Protein AF-A4I1A2-F1 (afdb_monomer)

Foldseek 3Di:
DPDPDPDDDDDDDDDDDDDDDDDDDDDDDDDDDYDDDDDDDDDDDDDDDDDDDDDDDPVVVVVVLLVVLCLVLLLQFFDPFVLLLDDPPPFVVVVVDDCPPPPPPPPDPDLCLFAAAEEEEAFAAQPPAAAPPDDADPPWAAQQLNHRLVCLVVVQVVVDPDDDDDPCRSRVVSQVSLVVLLCVLGPPNYHYHYDHLAAPVVSLVVLLVRCVVQPQHEYEYEHAHRRYYAADLQAWDWGAHHVRPDTDTDHPVSSCVRNDPPYEYEYRFAQQQSNVVNCVVVCVCVVHVNYKYKYLFHHRGGFFTHHLAHSRLLSCLLRPVLVSVLSCCQPPNPVVVVQVLFDSVLSVCQDDDCCDCQGLNVVLNLLLLLLLLLLLLQFDDLSVSLVQCPSYSSSVSRVSSVLSSCQVQVVSVGHMAMVVGTGNCSNVDCSVVVSVVSCSLSRSCSSVCVPDDPVRHDRDDHDCVLVVLLVQLVVVLVVLPLVDQNSSLLSLLSLCVDPQCNVQSLLSLQSQLLSFLVSLSSNVSSPNLVSLLVCLQPPQQAVLSSLLNLLSNCVSPLVVSLVSCVVSVSLLSLLLLLVDDPVQAAEDADEHNDGDDCPVQPDPDPDDDDDDDDDDDDDDDDDDDDDDDDDDDDDDDDDDDDDDDDDDDDDDDDDDDDYDDDDDDDDDDDPDPPVVVSSVVSSVVSVNRNRHYHYDYPLADSLLSSLSSLLSLLSNLVVALVSLLSCLQSVSVLSLQLQCPDPDQSSVLSSLSSLLSSLLRFVQSLVVCLVPVLLVVVSLVVQCVDLAVSSNLSSLSSLLSNPQDQLLPPDQVVLLVSLLSNVVVLVSLLVCLQFLDPSNLLSLLLSLLSLCLRAVLLPDPVCLLQVVVVLVVLVVVDLDQPDPPPVPPVPPCSCVPDPPDDPPPDSNDRDDGDNDPGGDDDDPDRYHHLVSHDPSSSVSSVSSNSSSSSSLSQSCQWPCVVSSVVQSVCVSVSDRGDRCSSVSSCSQASSRSRHPPDPPDDDPVLVVLSVVSSVLSSVQVVLVVVDDLDDDDPDPDDDDDDDDDDDDDDDDDDDDDDDDDDPDDDPDDDDPPAAQEQEEEDPDDQLFFFAKDAFPPFQWIWTAGQQQKIWIWHCVVSHYIDTPAIDHDDDPAGWHDKDWASRSGPSIWIWTAHFQQKTWIWTPRHDNVDDIDTSGMGGLARGDDPVDTWDKEWEAQSSQQKIKIWFLHDPVSATKIFIARSSSSGGPDIGHDPPRFGWQYWEADSSAQWIWTWTQQQKIFIWGCPPPPRDIDGPDIARRDDPPDDPPDDRFGWQYKYWAQDPVGIWIWTDTQFWTFIGDPVGRHDTPDIATLVCLAVNDDDDDDDDDDDDDDDDDDDDDDDDDDDDDDDDDDDDDPDRFTFNHWEAARHQQKIWTAGLQQWIWIAHVVSHTLRPHTHHLDDDDDDDDDDDDDDDDDDPPPDDDSRHDHPPHQPPHDDPCSPSHGYHYND

Secondary structure (DSSP, 8-state):
--SS----------------------------------------------------SSTHHHHHHHHHHHHHHHTT-----HHHH--THHHHHTTSS---------TTS----PPEEEEEEEE---TTSPPTT-PPPSS----BTTB-HHHHHHHHHTT-SSS---S-HHHHHHHHHHHHHHHHHS-TTSEEEEEES-BHHHHHHHHHHHHHHHTTSEEEEEEE-TTSPPP-TTSEEEEE-SSS-SEEEEEHHHHHHHH-SSEEEEEESTTTHHHHHHHHHTTHHHH-TT-EEEESS-TT------TTS-S-HHHHHHH-HHHHHHHHHHHH-TTGGG-TT--HHHHHT-SS-TT-TTSHHHHHHHHHHHHHHHHHHHHS-HHHHHIIIII-HHHHHHHHHHHHHHHHHHHTT---EEESPPPGGGGG-THHHHHHHHHHHHHTTHHHHHT-BTTB-------THHHHHHHHHHHHHHH---SS--TTHHHHHHHTTSTTTHHHHHHHHHHHHHT-HHHHHHHHHTT-HHHHHHHHHH-GGGHHHHHHHHHHHHHH-HHHHHHHHHHTTTHHHHHHHTT--TTT-EEEEE-TT----GGGTS--------------------------------------------------------------PPPPP----HHHHHHHHTTTGGG-GGG-EEEEETT--HHHHHHHHHHHHHHHHTT-HHHHHHHHHTTHHHHHGGGGG-S-HHHHHHHHHHHHHHHHH-HHHHHHHHHHGGG-HHHHHHHHT-S-HHHHHHHHHHHHHH----GGGS-HHHHHHHHHHHHHHHHHHGGGTT-S-HHHHHHHHHHHHHHHHHHGGGS-HHHHH-HHHHHHHHHHT-S--S---TT--S--THHHHS----TT--TT--------SSPSPPPSSSS--GGGS-HHHHHHHHHHHHHHHHHHHHHIIIIIHHHHHHHHHHHHTTPPP--SHHHHHHHHHHSSSS-TTSTT---HHHHHHHHHHHHHHHHHHHHHHH--S------------------------------------------TT---EEEEEPSS-GGGEEEEEE-SSSSEEEEEETTSEEEEEE-TTSS--EEEEEEE---SS-EEEEEEESTTSTT-EEEEEETTSEEEEEE--S-TTSPPEEEEEEESSSPPPTT-----EEEEEGGGTEEEEEEE-STTS-EEEEEEETTTTEEEEEEEPTT-PPEEEEEE-SSSSEEEEEETTSEEEEEEEEEETTEEEEEEEEE-PPTT--TTSPPPPP-EEEEEEETTEEEEEEE-SSEEEEEBTTBTTS-SEEEEHHHHHH-S-S------------------------------PPPPPPPPPEEEEEEETTTTEEEEEETTSEEEEEETTS-BSSSSPEE----------------------PPPSS-TTTTS-S-SSSTTTTS-EEEEE-

pLDDT: mean 72.7, std 24.38, range [23.52, 98.06]

Radius of gyration: 46.14 Å; Cα contacts (8 Å, |Δi|>4): 2242; chains: 1; bounding box: 154×97×129 Å

Organism: Leishmania infantum (NCBI:txid5671)

InterPro domains:
  IPR004083 Regulatory associated protein of TOR [PTHR12848] (37-1465)
  IPR011989 Armadillo-like helical [G3DSA:1.25.10.10] (693-886)
  IPR016024 Armadillo-type fold [SSF48371] (696-991)
  IPR029347 Raptor, N-terminal CASPase-like domain [PF14538] (115-278)
  IPR029347 Raptor, N-terminal CASPase-like domain [SM01302] (113-280)

Structure (mmCIF, N/CA/C/O backbone):
data_AF-A4I1A2-F1
#
_entry.id   AF-A4I1A2-F1
#
loop_
_atom_site.group_PDB
_atom_site.id
_atom_site.type_symbol
_atom_site.label_atom_id
_atom_site.label_alt_id
_atom_site.label_comp_id
_atom_site.label_asym_id
_atom_site.label_entity_id
_atom_site.label_seq_id
_atom_site.pdbx_PDB_ins_code
_atom_site.Cartn_x
_atom_site.Cartn_y
_atom_site.Cartn_z
_atom_site.occupancy
_atom_site.B_iso_or_equiv
_atom_site.auth_seq_id
_atom_site.auth_comp_id
_atom_site.auth_asym_id
_atom_site.auth_atom_id
_atom_site.pdbx_PDB_model_num
ATOM 1 N N . MET A 1 1 ? -3.179 24.131 -29.734 1.00 27.72 1 MET A N 1
ATOM 2 C CA . MET A 1 1 ? -4.357 24.109 -30.636 1.00 27.72 1 MET A CA 1
ATOM 3 C C . MET A 1 1 ? -5.376 23.101 -30.094 1.00 27.72 1 MET A C 1
ATOM 5 O O . MET A 1 1 ? -5.187 21.921 -30.334 1.00 27.72 1 MET A O 1
ATOM 9 N N . LEU A 1 2 ? -6.397 23.504 -29.320 1.00 26.27 2 LEU A N 1
ATOM 10 C CA . LEU A 1 2 ? -7.153 22.549 -28.469 1.00 26.27 2 LEU A CA 1
ATOM 11 C C . LEU A 1 2 ? -8.675 22.413 -28.719 1.00 26.27 2 LEU A C 1
ATOM 13 O O . LEU A 1 2 ? -9.305 21.545 -28.129 1.00 26.27 2 LEU A O 1
ATOM 17 N N . ASN A 1 3 ? -9.276 23.169 -29.648 1.00 26.80 3 ASN A N 1
ATOM 18 C CA . ASN A 1 3 ? -10.741 23.184 -29.855 1.00 26.80 3 ASN A CA 1
ATOM 19 C C . ASN A 1 3 ? -11.268 22.295 -31.012 1.00 26.80 3 ASN A C 1
ATOM 21 O O . ASN A 1 3 ? -12.287 22.621 -31.619 1.00 26.80 3 ASN A O 1
ATOM 25 N N . ARG A 1 4 ? -10.599 21.181 -31.359 1.00 27.73 4 ARG A N 1
ATOM 26 C CA . ARG A 1 4 ? -11.067 20.242 -32.414 1.00 27.73 4 ARG A CA 1
ATOM 27 C C . ARG A 1 4 ? -10.708 18.761 -32.167 1.00 27.73 4 ARG A C 1
ATOM 29 O O . ARG A 1 4 ? -10.050 18.158 -33.008 1.00 27.73 4 ARG A O 1
ATOM 36 N N . ARG A 1 5 ? -11.157 18.149 -31.057 1.00 28.64 5 ARG A N 1
ATOM 37 C CA . ARG A 1 5 ? -11.160 16.666 -30.908 1.00 28.64 5 ARG A CA 1
ATOM 38 C C . ARG A 1 5 ? -12.146 16.075 -29.872 1.00 28.64 5 ARG A C 1
ATOM 40 O O . ARG A 1 5 ? -11.863 15.061 -29.254 1.00 28.64 5 ARG A O 1
ATOM 47 N N . ARG A 1 6 ? -13.343 16.658 -29.723 1.00 28.56 6 ARG A N 1
ATOM 48 C CA . ARG A 1 6 ? -14.499 16.014 -29.054 1.00 28.56 6 ARG A CA 1
ATOM 49 C C . ARG A 1 6 ? -15.727 16.064 -29.970 1.00 28.56 6 ARG A C 1
ATOM 51 O O . ARG A 1 6 ? -16.417 17.075 -29.973 1.00 28.56 6 ARG A O 1
ATOM 58 N N . ASN A 1 7 ? -15.918 15.026 -30.797 1.00 25.75 7 ASN A N 1
ATOM 59 C CA . ASN A 1 7 ? -17.179 14.664 -31.485 1.00 25.75 7 ASN A CA 1
ATOM 60 C C . ASN A 1 7 ? -17.002 13.420 -32.392 1.00 25.75 7 ASN A C 1
ATOM 62 O O . ASN A 1 7 ? -17.185 13.488 -33.606 1.00 25.75 7 ASN A O 1
ATOM 66 N N . ALA A 1 8 ? -16.628 12.282 -31.802 1.00 26.52 8 ALA A N 1
ATOM 67 C CA . ALA A 1 8 ? -16.712 10.960 -32.429 1.00 26.52 8 ALA A CA 1
ATOM 68 C C . ALA A 1 8 ? -16.615 9.878 -31.339 1.00 26.52 8 ALA A C 1
ATOM 70 O O . ALA A 1 8 ? -15.507 9.561 -30.938 1.00 26.52 8 ALA A O 1
ATOM 71 N N . ASP A 1 9 ? -17.764 9.427 -30.809 1.00 29.61 9 ASP A N 1
ATOM 72 C CA . ASP A 1 9 ? -18.025 8.044 -30.337 1.00 29.61 9 ASP A CA 1
ATOM 73 C C . ASP A 1 9 ? -19.358 7.932 -29.570 1.00 29.61 9 ASP A C 1
ATOM 75 O O . ASP A 1 9 ? -19.416 7.738 -28.360 1.00 29.61 9 ASP A O 1
ATOM 79 N N . GLN A 1 10 ? -20.473 8.027 -30.305 1.00 29.56 10 GLN A N 1
ATOM 80 C CA . GLN A 1 10 ? -21.772 7.481 -29.885 1.00 29.56 10 GLN A CA 1
ATOM 81 C C . GLN A 1 10 ? -22.542 6.971 -31.113 1.00 29.56 10 GLN A C 1
ATOM 83 O O . GLN A 1 10 ? -23.187 7.744 -31.823 1.00 29.56 10 GLN A O 1
ATOM 88 N N . ARG A 1 11 ? -22.476 5.657 -31.378 1.00 28.38 11 ARG A N 1
ATOM 89 C CA . ARG A 1 11 ? -23.307 4.968 -32.387 1.00 28.38 11 ARG A CA 1
ATOM 90 C C . ARG A 1 11 ? -23.660 3.526 -31.996 1.00 28.38 11 ARG A C 1
ATOM 92 O O . ARG A 1 11 ? -23.272 2.580 -32.670 1.00 28.38 11 ARG A O 1
ATOM 99 N N . HIS A 1 12 ? -24.507 3.373 -30.982 1.00 35.44 12 HIS A N 1
ATOM 100 C CA . HIS A 1 12 ? -25.394 2.210 -30.875 1.00 35.44 12 HIS A CA 1
ATOM 101 C C . HIS A 1 12 ? -26.810 2.679 -30.503 1.00 35.44 12 HIS A C 1
ATOM 103 O O . HIS A 1 12 ? -26.987 3.395 -29.523 1.00 35.44 12 HIS A O 1
ATOM 109 N N . GLY A 1 13 ? -27.806 2.315 -31.324 1.00 26.75 13 GLY A N 1
ATOM 110 C CA . GLY A 1 13 ? -29.235 2.407 -30.971 1.00 26.75 13 GLY A CA 1
ATOM 111 C C . GLY A 1 13 ? -29.646 1.245 -30.054 1.00 26.75 13 GLY A C 1
ATOM 112 O O . GLY A 1 13 ? -28.836 0.333 -29.872 1.00 26.75 13 GLY A O 1
ATOM 113 N N . PRO A 1 14 ? -30.870 1.233 -29.484 1.00 34.50 14 PRO A N 1
ATOM 114 C CA . PRO A 1 14 ? -32.159 1.517 -30.152 1.00 34.50 14 PRO A CA 1
ATOM 115 C C . PRO A 1 14 ? -32.927 2.691 -29.478 1.00 34.50 14 PRO A C 1
ATOM 117 O O . PRO A 1 14 ? -32.356 3.376 -28.643 1.00 34.50 14 PRO A O 1
ATOM 120 N N . GLY A 1 15 ? -34.194 3.044 -29.752 1.00 30.75 15 GLY A N 1
ATOM 121 C CA . GLY A 1 15 ? -35.168 2.627 -30.772 1.00 30.75 15 GLY A CA 1
ATOM 122 C C . GLY A 1 15 ? -36.609 3.062 -30.420 1.00 30.75 15 GLY A C 1
ATOM 123 O O . GLY A 1 15 ? -37.237 2.456 -29.566 1.00 30.75 15 GLY A O 1
ATOM 124 N N . ALA A 1 16 ? -37.114 4.090 -31.114 1.00 30.75 16 ALA A N 1
ATOM 125 C CA . ALA A 1 16 ? -38.527 4.476 -31.327 1.00 30.75 16 ALA A CA 1
ATOM 126 C C . ALA A 1 16 ? -39.567 4.476 -30.163 1.00 30.75 16 ALA A C 1
ATOM 128 O O . ALA A 1 16 ? -40.274 3.493 -29.968 1.00 30.75 16 ALA A O 1
ATOM 129 N N . ALA A 1 17 ? -39.804 5.657 -29.560 1.00 32.66 17 ALA A N 1
ATOM 130 C CA . ALA A 1 17 ? -41.119 6.207 -29.131 1.00 32.66 17 ALA A CA 1
ATOM 131 C C . ALA A 1 17 ? -40.909 7.666 -28.633 1.00 32.66 17 ALA A C 1
ATOM 133 O O . ALA A 1 17 ? -40.294 7.862 -27.595 1.00 32.66 17 ALA A O 1
ATOM 134 N N . VAL A 1 18 ? -41.141 8.751 -29.389 1.00 32.34 18 VAL A N 1
ATOM 135 C CA . VAL A 1 18 ? -42.407 9.336 -29.904 1.00 32.34 18 VAL A CA 1
ATOM 136 C C . VAL A 1 18 ? -43.310 9.965 -28.820 1.00 32.34 18 VAL A C 1
ATOM 138 O O . VAL A 1 18 ? -44.302 9.364 -28.426 1.00 32.34 18 VAL A O 1
ATOM 141 N N . ALA A 1 19 ? -42.996 11.209 -28.411 1.00 33.12 19 ALA A N 1
ATOM 142 C CA . ALA A 1 19 ? -43.944 12.284 -28.034 1.00 33.12 19 ALA A CA 1
ATOM 143 C C . ALA A 1 19 ? -43.198 13.633 -27.791 1.00 33.12 19 ALA A C 1
ATOM 145 O O . ALA A 1 19 ? -42.210 13.621 -27.057 1.00 33.12 19 ALA A O 1
ATOM 146 N N . PRO A 1 20 ? -43.619 14.785 -28.367 1.00 35.41 20 PRO A N 1
ATOM 147 C CA . PRO A 1 20 ? -42.984 16.096 -28.136 1.00 35.41 20 PRO A CA 1
ATOM 148 C C . PRO A 1 20 ? -43.821 17.092 -27.280 1.00 35.41 20 PRO A C 1
ATOM 150 O O . PRO A 1 20 ? -45.049 17.003 -27.272 1.00 35.41 20 PRO A O 1
ATOM 153 N N . PRO A 1 21 ? -43.187 18.090 -26.621 1.00 45.53 21 PRO A N 1
ATOM 154 C CA . PRO A 1 21 ? -43.831 19.273 -26.008 1.00 45.53 21 PRO A CA 1
ATOM 155 C C . PRO A 1 21 ? -43.982 20.424 -27.048 1.00 45.53 21 PRO A C 1
ATOM 157 O O . PRO A 1 21 ? -43.419 20.278 -28.140 1.00 45.53 21 PRO A O 1
ATOM 160 N N . PRO A 1 22 ? -44.697 21.562 -26.797 1.00 41.12 22 PRO A N 1
ATOM 161 C CA . PRO A 1 22 ? -44.104 22.697 -26.040 1.00 41.12 22 PRO A CA 1
ATOM 162 C C . PRO A 1 22 ? -45.071 23.734 -25.377 1.00 41.12 22 PRO A C 1
ATOM 164 O O . PRO A 1 22 ? -46.267 23.772 -25.649 1.00 41.12 22 PRO A O 1
ATOM 167 N N . GLY A 1 23 ? -44.493 24.694 -24.629 1.00 29.94 23 GLY A N 1
ATOM 168 C CA . GLY A 1 23 ? -45.032 26.061 -24.433 1.00 29.94 23 GLY A CA 1
ATOM 169 C C . GLY A 1 23 ? -45.457 26.449 -22.999 1.00 29.94 23 GLY A C 1
ATOM 170 O O . GLY A 1 23 ? -45.921 25.597 -22.255 1.00 29.94 23 GLY A O 1
ATOM 171 N N . ALA A 1 24 ? -45.353 27.714 -22.556 1.00 30.80 24 ALA A N 1
ATOM 172 C CA . ALA A 1 24 ? -44.695 28.895 -23.148 1.00 30.80 24 ALA A CA 1
ATOM 173 C C . ALA A 1 24 ? -44.528 30.049 -22.114 1.00 30.80 24 ALA A C 1
ATOM 175 O O . ALA A 1 24 ? -45.256 30.080 -21.130 1.00 30.80 24 ALA A O 1
ATOM 176 N N . ALA A 1 25 ? -43.675 31.040 -22.445 1.00 30.75 25 ALA A N 1
ATOM 177 C CA . ALA A 1 25 ? -43.615 32.417 -21.895 1.00 30.75 25 ALA A CA 1
ATOM 178 C C . ALA A 1 25 ? -43.149 32.637 -20.423 1.00 30.75 25 ALA A C 1
ATOM 180 O O . ALA A 1 25 ? -43.379 31.801 -19.563 1.00 30.75 25 ALA A O 1
ATOM 181 N N . ALA A 1 26 ? -42.526 33.774 -20.049 1.00 31.50 26 ALA A N 1
ATOM 182 C CA . ALA A 1 26 ? -41.780 34.786 -20.830 1.00 31.50 26 ALA A CA 1
ATOM 183 C C . ALA A 1 26 ? -40.991 35.776 -19.928 1.00 31.50 26 ALA A C 1
ATOM 185 O O . ALA A 1 26 ? -41.459 36.113 -18.849 1.00 31.50 26 ALA A O 1
ATOM 186 N N . ALA A 1 27 ? -39.912 36.350 -20.494 1.00 29.80 27 ALA A N 1
ATOM 187 C CA . ALA A 1 27 ? -39.273 37.640 -20.147 1.00 29.80 27 ALA A CA 1
ATOM 188 C C . ALA A 1 27 ? -38.618 37.796 -18.742 1.00 29.80 27 ALA A C 1
ATOM 190 O O . ALA A 1 27 ? -38.939 37.080 -17.807 1.00 29.80 27 ALA A O 1
ATOM 191 N N . ALA A 1 28 ? -37.652 38.702 -18.530 1.00 31.62 28 ALA A N 1
ATOM 192 C CA . ALA A 1 28 ? -37.106 39.756 -19.404 1.00 31.62 28 ALA A CA 1
ATOM 193 C C . ALA A 1 28 ? -35.557 39.775 -19.427 1.00 31.62 28 ALA A C 1
ATOM 195 O O . ALA A 1 28 ? -34.911 39.092 -18.637 1.00 31.62 28 ALA A O 1
ATOM 196 N N . ALA A 1 29 ? -34.960 40.559 -20.335 1.00 27.58 29 ALA A N 1
ATOM 197 C CA . ALA A 1 29 ? -33.509 40.647 -20.542 1.00 27.58 29 ALA A CA 1
ATOM 198 C C . ALA A 1 29 ? -33.021 42.095 -20.780 1.00 27.58 29 ALA A C 1
ATOM 200 O O . ALA A 1 29 ? -33.795 42.953 -21.202 1.00 27.58 29 ALA A O 1
ATOM 201 N N . GLY A 1 30 ? -31.722 42.330 -20.560 1.00 29.36 30 GLY A N 1
ATOM 202 C CA . GLY A 1 30 ? -30.981 43.567 -20.860 1.00 29.36 30 GLY A CA 1
ATOM 203 C C . GLY A 1 30 ? -29.615 43.535 -20.153 1.00 29.36 30 GLY A C 1
ATOM 204 O O . GLY A 1 30 ? -29.577 43.485 -18.933 1.00 29.36 30 GLY A O 1
ATOM 205 N N . ASN A 1 31 ? -28.501 43.290 -20.852 1.00 29.70 31 ASN A N 1
ATOM 206 C CA . ASN A 1 31 ? -27.681 44.239 -21.637 1.00 29.70 31 ASN A CA 1
ATOM 207 C C . ASN A 1 31 ? -26.788 45.164 -20.769 1.00 29.70 31 ASN A C 1
ATOM 209 O O . ASN A 1 31 ? -27.293 45.746 -19.822 1.00 29.70 31 ASN A O 1
ATOM 213 N N . ALA A 1 32 ? -25.512 45.455 -21.084 1.00 27.33 32 ALA A N 1
ATOM 214 C CA . ALA A 1 32 ? -24.511 44.818 -21.966 1.00 27.33 32 ALA A CA 1
ATOM 215 C C . ALA A 1 32 ? -23.111 45.499 -21.782 1.00 27.33 32 ALA A C 1
ATOM 217 O O . ALA A 1 32 ? -23.032 46.558 -21.174 1.00 27.33 32 ALA A O 1
ATOM 218 N N . VAL A 1 33 ? -22.065 44.970 -22.450 1.00 28.00 33 VAL A N 1
ATOM 219 C CA . VAL A 1 33 ? -20.928 45.729 -23.065 1.00 28.00 33 VAL A CA 1
ATOM 220 C C . VAL A 1 33 ? -19.719 46.230 -22.201 1.00 28.00 33 VAL A C 1
ATOM 222 O O . VAL A 1 33 ? -19.752 47.262 -21.547 1.00 28.00 33 VAL A O 1
ATOM 225 N N . THR A 1 34 ? -18.594 45.499 -22.371 1.00 28.77 34 THR A N 1
ATOM 226 C CA . THR A 1 34 ? -17.159 45.902 -22.556 1.00 28.77 34 THR A CA 1
ATOM 227 C C . THR A 1 34 ? -16.251 46.545 -21.474 1.00 28.77 34 THR A C 1
ATOM 229 O O . THR A 1 34 ? -16.432 47.703 -21.125 1.00 28.77 34 THR A O 1
ATOM 232 N N . SER A 1 35 ? -15.101 45.865 -21.239 1.00 26.77 35 SER A N 1
ATOM 233 C CA . SER A 1 35 ? -13.696 46.366 -21.063 1.00 26.77 35 SER A CA 1
ATOM 234 C C . SER A 1 35 ? -13.342 47.312 -19.882 1.00 26.77 35 SER A C 1
ATOM 236 O O . SER A 1 35 ? -14.132 48.172 -19.540 1.00 26.77 35 SER A O 1
ATOM 238 N N . SER A 1 36 ? -12.158 47.270 -19.237 1.00 29.52 36 SER A N 1
ATOM 239 C CA . SER A 1 36 ? -10.815 46.826 -19.686 1.00 29.52 36 SER A CA 1
ATOM 240 C C . SER A 1 36 ? -9.814 46.478 -18.548 1.00 29.52 36 SER A C 1
ATOM 242 O O . SER A 1 36 ? -9.778 47.169 -17.539 1.00 29.52 36 SER A O 1
ATOM 244 N N . SER A 1 37 ? -8.936 45.491 -18.790 1.00 26.30 37 SER A N 1
ATOM 245 C CA . SER A 1 37 ? -7.530 45.315 -18.317 1.00 26.30 37 SER A CA 1
ATOM 246 C C . SER A 1 37 ? -6.999 45.879 -16.968 1.00 26.30 37 SER A C 1
ATOM 248 O O . SER A 1 37 ? -6.846 47.089 -16.820 1.00 26.30 37 SER A O 1
ATOM 250 N N . GLY A 1 38 ? -6.422 44.981 -16.146 1.00 26.33 38 GLY A N 1
ATOM 251 C CA . GLY A 1 38 ? -5.331 45.257 -15.179 1.00 26.33 38 GLY A CA 1
ATOM 252 C C . GLY A 1 38 ? -5.734 45.323 -13.688 1.00 26.33 38 GLY A C 1
ATOM 253 O O . GLY A 1 38 ? -6.822 45.784 -13.381 1.00 26.33 38 GLY A O 1
ATOM 254 N N . ALA A 1 39 ? -4.911 44.900 -12.712 1.00 27.42 39 ALA A N 1
ATOM 255 C CA . ALA A 1 39 ? -3.644 44.154 -12.788 1.00 27.42 39 ALA A CA 1
ATOM 256 C C . ALA A 1 39 ? -3.269 43.458 -11.446 1.00 27.42 39 ALA A C 1
ATOM 258 O O . ALA A 1 39 ? -3.484 44.019 -10.382 1.00 27.42 39 ALA A O 1
ATOM 259 N N . ILE A 1 40 ? -2.649 42.273 -11.549 1.00 26.14 40 ILE A N 1
ATOM 260 C CA . ILE A 1 40 ? -1.503 41.737 -10.768 1.00 26.14 40 ILE A CA 1
ATOM 261 C C . ILE A 1 40 ? -1.492 41.798 -9.206 1.00 26.14 40 ILE A C 1
ATOM 263 O O . ILE A 1 40 ? -1.368 42.850 -8.593 1.00 26.14 40 ILE A O 1
ATOM 267 N N . SER A 1 41 ? -1.324 40.598 -8.619 1.00 25.20 41 SER A N 1
ATOM 268 C CA . SER A 1 41 ? -0.600 40.227 -7.370 1.00 25.20 41 SER A CA 1
ATOM 269 C C . SER A 1 41 ? -1.255 40.234 -5.968 1.00 25.20 41 SER A C 1
ATOM 271 O O . SER A 1 41 ? -1.685 41.248 -5.437 1.00 25.20 41 SER A O 1
ATOM 273 N N . SER A 1 42 ? -1.134 39.048 -5.345 1.00 24.38 42 SER A N 1
ATOM 274 C CA . SER A 1 42 ? -0.770 38.741 -3.943 1.00 24.38 42 SER A CA 1
ATOM 275 C C . SER A 1 42 ? -1.563 39.304 -2.755 1.00 24.38 42 SER A C 1
ATOM 277 O O . SER A 1 42 ? -1.521 40.494 -2.460 1.00 24.38 42 SER A O 1
ATOM 279 N N . ALA A 1 43 ? -2.063 38.379 -1.926 1.00 29.28 43 ALA A N 1
ATOM 280 C CA . ALA A 1 43 ? -2.262 38.584 -0.492 1.00 29.28 43 ALA A CA 1
ATOM 281 C C . ALA A 1 43 ? -1.189 37.799 0.290 1.00 29.28 43 ALA A C 1
ATOM 283 O O . ALA A 1 43 ? -1.180 36.569 0.272 1.00 29.28 43 ALA A O 1
ATOM 284 N N . SER A 1 44 ? -0.273 38.502 0.959 1.00 26.78 44 SER A N 1
ATOM 285 C CA . SER A 1 44 ? 0.769 37.918 1.818 1.00 26.78 44 SER A CA 1
ATOM 286 C C . SER A 1 44 ? 0.489 38.188 3.297 1.00 26.78 44 SER A C 1
ATOM 288 O O . SER A 1 44 ? 0.017 39.266 3.654 1.00 26.78 44 SER A O 1
ATOM 290 N N . VAL A 1 45 ? 0.839 37.240 4.168 1.00 24.58 45 VAL A N 1
ATOM 291 C CA . VAL A 1 45 ? 0.713 37.378 5.629 1.00 24.58 45 VAL A CA 1
ATOM 292 C C . VAL A 1 45 ? 1.629 38.485 6.166 1.00 24.58 45 VAL A C 1
ATOM 294 O O . VAL A 1 45 ? 2.835 38.450 5.931 1.00 24.58 45 VAL A O 1
ATOM 297 N N . SER A 1 46 ? 1.095 39.395 6.988 1.00 26.55 46 SER A N 1
ATOM 298 C CA . SER A 1 46 ? 1.907 40.195 7.917 1.00 26.55 46 SER A CA 1
ATOM 299 C C . SER A 1 46 ? 1.113 40.663 9.140 1.00 26.55 46 SER A C 1
ATOM 301 O O . SER A 1 46 ? 0.056 41.276 9.005 1.00 26.55 46 SER A O 1
ATOM 303 N N . VAL A 1 47 ? 1.667 40.420 10.328 1.00 25.55 47 VAL A N 1
ATOM 304 C CA . VAL A 1 47 ? 1.208 40.968 11.616 1.00 25.55 47 VAL A CA 1
ATOM 305 C C . VAL A 1 47 ? 1.427 42.486 11.660 1.00 25.55 47 VAL A C 1
ATOM 307 O O . VAL A 1 47 ? 2.448 42.973 11.179 1.00 25.55 47 VAL A O 1
ATOM 310 N N . SER A 1 48 ? 0.537 43.229 12.320 1.00 29.58 48 SER A N 1
ATOM 311 C CA . SER A 1 48 ? 0.806 44.603 12.765 1.00 29.58 48 SER A CA 1
ATOM 312 C C . SER A 1 48 ? 0.097 44.905 14.092 1.00 29.58 48 SER A C 1
ATOM 314 O O . SER A 1 48 ? -0.863 44.231 14.466 1.00 29.58 48 SER A O 1
ATOM 316 N N . ALA A 1 49 ? 0.616 45.876 14.850 1.00 27.75 49 ALA A N 1
ATOM 317 C CA . ALA A 1 49 ? 0.182 46.174 16.214 1.00 27.75 49 ALA A CA 1
ATOM 318 C C . ALA A 1 49 ? -0.191 47.655 16.403 1.00 27.75 49 ALA A C 1
ATOM 320 O O . ALA A 1 49 ? 0.416 48.530 15.797 1.00 27.75 49 ALA A O 1
ATOM 321 N N . ALA A 1 50 ? -1.163 47.887 17.292 1.00 27.83 50 ALA A N 1
ATOM 322 C CA . ALA A 1 50 ? -1.470 49.117 18.036 1.00 27.83 50 ALA A CA 1
ATOM 323 C C . ALA A 1 50 ? -1.233 50.496 17.363 1.00 27.83 50 ALA A C 1
ATOM 325 O O . ALA A 1 50 ? -0.127 51.030 17.361 1.00 27.83 50 ALA A O 1
ATOM 326 N N . GLY A 1 51 ? -2.328 51.166 16.983 1.00 29.50 51 GLY A N 1
ATOM 327 C CA . GLY A 1 51 ? -2.351 52.606 16.687 1.00 29.50 51 GLY A CA 1
ATOM 328 C C . GLY A 1 51 ? -3.783 53.125 16.476 1.00 29.50 51 GLY A C 1
ATOM 329 O O . GLY A 1 51 ? -4.375 52.806 15.449 1.00 29.50 51 GLY A O 1
ATOM 330 N N . PRO A 1 52 ? -4.386 53.875 17.422 1.00 35.00 52 PRO A N 1
ATOM 331 C CA . PRO A 1 52 ? -5.799 54.246 17.340 1.00 35.00 52 PRO A CA 1
ATOM 332 C C . PRO A 1 52 ? -6.043 55.547 16.558 1.00 35.00 52 PRO A C 1
ATOM 334 O O . PRO A 1 52 ? -5.383 56.560 16.785 1.00 35.00 52 PRO A O 1
ATOM 337 N N . SER A 1 53 ? -7.069 55.550 15.705 1.00 33.56 53 SER A N 1
ATOM 338 C CA . SER A 1 53 ? -7.700 56.766 15.169 1.00 33.56 53 SER A CA 1
ATOM 339 C C . SER A 1 53 ? -9.208 56.546 14.979 1.00 33.56 53 SER A C 1
ATOM 341 O O . SER A 1 53 ? -9.691 55.413 15.002 1.00 33.56 53 SER A O 1
ATOM 343 N N . SER A 1 54 ? -9.981 57.631 14.927 1.00 29.28 54 SER A N 1
ATOM 344 C CA . SER A 1 54 ? -11.393 57.627 15.327 1.00 29.28 54 SER A CA 1
ATOM 345 C C . SER A 1 54 ? -12.396 57.571 14.168 1.00 29.28 54 SER A C 1
ATOM 347 O O . SER A 1 54 ? -12.710 58.608 13.591 1.00 29.28 54 SER A O 1
ATOM 349 N N . HIS A 1 55 ? -12.994 56.401 13.924 1.00 32.75 55 HIS A N 1
ATOM 350 C CA . HIS A 1 55 ? -14.289 56.259 13.231 1.00 32.75 55 HIS A CA 1
ATOM 351 C C . HIS A 1 55 ? -15.079 55.053 13.778 1.00 32.75 55 HIS A C 1
ATOM 353 O O . HIS A 1 55 ? -15.320 54.063 13.092 1.00 32.75 55 HIS A O 1
ATOM 359 N N . ALA A 1 56 ? -15.479 55.126 15.050 1.00 27.55 56 ALA A N 1
ATOM 360 C CA . ALA A 1 56 ? -16.300 54.104 15.697 1.00 27.55 56 ALA A CA 1
ATOM 361 C C . ALA A 1 56 ? -17.729 54.620 15.918 1.00 27.55 56 ALA A C 1
ATOM 363 O O . ALA A 1 56 ? -17.917 55.529 16.722 1.00 27.55 56 ALA A O 1
ATOM 364 N N . HIS A 1 57 ? -18.718 54.023 15.238 1.00 33.75 57 HIS A N 1
ATOM 365 C CA . HIS A 1 57 ? -20.085 53.940 15.779 1.00 33.75 57 HIS A CA 1
ATOM 366 C C . HIS A 1 57 ? -20.998 52.849 15.178 1.00 33.75 57 HIS A C 1
ATOM 368 O O . HIS A 1 57 ? -21.937 52.454 15.862 1.00 33.75 57 HIS A O 1
ATOM 374 N N . GLU A 1 58 ? -20.720 52.305 13.982 1.00 36.69 58 GLU A N 1
ATOM 375 C CA . GLU A 1 58 ? -21.567 51.248 13.369 1.00 36.69 58 GLU A CA 1
ATOM 376 C C . GLU A 1 58 ? -20.947 49.831 13.388 1.00 36.69 58 GLU A C 1
ATOM 378 O O . GLU A 1 58 ? -21.666 48.837 13.526 1.00 36.69 58 GLU A O 1
ATOM 383 N N . ILE A 1 59 ? -19.611 49.720 13.331 1.00 40.41 59 ILE A N 1
ATOM 384 C CA . ILE A 1 59 ? -18.882 48.444 13.140 1.00 40.41 59 ILE A CA 1
ATOM 385 C C . ILE A 1 59 ? -19.098 47.432 14.286 1.00 40.41 59 ILE A C 1
ATOM 387 O O . ILE A 1 59 ? -19.124 46.228 14.052 1.00 40.41 59 ILE A O 1
ATOM 391 N N . HIS A 1 60 ? -19.326 47.880 15.525 1.00 42.88 60 HIS A N 1
ATOM 392 C CA . HIS A 1 60 ? -19.512 46.972 16.673 1.00 42.88 60 HIS A CA 1
ATOM 393 C C . HIS A 1 60 ? -20.775 46.086 16.594 1.00 42.88 60 HIS A C 1
ATOM 395 O O . HIS A 1 60 ? -20.919 45.152 17.381 1.00 42.88 60 HIS A O 1
ATOM 401 N N . SER A 1 61 ? -21.696 46.357 15.663 1.00 47.81 61 SER A N 1
ATOM 402 C CA . SER A 1 61 ? -22.925 45.570 15.483 1.00 47.81 61 SER A CA 1
ATOM 403 C C . SER A 1 61 ? -22.739 44.283 14.659 1.00 47.81 61 SER A C 1
ATOM 405 O O . SER A 1 61 ? -23.556 43.359 14.801 1.00 47.81 61 SER A O 1
ATOM 407 N N . SER A 1 62 ? -21.682 44.216 13.833 1.00 52.31 62 SER A N 1
ATOM 408 C CA . SER A 1 62 ? -21.344 43.065 12.985 1.00 52.31 62 SER A CA 1
ATOM 409 C C . SER A 1 62 ? -20.380 42.096 13.666 1.00 52.31 62 SER A C 1
ATOM 411 O O . SER A 1 62 ? -20.625 40.897 13.626 1.00 52.31 62 SER A O 1
ATOM 413 N N . THR A 1 63 ? -19.363 42.571 14.394 1.00 56.72 63 THR A N 1
ATOM 414 C CA . THR A 1 63 ? -18.451 41.670 15.129 1.00 56.72 63 THR A CA 1
ATOM 415 C C . THR A 1 63 ? -19.217 40.819 16.147 1.00 56.72 63 THR A C 1
ATOM 417 O O . THR A 1 63 ? -19.085 39.602 16.160 1.00 56.72 63 THR A O 1
ATOM 420 N N . ALA A 1 64 ? -20.137 41.434 16.898 1.00 66.38 64 ALA A N 1
ATOM 421 C CA . ALA A 1 64 ? -21.042 40.738 17.818 1.00 66.38 64 ALA A CA 1
ATOM 422 C C . ALA A 1 64 ? -22.168 39.935 17.120 1.00 66.38 64 ALA A C 1
ATOM 424 O O . ALA A 1 64 ? -22.944 39.251 17.788 1.00 66.38 64 ALA A O 1
ATOM 425 N N . LEU A 1 65 ? -22.319 40.039 15.792 1.00 65.38 65 LEU A N 1
ATOM 426 C CA . LEU A 1 65 ? -23.177 39.155 14.995 1.00 65.38 65 LEU A CA 1
ATOM 427 C C . LEU A 1 65 ? -22.396 37.901 14.592 1.00 65.38 65 LEU A C 1
ATOM 429 O O . LEU A 1 65 ? -22.839 36.793 14.886 1.00 65.38 65 LEU A O 1
ATOM 433 N N . ASP A 1 66 ? -21.224 38.081 13.983 1.00 68.06 66 ASP A N 1
ATOM 434 C CA . ASP A 1 66 ? -20.376 36.982 13.521 1.00 68.06 66 ASP A CA 1
ATOM 435 C C . ASP A 1 66 ? -19.825 36.148 14.691 1.00 68.06 66 ASP A C 1
ATOM 437 O O . ASP A 1 66 ? -19.775 34.929 14.581 1.00 68.06 66 ASP A O 1
ATOM 441 N N . GLU A 1 67 ? -19.519 36.741 15.852 1.00 68.62 67 GLU A N 1
ATOM 442 C CA . GLU A 1 67 ? -19.194 35.991 17.082 1.00 68.62 67 GLU A CA 1
ATOM 443 C C . GLU A 1 67 ? -20.340 35.058 17.516 1.00 68.62 67 GLU A C 1
ATOM 445 O O . GLU A 1 67 ? -20.104 33.889 17.821 1.00 68.62 67 GLU A O 1
ATOM 450 N N . VAL A 1 68 ? -21.591 35.536 17.491 1.00 67.19 68 VAL A N 1
ATOM 451 C CA . VAL A 1 68 ? -22.775 34.745 17.880 1.00 67.19 68 VAL A CA 1
ATOM 452 C C . VAL A 1 68 ? -23.122 33.680 16.835 1.00 67.19 68 VAL A C 1
ATOM 454 O O . VAL A 1 68 ? -23.583 32.598 17.200 1.00 67.19 68 VAL A O 1
ATOM 457 N N . ILE A 1 69 ? -22.894 33.953 15.547 1.00 66.88 69 ILE A N 1
ATOM 458 C CA . ILE A 1 69 ? -23.016 32.955 14.475 1.00 66.88 69 ILE A CA 1
ATOM 459 C C . ILE A 1 69 ? -21.944 31.878 14.657 1.00 66.88 69 ILE A C 1
ATOM 461 O O . ILE A 1 69 ? -22.277 30.697 14.692 1.00 66.88 69 ILE A O 1
ATOM 465 N N . ASN A 1 70 ? -20.685 32.270 14.860 1.00 68.00 70 ASN A N 1
ATOM 466 C CA . ASN A 1 70 ? -19.568 31.346 15.032 1.00 68.00 70 ASN A CA 1
ATOM 467 C C . ASN A 1 70 ? -19.723 30.482 16.295 1.00 68.00 70 ASN A C 1
ATOM 469 O O . ASN A 1 70 ? -19.504 29.278 16.208 1.00 68.00 70 ASN A O 1
ATOM 473 N N . GLU A 1 71 ? -20.176 31.025 17.436 1.00 67.31 71 GLU A N 1
ATOM 474 C CA . GLU A 1 71 ? -20.487 30.211 18.630 1.00 67.31 71 GLU A CA 1
ATOM 475 C C . GLU A 1 71 ? -21.593 29.179 18.331 1.00 67.31 71 GLU A C 1
ATOM 477 O O . GLU A 1 71 ? -21.506 28.024 18.753 1.00 67.31 71 GLU A O 1
ATOM 482 N N . ARG A 1 72 ? -22.625 29.569 17.569 1.00 67.38 72 ARG A N 1
ATOM 483 C CA . ARG A 1 72 ? -23.762 28.698 17.223 1.00 67.38 72 ARG A CA 1
ATOM 484 C C . ARG A 1 72 ? -23.432 27.648 16.164 1.00 67.38 72 ARG A C 1
ATOM 486 O O . ARG A 1 72 ? -23.954 26.545 16.272 1.00 67.38 72 ARG A O 1
ATOM 493 N N . VAL A 1 73 ? -22.582 27.944 15.182 1.00 68.75 73 VAL A N 1
ATOM 494 C CA . VAL A 1 73 ? -22.088 26.954 14.207 1.00 68.75 73 VAL A CA 1
ATOM 495 C C . VAL A 1 73 ? -21.096 26.008 14.888 1.00 68.75 73 VAL A C 1
ATOM 497 O O . VAL A 1 73 ? -21.237 24.793 14.772 1.00 68.75 73 VAL A O 1
ATOM 500 N N . ALA A 1 74 ? -20.167 26.530 15.700 1.00 67.25 74 ALA A N 1
ATOM 501 C CA . ALA A 1 74 ? -19.243 25.720 16.501 1.00 67.25 74 ALA A CA 1
ATOM 502 C C . ALA A 1 74 ? -19.969 24.774 17.476 1.00 67.25 74 ALA A C 1
ATOM 504 O O . ALA A 1 74 ? -19.470 23.688 17.767 1.00 67.25 74 ALA A O 1
ATOM 505 N N . ALA A 1 75 ? -21.177 25.131 17.931 1.00 64.50 75 ALA A N 1
ATOM 506 C CA . ALA A 1 75 ? -22.014 24.260 18.755 1.00 64.50 75 ALA A CA 1
ATOM 507 C C . ALA A 1 75 ? -22.380 22.921 18.081 1.00 64.50 75 ALA A C 1
ATOM 509 O O . ALA A 1 75 ? -22.704 21.964 18.787 1.00 64.50 75 ALA A O 1
ATOM 510 N N . PHE A 1 76 ? -22.329 22.847 16.747 1.00 67.25 76 PHE A N 1
ATOM 511 C CA . PHE A 1 76 ? -22.683 21.678 15.933 1.00 67.25 76 PHE A CA 1
ATOM 512 C C . PHE A 1 76 ? -21.593 21.311 14.905 1.00 67.25 76 PHE A C 1
ATOM 514 O O . PHE A 1 76 ? -21.867 20.571 13.960 1.00 67.25 76 PHE A O 1
ATOM 521 N N . ALA A 1 77 ? -20.370 21.830 15.064 1.00 62.34 77 ALA A N 1
ATOM 522 C CA . ALA A 1 77 ? -19.282 21.604 14.117 1.00 62.34 77 ALA A CA 1
ATOM 523 C C . ALA A 1 77 ? -18.868 20.115 14.031 1.00 62.34 77 ALA A C 1
ATOM 525 O O . ALA A 1 77 ? -18.972 19.394 15.031 1.00 62.34 77 ALA A O 1
ATOM 526 N N . PRO A 1 78 ? -18.366 19.651 12.867 1.00 64.75 78 PRO A N 1
ATOM 527 C CA . PRO A 1 78 ? -17.857 18.292 12.710 1.00 64.75 78 PRO A CA 1
ATOM 528 C C . PRO A 1 78 ? -16.755 17.971 13.726 1.00 64.75 78 PRO A C 1
ATOM 530 O O . PRO A 1 78 ? -15.814 18.744 13.904 1.00 64.75 78 PRO A O 1
ATOM 533 N N . CYS A 1 79 ? -16.844 16.804 14.363 1.00 66.19 79 CYS A N 1
ATOM 534 C CA . CYS A 1 79 ? -15.756 16.232 15.150 1.00 66.19 79 CYS A CA 1
ATOM 535 C C . CYS A 1 79 ? -15.229 14.982 14.437 1.00 66.19 79 CYS A C 1
ATOM 537 O O . CYS A 1 79 ? -16.012 14.082 14.136 1.00 66.19 79 CYS A O 1
ATOM 539 N N . ASN A 1 80 ? -13.918 14.875 14.204 1.00 65.25 80 ASN A N 1
ATOM 540 C CA . ASN A 1 80 ? -13.331 13.682 13.579 1.00 65.25 80 ASN A CA 1
ATOM 541 C C . ASN A 1 80 ? -13.431 12.489 14.549 1.00 65.25 80 ASN A C 1
ATOM 543 O O . ASN A 1 80 ? -12.601 12.331 15.444 1.00 65.25 80 ASN A O 1
ATOM 547 N N . LEU A 1 81 ? -14.473 11.666 14.393 1.00 70.44 81 LEU A N 1
ATOM 548 C CA . LEU A 1 81 ? -14.712 10.474 15.210 1.00 70.44 81 LEU A CA 1
ATOM 549 C C . LEU A 1 81 ? -14.016 9.265 14.564 1.00 70.44 81 LEU A C 1
ATOM 551 O O . LEU A 1 81 ? -14.364 8.933 13.428 1.00 70.44 81 LEU A O 1
ATOM 555 N N . PRO A 1 82 ? -13.076 8.573 15.243 1.00 68.00 82 PRO A N 1
ATOM 556 C CA . PRO A 1 82 ? -12.283 7.508 14.620 1.00 68.00 82 PRO A CA 1
ATOM 557 C C . PRO A 1 82 ? -13.134 6.394 13.995 1.00 68.00 82 PRO A C 1
ATOM 559 O O . PRO A 1 82 ? -12.817 5.918 12.908 1.00 68.00 82 PRO A O 1
ATOM 562 N N . SER A 1 83 ? -14.249 6.034 14.636 1.00 68.62 83 SER A N 1
ATOM 563 C CA . SER A 1 83 ? -15.219 5.061 14.117 1.00 68.62 83 SER A CA 1
ATOM 564 C C . SER A 1 83 ? -15.939 5.479 12.819 1.00 68.62 83 SER A C 1
ATOM 566 O O . SER A 1 83 ? -16.371 4.603 12.077 1.00 68.62 83 SER A O 1
ATOM 568 N N . LEU A 1 84 ? -16.077 6.777 12.512 1.00 67.31 84 LEU A N 1
ATOM 569 C CA . LEU A 1 84 ? -16.769 7.257 11.298 1.00 67.31 84 LEU A CA 1
ATOM 570 C C . LEU A 1 84 ? -15.823 7.501 10.111 1.00 67.31 84 LEU A C 1
ATOM 572 O O . LEU A 1 84 ? -16.247 7.375 8.966 1.00 67.31 84 LEU A O 1
ATOM 576 N N . VAL A 1 85 ? -14.545 7.792 10.377 1.00 61.38 85 VAL A N 1
ATOM 577 C CA . VAL A 1 85 ? -13.527 8.117 9.354 1.00 61.38 85 VAL A CA 1
ATOM 578 C C . VAL A 1 85 ? -13.012 6.872 8.601 1.00 61.38 85 VAL A C 1
ATOM 580 O O . VAL A 1 85 ? -12.352 6.997 7.570 1.00 61.38 85 VAL A O 1
ATOM 583 N N . ASN A 1 86 ? -13.321 5.660 9.075 1.00 52.22 86 ASN A N 1
ATOM 584 C CA . ASN A 1 86 ? -12.936 4.410 8.413 1.00 52.22 86 ASN A CA 1
ATOM 585 C C . ASN A 1 86 ? -13.798 4.150 7.162 1.00 52.22 86 ASN A C 1
ATOM 587 O O . ASN A 1 86 ? -14.847 3.509 7.243 1.00 52.22 86 ASN A O 1
ATOM 591 N N . ASP A 1 87 ? -13.348 4.630 6.002 1.00 47.03 87 ASP A N 1
ATOM 592 C CA . ASP A 1 87 ? -13.888 4.258 4.689 1.00 47.03 87 ASP A CA 1
ATOM 593 C C . ASP A 1 87 ? -12.996 3.226 3.984 1.00 47.03 87 ASP A C 1
ATOM 595 O O . ASP A 1 87 ? -12.091 3.558 3.217 1.00 47.03 87 ASP A O 1
ATOM 599 N N . ASP A 1 88 ? -13.319 1.947 4.194 1.00 41.44 88 ASP A N 1
ATOM 600 C CA . ASP A 1 88 ? -12.795 0.817 3.408 1.00 41.44 88 ASP A CA 1
ATOM 601 C C . ASP A 1 88 ? -13.178 0.901 1.910 1.00 41.44 88 ASP A C 1
ATOM 603 O O . ASP A 1 88 ? -12.566 0.263 1.056 1.00 41.44 88 ASP A O 1
ATOM 607 N N . THR A 1 89 ? -14.182 1.716 1.576 1.00 41.22 89 THR A N 1
ATOM 608 C CA . THR A 1 89 ? -14.834 1.808 0.260 1.00 41.22 89 THR A CA 1
ATOM 609 C C . THR A 1 89 ? -13.961 2.408 -0.848 1.00 41.22 89 THR A C 1
ATOM 611 O O . THR A 1 89 ? -14.141 2.065 -2.016 1.00 41.22 89 THR A O 1
ATOM 614 N N . MET A 1 90 ? -13.009 3.287 -0.520 1.00 37.62 90 MET A N 1
ATOM 615 C CA . MET A 1 90 ? -12.265 4.076 -1.520 1.00 37.62 90 MET A CA 1
ATOM 616 C C . MET A 1 90 ? -11.254 3.253 -2.342 1.00 37.62 90 MET A C 1
ATOM 618 O O . MET A 1 90 ? -11.042 3.534 -3.524 1.00 37.62 90 MET A O 1
ATOM 622 N N . ASP A 1 91 ? -10.653 2.213 -1.752 1.00 38.75 91 ASP A N 1
ATOM 623 C CA . ASP A 1 91 ? -9.740 1.303 -2.466 1.00 38.75 91 ASP A CA 1
ATOM 624 C C . ASP A 1 91 ? -10.489 0.192 -3.246 1.00 38.75 91 ASP A C 1
ATOM 626 O O . ASP A 1 91 ? -9.897 -0.390 -4.152 1.00 38.75 91 ASP A O 1
ATOM 630 N N . GLU A 1 92 ? -11.773 -0.091 -2.963 1.00 33.16 92 GLU A N 1
ATOM 631 C CA . GLU A 1 92 ? -12.581 -1.036 -3.767 1.00 33.16 92 GLU A CA 1
ATOM 632 C C . GLU A 1 92 ? -13.356 -0.355 -4.906 1.00 33.16 92 GLU A C 1
ATOM 634 O O . GLU A 1 92 ? -13.407 -0.887 -6.016 1.00 33.16 92 GLU A O 1
ATOM 639 N N . ALA A 1 93 ? -13.913 0.844 -4.691 1.00 33.47 93 ALA A N 1
ATOM 640 C CA . ALA A 1 93 ? -14.682 1.561 -5.718 1.00 33.47 93 ALA A CA 1
ATOM 641 C C . ALA A 1 93 ? -13.854 1.869 -6.985 1.00 33.47 93 ALA A C 1
ATOM 643 O O . ALA A 1 93 ? -14.378 1.872 -8.101 1.00 33.47 93 ALA A O 1
ATOM 644 N N . SER A 1 94 ? -12.540 2.054 -6.829 1.00 36.03 94 SER A N 1
ATOM 645 C CA . SER A 1 94 ? -11.595 2.256 -7.935 1.00 36.03 94 SER A CA 1
ATOM 646 C C . SER A 1 94 ? -11.296 0.985 -8.755 1.00 36.03 94 SER A C 1
ATOM 648 O O . SER A 1 94 ? -10.635 1.073 -9.789 1.00 36.03 94 SER A O 1
ATOM 650 N N . GLY A 1 95 ? -11.838 -0.179 -8.372 1.00 27.08 95 GLY A N 1
ATOM 651 C CA . GLY A 1 95 ? -11.876 -1.394 -9.197 1.00 27.08 95 GLY A CA 1
ATOM 652 C C . GLY A 1 95 ? -13.065 -1.478 -10.170 1.00 27.08 95 GLY A C 1
ATOM 653 O O . GLY A 1 95 ? -13.141 -2.422 -10.953 1.00 27.08 95 GLY A O 1
ATOM 654 N N . GLY A 1 96 ? -14.006 -0.524 -10.130 1.00 25.55 96 GLY A N 1
ATOM 655 C CA . GLY A 1 96 ? -15.286 -0.615 -10.847 1.00 25.55 96 GLY A CA 1
ATOM 656 C C . GLY A 1 96 ? -15.289 -0.210 -12.329 1.00 25.55 96 GLY A C 1
ATOM 657 O O . GLY A 1 96 ? -16.265 -0.497 -13.022 1.00 25.55 96 GLY A O 1
ATOM 658 N N . VAL A 1 97 ? -14.243 0.454 -12.839 1.00 27.62 97 VAL A N 1
ATOM 659 C CA . VAL A 1 97 ? -14.238 1.036 -14.198 1.00 27.62 97 VAL A CA 1
ATOM 660 C C . VAL A 1 97 ? -13.134 0.438 -15.069 1.00 27.62 97 VAL A C 1
ATOM 662 O O . VAL A 1 97 ? -11.985 0.864 -15.037 1.00 27.62 97 VAL A O 1
ATOM 665 N N . GLY A 1 98 ? -13.535 -0.510 -15.920 1.00 29.92 98 GLY A N 1
ATOM 666 C CA . GLY A 1 98 ? -12.713 -1.049 -17.001 1.00 29.92 98 GLY A CA 1
ATOM 667 C C . GLY A 1 98 ? -11.773 -2.179 -16.578 1.00 29.92 98 GLY A C 1
ATOM 668 O O . GLY A 1 98 ? -10.893 -2.020 -15.739 1.00 29.92 98 GLY A O 1
ATOM 669 N N . THR A 1 99 ? -11.890 -3.324 -17.251 1.00 30.78 99 THR A N 1
ATOM 670 C CA . THR A 1 99 ? -10.941 -4.439 -17.141 1.00 30.78 99 THR A CA 1
ATOM 671 C C . THR A 1 99 ? -9.636 -4.138 -17.891 1.00 30.78 99 THR A C 1
ATOM 673 O O . THR A 1 99 ? -9.272 -4.854 -18.827 1.00 30.78 99 THR A O 1
ATOM 676 N N . LEU A 1 100 ? -8.910 -3.085 -17.490 1.00 33.41 100 LEU A N 1
ATOM 677 C CA . LEU A 1 100 ? -7.481 -2.986 -17.796 1.00 33.41 100 LEU A CA 1
ATOM 678 C C . LEU A 1 100 ? -6.803 -4.162 -17.086 1.00 33.41 100 LEU A C 1
ATOM 680 O O . LEU A 1 100 ? -6.718 -4.175 -15.860 1.00 33.41 100 LEU A O 1
ATOM 684 N N . GLY A 1 101 ? -6.408 -5.167 -17.876 1.00 32.44 101 GLY A N 1
ATOM 685 C CA . GLY A 1 101 ? -6.052 -6.507 -17.405 1.00 32.44 101 GLY A CA 1
ATOM 686 C C . GLY A 1 101 ? -5.168 -6.488 -16.162 1.00 32.44 101 GLY A C 1
ATOM 687 O O . GLY A 1 101 ? -4.097 -5.883 -16.187 1.00 32.44 101 GLY A O 1
ATOM 688 N N . ASP A 1 102 ? -5.660 -7.136 -15.101 1.00 35.59 102 ASP A N 1
ATOM 689 C CA . ASP A 1 102 ? -5.177 -7.032 -13.722 1.00 35.59 102 ASP A CA 1
ATOM 690 C C . ASP A 1 102 ? -3.648 -6.952 -13.630 1.00 35.59 102 ASP A C 1
ATOM 692 O O . ASP A 1 102 ? -2.937 -7.955 -13.765 1.00 35.59 102 ASP A O 1
ATOM 696 N N . VAL A 1 103 ? -3.147 -5.738 -13.354 1.00 43.12 103 VAL A N 1
ATOM 697 C CA . VAL A 1 103 ? -1.719 -5.438 -13.166 1.00 43.12 103 VAL A CA 1
ATOM 698 C C . VAL A 1 103 ? -1.262 -5.906 -11.777 1.00 43.12 103 VAL A C 1
ATOM 700 O O . VAL A 1 103 ? -0.685 -5.177 -10.958 1.00 43.12 103 VAL A O 1
ATOM 703 N N . THR A 1 104 ? -1.527 -7.180 -11.514 1.00 37.44 104 THR A N 1
ATOM 704 C CA . THR A 1 104 ? -0.526 -8.101 -10.999 1.00 37.44 104 THR A CA 1
ATOM 705 C C . THR A 1 104 ? 0.782 -7.927 -11.775 1.00 37.44 104 THR A C 1
ATOM 707 O O . THR A 1 104 ? 0.842 -7.980 -13.004 1.00 37.44 104 THR A O 1
ATOM 710 N N . LEU A 1 105 ? 1.876 -7.732 -11.042 1.00 43.44 105 LEU A N 1
ATOM 711 C CA . LEU A 1 105 ? 3.204 -8.022 -11.568 1.00 43.44 105 LEU A CA 1
ATOM 712 C C . LEU A 1 105 ? 3.260 -9.541 -11.755 1.00 43.44 105 LEU A C 1
ATOM 714 O O . LEU A 1 105 ? 3.380 -10.261 -10.765 1.00 43.44 105 LEU A O 1
ATOM 718 N N . VAL A 1 106 ? 3.070 -10.001 -13.001 1.00 35.16 106 VAL A N 1
ATOM 719 C CA . VAL A 1 106 ? 2.773 -11.403 -13.351 1.00 35.16 106 VAL A CA 1
ATOM 720 C C . VAL A 1 106 ? 3.629 -12.376 -12.543 1.00 35.16 106 VAL A C 1
ATOM 722 O O . VAL A 1 106 ? 4.856 -12.436 -12.675 1.00 35.16 106 VAL A O 1
ATOM 725 N N . GLY A 1 107 ? 2.959 -13.130 -11.671 1.00 28.48 107 GLY A N 1
ATOM 726 C CA . GLY A 1 107 ? 3.617 -13.996 -10.708 1.00 28.48 107 GLY A CA 1
ATOM 727 C C . GLY A 1 107 ? 4.446 -15.079 -11.395 1.00 28.48 107 GLY A C 1
ATOM 728 O O . GLY A 1 107 ? 3.943 -15.839 -12.215 1.00 28.48 107 GLY A O 1
ATOM 729 N N . GLY A 1 108 ? 5.718 -15.190 -11.013 1.00 32.16 108 GLY A N 1
ATOM 730 C CA . GLY A 1 108 ? 6.534 -16.370 -11.306 1.00 32.16 108 GLY A CA 1
ATOM 731 C C . GLY A 1 108 ? 7.444 -16.311 -12.535 1.00 32.16 108 GLY A C 1
ATOM 732 O O . GLY A 1 108 ? 8.299 -17.189 -12.647 1.00 32.16 108 GLY A O 1
ATOM 733 N N . THR A 1 109 ? 7.387 -15.289 -13.402 1.00 32.59 109 THR A N 1
ATOM 734 C CA . THR A 1 109 ? 8.412 -15.118 -14.457 1.00 32.59 109 THR A CA 1
ATOM 735 C C . THR A 1 109 ? 9.722 -14.599 -13.852 1.00 32.59 109 THR A C 1
ATOM 737 O O . THR A 1 109 ? 10.017 -13.405 -13.877 1.00 32.59 109 THR A O 1
ATOM 740 N N . THR A 1 110 ? 10.464 -15.529 -13.244 1.00 37.88 110 THR A N 1
ATOM 741 C CA . THR A 1 110 ? 11.839 -15.466 -12.717 1.00 37.88 110 THR A CA 1
ATOM 742 C C . THR A 1 110 ? 12.595 -14.154 -12.961 1.00 37.88 110 THR A C 1
ATOM 744 O O . THR A 1 110 ? 12.884 -13.808 -14.106 1.00 37.88 110 THR A O 1
ATOM 747 N N . ARG A 1 111 ? 13.020 -13.480 -11.876 1.00 47.22 111 ARG A N 1
ATOM 748 C CA . ARG A 1 111 ? 13.808 -12.224 -11.874 1.00 47.22 111 ARG A CA 1
ATOM 749 C C . ARG A 1 111 ? 15.250 -12.396 -12.405 1.00 47.22 111 ARG A C 1
ATOM 751 O O . ARG A 1 111 ? 16.226 -12.075 -11.724 1.00 47.22 111 ARG A O 1
ATOM 758 N N . TYR A 1 112 ? 15.404 -12.892 -13.629 1.00 50.19 112 TYR A N 1
ATOM 759 C CA . TYR A 1 112 ? 16.682 -13.081 -14.308 1.00 50.19 112 TYR A CA 1
ATOM 760 C C . TYR A 1 112 ? 17.246 -11.741 -14.795 1.00 50.19 112 TYR A C 1
ATOM 762 O O . TYR A 1 112 ? 17.141 -11.372 -15.964 1.00 50.19 112 TYR A O 1
ATOM 770 N N . ARG A 1 113 ? 17.902 -11.009 -13.882 1.00 58.72 113 ARG A N 1
ATOM 771 C CA . ARG A 1 113 ? 18.615 -9.752 -14.172 1.00 58.72 113 ARG A CA 1
ATOM 772 C C . ARG A 1 113 ? 19.929 -9.996 -14.934 1.00 58.72 113 ARG A C 1
ATOM 774 O O . ARG A 1 113 ? 21.015 -9.623 -14.484 1.00 58.72 113 ARG A O 1
ATOM 781 N N . VAL A 1 114 ? 19.831 -10.661 -16.080 1.00 73.00 114 VAL A N 1
ATOM 782 C CA . VAL A 1 114 ? 20.974 -11.089 -16.885 1.00 73.00 114 VAL A CA 1
ATOM 783 C C . VAL A 1 114 ? 21.586 -9.889 -17.605 1.00 73.00 114 VAL A C 1
ATOM 785 O O . VAL A 1 114 ? 20.920 -9.166 -18.346 1.00 73.00 114 VAL A O 1
ATOM 788 N N . ARG A 1 115 ? 22.884 -9.681 -17.381 1.00 84.69 115 ARG A N 1
ATOM 789 C CA . ARG A 1 115 ? 23.695 -8.687 -18.093 1.00 84.69 115 ARG A CA 1
ATOM 790 C C . ARG A 1 115 ? 24.212 -9.273 -19.404 1.00 84.69 115 ARG A C 1
ATOM 792 O O . ARG A 1 115 ? 24.434 -10.479 -19.484 1.00 84.69 115 ARG A O 1
ATOM 799 N N . ILE A 1 116 ? 24.458 -8.416 -20.394 1.00 91.06 116 ILE A N 1
ATOM 800 C CA . ILE A 1 116 ? 25.326 -8.792 -21.515 1.00 91.06 116 ILE A CA 1
ATOM 801 C C . ILE A 1 116 ? 26.743 -8.967 -20.953 1.00 91.06 116 ILE A C 1
ATOM 803 O O . ILE A 1 116 ? 27.210 -8.112 -20.203 1.00 91.06 116 ILE A O 1
ATOM 807 N N . THR A 1 117 ? 27.383 -10.089 -21.267 1.00 91.06 117 THR A N 1
ATOM 808 C CA . THR A 1 117 ? 28.722 -10.474 -20.774 1.00 91.06 117 THR A CA 1
ATOM 809 C C . THR A 1 117 ? 29.712 -10.697 -21.911 1.00 91.06 117 THR A C 1
ATOM 811 O O . THR A 1 117 ? 30.910 -10.486 -21.727 1.00 91.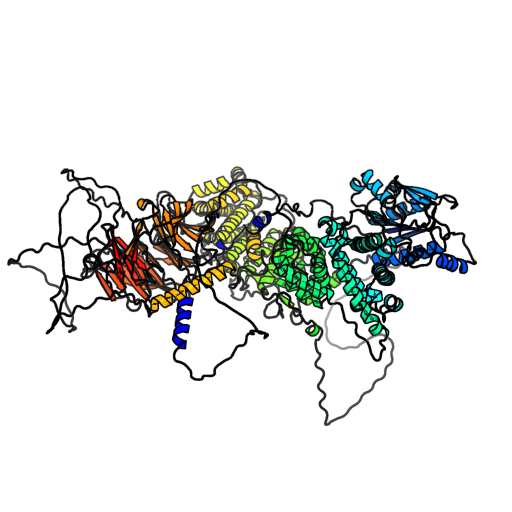06 117 THR A O 1
ATOM 814 N N . GLN A 1 118 ? 29.227 -11.111 -23.084 1.00 94.88 118 GLN A N 1
ATOM 815 C CA . GLN A 1 118 ? 30.008 -11.303 -24.303 1.00 94.88 118 GLN A CA 1
ATOM 816 C C . GLN A 1 118 ? 29.285 -10.679 -25.505 1.00 94.88 118 GLN A C 1
ATOM 818 O O . GLN A 1 118 ? 28.054 -10.665 -25.556 1.00 94.88 118 GLN A O 1
ATOM 823 N N . ALA A 1 119 ? 30.051 -10.218 -26.490 1.00 95.88 119 ALA A N 1
ATOM 824 C CA . ALA A 1 119 ? 29.561 -9.788 -27.793 1.00 95.88 119 ALA A CA 1
ATOM 825 C C . ALA A 1 119 ? 30.353 -10.475 -28.918 1.00 95.88 119 ALA A C 1
ATOM 827 O O . ALA A 1 119 ? 31.576 -10.583 -28.842 1.00 95.88 119 ALA A O 1
ATOM 828 N N . VAL A 1 120 ? 29.669 -10.918 -29.971 1.00 97.50 120 VAL A N 1
ATOM 829 C CA . VAL A 1 120 ? 30.265 -11.480 -31.188 1.00 97.50 120 VAL A CA 1
ATOM 830 C C . VAL A 1 120 ? 29.906 -10.576 -32.359 1.00 97.50 120 VAL A C 1
ATOM 832 O O . VAL A 1 120 ? 28.726 -10.334 -32.602 1.00 97.50 120 VAL A O 1
ATOM 835 N N . LEU A 1 121 ? 30.921 -10.073 -33.063 1.00 97.44 121 LEU A N 1
ATOM 836 C CA . LEU A 1 121 ? 30.767 -9.200 -34.228 1.00 97.44 121 LEU A CA 1
ATOM 837 C C . LEU A 1 121 ? 31.128 -9.997 -35.488 1.00 97.44 121 LEU A C 1
ATOM 839 O O . LEU A 1 121 ? 32.308 -10.245 -35.741 1.00 97.44 121 LEU A O 1
ATOM 843 N N . LEU A 1 122 ? 30.111 -10.425 -36.236 1.00 97.00 122 LEU A N 1
ATOM 844 C CA . LEU A 1 122 ? 30.207 -11.140 -37.508 1.00 97.00 122 LEU A CA 1
ATOM 845 C C . LEU A 1 122 ? 30.166 -10.109 -38.653 1.00 97.00 122 LEU A C 1
ATOM 847 O O . LEU A 1 122 ? 29.099 -9.600 -38.986 1.00 97.00 122 LEU A O 1
ATOM 851 N N . MET A 1 123 ? 31.322 -9.777 -39.233 1.00 95.19 123 MET A N 1
ATOM 852 C CA . MET A 1 123 ? 31.457 -8.697 -40.224 1.00 95.19 123 MET A CA 1
ATOM 853 C C . MET A 1 123 ? 31.749 -9.249 -41.622 1.00 95.19 123 MET A C 1
ATOM 855 O O . MET A 1 123 ? 32.819 -9.819 -41.856 1.00 95.19 123 MET A O 1
ATOM 859 N N . TYR A 1 124 ? 30.820 -9.044 -42.556 1.00 93.88 124 TYR A N 1
ATOM 860 C CA . TYR A 1 124 ? 30.841 -9.613 -43.906 1.00 93.88 124 TYR A CA 1
ATOM 861 C C . TYR A 1 124 ? 30.603 -8.530 -44.977 1.00 93.88 124 TYR A C 1
ATOM 863 O O . TYR A 1 124 ? 29.580 -8.489 -45.660 1.00 93.88 124 TYR A O 1
ATOM 871 N N . LEU A 1 125 ? 31.590 -7.636 -45.111 1.00 90.62 125 LEU A N 1
ATOM 872 C CA . LEU A 1 125 ? 31.508 -6.416 -45.929 1.00 90.62 125 LEU A CA 1
ATOM 873 C C . LEU A 1 125 ? 31.968 -6.571 -47.387 1.00 90.62 125 LEU A C 1
ATOM 875 O O . LEU A 1 125 ? 31.537 -5.790 -48.225 1.00 90.62 125 LEU A O 1
ATOM 879 N N . HIS A 1 126 ? 32.843 -7.540 -47.689 1.00 88.19 126 HIS A N 1
ATOM 880 C CA . HIS A 1 126 ? 33.379 -7.816 -49.036 1.00 88.19 126 HIS A CA 1
ATOM 881 C C . HIS A 1 126 ? 33.816 -6.550 -49.812 1.00 88.19 126 HIS A C 1
ATOM 883 O O . HIS A 1 126 ? 33.461 -6.352 -50.972 1.00 88.19 126 HIS A O 1
ATOM 889 N N . ILE A 1 127 ? 34.586 -5.678 -49.149 1.00 86.25 127 ILE A N 1
ATOM 890 C CA . ILE A 1 127 ? 34.913 -4.324 -49.629 1.00 86.25 127 ILE A CA 1
ATOM 891 C C . ILE A 1 127 ? 35.424 -4.337 -51.078 1.00 86.25 127 ILE A C 1
ATOM 893 O O . ILE A 1 127 ? 36.449 -4.953 -51.375 1.00 86.25 127 ILE A O 1
ATOM 897 N N . GLY A 1 128 ? 34.733 -3.598 -51.950 1.00 80.06 128 GLY A N 1
ATOM 898 C CA . GLY A 1 128 ? 35.050 -3.470 -53.375 1.00 80.06 128 GLY A CA 1
ATOM 899 C C . GLY A 1 128 ? 34.270 -4.410 -54.303 1.00 80.06 128 GLY A C 1
ATOM 900 O O . GLY A 1 128 ? 34.483 -4.346 -55.509 1.00 80.06 128 GLY A O 1
ATOM 901 N N . SER A 1 129 ? 33.375 -5.256 -53.777 1.00 82.56 129 SER A N 1
ATOM 902 C CA . SER A 1 129 ? 32.445 -6.081 -54.564 1.00 82.56 129 SER A CA 1
ATOM 903 C C . SER A 1 129 ? 30.995 -5.853 -54.133 1.00 82.56 129 SER A C 1
ATOM 905 O O . SER A 1 129 ? 30.688 -5.871 -52.942 1.00 82.56 129 SER A O 1
ATOM 907 N N . ASP A 1 130 ? 30.098 -5.669 -55.102 1.00 79.00 130 ASP A N 1
ATOM 908 C CA . ASP A 1 130 ? 28.663 -5.530 -54.840 1.00 79.00 130 ASP A CA 1
ATOM 909 C C . ASP A 1 130 ? 28.003 -6.877 -54.488 1.00 79.00 130 ASP A C 1
ATOM 911 O O . ASP A 1 130 ? 28.388 -7.921 -55.028 1.00 79.00 130 ASP A O 1
ATOM 915 N N . PRO A 1 131 ? 26.977 -6.880 -53.614 1.00 80.31 131 PRO A N 1
ATOM 916 C CA . PRO A 1 131 ? 26.273 -8.098 -53.235 1.00 80.31 131 PRO A CA 1
ATOM 917 C C . PRO A 1 131 ? 25.462 -8.683 -54.414 1.00 80.31 131 PRO A C 1
ATOM 919 O O . PRO A 1 131 ? 24.751 -7.946 -55.110 1.00 80.31 131 PRO A O 1
ATOM 922 N N . PRO A 1 132 ? 25.495 -10.014 -54.641 1.00 77.44 132 PRO A N 1
ATOM 923 C CA . PRO A 1 132 ? 24.775 -10.646 -55.744 1.00 77.44 132 PRO A CA 1
ATOM 924 C C . PRO A 1 132 ? 23.274 -10.332 -55.746 1.00 77.44 132 PRO A C 1
ATOM 926 O O . PRO A 1 132 ? 22.562 -10.607 -54.781 1.00 77.44 132 PRO A O 1
ATOM 929 N N . GLY A 1 133 ? 22.791 -9.788 -56.865 1.00 72.19 133 GLY A N 1
ATOM 930 C CA . GLY A 1 133 ? 21.383 -9.434 -57.066 1.00 72.19 133 GLY A CA 1
ATOM 931 C C . GLY A 1 133 ? 20.971 -8.044 -56.565 1.00 72.19 133 GLY A C 1
ATOM 932 O O . GLY A 1 133 ? 19.812 -7.685 -56.752 1.00 72.19 133 GLY A O 1
ATOM 933 N N . PHE A 1 134 ? 21.879 -7.251 -55.980 1.00 76.06 134 PHE A N 1
ATOM 934 C CA . PHE A 1 134 ? 21.587 -5.880 -55.543 1.00 76.06 134 PHE A CA 1
ATOM 935 C C . PHE A 1 134 ? 22.761 -4.920 -55.843 1.00 76.06 134 PHE A C 1
ATOM 937 O O . PHE A 1 134 ? 23.520 -4.568 -54.938 1.00 76.06 134 PHE A O 1
ATOM 944 N N . PRO A 1 135 ? 22.951 -4.520 -57.119 1.00 74.88 135 PRO A N 1
ATOM 945 C CA . PRO A 1 135 ? 24.024 -3.609 -57.515 1.00 74.88 135 PRO A CA 1
ATOM 946 C C . PRO A 1 135 ? 23.800 -2.200 -56.949 1.00 74.88 135 PRO A C 1
ATOM 948 O O . PRO A 1 135 ? 22.677 -1.687 -56.955 1.00 74.88 135 PRO A O 1
ATOM 951 N N . ARG A 1 136 ? 24.871 -1.552 -56.490 1.00 81.25 136 ARG A N 1
ATOM 952 C CA . ARG A 1 136 ? 24.834 -0.210 -55.903 1.00 81.25 136 ARG A CA 1
ATOM 953 C C . ARG A 1 136 ? 24.978 0.844 -57.005 1.00 81.25 136 ARG A C 1
ATOM 955 O O . ARG A 1 136 ? 25.924 0.821 -57.788 1.00 81.25 136 ARG A O 1
ATOM 962 N N . VAL A 1 137 ? 24.049 1.797 -57.062 1.00 81.06 137 VAL A N 1
ATOM 963 C CA . VAL A 1 137 ? 24.088 2.899 -58.041 1.00 81.06 137 VAL A CA 1
ATOM 964 C C . VAL A 1 137 ? 24.807 4.101 -57.435 1.00 81.06 137 VAL A C 1
ATOM 966 O O . VAL A 1 137 ? 24.376 4.636 -56.420 1.00 81.06 137 VAL A O 1
ATOM 969 N N . GLU A 1 138 ? 25.903 4.527 -58.056 1.00 83.31 138 GLU A N 1
ATOM 970 C CA . GLU A 1 138 ? 26.698 5.671 -57.600 1.00 83.31 138 GLU A CA 1
ATOM 971 C C . GLU A 1 138 ? 26.016 7.020 -57.916 1.00 83.31 138 GLU A C 1
ATOM 973 O O . GLU A 1 138 ? 25.556 7.202 -59.048 1.00 83.31 138 GLU A O 1
ATOM 978 N N . PRO A 1 139 ? 26.004 8.003 -56.990 1.00 86.62 139 PRO A N 1
ATOM 979 C CA . PRO A 1 139 ? 26.530 7.954 -55.623 1.00 86.62 139 PRO A CA 1
ATOM 980 C C . PRO A 1 139 ? 25.566 7.275 -54.631 1.00 86.62 139 PRO A C 1
ATOM 982 O O . PRO A 1 139 ? 24.405 7.666 -54.523 1.00 86.62 139 PRO A O 1
ATOM 985 N N . CYS A 1 140 ? 26.076 6.321 -53.848 1.00 87.25 140 CYS A N 1
ATOM 986 C CA . CYS A 1 140 ? 25.317 5.592 -52.822 1.00 87.25 140 CYS A CA 1
ATOM 987 C C . CYS A 1 140 ? 25.858 5.788 -51.394 1.00 87.25 140 CYS A C 1
ATOM 989 O O . CYS A 1 140 ? 26.957 6.308 -51.187 1.00 87.25 140 CYS A O 1
ATOM 991 N N . ALA A 1 141 ? 25.094 5.316 -50.404 1.00 88.12 141 ALA A N 1
ATOM 992 C CA . ALA A 1 141 ? 25.547 5.117 -49.029 1.00 88.12 141 ALA A CA 1
ATOM 993 C C . ALA A 1 141 ? 26.756 4.157 -48.976 1.00 88.12 141 ALA A C 1
ATOM 995 O O . ALA A 1 141 ? 26.714 3.041 -49.507 1.00 88.12 141 ALA A O 1
ATOM 996 N N . LYS A 1 142 ? 27.844 4.595 -48.326 1.00 88.88 142 LYS A N 1
ATOM 997 C CA . LYS A 1 142 ? 29.130 3.863 -48.275 1.00 88.88 142 LYS A CA 1
ATOM 998 C C . LYS A 1 142 ? 29.778 3.764 -46.905 1.00 88.88 142 LYS A C 1
ATOM 1000 O O . LYS A 1 142 ? 30.542 2.833 -46.685 1.00 88.88 142 LYS A O 1
ATOM 1005 N N . MET A 1 143 ? 29.549 4.737 -46.025 1.00 92.00 143 MET A N 1
ATOM 1006 C CA . MET A 1 143 ? 30.237 4.788 -44.734 1.00 92.00 143 MET A CA 1
ATOM 1007 C C . MET A 1 143 ? 29.766 3.622 -43.862 1.00 92.00 143 MET A C 1
ATOM 1009 O O . MET A 1 143 ? 28.566 3.460 -43.675 1.00 92.00 143 MET A O 1
ATOM 1013 N N . GLU A 1 144 ? 30.703 2.850 -43.321 1.00 92.81 144 GLU A N 1
ATOM 1014 C CA . GLU A 1 144 ? 30.445 1.759 -42.375 1.00 92.81 144 GLU A CA 1
ATOM 1015 C C . GLU A 1 144 ? 31.089 2.145 -41.039 1.00 92.81 144 GLU A C 1
ATOM 1017 O O . GLU A 1 144 ? 32.289 2.435 -40.980 1.00 92.81 144 GLU A O 1
ATOM 1022 N N . CYS A 1 145 ? 30.312 2.202 -39.960 1.00 94.62 145 CYS A N 1
ATOM 1023 C CA . CYS A 1 145 ? 30.756 2.624 -38.630 1.00 94.62 145 CYS A CA 1
ATOM 1024 C C . CYS A 1 145 ? 31.465 3.999 -38.636 1.00 94.62 145 CYS A C 1
ATOM 1026 O O . CYS A 1 145 ? 32.390 4.239 -37.854 1.00 94.62 145 CYS A O 1
ATOM 1028 N N . TRP A 1 146 ? 31.020 4.904 -39.517 1.00 93.50 146 TRP A N 1
ATOM 1029 C CA . TRP A 1 146 ? 31.618 6.218 -39.814 1.00 93.50 146 TRP A CA 1
ATOM 1030 C C . TRP A 1 146 ? 33.019 6.204 -40.448 1.00 93.50 146 TRP A C 1
ATOM 1032 O O . TRP A 1 146 ? 33.738 7.203 -40.363 1.00 93.50 146 TRP A O 1
ATOM 1042 N N . VAL A 1 147 ? 33.400 5.116 -41.118 1.00 92.56 147 VAL A N 1
ATOM 1043 C CA . VAL A 1 147 ? 34.648 5.001 -41.887 1.00 92.56 147 VAL A CA 1
ATOM 1044 C C . VAL A 1 147 ? 34.320 4.679 -43.347 1.00 92.56 147 VAL A C 1
ATOM 1046 O O . VAL A 1 147 ? 33.456 3.850 -43.619 1.00 92.56 147 VAL A O 1
ATOM 1049 N N . ASP A 1 148 ? 35.014 5.312 -44.297 1.00 90.31 148 ASP A N 1
ATOM 1050 C CA . ASP A 1 148 ? 34.948 4.918 -45.710 1.00 90.31 148 ASP A CA 1
ATOM 1051 C C . ASP A 1 148 ? 35.672 3.560 -45.888 1.00 90.31 148 ASP A C 1
ATOM 1053 O O . ASP A 1 148 ? 36.866 3.461 -45.564 1.00 90.31 148 ASP A O 1
ATOM 1057 N N . PRO A 1 149 ? 35.001 2.504 -46.391 1.00 87.56 149 PRO A N 1
ATOM 1058 C CA . PRO A 1 149 ? 35.604 1.178 -46.504 1.00 87.56 149 PRO A CA 1
ATOM 1059 C C . PRO A 1 149 ? 36.792 1.106 -47.470 1.00 87.56 149 PRO A C 1
ATOM 1061 O O . PRO A 1 149 ? 37.738 0.355 -47.221 1.00 87.56 149 PRO A O 1
ATOM 1064 N N . MET A 1 150 ? 36.791 1.905 -48.539 1.00 84.88 150 MET A N 1
ATOM 1065 C CA . MET A 1 150 ? 37.889 1.967 -49.506 1.00 84.88 150 MET A CA 1
ATOM 1066 C C . MET A 1 150 ? 39.105 2.664 -48.888 1.00 84.88 150 MET A C 1
ATOM 1068 O O . MET A 1 150 ? 40.227 2.168 -49.010 1.00 84.88 150 MET A O 1
ATOM 1072 N N . VAL A 1 151 ? 38.893 3.751 -48.138 1.00 85.31 151 VAL A N 1
ATOM 1073 C CA . VAL A 1 151 ? 39.961 4.419 -47.373 1.00 85.31 151 VAL A CA 1
ATOM 1074 C C . VAL A 1 151 ? 40.540 3.478 -46.312 1.00 85.31 151 VAL A C 1
ATOM 1076 O O . VAL A 1 151 ? 41.762 3.360 -46.207 1.00 85.31 151 VAL A O 1
ATOM 1079 N N . ALA A 1 152 ? 39.697 2.744 -45.575 1.00 82.06 152 ALA A N 1
ATOM 1080 C CA . ALA A 1 152 ? 40.144 1.749 -44.596 1.00 82.06 152 ALA A CA 1
ATOM 1081 C C . ALA A 1 152 ? 40.987 0.629 -45.236 1.00 82.06 152 ALA A C 1
ATOM 1083 O O . ALA A 1 152 ? 42.005 0.210 -44.674 1.00 82.06 152 ALA A O 1
ATOM 1084 N N . HIS A 1 153 ? 40.587 0.161 -46.423 1.00 78.81 153 HIS A N 1
ATOM 1085 C CA . HIS A 1 153 ? 41.306 -0.859 -47.184 1.00 78.81 153 HIS A CA 1
ATOM 1086 C C . HIS A 1 153 ? 42.688 -0.360 -47.637 1.00 78.81 153 HIS A C 1
ATOM 1088 O O . HIS A 1 153 ? 43.691 -1.044 -47.426 1.00 78.81 153 HIS A O 1
ATOM 1094 N N . VAL A 1 154 ? 42.770 0.847 -48.207 1.00 77.62 154 VAL A N 1
ATOM 1095 C CA . VAL A 1 154 ? 44.039 1.444 -48.661 1.00 77.62 154 VAL A CA 1
ATOM 1096 C C . VAL A 1 154 ? 44.975 1.739 -47.481 1.00 77.62 154 VAL A C 1
ATOM 1098 O O . VAL A 1 154 ? 46.160 1.400 -47.537 1.00 77.62 154 VAL A O 1
ATOM 1101 N N . ALA A 1 155 ? 44.456 2.304 -46.386 1.00 70.19 155 ALA A N 1
ATOM 1102 C CA . ALA A 1 155 ? 45.257 2.724 -45.234 1.00 70.19 155 ALA A CA 1
ATOM 1103 C C . ALA A 1 155 ? 46.017 1.563 -44.563 1.00 70.19 155 ALA A C 1
ATOM 1105 O O . ALA A 1 155 ? 47.207 1.700 -44.262 1.00 70.19 155 ALA A O 1
ATOM 1106 N N . LYS A 1 156 ? 45.371 0.401 -44.366 1.00 64.31 156 LYS A N 1
ATOM 1107 C CA . LYS A 1 156 ? 46.042 -0.792 -43.809 1.00 64.31 156 LYS A CA 1
ATOM 1108 C C . LYS A 1 156 ? 46.951 -1.500 -44.825 1.00 64.31 156 LYS A C 1
ATOM 1110 O O . LYS A 1 156 ? 47.970 -2.052 -44.406 1.00 64.31 156 LYS A O 1
ATOM 1115 N N . SER A 1 157 ? 46.670 -1.429 -46.129 1.00 57.25 157 SER A N 1
ATOM 1116 C CA . SER A 1 157 ? 47.577 -1.943 -47.172 1.00 57.25 157 SER A CA 1
ATOM 1117 C C . SER A 1 157 ? 48.912 -1.195 -47.215 1.00 57.25 157 SER A C 1
ATOM 1119 O O . SER A 1 157 ? 49.961 -1.824 -47.333 1.00 57.25 157 SER A O 1
ATOM 1121 N N . ALA A 1 158 ? 48.903 0.126 -47.015 1.00 53.22 158 ALA A N 1
ATOM 1122 C CA . ALA A 1 158 ? 50.123 0.940 -46.982 1.00 53.22 158 ALA A CA 1
ATOM 1123 C C . ALA A 1 158 ? 51.064 0.636 -45.791 1.00 53.22 158 ALA A C 1
ATOM 1125 O O . ALA A 1 158 ? 52.239 0.992 -45.835 1.00 53.22 158 ALA A O 1
ATOM 1126 N N . HIS A 1 159 ? 50.572 -0.022 -44.733 1.00 50.88 159 HIS A N 1
ATOM 1127 C CA . HIS A 1 159 ? 51.327 -0.287 -43.498 1.00 50.88 159 HIS A CA 1
ATOM 1128 C C . HIS A 1 159 ? 51.882 -1.722 -43.367 1.00 50.88 159 HIS A C 1
ATOM 1130 O O . HIS A 1 159 ? 52.541 -2.024 -42.371 1.00 50.88 159 HIS A O 1
ATOM 1136 N N . ARG A 1 160 ? 51.645 -2.627 -44.332 1.00 46.34 160 ARG A N 1
ATOM 1137 C CA . ARG A 1 160 ? 52.046 -4.050 -44.238 1.00 46.34 160 ARG A CA 1
ATOM 1138 C C . ARG A 1 160 ? 53.054 -4.502 -45.302 1.00 46.34 160 ARG A C 1
ATOM 1140 O O . ARG A 1 160 ? 52.796 -5.420 -46.074 1.00 46.34 160 ARG A O 1
ATOM 1147 N N . SER A 1 161 ? 54.274 -3.974 -45.227 1.00 40.44 161 SER A N 1
ATOM 1148 C CA . SER A 1 161 ? 55.438 -4.512 -45.962 1.00 40.44 161 SER A CA 1
ATOM 1149 C C . SER A 1 161 ? 56.166 -5.655 -45.225 1.00 40.44 161 SER A C 1
ATOM 1151 O O . SER A 1 161 ? 57.318 -5.956 -45.531 1.00 40.44 161 SER A O 1
ATOM 1153 N N . GLY A 1 162 ? 55.535 -6.298 -44.232 1.00 37.38 162 GLY A N 1
ATOM 1154 C CA . GLY A 1 162 ? 56.165 -7.367 -43.452 1.00 37.38 162 GLY A CA 1
ATOM 1155 C C . GLY A 1 162 ? 55.194 -8.235 -42.644 1.00 37.38 162 GLY A C 1
ATOM 1156 O O . GLY A 1 162 ? 54.489 -7.733 -41.777 1.00 37.38 162 GLY A O 1
ATOM 1157 N N . ARG A 1 163 ? 55.270 -9.555 -42.883 1.00 32.78 163 ARG A N 1
ATOM 1158 C CA . ARG A 1 163 ? 54.576 -10.676 -42.204 1.00 32.78 163 ARG A CA 1
ATOM 1159 C C . ARG A 1 163 ? 53.040 -10.742 -42.313 1.00 32.78 163 ARG A C 1
ATOM 1161 O O . ARG A 1 163 ? 52.319 -9.913 -41.773 1.00 32.78 163 ARG A O 1
ATOM 1168 N N . GLY A 1 164 ? 52.571 -11.891 -42.811 1.00 36.56 164 GLY A N 1
ATOM 1169 C CA . GLY A 1 164 ? 51.281 -12.485 -42.435 1.00 36.56 164 GLY A CA 1
ATOM 1170 C C . GLY A 1 164 ? 50.171 -12.371 -43.480 1.00 36.56 164 GLY A C 1
ATOM 1171 O O . GLY A 1 164 ? 49.612 -11.298 -43.683 1.00 36.56 164 GLY A O 1
ATOM 1172 N N . SER A 1 165 ? 49.807 -13.512 -44.077 1.00 35.62 165 SER A N 1
ATOM 1173 C CA . SER A 1 165 ? 48.563 -13.656 -44.845 1.00 35.62 165 SER A CA 1
ATOM 1174 C C . SER A 1 165 ? 47.350 -13.327 -43.967 1.00 35.62 165 SER A C 1
ATOM 1176 O O . SER A 1 165 ? 47.284 -13.754 -42.813 1.00 35.62 165 SER A O 1
ATOM 1178 N N . GLY A 1 166 ? 46.402 -12.566 -44.512 1.00 44.94 166 GLY A N 1
ATOM 1179 C CA . GLY A 1 166 ? 45.190 -12.145 -43.814 1.00 44.94 166 GLY A CA 1
ATOM 1180 C C . GLY A 1 166 ? 44.403 -11.134 -44.639 1.00 44.94 166 GLY A C 1
ATOM 1181 O O . GLY A 1 166 ? 44.552 -9.928 -44.444 1.00 44.94 166 GLY A O 1
ATOM 1182 N N . ALA A 1 167 ? 43.595 -11.630 -45.579 1.00 47.62 167 ALA A N 1
ATOM 1183 C CA . ALA A 1 167 ? 42.664 -10.809 -46.350 1.00 47.62 167 ALA A CA 1
ATOM 1184 C C . ALA A 1 167 ? 41.561 -10.216 -45.445 1.00 47.62 167 ALA A C 1
ATOM 1186 O O . ALA A 1 167 ? 41.194 -10.811 -44.430 1.00 47.62 167 ALA A O 1
ATOM 1187 N N . GLY A 1 168 ? 41.030 -9.045 -45.816 1.00 55.06 168 GLY A N 1
ATOM 1188 C CA . GLY A 1 168 ? 40.023 -8.312 -45.028 1.00 55.06 168 GLY A CA 1
ATOM 1189 C C . GLY A 1 168 ? 40.562 -7.160 -44.169 1.00 55.06 168 GLY A C 1
ATOM 1190 O O . GLY A 1 168 ? 39.941 -6.793 -43.175 1.00 55.06 168 GLY A O 1
ATOM 1191 N N . GLY A 1 169 ? 41.712 -6.573 -44.529 1.00 66.38 169 GLY A N 1
ATOM 1192 C CA . GLY A 1 169 ? 42.361 -5.508 -43.749 1.00 66.38 169 GLY A CA 1
ATOM 1193 C C . GLY A 1 169 ? 41.471 -4.288 -43.462 1.00 66.38 169 GLY A C 1
ATOM 1194 O O . GLY A 1 169 ? 41.399 -3.851 -42.315 1.00 66.38 169 GLY A O 1
ATOM 1195 N N . GLY A 1 170 ? 40.755 -3.767 -44.467 1.00 79.88 170 GLY A N 1
ATOM 1196 C CA . GLY A 1 170 ? 39.803 -2.662 -44.270 1.00 79.88 170 GLY A CA 1
ATOM 1197 C C . GLY A 1 170 ? 38.653 -3.047 -43.332 1.00 79.88 170 GLY A C 1
ATOM 1198 O O . GLY A 1 170 ? 38.391 -2.352 -42.350 1.00 79.88 170 GLY A O 1
ATOM 1199 N N . SER A 1 171 ? 38.051 -4.213 -43.572 1.00 88.00 171 SER A N 1
ATOM 1200 C CA . SER A 1 171 ? 36.940 -4.782 -42.799 1.00 88.00 171 SER A CA 1
ATOM 1201 C C . SER A 1 171 ? 37.304 -5.000 -41.322 1.00 88.00 171 SER A C 1
ATOM 1203 O O . SER A 1 171 ? 36.493 -4.739 -40.436 1.00 88.00 171 SER A O 1
ATOM 1205 N N . ASP A 1 172 ? 38.550 -5.387 -41.028 1.00 88.62 172 ASP A N 1
ATOM 1206 C CA . ASP A 1 172 ? 39.089 -5.484 -39.663 1.00 88.62 172 ASP A CA 1
ATOM 1207 C C . ASP A 1 172 ? 39.192 -4.111 -38.971 1.00 88.62 172 ASP A C 1
ATOM 1209 O O . ASP A 1 172 ? 38.936 -4.004 -37.774 1.00 88.62 172 ASP A O 1
ATOM 1213 N N . SER A 1 173 ? 39.499 -3.041 -39.716 1.00 89.44 173 SER A N 1
ATOM 1214 C CA . SER A 1 173 ? 39.511 -1.662 -39.194 1.00 89.44 173 SER A CA 1
ATOM 1215 C C . SER A 1 173 ? 38.117 -1.128 -38.855 1.00 89.44 173 SER A C 1
ATOM 1217 O O . SER A 1 173 ? 37.949 -0.411 -37.865 1.00 89.44 173 SER A O 1
ATOM 1219 N N . ILE A 1 174 ? 37.116 -1.498 -39.655 1.00 93.44 174 ILE A N 1
ATOM 1220 C CA . ILE A 1 174 ? 35.707 -1.175 -39.396 1.00 93.44 174 ILE A CA 1
ATOM 1221 C C . ILE A 1 174 ? 35.227 -1.966 -38.174 1.00 93.44 174 ILE A C 1
ATOM 1223 O O . ILE A 1 174 ? 34.704 -1.379 -37.231 1.00 93.44 174 ILE A O 1
ATOM 1227 N N . ALA A 1 175 ? 35.520 -3.270 -38.110 1.00 93.19 175 ALA A N 1
ATOM 1228 C CA . ALA A 1 175 ? 35.170 -4.123 -36.975 1.00 93.19 175 ALA A CA 1
ATOM 1229 C C . ALA A 1 175 ? 35.783 -3.643 -35.642 1.00 93.19 175 ALA A C 1
ATOM 1231 O O . ALA A 1 175 ? 35.123 -3.679 -34.607 1.00 93.19 175 ALA A O 1
ATOM 1232 N N . GLU A 1 176 ? 37.036 -3.176 -35.649 1.00 93.62 176 GLU A N 1
ATOM 1233 C CA . GLU A 1 176 ? 37.690 -2.564 -34.479 1.00 93.62 176 GLU A CA 1
ATOM 1234 C C . GLU A 1 176 ? 37.017 -1.242 -34.058 1.00 93.62 176 GLU A C 1
ATOM 1236 O O . GLU A 1 176 ? 36.923 -0.921 -32.871 1.00 93.62 176 GLU A O 1
ATOM 1241 N N . THR A 1 177 ? 36.501 -0.482 -35.026 1.00 94.44 177 THR A N 1
ATOM 1242 C CA . THR A 1 177 ? 35.734 0.742 -34.765 1.00 94.44 177 THR A CA 1
ATOM 1243 C C . THR A 1 177 ? 34.364 0.414 -34.174 1.00 94.44 177 THR A C 1
ATOM 1245 O O . THR A 1 177 ? 33.991 1.018 -33.169 1.00 94.44 177 THR A O 1
ATOM 1248 N N . LEU A 1 178 ? 33.675 -0.607 -34.689 1.00 95.56 178 LEU A N 1
ATOM 1249 C CA . LEU A 1 178 ? 32.424 -1.122 -34.129 1.00 95.56 178 LEU A CA 1
ATOM 1250 C C . LEU A 1 178 ? 32.598 -1.657 -32.696 1.00 95.56 178 LEU A C 1
ATOM 1252 O O . LEU A 1 178 ? 31.784 -1.356 -31.827 1.00 95.56 178 LEU A O 1
ATOM 1256 N N . GLU A 1 179 ? 33.687 -2.382 -32.409 1.00 94.88 179 GLU A N 1
ATOM 1257 C CA . GLU A 1 179 ? 34.050 -2.808 -31.045 1.00 94.88 179 GLU A CA 1
ATOM 1258 C C . GLU A 1 179 ? 34.160 -1.603 -30.092 1.00 94.88 179 GLU A C 1
ATOM 1260 O O . GLU A 1 179 ? 33.632 -1.633 -28.977 1.00 94.88 179 GLU A O 1
ATOM 1265 N N . ARG A 1 180 ? 34.811 -0.521 -30.538 1.00 93.12 180 ARG A N 1
ATOM 1266 C CA . ARG A 1 180 ? 34.990 0.714 -29.760 1.00 93.12 180 ARG A CA 1
ATOM 1267 C C . ARG A 1 180 ? 33.670 1.452 -29.521 1.00 93.12 180 ARG A C 1
ATOM 1269 O O . ARG A 1 180 ? 33.448 1.926 -28.410 1.00 93.12 180 ARG A O 1
ATOM 1276 N N . GLN A 1 181 ? 32.792 1.524 -30.522 1.00 93.94 181 GLN A N 1
ATOM 1277 C CA . GLN A 1 181 ? 31.462 2.123 -30.366 1.00 93.94 181 GLN A CA 1
ATOM 1278 C C . GLN A 1 181 ? 30.567 1.277 -29.444 1.00 93.94 181 GLN A C 1
ATOM 1280 O O . GLN A 1 181 ? 29.921 1.811 -28.550 1.00 93.94 181 GLN A O 1
ATOM 1285 N N . TYR A 1 182 ? 30.560 -0.054 -29.586 1.00 93.50 182 TYR A N 1
ATOM 1286 C CA . TYR A 1 182 ? 29.763 -0.906 -28.702 1.00 93.50 182 TYR A CA 1
ATOM 1287 C C . TYR A 1 182 ? 30.208 -0.815 -27.238 1.00 93.50 182 TYR A C 1
ATOM 1289 O O . TYR A 1 182 ? 29.344 -0.851 -26.364 1.00 93.50 182 TYR A O 1
ATOM 1297 N N . ARG A 1 183 ? 31.504 -0.630 -26.937 1.00 90.69 183 ARG A N 1
ATOM 1298 C CA . ARG A 1 183 ? 31.952 -0.387 -25.550 1.00 90.69 183 ARG A CA 1
ATOM 1299 C C . ARG A 1 183 ? 31.306 0.850 -24.914 1.00 90.69 183 ARG A C 1
ATOM 1301 O O . ARG A 1 183 ? 30.964 0.779 -23.738 1.00 90.69 183 ARG A O 1
ATOM 1308 N N . SER A 1 184 ? 31.067 1.929 -25.669 1.00 85.81 184 SER A N 1
ATOM 1309 C CA . SER A 1 184 ? 30.474 3.162 -25.119 1.00 85.81 184 SER A CA 1
ATOM 1310 C C . SER A 1 184 ? 28.969 3.057 -24.825 1.00 85.81 184 SER A C 1
ATOM 1312 O O . SER A 1 184 ? 28.472 3.762 -23.947 1.00 85.81 184 SER A O 1
ATOM 1314 N N . VAL A 1 185 ? 28.242 2.164 -25.511 1.00 87.25 185 VAL A N 1
ATOM 1315 C CA . VAL A 1 185 ? 26.807 1.888 -25.261 1.00 87.25 185 VAL A CA 1
ATOM 1316 C C . VAL A 1 185 ? 26.595 0.723 -24.284 1.00 87.25 185 VAL A C 1
ATOM 1318 O O . VAL A 1 185 ? 25.587 0.669 -23.574 1.00 87.25 185 VAL A O 1
ATOM 1321 N N . LEU A 1 186 ? 27.539 -0.219 -24.237 1.00 85.50 186 LEU A N 1
ATOM 1322 C CA . LEU A 1 186 ? 27.555 -1.338 -23.301 1.00 85.50 186 LEU A CA 1
ATOM 1323 C C . LEU A 1 186 ? 28.319 -0.943 -22.023 1.00 85.50 186 LEU A C 1
ATOM 1325 O O . LEU A 1 186 ? 27.932 -0.014 -21.317 1.00 85.50 186 LEU A O 1
ATOM 1329 N N . ARG A 1 187 ? 29.340 -1.719 -21.667 1.00 76.81 187 ARG A N 1
ATOM 1330 C CA . ARG A 1 187 ? 30.292 -1.465 -20.587 1.00 76.81 187 ARG A CA 1
ATOM 1331 C C . ARG A 1 187 ? 31.626 -2.080 -20.986 1.00 76.81 187 ARG A C 1
ATOM 1333 O O . ARG A 1 187 ? 31.641 -3.090 -21.693 1.00 76.81 187 ARG A O 1
ATOM 1340 N N . ASP A 1 188 ? 32.720 -1.551 -20.456 1.00 76.75 188 ASP A N 1
ATOM 1341 C CA . ASP A 1 188 ? 34.063 -2.069 -20.735 1.00 76.75 188 ASP A CA 1
ATOM 1342 C C . ASP A 1 188 ? 34.314 -3.492 -20.191 1.00 76.75 188 ASP A C 1
ATOM 1344 O O . ASP A 1 188 ? 35.248 -4.150 -20.646 1.00 76.75 188 ASP A O 1
ATOM 1348 N N . ASP A 1 189 ? 33.475 -4.008 -19.274 1.00 84.88 189 ASP A N 1
ATOM 1349 C CA . ASP A 1 189 ? 33.544 -5.397 -18.783 1.00 84.88 189 ASP A CA 1
ATOM 1350 C C . ASP A 1 189 ? 32.959 -6.446 -19.754 1.00 84.88 189 ASP A C 1
ATOM 1352 O O . ASP A 1 189 ? 33.057 -7.647 -19.493 1.00 84.88 189 ASP A O 1
ATOM 1356 N N . VAL A 1 190 ? 32.394 -6.032 -20.897 1.00 89.56 190 VAL A N 1
ATOM 1357 C CA . VAL A 1 190 ? 31.901 -6.949 -21.941 1.00 89.56 190 VAL A CA 1
ATOM 1358 C C . VAL A 1 190 ? 33.048 -7.412 -22.844 1.00 89.56 190 VAL A C 1
ATOM 1360 O O . VAL A 1 190 ? 33.673 -6.620 -23.552 1.00 89.56 190 VAL A O 1
ATOM 1363 N N . GLY A 1 191 ? 33.298 -8.725 -22.879 1.00 91.94 191 GLY A N 1
ATOM 1364 C CA . GLY A 1 191 ? 34.273 -9.313 -23.801 1.00 91.94 191 GLY A CA 1
ATOM 1365 C C . GLY A 1 191 ? 33.749 -9.329 -25.237 1.00 91.94 191 GLY A C 1
ATOM 1366 O O . GLY A 1 191 ? 32.670 -9.859 -25.489 1.00 91.94 191 GLY A O 1
ATOM 1367 N N . VAL A 1 192 ? 34.507 -8.773 -26.183 1.00 94.12 192 VAL A N 1
ATOM 1368 C CA . VAL A 1 192 ? 34.120 -8.694 -27.602 1.00 94.12 192 VAL A CA 1
ATOM 1369 C C . VAL A 1 192 ? 34.979 -9.643 -28.438 1.00 94.12 192 VAL A C 1
ATOM 1371 O O . VAL A 1 192 ? 36.199 -9.679 -28.287 1.00 94.12 192 VAL A O 1
ATOM 1374 N N . MET A 1 193 ? 34.349 -10.406 -29.332 1.00 95.12 193 MET A N 1
ATOM 1375 C CA . MET A 1 193 ? 35.011 -11.312 -30.270 1.00 95.12 193 MET A CA 1
ATOM 1376 C C . MET A 1 193 ? 34.675 -10.910 -31.708 1.00 95.12 193 MET A C 1
ATOM 1378 O O . MET A 1 193 ? 33.536 -11.047 -32.152 1.00 95.12 193 MET A O 1
ATOM 1382 N N . ARG A 1 194 ? 35.676 -10.405 -32.434 1.00 94.50 194 ARG A N 1
ATOM 1383 C CA . ARG A 1 194 ? 35.553 -10.022 -33.846 1.00 94.50 194 ARG A CA 1
ATOM 1384 C C . ARG A 1 194 ? 35.784 -11.228 -34.755 1.00 94.50 194 ARG A C 1
ATOM 1386 O O . ARG A 1 194 ? 36.774 -11.940 -34.601 1.00 94.50 194 ARG A O 1
ATOM 1393 N N . VAL A 1 195 ? 34.881 -11.430 -35.709 1.00 94.88 195 VAL A N 1
ATOM 1394 C CA . VAL A 1 195 ? 34.941 -12.461 -36.749 1.00 94.88 195 VAL A CA 1
ATOM 1395 C C . VAL A 1 195 ? 34.708 -11.760 -38.082 1.00 94.88 195 VAL A C 1
ATOM 1397 O O . VAL A 1 195 ? 33.591 -11.364 -38.402 1.00 94.88 195 VAL A O 1
ATOM 1400 N N . VAL A 1 196 ? 35.784 -11.544 -38.833 1.00 92.88 196 VAL A N 1
ATOM 1401 C CA . VAL A 1 196 ? 35.778 -10.684 -40.022 1.00 92.88 196 VAL A CA 1
ATOM 1402 C C . VAL A 1 196 ? 36.042 -11.534 -41.254 1.00 92.88 196 VAL A C 1
ATOM 1404 O O . VAL A 1 196 ? 37.109 -12.139 -41.361 1.00 92.88 196 VAL A O 1
ATOM 1407 N N . GLU A 1 197 ? 35.069 -11.586 -42.167 1.00 90.25 197 GLU A N 1
ATOM 1408 C CA . GLU A 1 197 ? 35.162 -12.291 -43.454 1.00 90.25 197 GLU A CA 1
ATOM 1409 C C . GLU A 1 197 ? 35.698 -13.733 -43.306 1.00 90.25 197 GLU A C 1
ATOM 1411 O O . GLU A 1 197 ? 36.558 -14.196 -44.060 1.00 90.25 197 GLU A O 1
ATOM 1416 N N . ALA A 1 198 ? 35.245 -14.435 -42.266 1.00 90.12 198 ALA A N 1
ATOM 1417 C CA . ALA A 1 198 ? 35.755 -15.751 -41.902 1.00 90.12 198 ALA A CA 1
ATOM 1418 C C . ALA A 1 198 ? 34.894 -16.881 -42.481 1.00 90.12 198 ALA A C 1
ATOM 1420 O O . ALA A 1 198 ? 33.694 -16.714 -42.711 1.00 90.12 198 ALA A O 1
ATOM 1421 N N . SER A 1 199 ? 35.504 -18.053 -42.654 1.00 93.31 199 SER A N 1
ATOM 1422 C CA . SER A 1 199 ? 34.798 -19.271 -43.056 1.00 93.31 199 SER A CA 1
ATOM 1423 C C . SER A 1 199 ? 33.766 -19.708 -42.011 1.00 93.31 199 SER A C 1
ATOM 1425 O O . SER A 1 199 ? 34.037 -19.570 -40.814 1.00 93.31 199 SER A O 1
ATOM 1427 N N . LEU A 1 200 ? 32.666 -20.327 -42.450 1.00 94.06 200 LEU A N 1
ATOM 1428 C CA . LEU A 1 200 ? 31.577 -20.870 -41.617 1.00 94.06 200 LEU A CA 1
ATOM 1429 C C . LEU A 1 200 ? 32.029 -21.489 -40.274 1.00 94.06 200 LEU A C 1
ATOM 1431 O O . LEU A 1 200 ? 31.526 -21.113 -39.214 1.00 94.06 200 LEU A O 1
ATOM 1435 N N . GLU A 1 201 ? 33.018 -22.385 -40.301 1.00 94.12 201 GLU A N 1
ATOM 1436 C CA . GLU A 1 201 ? 33.522 -23.105 -39.119 1.00 94.12 201 GLU A CA 1
ATOM 1437 C C . GLU A 1 201 ? 34.109 -22.186 -38.034 1.00 94.12 201 GLU A C 1
ATOM 1439 O O . GLU A 1 201 ? 33.961 -22.441 -36.836 1.00 94.12 201 GLU A O 1
ATOM 1444 N N . VAL A 1 202 ? 34.746 -21.082 -38.434 1.00 95.12 202 VAL A N 1
ATOM 1445 C CA . VAL A 1 202 ? 35.305 -20.090 -37.502 1.00 95.12 202 VAL A CA 1
ATOM 1446 C C . VAL A 1 202 ? 34.175 -19.344 -36.795 1.00 95.12 202 VAL A C 1
ATOM 1448 O O . VAL A 1 202 ? 34.234 -19.159 -35.579 1.00 95.12 202 VAL A O 1
ATOM 1451 N N . SER A 1 203 ? 33.121 -18.982 -37.527 1.00 94.88 203 SER A N 1
ATOM 1452 C CA . SER A 1 203 ? 31.940 -18.300 -36.988 1.00 94.88 203 SER A CA 1
ATOM 1453 C C . SER A 1 203 ? 31.165 -19.197 -36.020 1.00 94.88 203 SER A C 1
ATOM 1455 O O . SER A 1 203 ? 30.846 -18.767 -34.910 1.00 94.88 203 SER A O 1
ATOM 1457 N N . LYS A 1 204 ? 30.973 -20.480 -36.363 1.00 96.38 204 LYS A N 1
ATOM 1458 C CA . LYS A 1 204 ? 30.389 -21.484 -35.455 1.00 96.38 204 LYS A CA 1
ATOM 1459 C C . LYS A 1 204 ? 31.219 -21.659 -34.180 1.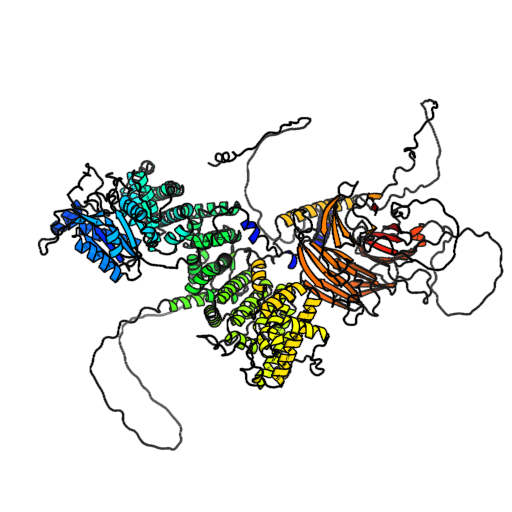00 96.38 204 LYS A C 1
ATOM 1461 O O . LYS A 1 204 ? 30.689 -21.601 -33.067 1.00 96.38 204 LYS A O 1
ATOM 1466 N N . SER A 1 205 ? 32.539 -21.800 -34.326 1.00 96.25 205 SER A N 1
ATOM 1467 C CA . SER A 1 205 ? 33.467 -21.909 -33.195 1.00 96.25 205 SER A CA 1
ATOM 1468 C C . SER A 1 205 ? 33.471 -20.653 -32.311 1.00 96.25 205 SER A C 1
ATOM 1470 O O . SER A 1 205 ? 33.612 -20.772 -31.091 1.00 96.25 205 SER A O 1
ATOM 1472 N N . ALA A 1 206 ? 33.301 -19.458 -32.885 1.00 95.75 206 ALA A N 1
ATOM 1473 C CA . ALA A 1 206 ? 33.217 -18.205 -32.138 1.00 95.75 206 ALA A CA 1
ATOM 1474 C C . ALA A 1 206 ? 31.951 -18.138 -31.268 1.00 95.75 206 ALA A C 1
ATOM 1476 O O . ALA A 1 206 ? 32.064 -17.876 -30.070 1.00 95.75 206 ALA A O 1
ATOM 1477 N N . LEU A 1 207 ? 30.774 -18.462 -31.821 1.00 96.44 207 LEU A N 1
ATOM 1478 C CA . LEU A 1 207 ? 29.510 -18.520 -31.068 1.00 96.44 207 LEU A CA 1
ATOM 1479 C C . LEU A 1 207 ? 29.611 -19.489 -29.876 1.00 96.44 207 LEU A C 1
ATOM 1481 O O . LEU A 1 207 ? 29.445 -19.084 -28.721 1.00 96.44 207 LEU A O 1
ATOM 1485 N N . ALA A 1 208 ? 30.019 -20.736 -30.134 1.00 95.75 208 ALA A N 1
ATOM 1486 C CA . ALA A 1 208 ? 30.162 -21.756 -29.096 1.00 95.75 208 ALA A CA 1
ATOM 1487 C C . ALA A 1 208 ? 31.261 -21.425 -28.064 1.00 95.75 208 ALA A C 1
ATOM 1489 O O . ALA A 1 208 ? 31.193 -21.840 -26.904 1.00 95.75 208 ALA A O 1
ATOM 1490 N N . LYS A 1 209 ? 32.322 -20.700 -28.447 1.00 95.81 209 LYS A N 1
ATOM 1491 C CA . LYS A 1 209 ? 33.333 -20.194 -27.499 1.00 95.81 209 LYS A CA 1
ATOM 1492 C C . LYS A 1 209 ? 32.744 -19.097 -26.606 1.00 95.81 209 LYS A C 1
ATOM 1494 O O . LYS A 1 209 ? 32.923 -19.163 -25.391 1.00 95.81 209 LYS A O 1
ATOM 1499 N N . SER A 1 210 ? 31.998 -18.153 -27.176 1.00 94.88 210 SER A N 1
ATOM 1500 C CA . SER A 1 210 ? 31.357 -17.067 -26.429 1.00 94.88 210 SER A CA 1
ATOM 1501 C C . SER A 1 210 ? 30.322 -17.569 -25.422 1.00 94.88 210 SER A C 1
ATOM 1503 O O . SER A 1 210 ? 30.309 -17.062 -24.304 1.00 94.88 210 SER A O 1
ATOM 1505 N N . ARG A 1 211 ? 29.531 -18.616 -25.714 1.00 94.50 211 ARG A N 1
ATOM 1506 C CA . ARG A 1 211 ? 28.640 -19.229 -24.701 1.00 94.50 211 ARG A CA 1
ATOM 1507 C C . ARG A 1 211 ? 29.408 -19.848 -23.537 1.00 94.50 211 ARG A C 1
ATOM 1509 O O . ARG A 1 211 ? 29.099 -19.554 -22.382 1.00 94.50 211 ARG A O 1
ATOM 1516 N N . ARG A 1 212 ? 30.479 -20.599 -23.812 1.00 93.81 212 ARG A N 1
ATOM 1517 C CA . ARG A 1 212 ? 31.361 -21.154 -22.763 1.00 93.81 212 ARG A CA 1
ATOM 1518 C C . ARG A 1 212 ? 32.025 -20.071 -21.899 1.00 93.81 212 ARG A C 1
ATOM 1520 O O . ARG A 1 212 ? 32.244 -20.302 -20.714 1.00 93.81 212 ARG A O 1
ATOM 1527 N N . MET A 1 213 ? 32.309 -18.892 -22.459 1.00 93.25 213 MET A N 1
ATOM 1528 C CA . MET A 1 213 ? 32.821 -17.733 -21.709 1.00 93.25 213 MET A CA 1
ATOM 1529 C C . MET A 1 213 ? 31.718 -16.970 -20.953 1.00 93.25 213 MET A C 1
ATOM 1531 O O . MET A 1 213 ? 31.953 -16.502 -19.843 1.00 93.25 213 MET A O 1
ATOM 1535 N N . SER A 1 214 ? 30.515 -16.875 -21.526 1.00 88.50 214 SER A N 1
ATOM 1536 C CA . SER A 1 214 ? 29.360 -16.164 -20.962 1.00 88.50 214 SER A CA 1
ATOM 1537 C C . SER A 1 214 ? 28.776 -16.831 -19.713 1.00 88.50 214 SER A C 1
ATOM 1539 O O . SER A 1 214 ? 28.293 -16.132 -18.817 1.00 88.50 214 SER A O 1
ATOM 1541 N N . ARG A 1 215 ? 28.798 -18.173 -19.661 1.00 86.31 215 ARG A N 1
ATOM 1542 C CA . ARG A 1 215 ? 27.968 -18.975 -18.742 1.00 86.31 215 ARG A CA 1
ATOM 1543 C C . ARG A 1 215 ? 26.495 -18.561 -18.890 1.00 86.31 215 ARG A C 1
ATOM 1545 O O . ARG A 1 215 ? 25.995 -18.513 -20.013 1.00 86.31 215 ARG A O 1
ATOM 1552 N N . ASP A 1 216 ? 25.844 -18.192 -17.791 1.00 85.31 216 ASP A N 1
ATOM 1553 C CA . ASP A 1 216 ? 24.438 -17.768 -17.701 1.00 85.31 216 ASP A CA 1
ATOM 1554 C C . ASP A 1 216 ? 24.208 -16.306 -18.152 1.00 85.31 216 ASP A C 1
ATOM 1556 O O . ASP A 1 216 ? 23.094 -15.784 -18.084 1.00 85.31 216 ASP A O 1
ATOM 1560 N N . GLY A 1 217 ? 25.267 -15.607 -18.582 1.00 88.75 217 GLY A N 1
ATOM 1561 C CA . GLY A 1 217 ? 25.191 -14.251 -19.125 1.00 88.75 217 GLY A CA 1
ATOM 1562 C C . GLY A 1 217 ? 24.487 -14.177 -20.484 1.00 88.75 217 GLY A C 1
ATOM 1563 O O . GLY A 1 217 ? 24.339 -15.177 -21.191 1.00 88.75 217 GLY A O 1
ATOM 1564 N N . ARG A 1 218 ? 24.075 -12.973 -20.892 1.00 92.06 218 ARG A N 1
ATOM 1565 C CA . ARG A 1 218 ? 23.499 -12.738 -22.221 1.00 92.06 218 ARG A CA 1
ATOM 1566 C C . ARG A 1 218 ? 24.610 -12.473 -23.233 1.00 92.06 218 ARG A C 1
ATOM 1568 O O . ARG A 1 218 ? 25.545 -11.725 -22.946 1.00 92.06 218 ARG A O 1
ATOM 1575 N N . ILE A 1 219 ? 24.480 -13.041 -24.427 1.00 95.31 219 ILE A N 1
ATOM 1576 C CA . ILE A 1 219 ? 25.400 -12.781 -25.541 1.00 95.31 219 ILE A CA 1
ATOM 1577 C C . ILE A 1 219 ? 24.739 -11.827 -26.530 1.00 95.31 219 ILE A C 1
ATOM 1579 O O . ILE A 1 219 ? 23.594 -12.047 -26.917 1.00 95.31 219 ILE A O 1
ATOM 1583 N N . LEU A 1 220 ? 25.459 -10.788 -26.946 1.00 96.25 220 LEU A N 1
ATOM 1584 C CA . LEU A 1 220 ? 25.121 -9.992 -28.125 1.00 96.25 220 LEU A CA 1
ATOM 1585 C C . LEU A 1 220 ? 25.742 -10.641 -29.366 1.00 96.25 220 LEU A C 1
ATOM 1587 O O . LEU A 1 220 ? 26.941 -10.904 -29.384 1.00 96.25 220 LEU A O 1
ATOM 1591 N N . ILE A 1 221 ? 24.951 -10.882 -30.403 1.00 97.81 221 ILE A N 1
ATOM 1592 C CA . ILE A 1 221 ? 25.418 -11.369 -31.702 1.00 97.81 221 ILE A CA 1
ATOM 1593 C C . ILE A 1 221 ? 25.019 -10.327 -32.731 1.00 97.81 221 ILE A C 1
ATOM 1595 O O . ILE A 1 221 ? 23.839 -10.151 -33.013 1.00 97.81 221 ILE A O 1
ATOM 1599 N N . HIS A 1 222 ? 26.009 -9.623 -33.260 1.00 97.94 222 HIS A N 1
ATOM 1600 C CA . HIS A 1 222 ? 25.831 -8.645 -34.318 1.00 97.94 222 HIS A CA 1
ATOM 1601 C C . HIS A 1 222 ? 26.316 -9.256 -35.632 1.00 97.94 222 HIS A C 1
ATOM 1603 O O . HIS A 1 222 ? 27.450 -9.730 -35.701 1.00 97.94 222 HIS A O 1
ATOM 1609 N N . TYR A 1 223 ? 25.478 -9.230 -36.661 1.00 97.94 223 TYR A N 1
ATOM 1610 C CA . TYR A 1 223 ? 25.817 -9.605 -38.028 1.00 97.94 223 TYR A CA 1
ATOM 1611 C C . TYR A 1 223 ? 25.573 -8.408 -38.946 1.00 97.94 223 TYR A C 1
ATOM 1613 O O . TYR A 1 223 ? 24.431 -7.972 -39.092 1.00 97.94 223 TYR A O 1
ATOM 1621 N N . ASN A 1 224 ? 26.645 -7.915 -39.568 1.00 95.88 224 ASN A N 1
ATOM 1622 C CA . ASN A 1 224 ? 26.585 -6.964 -40.676 1.00 95.88 224 ASN A CA 1
ATOM 1623 C C . ASN A 1 224 ? 26.975 -7.717 -41.958 1.00 95.88 224 ASN A C 1
ATOM 1625 O O . ASN A 1 224 ? 28.061 -8.304 -42.041 1.00 95.88 224 ASN A O 1
ATOM 1629 N N . GLY A 1 225 ? 26.063 -7.717 -42.931 1.00 94.19 225 GLY A N 1
ATOM 1630 C CA . GLY A 1 225 ? 26.153 -8.483 -44.175 1.00 94.19 225 GLY A CA 1
ATOM 1631 C C . GLY A 1 225 ? 26.077 -7.636 -45.444 1.00 94.19 225 GLY A C 1
ATOM 1632 O O . GLY A 1 225 ? 25.569 -8.120 -46.452 1.00 94.19 225 GLY A O 1
ATOM 1633 N N . HIS A 1 226 ? 26.525 -6.378 -45.439 1.00 91.75 226 HIS A N 1
ATOM 1634 C CA . HIS A 1 226 ? 26.322 -5.473 -46.586 1.00 91.75 226 HIS A CA 1
ATOM 1635 C C . HIS A 1 226 ? 27.082 -5.860 -47.876 1.00 91.75 226 HIS A C 1
ATOM 1637 O O . HIS A 1 226 ? 26.759 -5.345 -48.950 1.00 91.75 226 HIS A O 1
ATOM 1643 N N . GLY A 1 227 ? 28.061 -6.773 -47.803 1.00 90.19 227 GLY A N 1
ATOM 1644 C CA . GLY A 1 227 ? 28.736 -7.380 -48.966 1.00 90.19 227 GLY A CA 1
ATOM 1645 C C . GLY A 1 227 ? 28.196 -8.760 -49.371 1.00 90.19 227 GLY A C 1
ATOM 1646 O O . GLY A 1 227 ? 28.809 -9.457 -50.186 1.00 90.19 227 GLY A O 1
ATOM 1647 N N . MET A 1 228 ? 27.095 -9.198 -48.755 1.00 92.31 228 MET A N 1
ATOM 1648 C CA . MET A 1 228 ? 26.518 -10.537 -48.894 1.00 92.31 228 MET A CA 1
ATOM 1649 C C . MET A 1 228 ? 25.159 -10.500 -49.615 1.00 92.31 228 MET A C 1
ATOM 1651 O O . MET A 1 228 ? 24.494 -9.461 -49.623 1.00 92.31 228 MET A O 1
ATOM 1655 N N . PRO A 1 229 ? 24.692 -11.625 -50.193 1.00 92.25 229 PRO A N 1
ATOM 1656 C CA . PRO A 1 229 ? 23.307 -11.744 -50.643 1.00 92.25 229 PRO A CA 1
ATOM 1657 C C . PRO A 1 229 ? 22.312 -11.509 -49.490 1.00 92.25 229 PRO A C 1
ATOM 1659 O O . PRO A 1 229 ? 22.648 -11.664 -48.314 1.00 92.25 229 PRO A O 1
ATOM 1662 N N . ARG A 1 230 ? 21.062 -11.163 -49.822 1.00 93.81 230 ARG A N 1
ATOM 1663 C CA . ARG A 1 230 ? 19.991 -10.966 -48.826 1.00 93.81 230 ARG A CA 1
ATOM 1664 C C . ARG A 1 230 ? 19.695 -12.237 -48.013 1.00 93.81 230 ARG A C 1
ATOM 1666 O O . ARG A 1 230 ? 19.908 -13.354 -48.497 1.00 93.81 230 ARG A O 1
ATOM 1673 N N . ALA A 1 231 ? 19.160 -12.060 -46.806 1.00 95.31 231 ALA A N 1
ATOM 1674 C CA . ALA A 1 231 ? 18.698 -13.165 -45.967 1.00 95.31 231 ALA A CA 1
ATOM 1675 C C . ALA A 1 231 ? 17.528 -13.936 -46.617 1.00 95.31 231 ALA A C 1
ATOM 1677 O O . ALA A 1 231 ? 16.781 -13.375 -47.423 1.00 95.31 231 ALA A O 1
ATOM 1678 N N . THR A 1 232 ? 17.371 -15.222 -46.280 1.00 94.81 232 THR A N 1
ATOM 1679 C CA . THR A 1 232 ? 16.370 -16.117 -46.903 1.00 94.81 232 THR A CA 1
ATOM 1680 C C . THR A 1 232 ? 15.164 -16.404 -45.999 1.00 94.81 232 THR A C 1
ATOM 1682 O O . THR A 1 232 ? 15.275 -16.454 -44.772 1.00 94.81 232 THR A O 1
ATOM 1685 N N . ASP A 1 233 ? 14.017 -16.725 -46.608 1.00 93.62 233 ASP A N 1
ATOM 1686 C CA . ASP A 1 233 ? 12.780 -17.144 -45.915 1.00 93.62 233 ASP A CA 1
ATOM 1687 C C . ASP A 1 233 ? 12.884 -18.532 -45.236 1.00 93.62 233 ASP A C 1
ATOM 1689 O O . ASP A 1 233 ? 11.945 -19.002 -44.575 1.00 93.62 233 ASP A O 1
ATOM 1693 N N . LEU A 1 234 ? 14.027 -19.208 -45.402 1.00 93.69 234 LEU A N 1
ATOM 1694 C CA . LEU A 1 234 ? 14.413 -20.429 -44.689 1.00 93.69 234 LEU A CA 1
ATOM 1695 C C . LEU A 1 234 ? 15.137 -20.123 -43.364 1.00 93.69 234 LEU A C 1
ATOM 1697 O O . LEU A 1 234 ? 15.303 -21.030 -42.540 1.00 93.69 234 LEU A O 1
ATOM 1701 N N . GLY A 1 235 ? 15.503 -18.857 -43.129 1.00 94.25 235 GLY A N 1
ATOM 1702 C CA . GLY A 1 235 ? 16.204 -18.381 -41.937 1.00 94.25 235 GLY A CA 1
ATOM 1703 C C . GLY A 1 235 ? 17.722 -18.318 -42.082 1.00 94.25 235 GLY A C 1
ATOM 1704 O O . GLY A 1 235 ? 18.415 -18.555 -41.097 1.00 94.25 235 GLY A O 1
ATOM 1705 N N . GLU A 1 236 ? 18.252 -18.067 -43.279 1.00 95.94 236 GLU A N 1
ATOM 1706 C CA . GLU A 1 236 ? 19.694 -18.143 -43.546 1.00 95.94 236 GLU A CA 1
ATOM 1707 C C . GLU A 1 236 ? 20.312 -16.760 -43.768 1.00 95.94 236 GLU A C 1
ATOM 1709 O O . GLU A 1 236 ? 19.763 -15.927 -44.493 1.00 95.94 236 GLU A O 1
ATOM 1714 N N . VAL A 1 237 ? 21.488 -16.553 -43.171 1.00 96.00 237 VAL A N 1
ATOM 1715 C CA . VAL A 1 237 ? 22.440 -15.484 -43.510 1.00 96.00 237 VAL A CA 1
ATOM 1716 C C . VAL A 1 237 ? 23.667 -16.088 -44.193 1.00 96.00 237 VAL A C 1
ATOM 1718 O O . VAL A 1 237 ? 23.881 -17.297 -44.127 1.00 96.00 237 VAL A O 1
ATOM 1721 N N . TRP A 1 238 ? 24.496 -15.266 -44.834 1.00 95.50 238 TRP A N 1
ATOM 1722 C CA . TRP A 1 238 ? 25.625 -15.753 -45.631 1.00 95.50 238 TRP A CA 1
ATOM 1723 C C . TRP A 1 238 ? 26.974 -15.452 -44.982 1.00 95.50 238 TRP A C 1
ATOM 1725 O O . TRP A 1 238 ? 27.191 -14.389 -44.398 1.00 95.50 238 TRP A O 1
ATOM 1735 N N . VAL A 1 239 ? 27.893 -16.400 -45.116 1.00 94.69 239 VAL A N 1
ATOM 1736 C CA . VAL A 1 239 ? 29.304 -16.303 -44.726 1.00 94.69 239 VAL A CA 1
ATOM 1737 C C . VAL A 1 239 ? 30.179 -16.827 -45.870 1.00 94.69 239 VAL A C 1
ATOM 1739 O O . VAL A 1 239 ? 29.658 -17.251 -46.900 1.00 94.69 239 VAL A O 1
ATOM 1742 N N . PHE A 1 240 ? 31.504 -16.819 -45.723 1.00 92.12 240 PHE A N 1
ATOM 1743 C CA . PHE A 1 240 ? 32.400 -17.404 -46.727 1.00 92.12 240 PHE A CA 1
ATOM 1744 C C . PHE A 1 240 ? 32.627 -18.913 -46.512 1.00 92.12 240 PHE A C 1
ATOM 1746 O O . PHE A 1 240 ? 32.464 -19.446 -45.406 1.00 92.12 240 PHE A O 1
ATOM 1753 N N . ASP A 1 241 ? 33.072 -19.587 -47.573 1.00 92.12 241 ASP A N 1
ATOM 1754 C CA . ASP A 1 241 ? 33.830 -20.843 -47.507 1.00 92.12 241 ASP A CA 1
ATOM 1755 C C . ASP A 1 241 ? 35.255 -20.608 -46.931 1.00 92.12 241 ASP A C 1
ATOM 1757 O O . ASP A 1 241 ? 35.516 -19.597 -46.269 1.00 92.12 241 ASP A O 1
ATOM 1761 N N . LYS A 1 242 ? 36.183 -21.564 -47.085 1.00 88.19 242 LYS A N 1
ATOM 1762 C CA . LYS A 1 242 ? 37.554 -21.441 -46.543 1.00 88.19 242 LYS A CA 1
ATOM 1763 C C . LYS A 1 242 ? 38.469 -20.627 -47.457 1.00 88.19 242 LYS A C 1
ATOM 1765 O O . LYS A 1 242 ? 39.350 -19.921 -46.972 1.00 88.19 242 LYS A O 1
ATOM 1770 N N . GLU A 1 243 ? 38.232 -20.712 -48.757 1.00 86.31 243 GLU A N 1
ATOM 1771 C CA . GLU A 1 243 ? 39.001 -20.089 -49.830 1.00 86.31 243 GLU A CA 1
ATOM 1772 C C . GLU A 1 243 ? 38.540 -18.648 -50.140 1.00 86.31 243 GLU A C 1
ATOM 1774 O O . GLU A 1 243 ? 39.251 -17.914 -50.824 1.00 86.31 243 GLU A O 1
ATOM 1779 N N . ARG A 1 244 ? 37.379 -18.235 -49.607 1.00 84.81 244 ARG A N 1
ATOM 1780 C CA . ARG A 1 244 ? 36.601 -17.029 -49.957 1.00 84.81 244 ARG A CA 1
ATOM 1781 C C . ARG A 1 244 ? 36.145 -16.990 -51.421 1.00 84.81 244 ARG A C 1
ATOM 1783 O O . ARG A 1 244 ? 36.126 -15.931 -52.042 1.00 84.81 244 ARG A O 1
ATOM 1790 N N . THR A 1 245 ? 35.763 -18.143 -51.964 1.00 85.62 245 THR A N 1
ATOM 1791 C CA . THR A 1 245 ? 35.281 -18.288 -53.348 1.00 85.62 245 THR A CA 1
ATOM 1792 C C . THR A 1 245 ? 33.759 -18.350 -53.474 1.00 85.62 245 THR A C 1
ATOM 1794 O O . THR A 1 245 ? 33.219 -17.894 -54.479 1.00 85.62 245 THR A O 1
ATOM 1797 N N . HIS A 1 246 ? 33.059 -18.853 -52.455 1.00 89.12 246 HIS A N 1
ATOM 1798 C CA . HIS A 1 246 ? 31.605 -19.011 -52.449 1.00 89.12 246 HIS A CA 1
ATOM 1799 C C . HIS A 1 246 ? 30.974 -18.440 -51.178 1.00 89.12 246 HIS A C 1
ATOM 1801 O O . HIS A 1 246 ? 31.559 -18.466 -50.090 1.00 89.12 246 HIS A O 1
ATOM 1807 N N . TYR A 1 247 ? 29.731 -17.985 -51.325 1.00 92.00 247 TYR A N 1
ATOM 1808 C CA . TYR A 1 247 ? 28.842 -17.675 -50.213 1.00 92.00 247 TYR A CA 1
ATOM 1809 C C . TYR A 1 247 ? 28.211 -18.972 -49.690 1.00 92.00 247 TYR A C 1
ATOM 1811 O O . TYR A 1 247 ? 27.633 -19.743 -50.456 1.00 92.00 247 TYR A O 1
ATOM 1819 N N . VAL A 1 248 ? 28.311 -19.206 -48.385 1.00 94.62 248 VAL A N 1
ATOM 1820 C CA . VAL A 1 248 ? 27.818 -20.402 -47.692 1.00 94.62 248 VAL A CA 1
ATOM 1821 C C . VAL A 1 248 ? 26.723 -19.983 -46.704 1.00 94.62 248 VAL A C 1
ATOM 1823 O O . VAL A 1 248 ? 26.937 -19.018 -45.963 1.00 94.62 248 VAL A O 1
ATOM 1826 N N . PRO A 1 249 ? 25.560 -20.659 -46.664 1.00 95.31 249 PRO A N 1
ATOM 1827 C CA . PRO A 1 249 ? 24.493 -20.315 -45.733 1.00 95.31 249 PRO A CA 1
ATOM 1828 C C . PRO A 1 249 ? 24.821 -20.748 -44.295 1.00 95.31 249 PRO A C 1
ATOM 1830 O O . PRO A 1 249 ? 25.410 -21.802 -44.049 1.00 95.31 249 PRO A O 1
ATOM 1833 N N . LEU A 1 250 ? 24.382 -19.934 -43.339 1.00 96.38 250 LEU A N 1
ATOM 1834 C CA . LEU A 1 250 ? 24.372 -20.180 -41.901 1.00 96.38 250 LEU A CA 1
ATOM 1835 C C . LEU A 1 250 ? 22.939 -19.941 -41.407 1.00 96.38 250 LEU A C 1
ATOM 1837 O O . LEU A 1 250 ? 22.417 -18.834 -41.538 1.00 96.38 250 LEU A O 1
ATOM 1841 N N . ASN A 1 251 ? 22.285 -20.973 -40.868 1.00 95.69 251 ASN A N 1
ATOM 1842 C CA . ASN A 1 251 ? 20.882 -20.875 -40.458 1.00 95.69 251 ASN A CA 1
ATOM 1843 C C . ASN A 1 251 ? 20.732 -20.339 -39.022 1.00 95.69 251 ASN A C 1
ATOM 1845 O O . ASN A 1 251 ? 21.507 -20.688 -38.128 1.00 95.69 251 ASN A O 1
ATOM 1849 N N . ILE A 1 252 ? 19.691 -19.540 -38.784 1.00 95.81 252 ILE A N 1
ATOM 1850 C CA . ILE A 1 252 ? 19.336 -18.979 -37.477 1.00 95.81 252 ILE A CA 1
ATOM 1851 C C . ILE A 1 252 ? 19.105 -20.052 -36.400 1.00 95.81 252 ILE A C 1
ATOM 1853 O O . ILE A 1 252 ? 19.401 -19.806 -35.230 1.00 95.81 252 ILE A O 1
ATOM 1857 N N . THR A 1 253 ? 18.638 -21.254 -36.764 1.00 94.56 253 THR A N 1
ATOM 1858 C CA . THR A 1 253 ? 18.482 -22.363 -35.804 1.00 94.56 253 THR A CA 1
ATOM 1859 C C . THR A 1 253 ? 19.834 -22.839 -35.281 1.00 94.56 253 THR A C 1
ATOM 1861 O O . THR A 1 253 ? 20.031 -22.920 -34.073 1.00 94.56 253 THR A O 1
ATOM 1864 N N . GLU A 1 254 ? 20.799 -23.056 -36.178 1.00 95.38 254 GLU A N 1
ATOM 1865 C CA . GLU A 1 254 ? 22.160 -23.470 -35.829 1.00 95.38 254 GLU A CA 1
ATOM 1866 C C . GLU A 1 254 ? 22.899 -22.363 -35.059 1.00 95.38 254 GLU A C 1
ATOM 1868 O O . GLU A 1 254 ? 23.594 -22.638 -34.080 1.00 95.38 254 GLU A O 1
ATOM 1873 N N . MET A 1 255 ? 22.691 -21.090 -35.426 1.00 96.38 255 MET A N 1
ATOM 1874 C CA . MET A 1 255 ? 23.187 -19.963 -34.629 1.00 96.38 255 MET A CA 1
ATOM 1875 C C . MET A 1 255 ? 22.651 -20.004 -33.194 1.00 96.38 255 MET A C 1
ATOM 1877 O O . MET A 1 255 ? 23.427 -19.790 -32.266 1.00 96.38 255 MET A O 1
ATOM 1881 N N . ALA A 1 256 ? 21.365 -20.305 -32.993 1.00 95.19 256 ALA A N 1
ATOM 1882 C CA . ALA A 1 256 ? 20.749 -20.360 -31.668 1.00 95.19 256 ALA A CA 1
ATOM 1883 C C . ALA A 1 256 ? 21.127 -21.605 -30.850 1.00 95.19 256 ALA A C 1
ATOM 1885 O O . ALA A 1 256 ? 21.217 -21.518 -29.627 1.00 95.19 256 ALA A O 1
ATOM 1886 N N . GLU A 1 257 ? 21.395 -22.738 -31.497 1.00 95.12 257 GLU A N 1
ATOM 1887 C CA . GLU A 1 257 ? 21.938 -23.941 -30.850 1.00 95.12 257 GLU A CA 1
ATOM 1888 C C . GLU A 1 257 ? 23.381 -23.722 -30.361 1.00 95.12 257 GLU A C 1
ATOM 1890 O O . GLU A 1 257 ? 23.734 -24.145 -29.262 1.00 95.12 257 GLU A O 1
ATOM 1895 N N . LEU A 1 258 ? 24.206 -23.003 -31.132 1.00 95.31 258 LEU A N 1
ATOM 1896 C CA . LEU A 1 258 ? 25.596 -22.687 -30.771 1.00 95.31 258 LEU A CA 1
ATOM 1897 C C . LEU A 1 258 ? 25.725 -21.516 -29.783 1.00 95.31 258 LEU A C 1
ATOM 1899 O O . LEU A 1 258 ? 26.644 -21.495 -28.960 1.00 95.31 258 LEU A O 1
ATOM 1903 N N . ALA A 1 259 ? 24.847 -20.517 -29.892 1.00 93.25 259 ALA A N 1
ATOM 1904 C CA . ALA A 1 259 ? 24.840 -19.329 -29.041 1.00 93.25 259 ALA A CA 1
ATOM 1905 C C . ALA A 1 259 ? 24.169 -19.560 -27.687 1.00 93.25 259 ALA A C 1
ATOM 1907 O O . ALA A 1 259 ? 24.578 -18.954 -26.701 1.00 93.25 259 ALA A O 1
ATOM 1908 N N . ASP A 1 260 ? 23.144 -20.407 -27.661 1.00 92.69 260 ASP A N 1
ATOM 1909 C CA . ASP A 1 260 ? 22.206 -20.683 -26.574 1.00 92.69 260 ASP A CA 1
ATOM 1910 C C . ASP A 1 260 ? 21.551 -19.459 -25.878 1.00 92.69 260 ASP A C 1
ATOM 1912 O O . ASP A 1 260 ? 21.891 -18.301 -26.122 1.00 92.69 260 ASP A O 1
ATOM 1916 N N . THR A 1 261 ? 20.559 -19.705 -25.019 1.00 91.31 261 THR A N 1
ATOM 1917 C CA . THR A 1 261 ? 19.763 -18.693 -24.315 1.00 91.31 261 THR A CA 1
ATOM 1918 C C . THR A 1 261 ? 20.465 -18.257 -23.020 1.00 91.31 261 THR A C 1
ATOM 1920 O O . THR A 1 261 ? 21.098 -19.078 -22.357 1.00 91.31 261 THR A O 1
ATOM 1923 N N . PRO A 1 262 ? 20.378 -16.977 -22.615 1.00 92.44 262 PRO A N 1
ATOM 1924 C CA . PRO A 1 262 ? 19.767 -15.870 -23.345 1.00 92.44 262 PRO A CA 1
ATOM 1925 C C . PRO A 1 262 ? 20.740 -15.222 -24.346 1.00 92.44 262 PRO A C 1
ATOM 1927 O O . PRO A 1 262 ? 21.922 -15.017 -24.047 1.00 92.44 262 PRO A O 1
ATOM 1930 N N . ALA A 1 263 ? 20.228 -14.816 -25.505 1.00 94.94 263 ALA A N 1
ATOM 1931 C CA . ALA A 1 263 ? 20.947 -14.109 -26.566 1.00 94.94 263 ALA A CA 1
ATOM 1932 C C . ALA A 1 263 ? 20.206 -12.834 -27.017 1.00 94.94 263 ALA A C 1
ATOM 1934 O O . ALA A 1 263 ? 19.025 -12.638 -26.730 1.00 94.94 263 ALA A O 1
ATOM 1935 N N . ILE A 1 264 ? 20.896 -11.923 -27.696 1.00 95.69 264 ILE A N 1
ATOM 1936 C CA . ILE A 1 264 ? 20.285 -10.837 -28.470 1.00 95.69 264 ILE A CA 1
ATOM 1937 C C . ILE A 1 264 ? 20.962 -10.768 -29.837 1.00 95.69 264 ILE A C 1
ATOM 1939 O O . ILE A 1 264 ? 22.180 -10.614 -29.913 1.00 95.69 264 ILE A O 1
ATOM 1943 N N . TYR A 1 265 ? 20.167 -10.895 -30.894 1.00 97.88 265 TYR A N 1
ATOM 1944 C CA . TYR A 1 265 ? 20.615 -10.898 -32.280 1.00 97.88 265 TYR A CA 1
ATOM 1945 C C . TYR A 1 265 ? 20.347 -9.535 -32.925 1.00 97.88 265 TYR A C 1
ATOM 1947 O O . TYR A 1 265 ? 19.242 -9.003 -32.816 1.00 97.88 265 TYR A O 1
ATOM 1955 N N . VAL A 1 266 ? 21.350 -8.982 -33.601 1.00 98.06 266 VAL A N 1
ATOM 1956 C CA . VAL A 1 266 ? 21.270 -7.749 -34.392 1.00 98.06 266 VAL A CA 1
ATOM 1957 C C . VAL A 1 266 ? 21.681 -8.090 -35.821 1.00 98.06 266 VAL A C 1
ATOM 1959 O O . VAL A 1 266 ? 22.799 -8.558 -36.032 1.00 98.06 266 VAL A O 1
ATOM 1962 N N . PHE A 1 267 ? 20.784 -7.875 -36.782 1.00 98.00 267 PHE A N 1
ATOM 1963 C CA . PHE A 1 267 ? 20.989 -8.184 -38.198 1.00 98.00 267 PHE A CA 1
ATOM 1964 C C . PHE A 1 267 ? 20.889 -6.913 -39.049 1.00 98.00 267 PHE A C 1
ATOM 1966 O O . PHE A 1 267 ? 19.785 -6.440 -39.337 1.00 98.00 267 PHE A O 1
ATOM 1973 N N . ASP A 1 268 ? 22.046 -6.394 -39.465 1.00 96.88 268 ASP A N 1
ATOM 1974 C CA . ASP A 1 268 ? 22.184 -5.296 -40.428 1.00 96.88 268 ASP A CA 1
ATOM 1975 C C . ASP A 1 268 ? 22.502 -5.903 -41.809 1.00 96.88 268 ASP A C 1
ATOM 1977 O O . ASP A 1 268 ? 23.632 -6.285 -42.127 1.00 96.88 268 ASP A O 1
ATOM 1981 N N . CYS A 1 269 ? 21.445 -6.188 -42.574 1.00 94.38 269 CYS A N 1
ATOM 1982 C CA . CYS A 1 269 ? 21.516 -6.784 -43.910 1.00 94.38 269 CYS A CA 1
ATOM 1983 C C . CYS A 1 269 ? 20.175 -6.644 -44.650 1.00 94.38 269 CYS A C 1
ATOM 1985 O O . CYS A 1 269 ? 19.136 -6.375 -44.044 1.00 94.38 269 CYS A O 1
ATOM 1987 N N . ASN A 1 270 ? 20.192 -6.866 -45.967 1.00 94.00 270 ASN A N 1
ATOM 1988 C CA . ASN A 1 270 ? 18.985 -6.867 -46.794 1.00 94.00 270 ASN A CA 1
ATOM 1989 C C . ASN A 1 270 ? 18.048 -8.036 -46.436 1.00 94.00 270 ASN A C 1
ATOM 1991 O O . ASN A 1 270 ? 18.486 -9.177 -46.265 1.00 94.00 270 ASN A O 1
ATOM 1995 N N . SER A 1 271 ? 16.747 -7.744 -46.380 1.00 95.00 271 SER A N 1
ATOM 1996 C CA . SER A 1 271 ? 15.654 -8.649 -46.002 1.00 95.00 271 SER A CA 1
ATOM 1997 C C . SER A 1 271 ? 15.812 -9.331 -44.627 1.00 95.00 271 SER A C 1
ATOM 1999 O O . SER A 1 271 ? 15.315 -10.442 -44.426 1.00 95.00 271 SER A O 1
ATOM 2001 N N . ALA A 1 272 ? 16.481 -8.678 -43.667 1.00 96.69 272 ALA A N 1
ATOM 2002 C CA . ALA A 1 272 ? 16.789 -9.211 -42.332 1.00 96.69 272 ALA A CA 1
ATOM 2003 C C . ALA A 1 272 ? 15.564 -9.764 -41.571 1.00 96.69 272 ALA A C 1
ATOM 2005 O O . ALA A 1 272 ? 15.661 -10.790 -40.895 1.00 96.69 272 ALA A O 1
ATOM 2006 N N . GLY A 1 273 ? 14.394 -9.134 -41.717 1.00 96.25 273 GLY A N 1
ATOM 2007 C CA . GLY A 1 273 ? 13.144 -9.539 -41.070 1.00 96.25 273 GLY A CA 1
ATOM 2008 C C . GLY A 1 273 ? 12.689 -10.963 -41.404 1.00 96.25 273 GLY A C 1
ATOM 2009 O O . GLY A 1 273 ? 11.991 -11.580 -40.600 1.00 96.25 273 GLY A O 1
ATOM 2010 N N . SER A 1 274 ? 13.142 -11.539 -42.524 1.00 96.75 274 SER A N 1
ATOM 2011 C CA . SER A 1 274 ? 12.862 -12.935 -42.914 1.00 96.75 274 SER A CA 1
ATOM 2012 C C . SER A 1 274 ? 13.370 -13.937 -41.862 1.00 96.75 274 SER A C 1
ATOM 2014 O O . SER A 1 274 ? 12.741 -14.968 -41.615 1.00 96.75 274 SER A O 1
ATOM 2016 N N . LEU A 1 275 ? 14.463 -13.597 -41.164 1.00 97.56 275 LEU A N 1
ATOM 2017 C CA . LEU A 1 275 ? 15.037 -14.385 -40.067 1.00 97.56 275 LEU A CA 1
ATOM 2018 C C . LEU A 1 275 ? 14.107 -14.414 -38.844 1.00 97.56 275 LEU A C 1
ATOM 2020 O O . LEU A 1 275 ? 13.878 -15.472 -38.254 1.00 97.56 275 LEU A O 1
ATOM 2024 N N . LEU A 1 276 ? 13.530 -13.264 -38.483 1.00 96.44 276 LEU A N 1
ATOM 2025 C CA . LEU A 1 276 ? 12.566 -13.160 -37.386 1.00 96.44 276 LEU A CA 1
ATOM 2026 C C . LEU A 1 276 ? 11.213 -13.779 -37.771 1.00 96.44 276 LEU A C 1
ATOM 2028 O O . LEU A 1 276 ? 10.607 -14.487 -36.969 1.00 96.44 276 LEU A O 1
ATOM 2032 N N . GLN A 1 277 ? 10.769 -13.613 -39.019 1.00 95.56 277 GLN A N 1
ATOM 2033 C CA . GLN A 1 277 ? 9.564 -14.271 -39.523 1.00 95.56 277 GLN A CA 1
ATOM 2034 C C . GLN A 1 277 ? 9.696 -15.803 -39.452 1.00 95.56 277 GLN A C 1
ATOM 2036 O O . GLN A 1 277 ? 8.767 -16.476 -38.999 1.00 95.56 277 GLN A O 1
ATOM 2041 N N . ARG A 1 278 ? 10.868 -16.358 -39.802 1.00 95.38 278 ARG A N 1
ATOM 2042 C CA . ARG A 1 278 ? 11.208 -17.777 -39.597 1.00 95.38 278 ARG A CA 1
ATOM 2043 C C . ARG A 1 278 ? 11.156 -18.175 -38.121 1.00 95.38 278 ARG A C 1
ATOM 2045 O O . ARG A 1 278 ? 10.519 -19.169 -37.781 1.00 95.38 278 ARG A O 1
ATOM 2052 N N . TRP A 1 279 ? 11.784 -17.393 -37.244 1.00 95.62 279 TRP A N 1
ATOM 2053 C CA . TRP A 1 279 ? 11.827 -17.635 -35.796 1.00 95.62 279 TRP A CA 1
ATOM 2054 C C . TRP A 1 279 ? 10.432 -17.691 -35.150 1.00 95.62 279 TRP A C 1
ATOM 2056 O O . TRP A 1 279 ? 10.149 -18.543 -34.297 1.00 95.62 279 TRP A O 1
ATOM 2066 N N . CYS A 1 280 ? 9.535 -16.807 -35.590 1.00 94.25 280 CYS A N 1
ATOM 2067 C CA . CYS A 1 280 ? 8.137 -16.800 -35.182 1.00 94.25 280 CYS A CA 1
ATOM 2068 C C . CYS A 1 280 ? 7.371 -18.004 -35.755 1.00 94.25 280 CYS A C 1
ATOM 2070 O O . CYS A 1 280 ? 6.752 -18.738 -34.983 1.00 94.25 280 CYS A O 1
ATOM 2072 N N . ARG A 1 281 ? 7.481 -18.261 -37.069 1.00 94.12 281 ARG A N 1
ATOM 2073 C CA . ARG A 1 281 ? 6.831 -19.384 -37.777 1.00 94.12 281 ARG A CA 1
ATOM 2074 C C . ARG A 1 281 ? 7.157 -20.748 -37.163 1.00 94.12 281 ARG A C 1
ATOM 2076 O O . ARG A 1 281 ? 6.270 -21.585 -37.017 1.00 94.12 281 ARG A O 1
ATOM 2083 N N . ASP A 1 282 ? 8.403 -20.943 -36.745 1.00 94.25 282 ASP A N 1
ATOM 2084 C CA . ASP A 1 282 ? 8.908 -22.211 -36.207 1.00 94.25 282 ASP A CA 1
ATOM 2085 C C . ASP A 1 282 ? 8.715 -22.342 -34.676 1.00 94.25 282 ASP A C 1
ATOM 2087 O O . ASP A 1 282 ? 9.209 -23.287 -34.048 1.00 94.25 282 ASP A O 1
ATOM 2091 N N . ARG A 1 283 ? 7.986 -21.393 -34.058 1.00 94.38 283 ARG A N 1
ATOM 2092 C CA . ARG A 1 283 ? 7.702 -21.314 -32.609 1.00 94.38 283 ARG A CA 1
ATOM 2093 C C . ARG A 1 283 ? 8.957 -21.321 -31.723 1.00 94.38 283 ARG A C 1
ATOM 2095 O O . ARG A 1 283 ? 8.924 -21.743 -30.568 1.00 94.38 283 ARG A O 1
ATOM 2102 N N . LEU A 1 284 ? 10.084 -20.829 -32.240 1.00 93.38 284 LEU A N 1
ATOM 2103 C CA . LEU A 1 284 ? 11.324 -20.721 -31.464 1.00 93.38 284 LEU A CA 1
ATOM 2104 C C . LEU A 1 284 ? 11.194 -19.661 -30.365 1.00 93.38 284 LEU A C 1
ATOM 2106 O O . LEU A 1 284 ? 11.716 -19.855 -29.274 1.00 93.38 284 LEU A O 1
ATOM 2110 N N . HIS A 1 285 ? 10.404 -18.615 -30.607 1.00 90.75 285 HIS A N 1
ATOM 2111 C CA . HIS A 1 285 ? 10.042 -17.604 -29.613 1.00 90.75 285 HIS A CA 1
ATOM 2112 C C . HIS A 1 285 ? 9.288 -18.165 -28.385 1.00 90.75 285 HIS A C 1
ATOM 2114 O O . HIS A 1 285 ? 9.545 -17.711 -27.273 1.00 90.75 285 HIS A O 1
ATOM 2120 N N . GLU A 1 286 ? 8.432 -19.185 -28.551 1.00 91.38 286 GLU A N 1
ATOM 2121 C CA . GLU A 1 286 ? 7.768 -19.887 -27.434 1.00 91.38 286 GLU A CA 1
ATOM 2122 C C . GLU A 1 286 ? 8.778 -20.697 -26.603 1.00 91.38 286 GLU A C 1
ATOM 2124 O O . GLU A 1 286 ? 8.737 -20.700 -25.375 1.00 91.38 286 GLU A O 1
ATOM 2129 N N . LYS A 1 287 ? 9.709 -21.379 -27.284 1.00 91.25 287 LYS A N 1
ATOM 2130 C CA . LYS A 1 287 ? 10.733 -22.246 -26.671 1.00 91.25 287 LYS A CA 1
ATOM 2131 C C . LYS A 1 287 ? 11.888 -21.463 -26.040 1.00 91.25 287 LYS A C 1
ATOM 2133 O O . LYS A 1 287 ? 12.574 -21.982 -25.164 1.00 91.25 287 LYS A O 1
ATOM 2138 N N . ARG A 1 288 ? 12.139 -20.243 -26.521 1.00 92.56 288 ARG A N 1
ATOM 2139 C CA . ARG A 1 288 ? 13.288 -19.394 -26.173 1.00 92.56 288 ARG A CA 1
ATOM 2140 C C . ARG A 1 288 ? 12.819 -17.969 -25.818 1.00 92.56 288 ARG A C 1
ATOM 2142 O O . ARG A 1 288 ? 13.295 -17.003 -26.414 1.00 92.56 288 ARG A O 1
ATOM 2149 N N . PRO A 1 289 ? 11.910 -17.796 -24.835 1.00 88.75 289 PRO A N 1
ATOM 2150 C CA . PRO A 1 289 ? 11.220 -16.525 -24.564 1.00 88.75 289 PRO A CA 1
ATOM 2151 C C . PRO A 1 289 ? 12.125 -15.417 -23.997 1.00 88.75 289 PRO A C 1
ATOM 2153 O O . PRO A 1 289 ? 11.662 -14.314 -23.716 1.00 88.75 289 PRO A O 1
ATOM 2156 N N . HIS A 1 290 ? 13.408 -15.703 -23.776 1.00 89.19 290 HIS A N 1
ATOM 2157 C CA . HIS A 1 290 ? 14.400 -14.735 -23.316 1.00 89.19 290 HIS A CA 1
ATOM 2158 C C . HIS A 1 290 ? 15.310 -14.223 -24.435 1.00 89.19 290 HIS A C 1
ATOM 2160 O O . HIS A 1 290 ? 16.055 -13.276 -24.179 1.00 89.19 290 HIS A O 1
ATOM 2166 N N . ASP A 1 291 ? 15.274 -14.812 -25.633 1.00 93.56 291 ASP A N 1
ATOM 2167 C CA . ASP A 1 291 ? 16.078 -14.384 -26.781 1.00 93.56 291 ASP A CA 1
ATOM 2168 C C . ASP A 1 291 ? 15.428 -13.174 -27.478 1.00 93.56 291 ASP A C 1
ATOM 2170 O O . ASP A 1 291 ? 14.205 -13.088 -27.580 1.00 93.56 291 ASP A O 1
ATOM 2174 N N . LEU A 1 292 ? 16.246 -12.213 -27.920 1.00 95.25 292 LEU A N 1
ATOM 2175 C CA . LEU A 1 292 ? 15.802 -10.907 -28.434 1.00 95.25 292 LEU A CA 1
ATOM 2176 C C . LEU A 1 292 ? 16.321 -10.670 -29.858 1.00 95.25 292 LEU A C 1
ATOM 2178 O O . LEU A 1 292 ? 17.422 -11.115 -30.179 1.00 95.25 292 LEU A O 1
ATOM 2182 N N . PHE A 1 293 ? 15.577 -9.939 -30.690 1.00 97.19 293 PHE A N 1
ATOM 2183 C CA . PHE A 1 293 ? 15.964 -9.634 -32.078 1.00 97.19 293 PHE A CA 1
ATOM 2184 C C . PHE A 1 293 ? 15.870 -8.139 -32.390 1.00 97.19 293 PHE A C 1
ATOM 2186 O O . PHE A 1 293 ? 14.963 -7.458 -31.910 1.00 97.19 293 PHE A O 1
ATOM 2193 N N . VAL A 1 294 ? 16.766 -7.670 -33.260 1.00 97.75 294 VAL A N 1
ATOM 2194 C CA . VAL A 1 294 ? 16.720 -6.380 -33.958 1.00 97.75 294 VAL A CA 1
ATOM 2195 C C . VAL A 1 294 ? 17.139 -6.624 -35.413 1.00 97.75 294 VAL A C 1
ATOM 2197 O O . VAL A 1 294 ? 18.237 -7.115 -35.664 1.00 97.75 294 VAL A O 1
ATOM 2200 N N . CYS A 1 295 ? 16.267 -6.321 -36.369 1.00 97.75 295 CYS A N 1
ATOM 2201 C CA . CYS A 1 295 ? 16.471 -6.515 -37.806 1.00 97.75 295 CYS A CA 1
ATOM 2202 C C . CYS A 1 295 ? 16.286 -5.172 -38.521 1.00 97.75 295 CYS A C 1
ATOM 2204 O O . CYS A 1 295 ? 15.287 -4.496 -38.282 1.00 97.75 295 CYS A O 1
ATOM 2206 N N . ALA A 1 296 ? 17.222 -4.792 -39.393 1.00 96.44 296 ALA A N 1
ATOM 2207 C CA . ALA A 1 296 ? 17.243 -3.463 -40.019 1.00 96.44 296 ALA A CA 1
ATOM 2208 C C . ALA A 1 296 ? 16.090 -3.188 -41.005 1.00 96.44 296 ALA A C 1
ATOM 2210 O O . ALA A 1 296 ? 15.711 -2.037 -41.201 1.00 96.44 296 ALA A O 1
ATOM 2211 N N . CYS A 1 297 ? 15.527 -4.232 -41.612 1.00 94.88 297 CYS A N 1
ATOM 2212 C CA . CYS A 1 297 ? 14.462 -4.143 -42.611 1.00 94.88 297 CYS A CA 1
ATOM 2213 C C . CYS A 1 297 ? 13.545 -5.377 -42.554 1.00 94.88 297 CYS A C 1
ATOM 2215 O O . CYS A 1 297 ? 13.925 -6.412 -41.996 1.00 94.88 297 CYS A O 1
ATOM 2217 N N . SER A 1 298 ? 12.353 -5.281 -43.138 1.00 95.62 298 SER A N 1
ATOM 2218 C CA . SER A 1 298 ? 11.330 -6.334 -43.166 1.00 95.62 298 SER A CA 1
ATOM 2219 C C . SER A 1 298 ? 11.588 -7.387 -44.265 1.00 95.62 298 SER A C 1
ATOM 2221 O O . SER A 1 298 ? 12.499 -7.223 -45.084 1.00 95.62 298 SER A O 1
ATOM 2223 N N . PRO A 1 299 ? 10.850 -8.519 -44.302 1.00 94.69 299 PRO A N 1
ATOM 2224 C CA . PRO A 1 299 ? 11.032 -9.538 -45.337 1.00 94.69 299 PRO A CA 1
ATOM 2225 C C . PRO A 1 299 ? 10.857 -8.953 -46.745 1.00 94.69 299 PRO A C 1
ATOM 2227 O O . PRO A 1 299 ? 9.861 -8.297 -47.035 1.00 94.69 299 PRO A O 1
ATOM 2230 N N . GLY A 1 300 ? 11.837 -9.182 -47.620 1.00 91.38 300 GLY A N 1
ATOM 2231 C CA . GLY A 1 300 ? 11.861 -8.650 -48.986 1.00 91.38 300 GLY A CA 1
ATOM 2232 C C . GLY A 1 300 ? 12.320 -7.192 -49.142 1.00 91.38 300 GLY A C 1
ATOM 2233 O O . GLY A 1 300 ? 12.653 -6.809 -50.263 1.00 91.38 300 GLY A O 1
ATOM 2234 N N . GLU A 1 301 ? 12.405 -6.400 -48.067 1.00 93.00 301 GLU A N 1
ATOM 2235 C CA . GLU A 1 301 ? 12.943 -5.032 -48.113 1.00 93.00 301 GLU A CA 1
ATOM 2236 C C . GLU A 1 301 ? 14.476 -5.004 -48.281 1.00 93.00 301 GLU A C 1
ATOM 2238 O O . GLU A 1 301 ? 15.179 -6.010 -48.101 1.00 93.00 301 GLU A O 1
ATOM 2243 N N . THR A 1 302 ? 14.994 -3.818 -48.614 1.00 91.00 302 THR A N 1
ATOM 2244 C CA . THR A 1 302 ? 16.417 -3.521 -48.831 1.00 91.00 302 THR A CA 1
ATOM 2245 C C . THR A 1 302 ? 16.814 -2.222 -48.136 1.00 91.00 302 THR A C 1
ATOM 2247 O O . THR A 1 302 ? 16.016 -1.291 -48.077 1.00 91.00 302 THR A O 1
ATOM 2250 N N . LEU A 1 303 ? 18.053 -2.150 -47.651 1.00 92.69 303 LEU A N 1
ATOM 2251 C CA . LEU A 1 303 ? 18.575 -1.019 -46.880 1.00 92.69 303 LEU A CA 1
ATOM 2252 C C . LEU A 1 303 ? 18.666 0.281 -47.710 1.00 92.69 303 LEU A C 1
ATOM 2254 O O . LEU A 1 303 ? 18.889 0.219 -48.925 1.00 92.69 303 LEU A O 1
ATOM 2258 N N . PRO A 1 304 ? 18.520 1.464 -47.079 1.00 90.19 304 PRO A N 1
ATOM 2259 C CA . PRO A 1 304 ? 18.523 2.743 -47.782 1.00 90.19 304 PRO A CA 1
ATOM 2260 C C . PRO A 1 304 ? 19.898 3.077 -48.380 1.00 90.19 304 PRO A C 1
ATOM 2262 O O . PRO A 1 304 ? 20.926 3.019 -47.713 1.00 90.19 304 PRO A O 1
ATOM 2265 N N . LEU A 1 305 ? 19.906 3.490 -49.651 1.00 88.12 305 LEU A N 1
ATOM 2266 C CA . LEU A 1 305 ? 21.124 3.774 -50.425 1.00 88.12 305 LEU A CA 1
ATOM 2267 C C . LEU A 1 305 ? 21.492 5.268 -50.516 1.00 88.12 305 LEU A C 1
ATOM 2269 O O . LEU A 1 305 ? 22.375 5.618 -51.297 1.00 88.12 305 LEU A O 1
ATOM 2273 N N . SER A 1 306 ? 20.841 6.160 -49.762 1.00 88.25 306 SER A N 1
ATOM 2274 C CA . SER A 1 306 ? 21.071 7.612 -49.881 1.00 88.25 306 SER A CA 1
ATOM 2275 C C . SER A 1 306 ? 22.515 8.002 -49.515 1.00 88.25 306 SER A C 1
ATOM 2277 O O . SER A 1 306 ? 22.942 7.716 -48.398 1.00 88.25 306 SER A O 1
ATOM 2279 N N . PRO A 1 307 ? 23.269 8.709 -50.381 1.00 89.12 307 PRO A N 1
ATOM 2280 C CA . PRO A 1 307 ? 24.667 9.072 -50.117 1.00 89.12 307 PRO A CA 1
ATOM 2281 C C . PRO A 1 307 ? 24.853 10.091 -48.978 1.00 89.12 307 PRO A C 1
ATOM 2283 O O . PRO A 1 307 ? 25.983 10.340 -48.565 1.00 89.12 307 PRO A O 1
ATOM 2286 N N . ALA A 1 308 ? 23.767 10.673 -48.456 1.00 86.19 308 ALA A N 1
ATOM 2287 C CA . ALA A 1 308 ? 23.781 11.496 -47.245 1.00 86.19 308 ALA A CA 1
ATOM 2288 C C . ALA A 1 308 ? 23.777 10.667 -45.939 1.00 86.19 308 ALA A C 1
ATOM 2290 O O . ALA A 1 308 ? 23.874 11.239 -44.855 1.00 86.19 308 ALA A O 1
ATOM 2291 N N . LEU A 1 309 ? 23.653 9.337 -46.025 1.00 88.44 309 LEU A N 1
ATOM 2292 C CA . LEU A 1 309 ? 23.569 8.416 -44.890 1.00 88.44 309 LEU A CA 1
ATOM 2293 C C . LEU A 1 309 ? 24.745 7.420 -44.877 1.00 88.44 309 LEU A C 1
ATOM 2295 O O . LEU A 1 309 ? 25.322 7.117 -45.928 1.00 88.44 309 LEU A O 1
ATOM 2299 N N . PRO A 1 310 ? 25.112 6.876 -43.700 1.00 93.31 310 PRO A N 1
ATOM 2300 C CA . PRO A 1 310 ? 25.940 5.679 -43.641 1.00 93.31 310 PRO A CA 1
ATOM 2301 C C . PRO A 1 310 ? 25.189 4.474 -44.221 1.00 93.31 310 PRO A C 1
ATOM 2303 O O . PRO A 1 310 ? 23.960 4.420 -44.191 1.00 93.31 310 PRO A O 1
ATOM 2306 N N . ALA A 1 311 ? 25.937 3.494 -44.730 1.00 91.56 311 ALA A N 1
ATOM 2307 C CA . ALA A 1 311 ? 25.376 2.222 -45.179 1.00 91.56 311 ALA A CA 1
ATOM 2308 C C . ALA A 1 311 ? 24.847 1.400 -43.991 1.00 91.56 311 ALA A C 1
ATOM 2310 O O . ALA A 1 311 ? 23.822 0.734 -44.105 1.00 91.56 311 ALA A O 1
ATOM 2311 N N . ASP A 1 312 ? 25.501 1.506 -42.830 1.00 93.88 312 ASP A N 1
ATOM 2312 C CA . ASP A 1 312 ? 25.117 0.842 -41.586 1.00 93.88 312 ASP A CA 1
ATOM 2313 C C . ASP A 1 312 ? 24.183 1.708 -40.726 1.00 93.88 312 ASP A C 1
ATOM 2315 O O . ASP A 1 312 ? 24.464 1.990 -39.562 1.00 93.88 312 ASP A O 1
ATOM 2319 N N . LEU A 1 313 ? 23.064 2.173 -41.299 1.00 95.12 313 LEU A N 1
ATOM 2320 C CA . LEU A 1 313 ? 22.137 3.089 -40.617 1.00 95.12 313 LEU A CA 1
ATOM 2321 C C . LEU A 1 313 ? 21.588 2.505 -39.301 1.00 95.12 313 LEU A C 1
ATOM 2323 O O . LEU A 1 313 ? 21.575 3.216 -38.293 1.00 95.12 313 LEU A O 1
ATOM 2327 N N . LEU A 1 314 ? 21.205 1.218 -39.261 1.00 96.62 314 LEU A N 1
ATOM 2328 C CA . LEU A 1 314 ? 20.796 0.577 -38.003 1.00 96.62 314 LEU A CA 1
ATOM 2329 C C . LEU A 1 314 ? 21.962 0.585 -37.008 1.00 96.62 314 LEU A C 1
ATOM 2331 O O . LEU A 1 314 ? 21.797 1.050 -35.880 1.00 96.62 314 LEU A O 1
ATOM 2335 N N . THR A 1 315 ? 23.135 0.090 -37.407 1.00 96.75 315 THR A N 1
ATOM 2336 C CA . THR A 1 315 ? 24.321 0.041 -36.539 1.00 96.75 315 THR A CA 1
ATOM 2337 C C . THR A 1 315 ? 24.683 1.421 -35.989 1.00 96.75 315 THR A C 1
ATOM 2339 O O . THR A 1 315 ? 24.802 1.581 -34.774 1.00 96.75 315 THR A O 1
ATOM 2342 N N . SER A 1 316 ? 24.751 2.439 -36.846 1.00 96.19 316 SER A N 1
ATOM 2343 C CA . SER A 1 316 ? 25.053 3.828 -36.492 1.00 96.19 316 SER A CA 1
ATOM 2344 C C . SER A 1 316 ? 24.023 4.435 -35.525 1.00 96.19 316 SER A C 1
ATOM 2346 O O . SER A 1 316 ? 24.419 5.141 -34.588 1.00 96.19 316 SER A O 1
ATOM 2348 N N . CYS A 1 317 ? 22.728 4.114 -35.656 1.00 96.88 317 CYS A N 1
ATOM 2349 C CA . CYS A 1 317 ? 21.712 4.433 -34.643 1.00 96.88 317 CYS A CA 1
ATOM 2350 C C . CYS A 1 317 ? 21.961 3.695 -33.316 1.00 96.88 317 CYS A C 1
ATOM 2352 O O . CYS A 1 317 ? 21.925 4.314 -32.251 1.00 96.88 317 CYS A O 1
ATOM 2354 N N . LEU A 1 318 ? 22.221 2.383 -33.358 1.00 96.25 318 LEU A N 1
ATOM 2355 C CA . LEU A 1 318 ? 22.384 1.544 -32.166 1.00 96.25 318 LEU A CA 1
ATOM 2356 C C . LEU A 1 318 ? 23.630 1.893 -31.346 1.00 96.25 318 LEU A C 1
ATOM 2358 O O . LEU A 1 318 ? 23.579 1.814 -30.116 1.00 96.25 318 LEU A O 1
ATOM 2362 N N . THR A 1 319 ? 24.733 2.265 -31.993 1.00 95.12 319 THR A N 1
ATOM 2363 C CA . THR A 1 319 ? 26.035 2.470 -31.340 1.00 95.12 319 THR A CA 1
ATOM 2364 C C . THR A 1 319 ? 26.409 3.945 -31.163 1.00 95.12 319 THR A C 1
ATOM 2366 O O . THR A 1 319 ? 27.182 4.276 -30.264 1.00 95.12 319 THR A O 1
ATOM 2369 N N . THR A 1 320 ? 25.853 4.854 -31.973 1.00 95.69 320 THR A N 1
ATOM 2370 C CA . THR A 1 320 ? 26.191 6.292 -31.967 1.00 95.69 320 THR A CA 1
ATOM 2371 C C . THR A 1 320 ? 24.961 7.208 -32.139 1.00 95.69 320 THR A C 1
ATOM 2373 O O . THR A 1 320 ? 24.976 8.107 -32.984 1.00 95.69 320 THR A O 1
ATOM 2376 N N . PRO A 1 321 ? 23.894 7.043 -31.328 1.00 96.06 321 PRO A N 1
ATOM 2377 C CA . PRO A 1 321 ? 22.571 7.625 -31.583 1.00 96.06 321 PRO A CA 1
ATOM 2378 C C . PRO A 1 321 ? 22.575 9.148 -31.773 1.00 96.06 321 PRO A C 1
ATOM 2380 O O . PRO A 1 321 ? 22.031 9.633 -32.761 1.00 96.06 321 PRO A O 1
ATOM 2383 N N . LEU A 1 322 ? 23.233 9.915 -30.891 1.00 95.69 322 LEU A N 1
ATOM 2384 C CA . LEU A 1 322 ? 23.283 11.379 -31.023 1.00 95.69 322 LEU A CA 1
ATOM 2385 C C . LEU A 1 322 ? 24.007 11.823 -32.304 1.00 95.69 322 LEU A C 1
ATOM 2387 O O . LEU A 1 322 ? 23.580 12.784 -32.936 1.00 95.69 322 LEU A O 1
ATOM 2391 N N . ARG A 1 323 ? 25.076 11.126 -32.718 1.00 94.94 323 ARG A N 1
ATOM 2392 C CA . ARG A 1 323 ? 25.774 11.461 -33.968 1.00 94.94 323 ARG A CA 1
ATOM 2393 C C . ARG A 1 323 ? 24.868 11.213 -35.169 1.00 94.94 323 ARG A C 1
ATOM 2395 O O . ARG A 1 323 ? 24.784 12.077 -36.032 1.00 94.94 323 ARG A O 1
ATOM 2402 N N . MET A 1 324 ? 24.172 10.076 -35.199 1.00 95.25 324 MET A N 1
ATOM 2403 C CA . MET A 1 324 ? 23.245 9.766 -36.285 1.00 95.25 324 MET A CA 1
ATOM 2404 C C . MET A 1 324 ? 22.078 10.763 -36.331 1.00 95.25 324 MET A C 1
ATOM 2406 O O . MET A 1 324 ? 21.752 11.257 -37.403 1.00 95.25 324 MET A O 1
ATOM 2410 N N . ALA A 1 325 ? 21.514 11.149 -35.183 1.00 95.38 325 ALA A N 1
ATOM 2411 C CA . ALA A 1 325 ? 20.464 12.168 -35.119 1.00 95.38 325 ALA A CA 1
ATOM 2412 C C . ALA A 1 325 ? 20.936 13.557 -35.607 1.00 95.38 325 ALA A C 1
ATOM 2414 O O . ALA A 1 325 ? 20.179 14.258 -36.273 1.00 95.38 325 ALA A O 1
ATOM 2415 N N . LEU A 1 326 ? 22.185 13.951 -35.320 1.00 94.19 326 LEU A N 1
ATOM 2416 C CA . LEU A 1 326 ? 22.747 15.224 -35.789 1.00 94.19 326 LEU A CA 1
ATOM 2417 C C . LEU A 1 326 ? 23.127 15.202 -37.280 1.00 94.19 326 LEU A C 1
ATOM 2419 O O . LEU A 1 326 ? 22.876 16.184 -37.970 1.00 94.19 326 LEU A O 1
ATOM 2423 N N . GLU A 1 327 ? 23.681 14.107 -37.807 1.00 93.31 327 GLU A N 1
ATOM 2424 C CA . GLU A 1 327 ? 23.946 13.979 -39.254 1.00 93.31 327 GLU A CA 1
ATOM 2425 C C . GLU A 1 327 ? 22.630 13.847 -40.053 1.00 93.31 327 GLU A C 1
ATOM 2427 O O . GLU A 1 327 ? 22.524 14.406 -41.143 1.00 93.31 327 GLU A O 1
ATOM 2432 N N . TRP A 1 328 ? 21.587 13.219 -39.488 1.00 93.19 328 TRP A N 1
ATOM 2433 C CA . TRP A 1 328 ? 20.226 13.245 -40.046 1.00 93.19 328 TRP A CA 1
ATOM 2434 C C . TRP A 1 328 ? 19.671 14.672 -40.101 1.00 93.19 328 TRP A C 1
ATOM 2436 O O . TRP A 1 328 ? 19.201 15.110 -41.148 1.00 93.19 328 TRP A O 1
ATOM 2446 N N . TYR A 1 329 ? 19.797 15.436 -39.010 1.00 92.00 329 TYR A N 1
ATOM 2447 C CA . TYR A 1 329 ? 19.404 16.846 -38.988 1.00 92.00 329 TYR A CA 1
ATOM 2448 C C . TYR A 1 329 ? 20.154 17.668 -40.053 1.00 92.00 329 TYR A C 1
ATOM 2450 O O . TYR A 1 329 ? 19.525 18.432 -40.779 1.00 92.00 329 TYR A O 1
ATOM 2458 N N . ILE A 1 330 ? 21.470 17.471 -40.209 1.00 90.56 330 ILE A N 1
ATOM 2459 C CA . ILE A 1 330 ? 22.274 18.131 -41.256 1.00 90.56 330 ILE A CA 1
ATOM 2460 C C . ILE A 1 330 ? 21.780 17.777 -42.670 1.00 90.56 330 ILE A C 1
ATOM 2462 O O . ILE A 1 330 ? 21.731 18.655 -43.529 1.00 90.56 330 ILE A O 1
ATOM 2466 N N . GLY A 1 331 ? 21.466 16.504 -42.933 1.00 87.00 331 GLY A N 1
ATOM 2467 C CA . GLY A 1 331 ? 21.138 16.019 -44.278 1.00 87.00 331 GLY A CA 1
ATOM 2468 C C . GLY A 1 331 ? 19.680 16.208 -44.709 1.00 87.00 331 GLY A C 1
ATOM 2469 O O . GLY A 1 331 ? 19.423 16.344 -45.904 1.00 87.00 331 GLY A O 1
ATOM 2470 N N . PHE A 1 332 ? 18.736 16.198 -43.761 1.00 88.50 332 PHE A N 1
ATOM 2471 C CA . PHE A 1 332 ? 17.303 16.033 -44.044 1.00 88.50 332 PHE A CA 1
ATOM 2472 C C . PHE A 1 332 ? 16.390 17.054 -43.345 1.00 88.50 332 PHE A C 1
ATOM 2474 O O . PHE A 1 332 ? 15.221 17.160 -43.712 1.00 88.50 332 PHE A O 1
ATOM 2481 N N . SER A 1 333 ? 16.877 17.834 -42.370 1.00 82.56 333 SER A N 1
ATOM 2482 C CA . SER A 1 333 ? 16.028 18.818 -41.686 1.00 82.56 333 SER A CA 1
ATOM 2483 C C . SER A 1 333 ? 15.769 20.055 -42.545 1.00 82.56 333 SER A C 1
ATOM 2485 O O . SER A 1 333 ? 16.688 20.798 -42.897 1.00 82.56 333 SER A O 1
ATOM 2487 N N . PHE A 1 334 ? 14.492 20.368 -42.777 1.00 82.12 334 PHE A N 1
ATOM 2488 C CA . PHE A 1 334 ? 14.091 21.656 -43.350 1.00 82.12 334 PHE A CA 1
ATOM 2489 C C . PHE A 1 334 ? 14.506 22.846 -42.465 1.00 82.12 334 PHE A C 1
ATOM 2491 O O . PHE A 1 334 ? 14.736 23.939 -42.979 1.00 82.12 334 PHE A O 1
ATOM 2498 N N . HIS A 1 335 ? 14.654 22.637 -41.153 1.00 76.31 335 HIS A N 1
ATOM 2499 C CA . HIS A 1 335 ? 15.006 23.687 -40.196 1.00 76.31 335 HIS A CA 1
ATOM 2500 C C . HIS A 1 335 ? 16.489 24.078 -40.280 1.00 76.31 335 HIS A C 1
ATOM 2502 O O . HIS A 1 335 ? 16.824 25.241 -40.057 1.00 76.31 335 HIS A O 1
ATOM 2508 N N . ALA A 1 336 ? 17.366 23.173 -40.732 1.00 76.06 336 ALA A N 1
ATOM 2509 C CA . ALA A 1 336 ? 18.765 23.503 -41.009 1.00 76.06 336 ALA A CA 1
ATOM 2510 C C . ALA A 1 336 ? 18.894 24.604 -42.086 1.00 76.06 336 ALA A C 1
ATOM 2512 O O . ALA A 1 336 ? 19.760 25.472 -41.986 1.00 76.06 336 ALA A O 1
ATOM 2513 N N . MET A 1 337 ? 17.983 24.643 -43.070 1.00 76.56 337 MET A N 1
ATOM 2514 C CA . MET A 1 337 ? 17.932 25.708 -44.085 1.00 76.56 337 MET A CA 1
ATOM 2515 C C . MET A 1 337 ? 17.432 27.060 -43.542 1.00 76.56 337 MET A C 1
ATOM 2517 O O . MET A 1 337 ? 17.638 28.086 -44.187 1.00 76.56 337 MET A O 1
ATOM 2521 N N . LEU A 1 338 ? 16.804 27.086 -42.360 1.00 79.06 338 LEU A N 1
ATOM 2522 C CA . LEU A 1 338 ? 16.334 28.310 -41.695 1.00 79.06 338 LEU A CA 1
ATOM 2523 C C . LEU A 1 338 ? 17.410 28.960 -40.805 1.00 79.06 338 LEU A C 1
ATOM 2525 O O . LEU A 1 338 ? 17.213 30.079 -40.330 1.00 79.06 338 LEU A O 1
ATOM 2529 N N . LEU A 1 339 ? 18.556 28.297 -40.602 1.00 84.06 339 LEU A N 1
ATOM 2530 C CA . LEU A 1 339 ? 19.674 28.763 -39.774 1.00 84.06 339 LEU A CA 1
ATOM 2531 C C . LEU A 1 339 ? 20.936 29.047 -40.624 1.00 84.06 339 LEU A C 1
ATOM 2533 O O . LEU A 1 339 ? 21.965 28.401 -40.430 1.00 84.06 339 LEU A O 1
ATOM 2537 N N . PRO A 1 340 ? 20.926 30.045 -41.536 1.00 79.56 340 PRO A N 1
ATOM 2538 C CA . PRO A 1 340 ? 21.988 30.264 -42.534 1.00 79.56 340 PRO A CA 1
ATOM 2539 C C . PRO A 1 340 ? 23.366 30.643 -41.959 1.00 79.56 340 PRO A C 1
ATOM 2541 O O . PRO A 1 340 ? 24.346 30.710 -42.697 1.00 79.56 340 PRO A O 1
ATOM 2544 N N . HIS A 1 341 ? 23.457 30.916 -40.655 1.00 84.31 341 HIS A N 1
ATOM 2545 C CA . HIS A 1 341 ? 24.712 31.186 -39.948 1.00 84.31 341 HIS A CA 1
ATOM 2546 C C . HIS A 1 341 ? 25.318 29.945 -39.274 1.00 84.31 341 HIS A C 1
ATOM 2548 O O . HIS A 1 341 ? 26.399 30.045 -38.698 1.00 84.31 341 HIS A O 1
ATOM 2554 N N . VAL A 1 342 ? 24.650 28.789 -39.342 1.00 88.75 342 VAL A N 1
ATOM 2555 C CA . VAL A 1 342 ? 25.141 27.521 -38.798 1.00 88.75 342 VAL A CA 1
ATOM 2556 C C . VAL A 1 342 ? 25.587 26.616 -39.941 1.00 88.75 342 VAL A C 1
ATOM 2558 O O . VAL A 1 342 ? 24.803 26.281 -40.823 1.00 88.75 342 VAL A O 1
ATOM 2561 N N . THR A 1 343 ? 26.849 26.188 -39.928 1.00 90.19 343 THR A N 1
ATOM 2562 C CA . THR A 1 343 ? 27.355 25.213 -40.907 1.00 90.19 343 THR A CA 1
ATOM 2563 C C . THR A 1 343 ? 27.258 23.784 -40.368 1.00 90.19 343 THR A C 1
ATOM 2565 O O . THR A 1 343 ? 27.276 23.555 -39.156 1.00 90.19 343 THR A O 1
ATOM 2568 N N . ALA A 1 344 ? 27.231 22.793 -41.265 1.00 89.88 344 ALA A N 1
ATOM 2569 C CA . ALA A 1 344 ? 27.305 21.377 -40.891 1.00 89.88 344 ALA A CA 1
ATOM 2570 C C . ALA A 1 344 ? 28.522 21.071 -39.993 1.00 89.88 344 ALA A C 1
ATOM 2572 O O . ALA A 1 344 ? 28.436 20.278 -39.055 1.00 89.88 344 ALA A O 1
ATOM 2573 N N . ASP A 1 345 ? 29.644 21.753 -40.230 1.00 90.75 345 ASP A N 1
ATOM 2574 C CA . ASP A 1 345 ? 30.871 21.554 -39.462 1.00 90.75 345 ASP A CA 1
ATOM 2575 C C . ASP A 1 345 ? 30.812 22.196 -38.068 1.00 90.75 345 ASP A C 1
ATOM 2577 O O . ASP A 1 345 ? 31.446 21.677 -37.151 1.00 90.75 345 ASP A O 1
ATOM 2581 N N . MET A 1 346 ? 30.004 23.243 -37.850 1.00 92.44 346 MET A N 1
ATOM 2582 C CA . MET A 1 346 ? 29.692 23.720 -36.493 1.00 92.44 346 MET A CA 1
ATOM 2583 C C . MET A 1 346 ? 28.915 22.665 -35.695 1.00 92.44 346 MET A C 1
ATOM 2585 O O . MET A 1 346 ? 29.217 22.436 -34.526 1.00 92.44 346 MET A O 1
ATOM 2589 N N . ILE A 1 347 ? 27.949 21.991 -36.328 1.00 92.50 347 ILE A N 1
ATOM 2590 C CA . ILE A 1 347 ? 27.130 20.948 -35.688 1.00 92.50 347 ILE A CA 1
ATOM 2591 C C . ILE A 1 347 ? 27.990 19.721 -35.348 1.00 92.50 347 ILE A C 1
ATOM 2593 O O . ILE A 1 347 ? 27.938 19.218 -34.225 1.00 92.50 347 ILE A O 1
ATOM 2597 N N . ARG A 1 348 ? 28.855 19.279 -36.270 1.00 91.31 348 ARG A N 1
ATOM 2598 C CA . ARG A 1 348 ? 29.815 18.185 -36.021 1.00 91.31 348 ARG A CA 1
ATOM 2599 C C . ARG A 1 348 ? 30.785 18.514 -34.883 1.00 91.31 348 ARG A C 1
ATOM 2601 O O . ARG A 1 348 ? 31.014 17.678 -34.007 1.00 91.31 348 ARG A O 1
ATOM 2608 N N . ASN A 1 349 ? 31.299 19.744 -34.853 1.00 90.69 349 ASN A N 1
ATOM 2609 C CA . ASN A 1 349 ? 32.240 20.226 -33.837 1.00 90.69 349 ASN A CA 1
ATOM 2610 C C . ASN A 1 349 ? 31.564 20.844 -32.594 1.00 90.69 349 ASN A C 1
ATOM 2612 O O . ASN A 1 349 ? 32.221 21.554 -31.836 1.00 90.69 349 ASN A O 1
ATOM 2616 N N . MET A 1 350 ? 30.280 20.547 -32.346 1.00 92.50 350 MET A N 1
ATOM 2617 C CA . MET A 1 350 ? 29.541 20.969 -31.147 1.00 92.50 350 MET A CA 1
ATOM 2618 C C . MET A 1 350 ? 30.353 20.726 -29.855 1.00 92.50 350 MET A C 1
ATOM 2620 O O . MET A 1 350 ? 30.857 19.617 -29.660 1.00 92.50 350 MET A O 1
ATOM 2624 N N . PRO A 1 351 ? 30.495 21.719 -28.958 1.00 91.00 351 PRO A N 1
ATOM 2625 C CA . PRO A 1 351 ? 31.399 21.602 -27.818 1.00 91.00 351 PRO A CA 1
ATOM 2626 C C . PRO A 1 351 ? 30.883 20.651 -26.724 1.00 91.00 351 PRO A C 1
ATOM 2628 O O . PRO A 1 351 ? 29.678 20.475 -26.527 1.00 91.00 351 PRO A O 1
ATOM 2631 N N . GLY A 1 352 ? 31.829 20.073 -25.977 1.00 88.44 352 GLY A N 1
ATOM 2632 C CA . GLY A 1 352 ? 31.571 19.216 -24.817 1.00 88.44 352 GLY A CA 1
ATOM 2633 C C . GLY A 1 352 ? 31.639 17.710 -25.069 1.00 88.44 352 GLY A C 1
ATOM 2634 O O . GLY A 1 352 ? 31.945 17.243 -26.170 1.00 88.44 352 GLY A O 1
ATOM 2635 N N . ASP A 1 353 ? 31.342 16.950 -24.015 1.00 87.00 353 ASP A N 1
ATOM 2636 C CA . ASP A 1 353 ? 31.284 15.486 -24.004 1.00 87.00 353 ASP A CA 1
ATOM 2637 C C . ASP A 1 353 ? 29.854 14.999 -23.727 1.00 87.00 353 ASP A C 1
ATOM 2639 O O . ASP A 1 353 ? 29.086 15.634 -23.007 1.00 87.00 353 ASP A O 1
ATOM 2643 N N . CYS A 1 354 ? 29.511 13.824 -24.253 1.00 85.94 354 CYS A N 1
ATOM 2644 C CA . CYS A 1 354 ? 28.209 13.184 -24.086 1.00 85.94 354 CYS A CA 1
ATOM 2645 C C . CYS A 1 354 ? 27.840 12.897 -22.616 1.00 85.94 354 CYS A C 1
ATOM 2647 O O . CYS A 1 354 ? 26.661 12.676 -22.331 1.00 85.94 354 CYS A O 1
ATOM 2649 N N . ASN A 1 355 ? 28.804 12.885 -21.685 1.00 85.50 355 ASN A N 1
ATOM 2650 C CA . ASN A 1 355 ? 28.547 12.709 -20.254 1.00 85.50 355 ASN A CA 1
ATOM 2651 C C . ASN A 1 355 ? 28.330 14.036 -19.500 1.00 85.50 355 ASN A C 1
ATOM 2653 O O . ASN A 1 355 ? 27.677 14.027 -18.452 1.00 85.50 355 ASN A O 1
ATOM 2657 N N . ASP A 1 356 ? 28.841 15.166 -20.005 1.00 87.62 356 ASP A N 1
ATOM 2658 C CA . ASP A 1 356 ? 28.701 16.466 -19.340 1.00 87.62 356 ASP A CA 1
ATOM 2659 C C . ASP A 1 356 ? 27.404 17.173 -19.740 1.00 87.62 356 ASP A C 1
ATOM 2661 O O . ASP A 1 356 ? 27.330 17.896 -20.736 1.00 87.62 356 ASP A O 1
ATOM 2665 N N . ARG A 1 357 ? 26.387 17.011 -18.893 1.00 87.06 357 ARG A N 1
ATOM 2666 C CA . ARG A 1 357 ? 25.061 17.626 -19.037 1.00 87.06 357 ARG A CA 1
ATOM 2667 C C . ARG A 1 357 ? 25.047 19.159 -18.972 1.00 87.06 357 ARG A C 1
ATOM 2669 O O . ARG A 1 357 ? 23.988 19.726 -19.198 1.00 87.06 357 ARG A O 1
ATOM 2676 N N . LYS A 1 358 ? 26.157 19.825 -18.624 1.00 85.81 358 LYS A N 1
ATOM 2677 C CA . LYS A 1 358 ? 26.278 21.293 -18.711 1.00 85.81 358 LYS A CA 1
ATOM 2678 C C . LYS A 1 358 ? 26.741 21.769 -20.091 1.00 85.81 358 LYS A C 1
ATOM 2680 O O . LYS A 1 358 ? 26.682 22.962 -20.369 1.00 85.81 358 LYS A O 1
ATOM 2685 N N . SER A 1 359 ? 27.205 20.854 -20.941 1.00 91.31 359 SER A N 1
ATOM 2686 C CA . SER A 1 359 ? 27.599 21.133 -22.320 1.00 91.31 359 SER A CA 1
ATOM 2687 C C . SER A 1 359 ? 26.452 20.845 -23.300 1.00 91.31 359 SER A C 1
ATOM 2689 O O . SER A 1 359 ? 25.665 19.932 -23.039 1.00 91.31 359 SER A O 1
ATOM 2691 N N . PRO A 1 360 ? 26.368 21.534 -24.455 1.00 93.25 360 PRO A N 1
ATOM 2692 C CA . PRO A 1 360 ? 25.302 21.299 -25.432 1.00 93.25 360 PRO A CA 1
ATOM 2693 C C . PRO A 1 360 ? 25.264 19.850 -25.936 1.00 93.25 360 PRO A C 1
ATOM 2695 O O . PRO A 1 360 ? 24.187 19.264 -26.052 1.00 93.25 360 PRO A O 1
ATOM 2698 N N . ARG A 1 361 ? 26.429 19.222 -26.167 1.00 94.31 361 ARG A N 1
ATOM 2699 C CA . ARG A 1 361 ? 26.498 17.816 -26.598 1.00 94.31 361 ARG A CA 1
ATOM 2700 C C . ARG A 1 361 ? 25.970 16.854 -25.527 1.00 94.31 361 ARG A C 1
ATOM 2702 O O . ARG A 1 361 ? 25.237 15.919 -25.853 1.00 94.31 361 ARG A O 1
ATOM 2709 N N . GLY A 1 362 ? 26.332 17.059 -24.261 1.00 93.06 362 GLY A N 1
ATOM 2710 C CA . GLY A 1 362 ? 25.884 16.200 -23.163 1.00 93.06 362 GLY A CA 1
ATOM 2711 C C . GLY A 1 362 ? 24.440 16.453 -22.728 1.00 93.06 362 GLY A C 1
ATOM 2712 O O . GLY A 1 362 ? 23.758 15.503 -22.340 1.00 93.06 362 GLY A O 1
ATOM 2713 N N . GLU A 1 363 ? 23.932 17.684 -22.854 1.00 93.44 363 GLU A N 1
ATOM 2714 C CA . GLU A 1 363 ? 22.510 17.976 -22.657 1.00 93.44 363 GLU A CA 1
ATOM 2715 C C . GLU A 1 363 ? 21.658 17.338 -23.763 1.00 93.44 363 GLU A C 1
ATOM 2717 O O . GLU A 1 363 ? 20.737 16.588 -23.441 1.00 93.44 363 GLU A O 1
ATOM 2722 N N . LEU A 1 364 ? 21.999 17.518 -25.048 1.00 95.94 364 LEU A N 1
ATOM 2723 C CA . LEU A 1 364 ? 21.272 16.861 -26.143 1.00 95.94 364 LEU A CA 1
ATOM 2724 C C . LEU A 1 364 ? 21.322 15.333 -26.041 1.00 95.94 364 LEU A C 1
ATOM 2726 O O . LEU A 1 364 ? 20.302 14.681 -26.254 1.00 95.94 364 LEU A O 1
ATOM 2730 N N . ASN A 1 365 ? 22.458 14.741 -25.649 1.00 94.62 365 ASN A N 1
ATOM 2731 C CA . ASN A 1 365 ? 22.511 13.308 -25.344 1.00 94.62 365 ASN A CA 1
ATOM 2732 C C . ASN A 1 365 ? 21.515 12.948 -24.226 1.00 94.62 365 ASN A C 1
ATOM 2734 O O . ASN A 1 365 ? 20.779 11.969 -24.327 1.00 94.62 365 ASN A O 1
ATOM 2738 N N . TRP A 1 366 ? 21.466 13.728 -23.146 1.00 92.62 366 TRP A N 1
ATOM 2739 C CA . TRP A 1 366 ? 20.574 13.461 -22.018 1.00 92.62 366 TRP A CA 1
ATOM 2740 C C . TRP A 1 366 ? 19.085 13.641 -22.369 1.00 92.62 366 TRP A C 1
ATOM 2742 O O . TRP A 1 366 ? 18.279 12.814 -21.938 1.00 92.62 366 TRP A O 1
ATOM 2752 N N . ILE A 1 367 ? 18.730 14.627 -23.201 1.00 95.44 367 ILE A N 1
ATOM 2753 C CA . ILE A 1 367 ? 17.357 14.859 -23.680 1.00 95.44 367 ILE A CA 1
ATOM 2754 C C . ILE A 1 367 ? 16.932 13.798 -24.702 1.00 95.44 367 ILE A C 1
ATOM 2756 O O . ILE A 1 367 ? 15.849 13.238 -24.550 1.00 95.44 367 ILE A O 1
ATOM 2760 N N . LEU A 1 368 ? 17.783 13.416 -25.664 1.00 95.88 368 LEU A N 1
ATOM 2761 C CA . LEU A 1 368 ? 17.505 12.300 -26.585 1.00 95.88 368 LEU A CA 1
ATOM 2762 C C . LEU A 1 368 ? 17.189 11.013 -25.809 1.00 95.88 368 LEU A C 1
ATOM 2764 O O . LEU A 1 368 ? 16.245 10.290 -26.129 1.00 95.88 368 LEU A O 1
ATOM 2768 N N . ASN A 1 369 ? 17.950 10.768 -24.738 1.00 93.88 369 ASN A N 1
ATOM 2769 C CA . ASN A 1 369 ? 17.754 9.644 -23.826 1.00 93.88 369 ASN A CA 1
ATOM 2770 C C . ASN A 1 369 ? 16.501 9.762 -22.936 1.00 93.88 369 ASN A C 1
ATOM 2772 O O . ASN A 1 369 ? 16.106 8.755 -22.355 1.00 93.88 369 ASN A O 1
ATOM 2776 N N . ALA A 1 370 ? 15.904 10.951 -22.799 1.00 94.38 370 ALA A N 1
ATOM 2777 C CA . ALA A 1 370 ? 14.629 11.174 -22.116 1.00 94.38 370 ALA A CA 1
ATOM 2778 C C . ALA A 1 370 ? 13.451 10.985 -23.081 1.00 94.38 370 ALA A C 1
ATOM 2780 O O . ALA A 1 370 ? 12.558 10.196 -22.797 1.00 94.38 370 ALA A O 1
ATOM 2781 N N . VAL A 1 371 ? 13.508 11.627 -24.254 1.00 96.50 371 VAL A N 1
ATOM 2782 C CA . VAL A 1 371 ? 12.539 11.506 -25.358 1.00 96.50 371 VAL A CA 1
ATOM 2783 C C . VAL A 1 371 ? 12.274 10.038 -25.695 1.00 96.50 371 VAL A C 1
ATOM 2785 O O . VAL A 1 371 ? 11.132 9.590 -25.665 1.00 96.50 371 VAL A O 1
ATOM 2788 N N . THR A 1 372 ? 13.329 9.259 -25.934 1.00 95.81 372 THR A N 1
ATOM 2789 C CA . THR A 1 372 ? 13.216 7.838 -26.307 1.00 95.81 372 THR A CA 1
ATOM 2790 C C . THR A 1 372 ? 12.757 6.925 -25.161 1.00 95.81 372 THR A C 1
ATOM 2792 O O . THR A 1 372 ? 12.050 5.952 -25.415 1.00 95.81 372 THR A O 1
ATOM 2795 N N . ASP A 1 373 ? 13.079 7.241 -23.899 1.00 93.88 373 ASP A N 1
ATOM 2796 C CA . ASP A 1 373 ? 12.497 6.563 -22.724 1.00 93.88 373 ASP A CA 1
ATOM 2797 C C . ASP A 1 373 ? 11.000 6.878 -22.560 1.00 93.88 373 ASP A C 1
ATOM 2799 O O . ASP A 1 373 ? 10.243 6.018 -22.114 1.00 93.88 373 ASP A O 1
ATOM 2803 N N . THR A 1 374 ? 10.575 8.093 -22.920 1.00 95.06 374 THR A N 1
ATOM 2804 C CA . THR A 1 374 ? 9.178 8.540 -22.851 1.00 95.06 374 THR A CA 1
ATOM 2805 C C . THR A 1 374 ? 8.332 7.931 -23.962 1.00 95.06 374 THR A C 1
ATOM 2807 O O . THR A 1 374 ? 7.280 7.371 -23.673 1.00 95.06 374 THR A O 1
ATOM 2810 N N . ILE A 1 375 ? 8.818 7.918 -25.206 1.00 96.31 375 ILE A N 1
ATOM 2811 C CA . ILE A 1 375 ? 8.152 7.221 -26.322 1.00 96.31 375 ILE A CA 1
ATOM 2812 C C . ILE A 1 375 ? 7.967 5.735 -25.981 1.00 96.31 375 ILE A C 1
ATOM 2814 O O . ILE A 1 375 ? 6.880 5.187 -26.155 1.00 96.31 375 ILE A O 1
ATOM 2818 N N . ALA A 1 376 ? 8.995 5.089 -25.418 1.00 95.12 376 ALA A N 1
ATOM 2819 C CA . ALA A 1 376 ? 8.906 3.706 -24.955 1.00 95.12 376 ALA A CA 1
ATOM 2820 C C . ALA A 1 376 ? 7.847 3.499 -23.856 1.00 95.12 376 ALA A C 1
ATOM 2822 O O . ALA A 1 376 ? 7.203 2.455 -23.825 1.00 95.12 376 ALA A O 1
ATOM 2823 N N . TRP A 1 377 ? 7.677 4.460 -22.946 1.00 94.19 377 TRP A N 1
ATOM 2824 C CA . TRP A 1 377 ? 6.702 4.384 -21.852 1.00 94.19 377 TRP A CA 1
ATOM 2825 C C . TRP A 1 377 ? 5.259 4.557 -22.334 1.00 94.19 377 TRP A C 1
ATOM 2827 O O . TRP A 1 377 ? 4.384 3.825 -21.884 1.00 94.19 377 TRP A O 1
ATOM 2837 N N . CYS A 1 378 ? 5.023 5.480 -23.270 1.00 93.06 378 CYS A N 1
ATOM 2838 C CA . CYS A 1 378 ? 3.686 5.753 -23.799 1.00 93.06 378 CYS A CA 1
ATOM 2839 C C . CYS A 1 378 ? 3.207 4.663 -24.774 1.00 93.06 378 CYS A C 1
ATOM 2841 O O . CYS A 1 378 ? 2.012 4.405 -24.860 1.00 93.06 378 CYS A O 1
ATOM 2843 N N . THR A 1 379 ? 4.128 4.012 -25.500 1.00 93.50 379 THR A N 1
ATOM 2844 C CA . THR A 1 379 ? 3.779 3.109 -26.617 1.00 93.50 379 THR A CA 1
ATOM 2845 C C . THR A 1 379 ? 3.983 1.611 -26.355 1.00 93.50 379 THR A C 1
ATOM 2847 O O . THR A 1 379 ? 3.501 0.800 -27.143 1.00 93.50 379 THR A O 1
ATOM 2850 N N . LEU A 1 380 ? 4.677 1.198 -25.283 1.00 92.19 380 LEU A N 1
ATOM 2851 C CA . LEU A 1 380 ? 4.901 -0.225 -24.974 1.00 92.19 380 LEU A CA 1
ATOM 2852 C C . LEU A 1 380 ? 4.044 -0.706 -23.789 1.00 92.19 380 LEU A C 1
ATOM 2854 O O . LEU A 1 380 ? 3.927 0.007 -22.791 1.00 92.19 380 LEU A O 1
ATOM 2858 N N . PRO A 1 381 ? 3.538 -1.958 -23.806 1.00 90.19 381 PRO A N 1
ATOM 2859 C CA . PRO A 1 381 ? 2.861 -2.546 -22.651 1.00 90.19 381 PRO A CA 1
ATOM 2860 C C . PRO A 1 381 ? 3.731 -2.471 -21.377 1.00 90.19 381 PRO A C 1
ATOM 2862 O O . PRO A 1 381 ? 4.917 -2.819 -21.443 1.00 90.19 381 PRO A O 1
ATOM 2865 N N . PRO A 1 382 ? 3.192 -2.102 -20.194 1.00 83.06 382 PRO A N 1
ATOM 2866 C CA . PRO A 1 382 ? 4.016 -1.785 -19.018 1.00 83.06 382 PRO A CA 1
ATOM 2867 C C . PRO A 1 382 ? 4.976 -2.899 -18.566 1.00 83.06 382 PRO A C 1
ATOM 2869 O O . PRO A 1 382 ? 6.087 -2.620 -18.112 1.00 83.06 382 PRO A O 1
ATOM 2872 N N . ALA A 1 383 ? 4.593 -4.170 -18.733 1.00 79.12 383 ALA A N 1
ATOM 2873 C CA . ALA A 1 383 ? 5.459 -5.315 -18.443 1.00 79.12 383 ALA A CA 1
ATOM 2874 C C . ALA A 1 383 ? 6.646 -5.428 -19.425 1.00 79.12 383 ALA A C 1
ATOM 2876 O O . ALA A 1 383 ? 7.775 -5.693 -19.004 1.00 79.12 383 ALA A O 1
ATOM 2877 N N . GLN A 1 384 ? 6.413 -5.173 -20.718 1.00 88.88 384 GLN A N 1
ATOM 2878 C CA . GLN A 1 384 ? 7.445 -5.154 -21.758 1.00 88.88 384 GLN A CA 1
ATOM 2879 C C . GLN A 1 384 ? 8.389 -3.960 -21.576 1.00 88.88 384 GLN A C 1
ATOM 2881 O O . GLN A 1 384 ? 9.609 -4.130 -21.646 1.00 88.88 384 GLN A O 1
ATOM 2886 N N . PHE A 1 385 ? 7.847 -2.778 -21.261 1.00 91.56 385 PHE A N 1
ATOM 2887 C CA . PHE A 1 385 ? 8.646 -1.612 -20.889 1.00 91.56 385 PHE A CA 1
ATOM 2888 C C . PHE A 1 385 ? 9.558 -1.922 -19.696 1.00 91.56 385 PHE A C 1
ATOM 2890 O O . PHE A 1 385 ? 10.771 -1.736 -19.775 1.00 91.56 385 PHE A O 1
ATOM 2897 N N . HIS A 1 386 ? 9.006 -2.457 -18.602 1.00 85.44 386 HIS A N 1
ATOM 2898 C CA . HIS A 1 386 ? 9.785 -2.786 -17.409 1.00 85.44 386 HIS A CA 1
ATOM 2899 C C . HIS A 1 386 ? 10.889 -3.826 -17.702 1.00 85.44 386 HIS A C 1
ATOM 2901 O O . HIS A 1 386 ? 12.034 -3.661 -17.266 1.00 85.44 386 HIS A O 1
ATOM 2907 N N . TYR A 1 387 ? 10.586 -4.858 -18.499 1.00 84.19 387 TYR A N 1
ATOM 2908 C CA . TYR A 1 387 ? 11.564 -5.860 -18.935 1.00 84.19 387 TYR A CA 1
ATOM 2909 C C . TYR A 1 387 ? 12.739 -5.239 -19.709 1.00 84.19 387 TYR A C 1
ATOM 2911 O O . TYR A 1 387 ? 13.894 -5.403 -19.309 1.00 84.19 387 TYR A O 1
ATOM 2919 N N . LEU A 1 388 ? 12.453 -4.483 -20.774 1.00 89.50 388 LEU A N 1
ATOM 2920 C CA . LEU A 1 388 ? 13.472 -3.941 -21.679 1.00 89.50 388 LEU A CA 1
ATOM 2921 C C . LEU A 1 388 ? 14.201 -2.720 -21.088 1.00 89.50 388 LEU A C 1
ATOM 2923 O O . LEU A 1 388 ? 15.431 -2.655 -21.114 1.00 89.50 388 LEU A O 1
ATOM 2927 N N . PHE A 1 389 ? 13.463 -1.766 -20.515 1.00 90.31 389 PHE A N 1
ATOM 2928 C CA . PHE A 1 389 ? 13.976 -0.448 -20.127 1.00 90.31 389 PHE A CA 1
ATOM 2929 C C . PHE A 1 389 ? 14.355 -0.314 -18.647 1.00 90.31 389 PHE A C 1
ATOM 2931 O O . PHE A 1 389 ? 14.918 0.724 -18.283 1.00 90.31 389 PHE A O 1
ATOM 2938 N N . ARG A 1 390 ? 14.071 -1.298 -17.773 1.00 85.06 390 ARG A N 1
ATOM 2939 C CA . ARG A 1 390 ? 14.362 -1.194 -16.322 1.00 85.06 390 ARG A CA 1
ATOM 2940 C C . ARG A 1 390 ? 15.179 -2.344 -15.729 1.00 85.06 390 ARG A C 1
ATOM 2942 O O . ARG A 1 390 ? 16.028 -2.080 -14.873 1.00 85.06 390 ARG A O 1
ATOM 2949 N N . GLN A 1 391 ? 15.032 -3.586 -16.199 1.00 76.19 391 GLN A N 1
ATOM 2950 C CA . GLN A 1 391 ? 15.818 -4.699 -15.642 1.00 76.19 391 GLN A CA 1
ATOM 2951 C C . GLN A 1 391 ? 17.329 -4.568 -15.925 1.00 76.19 391 GLN A C 1
ATOM 2953 O O . GLN A 1 391 ? 18.137 -4.627 -14.991 1.00 76.19 391 GLN A O 1
ATOM 2958 N N . GLY A 1 392 ? 17.736 -4.366 -17.184 1.00 74.81 392 GLY A N 1
ATOM 2959 C CA . GLY A 1 392 ? 19.147 -4.374 -17.602 1.00 74.81 392 GLY A CA 1
ATOM 2960 C C . GLY A 1 392 ? 19.615 -3.070 -18.254 1.00 74.81 392 GLY A C 1
ATOM 2961 O O . GLY A 1 392 ? 19.047 -2.641 -19.251 1.00 74.81 392 GLY A O 1
ATOM 2962 N N . THR A 1 393 ? 20.710 -2.474 -17.757 1.00 76.94 393 THR A N 1
ATOM 2963 C CA . THR A 1 393 ? 21.237 -1.192 -18.282 1.00 76.94 393 THR A CA 1
ATOM 2964 C C . THR A 1 393 ? 21.622 -1.255 -19.761 1.00 76.94 393 THR A C 1
ATOM 2966 O O . THR A 1 393 ? 21.391 -0.300 -20.491 1.00 76.94 393 THR A O 1
ATOM 2969 N N . SER A 1 394 ? 22.188 -2.379 -20.209 1.00 85.38 394 SER A N 1
ATOM 2970 C CA . SER A 1 394 ? 22.657 -2.549 -21.591 1.00 85.38 394 SER A CA 1
ATOM 2971 C C . SER A 1 394 ? 21.514 -2.831 -22.574 1.00 85.38 394 SER A C 1
ATOM 2973 O O . SER A 1 394 ? 21.542 -2.335 -23.692 1.00 85.38 394 SER A O 1
ATOM 2975 N N . ILE A 1 395 ? 20.483 -3.577 -22.150 1.00 90.81 395 ILE A N 1
ATOM 2976 C CA . ILE A 1 395 ? 19.279 -3.818 -22.966 1.00 90.81 395 ILE A CA 1
ATOM 2977 C C . ILE A 1 395 ? 18.460 -2.537 -23.104 1.00 90.81 395 ILE A C 1
ATOM 2979 O O . ILE A 1 395 ? 18.059 -2.216 -24.219 1.00 90.81 395 ILE A O 1
ATOM 2983 N N . LYS A 1 396 ? 18.338 -1.749 -22.023 1.00 90.69 396 LYS A N 1
ATOM 2984 C CA . LYS A 1 396 ? 17.807 -0.384 -22.088 1.00 90.69 396 LYS A CA 1
ATOM 2985 C C . LYS A 1 396 ? 18.537 0.434 -23.155 1.00 90.69 396 LYS A C 1
ATOM 2987 O O . LYS A 1 396 ? 17.884 1.023 -24.004 1.00 90.69 396 LYS A O 1
ATOM 2992 N N . GLY A 1 397 ? 19.874 0.456 -23.119 1.00 90.50 397 GLY A N 1
ATOM 2993 C CA . GLY A 1 397 ? 20.691 1.183 -24.095 1.00 90.50 397 GLY A CA 1
ATOM 2994 C C . GLY A 1 397 ? 20.378 0.790 -25.540 1.00 90.50 397 GLY A C 1
ATOM 2995 O O . GLY A 1 397 ? 20.101 1.664 -26.352 1.00 90.50 397 GLY A O 1
ATOM 2996 N N . ILE A 1 398 ? 20.340 -0.514 -25.836 1.00 94.06 398 ILE A N 1
ATOM 2997 C CA . ILE A 1 398 ? 20.036 -1.025 -27.181 1.00 94.06 398 ILE A CA 1
ATOM 2998 C C . ILE A 1 398 ? 18.606 -0.660 -27.608 1.00 94.06 398 ILE A C 1
ATOM 3000 O O . ILE A 1 398 ? 18.448 0.017 -28.616 1.00 94.06 398 ILE A O 1
ATOM 3004 N N . PHE A 1 399 ? 17.570 -1.039 -26.849 1.00 95.12 399 PHE A N 1
ATOM 3005 C CA . PHE A 1 399 ? 16.169 -0.851 -27.273 1.00 95.12 399 PHE A CA 1
ATOM 3006 C C . PHE A 1 399 ? 15.731 0.614 -27.336 1.00 95.12 399 PHE A C 1
ATOM 3008 O O . PHE A 1 399 ? 14.932 0.988 -28.189 1.00 95.12 399 PHE A O 1
ATOM 3015 N N . ARG A 1 400 ? 16.295 1.471 -26.486 1.00 94.50 400 ARG A N 1
ATOM 3016 C CA . ARG A 1 400 ? 16.109 2.919 -26.580 1.00 94.50 400 ARG A CA 1
ATOM 3017 C C . ARG A 1 400 ? 16.704 3.477 -27.879 1.00 94.50 400 ARG A C 1
ATOM 3019 O O . ARG A 1 400 ? 16.080 4.304 -28.536 1.00 94.50 400 ARG A O 1
ATOM 3026 N N . ASN A 1 401 ? 17.878 2.990 -28.279 1.00 95.75 401 ASN A N 1
ATOM 3027 C CA . ASN A 1 401 ? 18.500 3.368 -29.545 1.00 95.75 401 ASN A CA 1
ATOM 3028 C C . ASN A 1 401 ? 17.776 2.718 -30.754 1.00 95.75 401 ASN A C 1
ATOM 3030 O O . ASN A 1 401 ? 17.764 3.303 -31.835 1.00 95.75 401 ASN A O 1
ATOM 3034 N N . CYS A 1 402 ? 17.094 1.574 -30.575 1.00 96.50 402 CYS A N 1
ATOM 3035 C CA . CYS A 1 402 ? 16.184 1.000 -31.579 1.00 96.50 402 CYS A CA 1
ATOM 3036 C C . CYS A 1 402 ? 14.990 1.913 -31.891 1.00 96.50 402 CYS A C 1
ATOM 3038 O O . CYS A 1 402 ? 14.536 1.902 -33.024 1.00 96.50 402 CYS A O 1
ATOM 3040 N N . ILE A 1 403 ? 14.492 2.712 -30.939 1.00 97.31 403 ILE A N 1
ATOM 3041 C CA . ILE A 1 403 ? 13.379 3.652 -31.186 1.00 97.31 403 ILE A CA 1
ATOM 3042 C C . ILE A 1 403 ? 13.819 4.814 -32.092 1.00 97.31 403 ILE A C 1
ATOM 3044 O O . ILE A 1 403 ? 13.055 5.247 -32.949 1.00 97.31 403 ILE A O 1
ATOM 3048 N N . LEU A 1 404 ? 15.073 5.270 -31.975 1.00 97.06 404 LEU A N 1
ATOM 3049 C CA . LEU A 1 404 ? 15.656 6.189 -32.960 1.00 97.06 404 LEU A CA 1
ATOM 3050 C C . LEU A 1 404 ? 15.814 5.506 -34.329 1.00 97.06 404 LEU A C 1
ATOM 3052 O O . LEU A 1 404 ? 15.477 6.105 -35.344 1.00 97.06 404 LEU A O 1
ATOM 3056 N N . ALA A 1 405 ? 16.300 4.260 -34.361 1.00 96.88 405 ALA A N 1
ATOM 3057 C CA . ALA A 1 405 ? 16.448 3.510 -35.609 1.00 96.88 405 ALA A CA 1
ATOM 3058 C C . ALA A 1 405 ? 15.101 3.285 -36.320 1.00 96.88 405 ALA A C 1
ATOM 3060 O O . ALA A 1 405 ? 15.023 3.487 -37.526 1.00 96.88 405 ALA A O 1
ATOM 3061 N N . ASP A 1 406 ? 14.046 2.931 -35.579 1.00 96.06 406 ASP A N 1
ATOM 3062 C CA . ASP A 1 406 ? 12.683 2.754 -36.092 1.00 96.06 406 ASP A CA 1
ATOM 3063 C C . ASP A 1 406 ? 12.175 4.015 -36.797 1.00 96.06 406 ASP A C 1
ATOM 3065 O O . ASP A 1 406 ? 11.670 3.929 -37.914 1.00 96.06 406 ASP A O 1
ATOM 3069 N N . ARG A 1 407 ? 12.425 5.194 -36.214 1.00 95.94 407 ARG A N 1
ATOM 3070 C CA . ARG A 1 407 ? 12.121 6.469 -36.865 1.00 95.94 407 ARG A CA 1
ATOM 3071 C C . ARG A 1 407 ? 12.931 6.690 -38.149 1.00 95.94 407 ARG A C 1
ATOM 3073 O O . ARG A 1 407 ? 12.340 6.871 -39.211 1.00 95.94 407 ARG A O 1
ATOM 3080 N N . LEU A 1 408 ? 14.266 6.684 -38.072 1.00 95.25 408 LEU A N 1
ATOM 3081 C CA . LEU A 1 408 ? 15.110 7.099 -39.207 1.00 95.25 408 LEU A CA 1
ATOM 3082 C C . LEU A 1 408 ? 15.076 6.100 -40.379 1.00 95.25 408 LEU A C 1
ATOM 3084 O O . LEU A 1 408 ? 15.198 6.493 -41.541 1.00 95.25 408 LEU A O 1
ATOM 3088 N N . LEU A 1 409 ? 14.879 4.808 -40.101 1.00 95.06 409 LEU A N 1
ATOM 3089 C CA . LEU A 1 409 ? 14.686 3.802 -41.148 1.00 95.06 409 LEU A CA 1
ATOM 3090 C C . LEU A 1 409 ? 13.330 4.000 -41.842 1.00 95.06 409 LEU A C 1
ATOM 3092 O O . LEU A 1 409 ? 13.300 4.058 -43.071 1.00 95.06 409 LEU A O 1
ATOM 3096 N N . ARG A 1 410 ? 12.231 4.218 -41.101 1.00 94.38 410 ARG A N 1
ATOM 3097 C CA . ARG A 1 410 ? 10.907 4.453 -41.712 1.00 94.38 410 ARG A CA 1
ATOM 3098 C C . ARG A 1 410 ? 10.875 5.728 -42.552 1.00 94.38 410 ARG A C 1
ATOM 3100 O O . ARG A 1 410 ? 10.369 5.695 -43.671 1.00 94.38 410 ARG A O 1
ATOM 3107 N N . GLU A 1 411 ? 11.484 6.817 -42.080 1.00 91.69 411 GLU A N 1
ATOM 3108 C CA . GLU A 1 411 ? 11.616 8.060 -42.861 1.00 91.69 411 GLU A CA 1
ATOM 3109 C C . GLU A 1 411 ? 12.480 7.896 -44.126 1.00 91.69 411 GLU A C 1
ATOM 3111 O O . GLU A 1 411 ? 12.281 8.621 -45.099 1.00 91.69 411 GLU A O 1
ATOM 3116 N N . SER A 1 412 ? 13.395 6.918 -44.157 1.00 90.50 412 SER A N 1
ATOM 3117 C CA . SER A 1 412 ? 14.166 6.548 -45.357 1.00 90.50 412 SER A CA 1
ATOM 3118 C C . SER A 1 412 ? 13.544 5.407 -46.184 1.00 90.50 412 SER A C 1
ATOM 3120 O O . SER A 1 412 ? 14.159 4.952 -47.150 1.00 90.50 412 SER A O 1
ATOM 3122 N N . GLY A 1 413 ? 12.311 4.987 -45.869 1.00 91.00 413 GLY A N 1
ATOM 3123 C CA . GLY A 1 413 ? 11.546 3.995 -46.635 1.00 91.00 413 GLY A CA 1
ATOM 3124 C C . GLY A 1 413 ? 11.848 2.529 -46.296 1.00 91.00 413 GLY A C 1
ATOM 3125 O O . GLY A 1 413 ? 11.672 1.664 -47.150 1.00 91.00 413 GLY A O 1
ATOM 3126 N N . CYS A 1 414 ? 12.321 2.253 -45.079 1.00 92.50 414 CYS A N 1
ATOM 3127 C CA . CYS A 1 414 ? 12.761 0.940 -44.609 1.00 92.50 414 CYS A CA 1
ATOM 3128 C C . CYS A 1 414 ? 12.090 0.587 -43.266 1.00 92.50 414 CYS A C 1
ATOM 3130 O O . CYS A 1 414 ? 12.082 1.400 -42.346 1.00 92.50 414 CYS A O 1
ATOM 3132 N N . THR A 1 415 ? 11.542 -0.619 -43.111 1.00 95.44 415 THR A N 1
ATOM 3133 C CA . THR A 1 415 ? 10.727 -1.001 -41.946 1.00 95.44 415 THR A CA 1
ATOM 3134 C C . THR A 1 415 ? 11.483 -1.986 -41.044 1.00 95.44 415 THR A C 1
ATOM 3136 O O . THR A 1 415 ? 11.453 -3.195 -41.297 1.00 95.44 415 THR A O 1
ATOM 3139 N N . PRO A 1 416 ? 12.173 -1.536 -39.979 1.00 96.19 416 PRO A N 1
ATOM 3140 C CA . PRO A 1 416 ? 12.869 -2.447 -39.078 1.00 96.19 416 PRO A CA 1
ATOM 3141 C C . PRO A 1 416 ? 11.894 -3.290 -38.252 1.00 96.19 416 PRO A C 1
ATOM 3143 O O . PRO A 1 416 ? 10.739 -2.929 -38.031 1.00 96.19 416 PRO A O 1
ATOM 3146 N N . MET A 1 417 ? 12.386 -4.423 -37.751 1.00 96.31 417 MET A N 1
ATOM 3147 C CA . MET A 1 417 ? 11.617 -5.337 -36.904 1.00 96.31 417 MET A CA 1
ATOM 3148 C C . MET A 1 417 ? 12.386 -5.674 -35.627 1.00 96.31 417 MET A C 1
ATOM 3150 O O . MET A 1 417 ? 13.600 -5.884 -35.662 1.00 96.31 417 MET A O 1
ATOM 3154 N N . THR A 1 418 ? 11.688 -5.814 -34.501 1.00 96.12 418 THR A N 1
ATOM 3155 C CA . THR A 1 418 ? 12.287 -6.251 -33.231 1.00 96.12 418 THR A CA 1
ATOM 3156 C C . THR A 1 418 ? 11.512 -7.407 -32.606 1.00 96.12 418 THR A C 1
ATOM 3158 O O . THR A 1 418 ? 10.330 -7.608 -32.884 1.00 96.12 418 THR A O 1
ATOM 3161 N N . TYR A 1 419 ? 12.167 -8.154 -31.717 1.00 94.62 419 TYR A N 1
ATOM 3162 C CA . TYR A 1 419 ? 11.497 -9.078 -30.802 1.00 94.62 419 TYR A CA 1
ATOM 3163 C C . TYR A 1 419 ? 11.978 -8.861 -29.357 1.00 94.62 419 TYR A C 1
ATOM 3165 O O . TYR A 1 419 ? 13.178 -9.023 -29.105 1.00 94.62 419 TYR A O 1
ATOM 3173 N N . PRO A 1 420 ? 11.082 -8.538 -28.400 1.00 93.31 420 PRO A N 1
ATOM 3174 C CA . PRO A 1 420 ? 9.683 -8.131 -28.589 1.00 93.31 420 PRO A CA 1
ATOM 3175 C C . PRO A 1 420 ? 9.511 -6.945 -29.554 1.00 93.31 420 PRO A C 1
ATOM 3177 O O . PRO A 1 420 ? 10.428 -6.136 -29.714 1.00 93.31 420 PRO A O 1
ATOM 3180 N N . ALA A 1 421 ? 8.352 -6.858 -30.207 1.00 93.38 421 ALA A N 1
ATOM 3181 C CA . ALA A 1 421 ? 8.049 -5.802 -31.173 1.00 93.38 421 ALA A CA 1
ATOM 3182 C C . ALA A 1 421 ? 7.911 -4.432 -30.487 1.00 93.38 421 ALA A C 1
ATOM 3184 O O . ALA A 1 421 ? 7.304 -4.330 -29.418 1.00 93.38 421 ALA A O 1
ATOM 3185 N N . LEU A 1 422 ? 8.467 -3.384 -31.096 1.00 92.12 422 LEU A N 1
ATOM 3186 C CA . LEU A 1 422 ? 8.103 -1.999 -30.786 1.00 92.12 422 LEU A CA 1
ATOM 3187 C C . LEU A 1 422 ? 6.706 -1.689 -31.356 1.00 92.12 422 LEU A C 1
ATOM 3189 O O . LEU A 1 422 ? 6.246 -2.373 -32.269 1.00 92.12 422 LEU A O 1
ATOM 3193 N N . SER A 1 423 ? 6.032 -0.670 -30.818 1.00 90.31 423 SER A N 1
ATOM 3194 C CA . SER A 1 423 ? 4.774 -0.182 -31.399 1.00 90.31 423 SER A CA 1
ATOM 3195 C C . SER A 1 423 ? 5.034 0.522 -32.727 1.00 90.31 423 SER A C 1
ATOM 3197 O O . SER A 1 423 ? 5.972 1.313 -32.833 1.00 90.31 423 SER A O 1
ATOM 3199 N N . GLU A 1 424 ? 4.165 0.297 -33.713 1.00 87.69 424 GLU A N 1
ATOM 3200 C CA . GLU A 1 424 ? 4.218 0.992 -35.002 1.00 87.69 424 GLU A CA 1
ATOM 3201 C C . GLU A 1 424 ? 4.020 2.510 -34.853 1.00 87.69 424 GLU A C 1
ATOM 3203 O O . GLU A 1 424 ? 4.501 3.269 -35.686 1.00 87.69 424 GLU A O 1
ATOM 3208 N N . GLU A 1 425 ? 3.402 2.982 -33.768 1.00 90.12 425 GLU A N 1
ATOM 3209 C CA . GLU A 1 425 ? 3.189 4.413 -33.501 1.00 90.12 425 GLU A CA 1
ATOM 3210 C C . GLU A 1 425 ? 4.447 5.134 -32.973 1.00 90.12 425 GLU A C 1
ATOM 3212 O O . GLU A 1 425 ? 4.495 6.365 -32.957 1.00 90.12 425 GLU A O 1
ATOM 3217 N N . ALA A 1 426 ? 5.497 4.404 -32.568 1.00 93.75 426 ALA A N 1
ATOM 3218 C CA . ALA A 1 426 ? 6.676 4.979 -31.908 1.00 93.75 426 ALA A CA 1
ATOM 3219 C C . ALA A 1 426 ? 7.459 5.985 -32.780 1.00 93.75 426 ALA A C 1
ATOM 3221 O O . ALA A 1 426 ? 8.040 6.939 -32.252 1.00 93.75 426 ALA A O 1
ATOM 3222 N N . HIS A 1 427 ? 7.450 5.821 -34.107 1.00 94.00 427 HIS A N 1
ATOM 3223 C CA . HIS A 1 427 ? 8.068 6.775 -35.034 1.00 94.00 427 HIS A CA 1
ATOM 3224 C C . HIS A 1 427 ? 7.270 8.078 -35.223 1.00 94.00 427 HIS A C 1
ATOM 3226 O O . HIS A 1 427 ? 7.861 9.090 -35.585 1.00 94.00 427 HIS A O 1
ATOM 3232 N N . LEU A 1 428 ? 5.962 8.081 -34.935 1.00 94.50 428 LEU A N 1
ATOM 3233 C CA . LEU A 1 428 ? 5.057 9.230 -35.112 1.00 94.50 428 LEU A CA 1
ATOM 3234 C C . LEU A 1 428 ? 4.758 9.976 -33.799 1.00 94.50 428 LEU A C 1
ATOM 3236 O O . LEU A 1 428 ? 3.911 10.867 -33.759 1.00 94.50 428 LEU A O 1
ATOM 3240 N N . HIS A 1 429 ? 5.416 9.596 -32.703 1.00 95.25 429 HIS A N 1
ATOM 3241 C CA . HIS A 1 429 ? 5.104 10.098 -31.369 1.00 95.25 429 HIS A CA 1
ATOM 3242 C C . HIS A 1 429 ? 5.487 11.591 -31.194 1.00 95.25 429 HIS A C 1
ATOM 3244 O O . HIS A 1 429 ? 6.653 11.929 -31.421 1.00 95.25 429 HIS A O 1
ATOM 3250 N N . PRO A 1 430 ? 4.597 12.484 -30.699 1.00 94.38 430 PRO A N 1
ATOM 3251 C CA . PRO A 1 430 ? 4.827 13.943 -30.662 1.00 94.38 430 PRO A CA 1
ATOM 3252 C C . PRO A 1 430 ? 6.088 14.425 -29.925 1.00 94.38 430 PRO A C 1
ATOM 3254 O O . PRO A 1 430 ? 6.610 15.500 -30.205 1.00 94.38 430 PRO A O 1
ATOM 3257 N N . MET A 1 431 ? 6.642 13.617 -29.014 1.00 94.44 431 MET A N 1
ATOM 3258 C CA . MET A 1 431 ? 7.943 13.890 -28.376 1.00 94.44 431 MET A CA 1
ATOM 3259 C C . MET A 1 431 ? 9.109 14.041 -29.376 1.00 94.44 431 MET A C 1
ATOM 3261 O O . MET A 1 431 ? 10.144 14.601 -29.012 1.00 94.44 431 MET A O 1
ATOM 3265 N N . TRP A 1 432 ? 8.958 13.581 -30.622 1.00 95.31 432 TRP A N 1
ATOM 3266 C CA . TRP A 1 432 ? 9.915 13.835 -31.700 1.00 95.31 432 TRP A CA 1
ATOM 3267 C C . TRP A 1 432 ? 9.914 15.290 -32.197 1.00 95.31 432 TRP A C 1
ATOM 3269 O O . TRP A 1 432 ? 10.992 15.820 -32.462 1.00 95.31 432 TRP A O 1
ATOM 3279 N N . GLU A 1 433 ? 8.762 15.968 -32.227 1.00 93.31 433 GLU A N 1
ATOM 3280 C CA . GLU A 1 433 ? 8.676 17.406 -32.541 1.00 93.31 433 GLU A CA 1
ATOM 3281 C C . GLU A 1 433 ? 9.399 18.232 -31.456 1.00 93.31 433 GLU A C 1
ATOM 3283 O O . GLU A 1 433 ? 10.151 19.167 -31.738 1.00 93.31 433 GLU A O 1
ATOM 3288 N N . LEU A 1 434 ? 9.236 17.833 -30.187 1.00 92.69 434 LEU A N 1
ATOM 3289 C CA . LEU A 1 434 ? 9.914 18.452 -29.044 1.00 92.69 434 LEU A CA 1
ATOM 3290 C C . LEU A 1 434 ? 11.435 18.201 -29.051 1.00 92.69 434 LEU A C 1
ATOM 3292 O O . LEU A 1 434 ? 12.206 19.069 -28.632 1.00 92.69 434 LEU A O 1
ATOM 3296 N N . TRP A 1 435 ? 11.883 17.043 -29.546 1.00 95.25 435 TRP A N 1
ATOM 3297 C CA . TRP A 1 435 ? 13.301 16.779 -29.811 1.00 95.25 435 TRP A CA 1
ATOM 3298 C C . TRP A 1 435 ? 13.859 17.735 -30.871 1.00 95.25 435 TRP A C 1
ATOM 3300 O O . TRP A 1 435 ? 14.883 18.368 -30.627 1.00 95.25 435 TRP A O 1
ATOM 3310 N N . GLU A 1 436 ? 13.175 17.903 -32.003 1.00 93.31 436 GLU A N 1
ATOM 3311 C CA . GLU A 1 436 ? 13.615 18.787 -33.093 1.00 93.31 436 GLU A CA 1
ATOM 3312 C C . GLU A 1 436 ? 13.704 20.249 -32.656 1.00 93.31 436 GLU A C 1
ATOM 3314 O O . GLU A 1 436 ? 14.747 20.877 -32.824 1.00 93.31 436 GLU A O 1
ATOM 3319 N N . TYR A 1 437 ? 12.674 20.757 -31.977 1.00 92.44 437 TYR A N 1
ATOM 3320 C CA . TYR A 1 437 ? 12.684 22.091 -31.369 1.00 92.44 437 TYR A CA 1
ATOM 3321 C C . TYR A 1 437 ? 13.835 22.286 -30.363 1.00 92.44 437 TYR A C 1
ATOM 3323 O O . TYR A 1 437 ? 14.425 23.369 -30.276 1.00 92.44 437 TYR A O 1
ATOM 3331 N N . THR A 1 438 ? 14.192 21.237 -29.613 1.00 94.19 438 THR A N 1
ATOM 3332 C CA . THR A 1 438 ? 15.345 21.269 -28.700 1.00 94.19 438 THR A CA 1
ATOM 3333 C C . THR A 1 438 ? 16.666 21.316 -29.474 1.00 94.19 438 THR A C 1
ATOM 3335 O O . THR A 1 438 ? 17.566 22.076 -29.105 1.00 94.19 438 THR A O 1
ATOM 3338 N N . VAL A 1 439 ? 16.791 20.541 -30.558 1.00 94.19 439 VAL A N 1
ATOM 3339 C CA . VAL A 1 439 ? 17.970 20.565 -31.436 1.00 94.19 439 VAL A CA 1
ATOM 3340 C C . VAL A 1 439 ? 18.125 21.944 -32.071 1.00 94.19 439 VAL A C 1
ATOM 3342 O O . VAL A 1 439 ? 19.193 22.525 -31.915 1.00 94.19 439 VAL A O 1
ATOM 3345 N N . ASP A 1 440 ? 17.079 22.525 -32.665 1.00 91.94 440 ASP A N 1
ATOM 3346 C CA . ASP A 1 440 ? 17.085 23.886 -33.226 1.00 91.94 440 ASP A CA 1
ATOM 3347 C C . ASP A 1 440 ? 17.628 24.928 -32.232 1.00 91.94 440 ASP A C 1
ATOM 3349 O O . ASP A 1 440 ? 18.549 25.693 -32.542 1.00 91.94 440 ASP A O 1
ATOM 3353 N N . LYS A 1 441 ? 17.094 24.944 -31.002 1.00 92.19 441 LYS A N 1
ATOM 3354 C CA . LYS A 1 441 ? 17.512 25.877 -29.939 1.00 92.19 441 LYS A CA 1
ATOM 3355 C C . LYS A 1 441 ? 18.952 25.676 -29.467 1.00 92.19 441 LYS A C 1
ATOM 3357 O O . LYS A 1 441 ? 19.600 26.635 -29.053 1.00 92.19 441 LYS A O 1
ATOM 3362 N N . CYS A 1 442 ? 19.466 24.451 -29.512 1.00 93.56 442 CYS A N 1
ATOM 3363 C CA . CYS A 1 442 ? 20.862 24.173 -29.191 1.00 93.56 442 CYS A CA 1
ATOM 3364 C C . CYS A 1 442 ? 21.791 24.558 -30.361 1.00 93.56 442 CYS A C 1
ATOM 3366 O O . CYS A 1 442 ? 22.795 25.247 -30.180 1.00 93.56 442 CYS A O 1
ATOM 3368 N N . VAL A 1 443 ? 21.408 24.179 -31.581 1.00 92.81 443 VAL A N 1
ATOM 3369 C CA . VAL A 1 443 ? 22.147 24.387 -32.834 1.00 92.81 443 VAL A CA 1
ATOM 3370 C C . VAL A 1 443 ? 22.284 25.873 -33.182 1.00 92.81 443 VAL A C 1
ATOM 3372 O O . VAL A 1 443 ? 23.369 26.321 -33.548 1.00 92.81 443 VAL A O 1
ATOM 3375 N N . SER A 1 444 ? 21.231 26.666 -32.984 1.00 92.12 444 SER A N 1
ATOM 3376 C CA . SER A 1 444 ? 21.248 28.126 -33.179 1.00 92.12 444 SER A CA 1
ATOM 3377 C C . SER A 1 444 ? 22.197 28.888 -32.240 1.00 92.12 444 SER A C 1
ATOM 3379 O O . SER A 1 444 ? 22.605 30.000 -32.573 1.00 92.12 444 SER A O 1
ATOM 3381 N N . GLN A 1 445 ? 22.619 28.305 -31.110 1.00 93.25 445 GLN A N 1
ATOM 3382 C CA . GLN A 1 445 ? 23.650 28.904 -30.250 1.00 93.25 445 GLN A CA 1
ATOM 3383 C C . GLN A 1 445 ? 25.083 28.641 -30.740 1.00 93.25 445 GLN A C 1
ATOM 3385 O O . GLN A 1 445 ? 25.995 29.380 -30.363 1.00 93.25 445 GLN A O 1
ATOM 3390 N N . LEU A 1 446 ? 25.317 27.620 -31.573 1.00 92.81 446 LEU A N 1
ATOM 3391 C CA . LEU A 1 446 ? 26.669 27.173 -31.938 1.00 92.81 446 LEU A CA 1
ATOM 3392 C C . LEU A 1 446 ? 27.581 28.270 -32.522 1.00 92.81 446 LEU A C 1
ATOM 3394 O O . LEU A 1 446 ? 28.744 28.300 -32.117 1.00 92.81 446 LEU A O 1
ATOM 3398 N N . PRO A 1 447 ? 27.119 29.212 -33.375 1.00 91.12 447 PRO A N 1
ATOM 3399 C CA . PRO A 1 447 ? 27.976 30.287 -33.878 1.00 91.12 447 PRO A CA 1
ATOM 3400 C C . PRO A 1 447 ? 28.509 31.195 -32.761 1.00 91.12 447 PRO A C 1
ATOM 3402 O O . PRO A 1 447 ? 29.662 31.611 -32.808 1.00 91.12 447 PRO A O 1
ATOM 3405 N N . ARG A 1 448 ? 27.700 31.456 -31.722 1.00 90.62 448 ARG A N 1
ATOM 3406 C CA . ARG A 1 448 ? 28.086 32.243 -30.536 1.00 90.62 448 ARG A CA 1
ATOM 3407 C C . ARG A 1 448 ? 29.073 31.481 -29.648 1.00 90.62 448 ARG A C 1
ATOM 3409 O O . ARG A 1 448 ? 30.005 32.078 -29.122 1.00 90.62 448 ARG A O 1
ATOM 3416 N N . LEU A 1 449 ? 28.867 30.174 -29.487 1.00 90.62 449 LEU A N 1
ATOM 3417 C CA . LEU A 1 449 ? 29.683 29.317 -28.621 1.00 90.62 449 LEU A CA 1
ATOM 3418 C C . LEU A 1 449 ? 31.051 28.988 -29.234 1.00 90.62 449 LEU A C 1
ATOM 3420 O O . LEU A 1 449 ? 32.043 28.938 -28.517 1.00 90.62 449 LEU A O 1
ATOM 3424 N N . LEU A 1 450 ? 31.116 28.788 -30.553 1.00 88.75 450 LEU A N 1
ATOM 3425 C CA . LEU A 1 450 ? 32.354 28.468 -31.276 1.00 88.75 450 LEU A CA 1
ATOM 3426 C C . LEU A 1 450 ? 33.192 29.711 -31.628 1.00 88.75 450 LEU A C 1
ATOM 3428 O O . LEU A 1 450 ? 34.375 29.574 -31.922 1.00 88.75 450 LEU A O 1
ATOM 3432 N N . ALA A 1 451 ? 32.603 30.911 -31.578 1.00 86.38 451 ALA A N 1
ATOM 3433 C CA . ALA A 1 451 ? 33.320 32.184 -31.696 1.00 86.38 451 ALA A CA 1
ATOM 3434 C C . ALA A 1 451 ? 33.851 32.722 -30.350 1.00 86.38 451 ALA A C 1
ATOM 3436 O O . ALA A 1 451 ? 34.455 33.795 -30.319 1.00 86.38 451 ALA A O 1
ATOM 3437 N N . ALA A 1 452 ? 33.614 32.015 -29.240 1.00 81.19 452 ALA A N 1
ATOM 3438 C CA . ALA A 1 452 ? 34.084 32.416 -27.920 1.00 81.19 452 ALA A CA 1
ATOM 3439 C C . ALA A 1 452 ? 35.612 32.306 -27.795 1.00 81.19 452 ALA A C 1
ATOM 3441 O O . ALA A 1 452 ? 36.224 31.349 -28.269 1.00 81.19 452 ALA A O 1
ATOM 3442 N N . THR A 1 453 ? 36.215 33.265 -27.098 1.00 75.31 453 THR A N 1
ATOM 3443 C CA . THR A 1 453 ? 37.637 33.266 -26.725 1.00 75.31 453 THR A CA 1
ATOM 3444 C C . THR A 1 453 ? 37.778 33.222 -25.204 1.00 75.31 453 THR A C 1
ATOM 3446 O O . THR A 1 453 ? 36.819 33.504 -24.484 1.00 75.31 453 THR A O 1
ATOM 3449 N N . ASP A 1 454 ? 38.979 32.930 -24.696 1.00 70.19 454 ASP A N 1
ATOM 3450 C CA . ASP A 1 454 ? 39.258 32.944 -23.248 1.00 70.19 454 ASP A CA 1
ATOM 3451 C C . ASP A 1 454 ? 38.995 34.321 -22.596 1.00 70.19 454 ASP A C 1
ATOM 3453 O O . ASP A 1 454 ? 38.716 34.404 -21.401 1.00 70.19 454 ASP A O 1
ATOM 3457 N N . GLU A 1 455 ? 39.039 35.405 -23.381 1.00 63.34 455 GLU A N 1
ATOM 3458 C CA . GLU A 1 455 ? 38.722 36.775 -22.944 1.00 63.34 455 GLU A CA 1
ATOM 3459 C C . GLU A 1 455 ? 37.209 37.071 -22.914 1.00 63.34 455 GLU A C 1
ATOM 3461 O O . GLU A 1 455 ? 36.773 37.995 -22.227 1.00 63.34 455 GLU A O 1
ATOM 3466 N N . ALA A 1 456 ? 36.401 36.295 -23.645 1.00 64.00 456 ALA A N 1
ATOM 3467 C CA . ALA A 1 456 ? 34.955 36.474 -23.784 1.00 64.00 456 ALA A CA 1
ATOM 3468 C C . ALA A 1 456 ? 34.218 35.112 -23.810 1.00 64.00 456 ALA A C 1
ATOM 3470 O O . ALA A 1 456 ? 33.658 34.724 -24.842 1.00 64.00 456 ALA A O 1
ATOM 3471 N N . PRO A 1 457 ? 34.203 34.362 -22.688 1.00 72.69 457 PRO A N 1
ATOM 3472 C CA . PRO A 1 457 ? 33.602 33.032 -22.628 1.00 72.69 457 PRO A CA 1
ATOM 3473 C C . PRO A 1 457 ? 32.075 33.093 -22.785 1.00 72.69 457 PRO A C 1
ATOM 3475 O O . PRO A 1 457 ? 31.347 33.518 -21.886 1.00 72.69 457 PRO A O 1
ATOM 3478 N N . ALA A 1 458 ? 31.569 32.627 -23.928 1.00 78.38 458 ALA A N 1
ATOM 3479 C CA . ALA A 1 458 ? 30.138 32.532 -24.182 1.00 78.38 458 ALA A CA 1
ATOM 3480 C C . ALA A 1 458 ? 29.514 31.387 -23.366 1.00 78.38 458 ALA A C 1
ATOM 3482 O O . ALA A 1 458 ? 29.682 30.212 -23.690 1.00 78.38 458 ALA A O 1
ATOM 3483 N N . ALA A 1 459 ? 28.755 31.725 -22.323 1.00 85.75 459 ALA A N 1
ATOM 3484 C CA . ALA A 1 459 ? 27.993 30.741 -21.558 1.00 85.75 459 ALA A CA 1
ATOM 3485 C C . ALA A 1 459 ? 26.926 30.058 -22.434 1.00 85.75 459 ALA A C 1
ATOM 3487 O O . ALA A 1 459 ? 26.199 30.732 -23.171 1.00 85.75 459 ALA A O 1
ATOM 3488 N N . TYR A 1 460 ? 26.818 28.732 -22.336 1.00 90.81 460 TYR A N 1
ATOM 3489 C CA . TYR A 1 460 ? 25.714 27.970 -22.920 1.00 90.81 460 TYR A CA 1
ATOM 3490 C C . TYR A 1 460 ? 24.413 28.246 -22.158 1.00 90.81 460 TYR A C 1
ATOM 3492 O O . TYR A 1 460 ? 24.422 28.293 -20.929 1.00 90.81 460 TYR A O 1
ATOM 3500 N N . GLU A 1 461 ? 23.311 28.425 -22.886 1.00 91.69 461 GLU A N 1
ATOM 3501 C CA . GLU A 1 461 ? 21.967 28.560 -22.318 1.00 91.69 461 GLU A CA 1
ATOM 3502 C C . GLU A 1 461 ? 21.269 27.187 -22.388 1.00 91.69 461 GLU A C 1
ATOM 3504 O O . GLU A 1 461 ? 20.997 26.724 -23.503 1.00 91.69 461 GLU A O 1
ATOM 3509 N N . PRO A 1 462 ? 21.014 26.515 -21.243 1.00 89.62 462 PRO A N 1
ATOM 3510 C CA . PRO A 1 462 ? 20.390 25.189 -21.205 1.00 89.62 462 PRO A CA 1
ATOM 3511 C C . PRO A 1 462 ? 18.954 25.175 -21.739 1.00 89.62 462 PRO A C 1
ATOM 3513 O O . PRO A 1 462 ? 18.252 26.191 -21.726 1.00 89.62 462 PRO A O 1
ATOM 3516 N N . SER A 1 463 ? 18.488 24.004 -22.164 1.00 92.25 463 SER A N 1
ATOM 3517 C CA . SER A 1 463 ? 17.119 23.819 -22.644 1.00 92.25 463 SER A CA 1
ATOM 3518 C C . SER A 1 463 ? 16.072 23.893 -21.524 1.00 92.25 463 SER A C 1
ATOM 3520 O O . SER A 1 463 ? 16.223 23.299 -20.456 1.00 92.25 463 SER A O 1
ATOM 3522 N N . SER A 1 464 ? 14.931 24.530 -21.813 1.00 92.06 464 SER A N 1
ATOM 3523 C CA . SER A 1 464 ? 13.746 24.538 -20.941 1.00 92.06 464 SER A CA 1
ATOM 3524 C C . SER A 1 464 ? 13.061 23.170 -20.817 1.00 92.06 464 SER A C 1
ATOM 3526 O O . SER A 1 464 ? 12.222 23.001 -19.935 1.00 92.06 464 SER A O 1
ATOM 3528 N N . PHE A 1 465 ? 13.445 22.178 -21.638 1.00 93.62 465 PHE A N 1
ATOM 3529 C CA . PHE A 1 465 ? 12.800 20.864 -21.770 1.00 93.62 465 PHE A CA 1
ATOM 3530 C C . PHE A 1 465 ? 12.344 20.245 -20.439 1.00 93.62 465 PHE A C 1
ATOM 3532 O O . PHE A 1 465 ? 11.202 19.808 -20.334 1.00 93.62 465 PHE A O 1
ATOM 3539 N N . PHE A 1 466 ? 13.193 20.198 -19.407 1.00 91.88 466 PHE A N 1
ATOM 3540 C CA . PHE A 1 466 ? 12.810 19.557 -18.142 1.00 91.88 466 PHE A CA 1
ATOM 3541 C C . PHE A 1 466 ? 11.825 20.381 -17.305 1.00 91.88 466 PHE A C 1
ATOM 3543 O O . PHE A 1 466 ? 10.957 19.782 -16.672 1.00 91.88 466 PHE A O 1
ATOM 3550 N N . ASP A 1 467 ? 11.887 21.713 -17.341 1.00 91.31 467 ASP A N 1
ATOM 3551 C CA . ASP A 1 467 ? 10.867 22.558 -16.709 1.00 91.31 467 ASP A CA 1
ATOM 3552 C C . ASP A 1 467 ? 9.549 22.536 -17.491 1.00 91.31 467 ASP A C 1
ATOM 3554 O O . ASP A 1 467 ? 8.487 22.506 -16.869 1.00 91.31 467 ASP A O 1
ATOM 3558 N N . ASP A 1 468 ? 9.595 22.461 -18.823 1.00 93.19 468 ASP A N 1
ATOM 3559 C CA . ASP A 1 468 ? 8.409 22.298 -19.672 1.00 93.19 468 ASP A CA 1
ATOM 3560 C C . ASP A 1 468 ? 7.712 20.952 -19.383 1.00 93.19 468 ASP A C 1
ATOM 3562 O O . ASP A 1 468 ? 6.501 20.907 -19.164 1.00 93.19 468 ASP A O 1
ATOM 3566 N N . GLN A 1 469 ? 8.475 19.853 -19.288 1.00 94.00 469 GLN A N 1
ATOM 3567 C CA . GLN A 1 469 ? 7.955 18.523 -18.932 1.00 94.00 469 GLN A CA 1
ATOM 3568 C C . GLN A 1 469 ? 7.417 18.456 -17.492 1.00 94.00 469 GLN A C 1
ATOM 3570 O O . GLN A 1 469 ? 6.396 17.810 -17.256 1.00 94.00 469 GLN A O 1
ATOM 3575 N N . LEU A 1 470 ? 8.061 19.129 -16.528 1.00 93.44 470 LEU A N 1
ATOM 3576 C CA . LEU A 1 470 ? 7.552 19.229 -15.154 1.00 93.44 470 LEU A CA 1
ATOM 3577 C C . LEU A 1 470 ? 6.253 20.040 -15.093 1.00 93.44 470 LEU A C 1
ATOM 3579 O O . LEU A 1 470 ? 5.325 19.624 -14.410 1.00 93.44 470 LEU A O 1
ATOM 3583 N N . THR A 1 471 ? 6.154 21.135 -15.851 1.00 93.75 471 THR A N 1
ATOM 3584 C CA . THR A 1 471 ? 4.939 21.966 -15.925 1.00 93.75 471 THR A CA 1
ATOM 3585 C C . THR A 1 471 ? 3.784 21.220 -16.601 1.00 93.75 471 THR A C 1
ATOM 3587 O O . THR A 1 471 ? 2.646 21.305 -16.150 1.00 93.75 471 THR A O 1
ATOM 3590 N N . ALA A 1 472 ? 4.059 20.434 -17.646 1.00 92.56 472 ALA A N 1
ATOM 3591 C CA . ALA A 1 472 ? 3.053 19.576 -18.272 1.00 92.56 472 ALA A CA 1
ATOM 3592 C C . ALA A 1 472 ? 2.539 18.489 -17.308 1.00 92.56 472 ALA A C 1
ATOM 3594 O O . ALA A 1 472 ? 1.331 18.275 -17.213 1.00 92.56 472 ALA A O 1
ATOM 3595 N N . PHE A 1 473 ? 3.434 17.853 -16.541 1.00 93.06 473 PHE A N 1
ATOM 3596 C CA . PHE A 1 473 ? 3.048 16.886 -15.508 1.00 93.06 473 PHE A CA 1
ATOM 3597 C C . PHE A 1 473 ? 2.253 17.533 -14.364 1.00 93.06 473 PHE A C 1
ATOM 3599 O O . PHE A 1 473 ? 1.293 16.949 -13.878 1.00 93.06 473 PHE A O 1
ATOM 3606 N N . GLU A 1 474 ? 2.616 18.749 -13.960 1.00 91.06 474 GLU A N 1
ATOM 3607 C CA . GLU A 1 474 ? 1.919 19.548 -12.947 1.00 91.06 474 GLU A CA 1
ATOM 3608 C C . GLU A 1 474 ? 0.472 19.859 -13.354 1.00 91.06 474 GLU A C 1
ATOM 3610 O O . GLU A 1 474 ? -0.450 19.541 -12.605 1.00 91.06 474 GLU A O 1
ATOM 3615 N N . VAL A 1 475 ? 0.261 20.348 -14.582 1.00 90.25 475 VAL A N 1
ATOM 3616 C CA . VAL A 1 475 ? -1.079 20.584 -15.150 1.00 90.25 475 VAL A CA 1
ATOM 3617 C C . VAL A 1 475 ? -1.880 19.283 -15.295 1.00 90.25 475 VAL A C 1
ATOM 3619 O O . VAL A 1 475 ? -3.079 19.271 -15.021 1.00 90.25 475 VAL A O 1
ATOM 3622 N N . TRP A 1 476 ? -1.242 18.172 -15.685 1.00 88.25 476 TRP A N 1
ATOM 3623 C CA . TRP A 1 476 ? -1.913 16.867 -15.757 1.00 88.25 476 TRP A CA 1
ATOM 3624 C C . TRP A 1 476 ? -2.362 16.385 -14.368 1.00 88.25 476 TRP A C 1
ATOM 3626 O O . TRP A 1 476 ? -3.526 16.030 -14.190 1.00 88.25 476 TRP A O 1
ATOM 3636 N N . VAL A 1 477 ? -1.488 16.470 -13.358 1.00 86.31 477 VAL A N 1
ATOM 3637 C CA . VAL A 1 477 ? -1.805 16.124 -11.961 1.00 86.31 477 VAL A CA 1
ATOM 3638 C C . VAL A 1 477 ? -2.918 17.015 -11.384 1.00 86.31 477 VAL A C 1
ATOM 3640 O O . VAL A 1 477 ? -3.681 16.561 -10.534 1.00 86.31 477 VAL A O 1
ATOM 3643 N N . GLU A 1 478 ? -3.052 18.259 -11.848 1.00 83.94 478 GLU A N 1
ATOM 3644 C CA . GLU A 1 478 ? -4.137 19.172 -11.451 1.00 83.94 478 GLU A CA 1
ATOM 3645 C C . GLU A 1 478 ? -5.463 18.947 -12.181 1.00 83.94 478 GLU A C 1
ATOM 3647 O O . GLU A 1 478 ? -6.502 19.374 -11.683 1.00 83.94 478 GLU A O 1
ATOM 3652 N N . SER A 1 479 ? -5.465 18.229 -13.307 1.00 82.50 479 SER A N 1
ATOM 3653 C CA . SER A 1 479 ? -6.702 17.876 -14.017 1.00 82.50 479 SER A CA 1
ATOM 3654 C C . SER A 1 479 ? -7.557 16.827 -13.288 1.00 82.50 479 SER A C 1
ATOM 3656 O O . SER A 1 479 ? -8.748 16.703 -13.569 1.00 82.50 479 SER A O 1
ATOM 3658 N N . GLY A 1 480 ? -6.962 16.079 -12.351 1.00 68.81 480 GLY A N 1
ATOM 3659 C CA . GLY A 1 480 ? -7.634 15.085 -11.508 1.00 68.81 480 GLY A CA 1
ATOM 3660 C C . GLY A 1 480 ? -7.944 13.737 -12.173 1.00 68.81 480 GLY A C 1
ATOM 3661 O O . GLY A 1 480 ? -8.129 12.754 -11.454 1.00 68.81 480 GLY A O 1
ATOM 3662 N N . ASP A 1 481 ? -7.953 13.642 -13.508 1.00 68.56 481 ASP A N 1
ATOM 3663 C CA . ASP A 1 481 ? -8.204 12.378 -14.214 1.00 68.56 481 ASP A CA 1
ATOM 3664 C C . ASP A 1 481 ? -6.938 11.507 -14.285 1.00 68.56 481 ASP A C 1
ATOM 3666 O O . ASP A 1 481 ? -6.122 11.574 -15.204 1.00 68.56 481 ASP A O 1
ATOM 3670 N N . MET A 1 482 ? -6.777 10.673 -13.260 1.00 69.06 482 MET A N 1
ATOM 3671 C CA . MET A 1 482 ? -5.621 9.793 -13.073 1.00 69.06 482 MET A CA 1
ATOM 3672 C C . MET A 1 482 ? -5.787 8.428 -13.773 1.00 69.06 482 MET A C 1
ATOM 3674 O O . MET A 1 482 ? -4.961 7.527 -13.578 1.00 69.06 482 MET A O 1
ATOM 3678 N N . ALA A 1 483 ? -6.853 8.236 -14.565 1.00 65.81 483 ALA A N 1
ATOM 3679 C CA . ALA A 1 483 ? -7.113 6.973 -15.254 1.00 65.81 483 ALA A CA 1
ATOM 3680 C C . ALA A 1 483 ? -6.058 6.687 -16.334 1.00 65.81 483 ALA A C 1
ATOM 3682 O O . ALA A 1 483 ? -5.557 5.561 -16.428 1.00 65.81 483 ALA A O 1
ATOM 3683 N N . GLU A 1 484 ? -5.657 7.701 -17.100 1.00 70.81 484 GLU A N 1
ATOM 3684 C CA . GLU A 1 484 ? -4.662 7.587 -18.172 1.00 70.81 484 GLU A CA 1
ATOM 3685 C C . GLU A 1 484 ? -3.221 7.465 -17.643 1.00 70.81 484 GLU A C 1
ATOM 3687 O O . GLU A 1 484 ? -2.929 7.712 -16.470 1.00 70.81 484 GLU A O 1
ATOM 3692 N N . VAL A 1 485 ? -2.297 7.006 -18.492 1.00 79.75 485 VAL A N 1
ATOM 3693 C CA . VAL A 1 485 ? -0.879 6.865 -18.125 1.00 79.75 485 VAL A CA 1
ATOM 3694 C C . VAL A 1 485 ? -0.187 8.224 -18.286 1.00 79.75 485 VAL A C 1
ATOM 3696 O O . VAL A 1 485 ? -0.151 8.724 -19.406 1.00 79.75 485 VAL A O 1
ATOM 3699 N N . PRO A 1 486 ? 0.417 8.810 -17.233 1.00 86.75 486 PRO A N 1
ATOM 3700 C CA . PRO A 1 486 ? 1.135 10.073 -17.375 1.00 86.75 486 PRO A CA 1
ATOM 3701 C C . PRO A 1 486 ? 2.366 9.897 -18.267 1.00 86.75 486 PRO A C 1
ATOM 3703 O O . PRO A 1 486 ? 3.330 9.218 -17.888 1.00 86.75 486 PRO A O 1
ATOM 3706 N N . GLU A 1 487 ? 2.336 10.535 -19.436 1.00 90.81 487 GLU A N 1
ATOM 3707 C CA . GLU A 1 487 ? 3.395 10.475 -20.447 1.00 90.81 487 GLU A CA 1
ATOM 3708 C C . GLU A 1 487 ? 4.730 10.972 -19.880 1.00 90.81 487 GLU A C 1
ATOM 3710 O O . GLU A 1 487 ? 5.764 10.335 -20.051 1.00 90.81 487 GLU A O 1
ATOM 3715 N N . GLN A 1 488 ? 4.706 12.091 -19.148 1.00 93.06 488 GLN A N 1
ATOM 3716 C CA . GLN A 1 488 ? 5.892 12.808 -18.670 1.00 93.06 488 GLN A CA 1
ATOM 3717 C C . GLN A 1 488 ? 6.621 12.076 -17.528 1.00 93.06 488 GLN A C 1
ATOM 3719 O O . GLN A 1 488 ? 7.740 12.453 -17.173 1.00 93.06 488 GLN A O 1
ATOM 3724 N N . LEU A 1 489 ? 6.036 11.019 -16.948 1.00 93.56 489 LEU A N 1
ATOM 3725 C CA . LEU A 1 489 ? 6.580 10.321 -15.776 1.00 93.56 489 LEU A CA 1
ATOM 3726 C C . LEU A 1 489 ? 8.057 9.878 -15.931 1.00 93.56 489 LEU A C 1
ATOM 3728 O O . LEU A 1 489 ? 8.824 10.092 -14.987 1.00 93.56 489 LEU A O 1
ATOM 3732 N N . PRO A 1 490 ? 8.538 9.350 -17.079 1.00 93.56 490 PRO A N 1
ATOM 3733 C CA . PRO A 1 490 ? 9.953 9.032 -17.272 1.00 93.56 490 PRO A CA 1
ATOM 3734 C C . PRO A 1 490 ? 10.850 10.274 -17.249 1.00 93.56 490 PRO A C 1
ATOM 3736 O O . PRO A 1 490 ? 11.934 10.213 -16.667 1.00 93.56 490 PRO A O 1
ATOM 3739 N N . CYS A 1 491 ? 10.402 11.404 -17.812 1.00 93.94 491 CYS A N 1
ATOM 3740 C CA . CYS A 1 491 ? 11.109 12.687 -17.742 1.00 93.94 491 CYS A CA 1
ATOM 3741 C C . CYS A 1 491 ? 11.207 13.192 -16.296 1.00 93.94 491 CYS A C 1
ATOM 3743 O O . CYS A 1 491 ? 12.297 13.574 -15.869 1.00 93.94 491 CYS A O 1
ATOM 3745 N N . VAL A 1 492 ? 10.122 13.107 -15.517 1.00 93.69 492 VAL A N 1
ATOM 3746 C CA . VAL A 1 492 ? 10.101 13.476 -14.088 1.00 93.69 492 VAL A CA 1
ATOM 3747 C C . VAL A 1 492 ? 11.073 12.605 -13.281 1.00 93.69 492 VAL A C 1
ATOM 3749 O O . VAL A 1 492 ? 11.888 13.129 -12.520 1.00 93.69 492 VAL A O 1
ATOM 3752 N N . LEU A 1 493 ? 11.080 11.283 -13.498 1.00 93.06 493 LEU A N 1
ATOM 3753 C CA . LEU A 1 493 ? 12.050 10.379 -12.862 1.00 93.06 493 LEU A CA 1
ATOM 3754 C C . LEU A 1 493 ? 13.500 10.667 -13.281 1.00 93.06 493 LEU A C 1
ATOM 3756 O O . LEU A 1 493 ? 14.422 10.514 -12.476 1.00 93.06 493 LEU A O 1
ATOM 3760 N N . LEU A 1 494 ? 13.731 11.105 -14.522 1.00 90.50 494 LEU A N 1
ATOM 3761 C CA . LEU A 1 494 ? 15.059 11.505 -14.983 1.00 90.50 494 LEU A CA 1
ATOM 3762 C C . LEU A 1 494 ? 15.510 12.830 -14.347 1.00 90.50 494 LEU A C 1
ATOM 3764 O O . LEU A 1 494 ? 16.686 12.950 -13.981 1.00 90.50 494 LEU A O 1
ATOM 3768 N N . ALA A 1 495 ? 14.589 13.780 -14.158 1.00 90.00 495 ALA A N 1
ATOM 3769 C CA . ALA A 1 495 ? 14.836 15.080 -13.538 1.00 90.00 495 ALA A CA 1
ATOM 3770 C C . ALA A 1 495 ? 15.371 14.950 -12.100 1.00 90.00 495 ALA A C 1
ATOM 3772 O O . ALA A 1 495 ? 16.311 15.660 -11.748 1.00 90.00 495 ALA A O 1
ATOM 3773 N N . LEU A 1 496 ? 14.909 13.953 -11.324 1.00 90.00 496 LEU A N 1
ATOM 3774 C CA . LEU A 1 496 ? 15.429 13.621 -9.979 1.00 90.00 496 LEU A CA 1
ATOM 3775 C C . LEU A 1 496 ? 16.959 13.444 -9.915 1.00 90.00 496 LEU A C 1
ATOM 3777 O O . LEU A 1 496 ? 17.575 13.577 -8.853 1.00 90.00 496 LEU A O 1
ATOM 3781 N N . THR A 1 497 ? 17.598 13.109 -11.042 1.00 86.38 497 THR A N 1
ATOM 3782 C CA . THR A 1 497 ? 19.056 12.941 -11.095 1.00 86.38 497 THR A CA 1
ATOM 3783 C C . THR A 1 497 ? 19.827 14.263 -11.074 1.00 86.38 497 THR A C 1
ATOM 3785 O O . THR A 1 497 ? 20.998 14.248 -10.694 1.00 86.38 497 THR A O 1
ATOM 3788 N N . GLN A 1 498 ? 19.198 15.389 -11.427 1.00 85.62 498 GLN A N 1
ATOM 3789 C CA . GLN A 1 498 ? 19.771 16.732 -11.314 1.00 85.62 498 GLN A CA 1
ATOM 3790 C C . GLN A 1 498 ? 19.293 17.425 -10.038 1.00 85.62 498 GLN A C 1
ATOM 3792 O O . GLN A 1 498 ? 18.109 17.393 -9.727 1.00 85.62 498 GLN A O 1
ATOM 3797 N N . VAL A 1 499 ? 20.205 18.088 -9.319 1.00 84.62 499 VAL A N 1
ATOM 3798 C CA . VAL A 1 499 ? 19.894 18.780 -8.054 1.00 84.62 499 VAL A CA 1
ATOM 3799 C C . VAL A 1 499 ? 18.792 19.829 -8.252 1.00 84.62 499 VAL A C 1
ATOM 3801 O O . VAL A 1 499 ? 17.787 19.779 -7.550 1.00 84.62 499 VAL A O 1
ATOM 3804 N N . LEU A 1 500 ? 18.938 20.690 -9.269 1.00 83.69 500 LEU A N 1
ATOM 3805 C CA . LEU A 1 500 ? 18.043 21.814 -9.586 1.00 83.69 500 LEU A CA 1
ATOM 3806 C C . LEU A 1 500 ? 16.549 21.443 -9.572 1.00 83.69 500 LEU A C 1
ATOM 3808 O O . LEU A 1 500 ? 15.740 22.171 -9.004 1.00 83.69 500 LEU A O 1
ATOM 3812 N N . TYR A 1 501 ? 16.194 20.288 -10.139 1.00 87.00 501 TYR A N 1
ATOM 3813 C CA . TYR A 1 501 ? 14.803 19.869 -10.318 1.00 87.00 501 TYR A CA 1
ATOM 3814 C C . TYR A 1 501 ? 14.252 18.977 -9.195 1.00 87.00 501 TYR A C 1
ATOM 3816 O O . TYR A 1 501 ? 13.051 18.713 -9.185 1.00 87.00 501 TYR A O 1
ATOM 3824 N N . ARG A 1 502 ? 15.087 18.497 -8.253 1.00 88.25 502 ARG A N 1
ATOM 3825 C CA . ARG A 1 502 ? 14.698 17.462 -7.267 1.00 88.25 502 ARG A CA 1
ATOM 3826 C C . ARG A 1 502 ? 13.423 17.798 -6.502 1.00 88.25 502 ARG A C 1
ATOM 3828 O O . ARG A 1 502 ? 12.498 17.000 -6.541 1.00 88.25 502 ARG A O 1
ATOM 3835 N N . VAL A 1 503 ? 13.375 18.941 -5.812 1.00 88.06 503 VAL A N 1
ATOM 3836 C CA . VAL A 1 503 ? 12.232 19.302 -4.954 1.00 88.06 503 VAL A CA 1
ATOM 3837 C C . VAL A 1 503 ? 10.940 19.403 -5.767 1.00 88.06 503 VAL A C 1
ATOM 3839 O O . VAL A 1 503 ? 10.004 18.674 -5.455 1.00 88.06 503 VAL A O 1
ATOM 3842 N N . ARG A 1 504 ? 10.916 20.192 -6.851 1.00 89.75 504 ARG A N 1
ATOM 3843 C CA . ARG A 1 504 ? 9.748 20.319 -7.746 1.00 89.75 504 ARG A CA 1
ATOM 3844 C C . ARG A 1 504 ? 9.276 18.958 -8.268 1.00 89.75 504 ARG A C 1
ATOM 3846 O O . ARG A 1 504 ? 8.103 18.620 -8.151 1.00 89.75 504 ARG A O 1
ATOM 3853 N N . ALA A 1 505 ? 10.193 18.136 -8.778 1.00 92.75 505 ALA A N 1
ATOM 3854 C CA . ALA A 1 505 ? 9.868 16.795 -9.259 1.00 92.75 505 ALA A CA 1
ATOM 3855 C C . ALA A 1 505 ? 9.350 15.869 -8.139 1.00 92.75 505 ALA A C 1
ATOM 3857 O O . ALA A 1 505 ? 8.425 15.095 -8.368 1.00 92.75 505 ALA A O 1
ATOM 3858 N N . PHE A 1 506 ? 9.900 15.948 -6.924 1.00 90.50 506 PHE A N 1
ATOM 3859 C CA . PHE A 1 506 ? 9.440 15.144 -5.792 1.00 90.50 506 PHE A CA 1
ATOM 3860 C C . PHE A 1 506 ? 8.066 15.563 -5.261 1.00 90.50 506 PHE A C 1
ATOM 3862 O O . PHE A 1 506 ? 7.277 14.677 -4.939 1.00 90.50 506 PHE A O 1
ATOM 3869 N N . THR A 1 507 ? 7.758 16.861 -5.152 1.00 87.31 507 THR A N 1
ATOM 3870 C CA . THR A 1 507 ? 6.445 17.298 -4.645 1.00 87.31 507 THR A CA 1
ATOM 3871 C C . THR A 1 507 ? 5.340 16.969 -5.649 1.00 87.31 507 THR A C 1
ATOM 3873 O O . THR A 1 507 ? 4.299 16.441 -5.259 1.00 87.31 507 THR A O 1
ATOM 3876 N N . LEU A 1 508 ? 5.597 17.129 -6.952 1.00 90.62 508 LEU A N 1
ATOM 3877 C CA . LEU A 1 508 ? 4.688 16.664 -8.006 1.00 90.62 508 LEU A CA 1
ATOM 3878 C C . LEU A 1 508 ? 4.513 15.135 -8.004 1.00 90.62 508 LEU A C 1
ATOM 3880 O O . LEU A 1 508 ? 3.387 14.650 -8.108 1.00 90.62 508 LEU A O 1
ATOM 3884 N N . LEU A 1 509 ? 5.591 14.360 -7.815 1.00 92.38 509 LEU A N 1
ATOM 3885 C CA . LEU A 1 509 ? 5.488 12.905 -7.635 1.00 92.38 509 LEU A CA 1
ATOM 3886 C C . LEU A 1 509 ? 4.682 12.529 -6.388 1.00 92.38 509 LEU A C 1
ATOM 3888 O O . LEU A 1 509 ? 3.939 11.556 -6.441 1.00 92.38 509 LEU A O 1
ATOM 3892 N N . ALA A 1 510 ? 4.792 13.274 -5.286 1.00 90.00 510 ALA A N 1
ATOM 3893 C CA . ALA A 1 510 ? 3.998 13.015 -4.090 1.00 90.00 510 ALA A CA 1
ATOM 3894 C C . ALA A 1 510 ? 2.501 13.239 -4.351 1.00 90.00 510 ALA A C 1
ATOM 3896 O O . ALA A 1 510 ? 1.710 12.350 -4.054 1.00 90.00 510 ALA A O 1
ATOM 3897 N N . LYS A 1 511 ? 2.133 14.363 -4.986 1.00 86.94 511 LYS A N 1
ATOM 3898 C CA . LYS A 1 511 ? 0.751 14.691 -5.387 1.00 86.94 511 LYS A CA 1
ATOM 3899 C C . LYS A 1 511 ? 0.164 13.634 -6.337 1.00 86.94 511 LYS A C 1
ATOM 3901 O O . LYS A 1 511 ? -0.956 13.181 -6.132 1.00 86.94 511 LYS A O 1
ATOM 3906 N N . TYR A 1 512 ? 0.947 13.162 -7.314 1.00 89.94 512 TYR A N 1
ATOM 3907 C CA . TYR A 1 512 ? 0.562 12.047 -8.191 1.00 89.94 512 TYR A CA 1
ATOM 3908 C C . TYR A 1 512 ? 0.373 10.726 -7.430 1.00 89.94 512 TYR A C 1
ATOM 3910 O O . TYR A 1 512 ? -0.641 10.054 -7.606 1.00 89.94 512 TYR A O 1
ATOM 3918 N N . LEU A 1 513 ? 1.325 10.341 -6.575 1.00 89.50 513 LEU A N 1
ATOM 3919 C CA . LEU A 1 513 ? 1.250 9.094 -5.807 1.00 89.50 513 LEU A CA 1
ATOM 3920 C C . LEU A 1 513 ? 0.129 9.093 -4.755 1.00 89.50 513 LEU A C 1
ATOM 3922 O O . LEU A 1 513 ? -0.317 8.016 -4.358 1.00 89.50 513 LEU A O 1
ATOM 3926 N N . ASP A 1 514 ? -0.338 10.267 -4.326 1.00 85.50 514 ASP A N 1
ATOM 3927 C CA . ASP A 1 514 ? -1.463 10.391 -3.396 1.00 85.50 514 ASP A CA 1
ATOM 3928 C C . ASP A 1 514 ? -2.801 9.961 -4.011 1.00 85.50 514 ASP A C 1
ATOM 3930 O O . ASP A 1 514 ? -3.677 9.477 -3.297 1.00 85.50 514 ASP A O 1
ATOM 3934 N N . SER A 1 515 ? -2.932 10.055 -5.342 1.00 82.25 515 SER A N 1
ATOM 3935 C CA . SER A 1 515 ? -4.163 9.708 -6.069 1.00 82.25 515 SER A CA 1
ATOM 3936 C C . SER A 1 515 ? -4.606 8.248 -5.916 1.00 82.25 515 SER A C 1
ATOM 3938 O O . SER A 1 515 ? -5.790 7.954 -6.058 1.00 82.25 515 SER A O 1
ATOM 3940 N N . GLY A 1 516 ? -3.689 7.319 -5.616 1.00 78.50 516 GLY A N 1
ATOM 3941 C CA . GLY A 1 516 ? -4.041 5.927 -5.339 1.00 78.50 516 GLY A CA 1
ATOM 3942 C C . GLY A 1 516 ? -2.939 4.907 -5.619 1.00 78.50 516 GLY A C 1
ATOM 3943 O O . GLY A 1 516 ? -1.895 5.190 -6.212 1.00 78.50 516 GLY A O 1
ATOM 3944 N N . ARG A 1 517 ? -3.191 3.653 -5.224 1.00 84.44 517 ARG A N 1
ATOM 3945 C CA . ARG A 1 517 ? -2.216 2.549 -5.340 1.00 84.44 517 ARG A CA 1
ATOM 3946 C C . ARG A 1 517 ? -1.788 2.284 -6.792 1.00 84.44 517 ARG A C 1
ATOM 3948 O O . ARG A 1 517 ? -0.642 1.903 -7.035 1.00 84.44 517 ARG A O 1
ATOM 3955 N N . THR A 1 518 ? -2.669 2.529 -7.763 1.00 84.44 518 THR A N 1
ATOM 3956 C CA . THR A 1 518 ? -2.393 2.383 -9.204 1.00 84.44 518 THR A CA 1
ATOM 3957 C C . THR A 1 518 ? -1.301 3.340 -9.691 1.00 84.44 518 THR A C 1
ATOM 3959 O O . THR A 1 518 ? -0.429 2.919 -10.455 1.00 84.44 518 THR A O 1
ATOM 3962 N N . ALA A 1 519 ? -1.267 4.583 -9.193 1.00 88.31 519 ALA A N 1
ATOM 3963 C CA . ALA A 1 519 ? -0.202 5.541 -9.497 1.00 88.31 519 ALA A CA 1
ATOM 3964 C C . ALA A 1 519 ? 1.167 5.030 -9.011 1.00 88.31 519 ALA A C 1
ATOM 3966 O O . ALA A 1 519 ? 2.153 5.064 -9.753 1.00 88.31 519 ALA A O 1
ATOM 3967 N N . GLY A 1 520 ? 1.208 4.449 -7.805 1.00 89.69 520 GLY A N 1
ATOM 3968 C CA . GLY A 1 520 ? 2.396 3.791 -7.255 1.00 89.69 520 GLY A CA 1
ATOM 3969 C C . GLY A 1 520 ? 2.845 2.565 -8.051 1.00 89.69 520 GLY A C 1
ATOM 3970 O O . GLY A 1 520 ? 4.023 2.473 -8.397 1.00 89.69 520 GLY A O 1
ATOM 3971 N N . LYS A 1 521 ? 1.927 1.667 -8.441 1.00 87.38 521 LYS A N 1
ATOM 3972 C CA . LYS A 1 521 ? 2.249 0.527 -9.325 1.00 87.38 521 LYS A CA 1
ATOM 3973 C C . LYS A 1 521 ? 2.848 0.998 -10.659 1.00 87.38 521 LYS A C 1
ATOM 3975 O O . LYS A 1 521 ? 3.875 0.473 -11.094 1.00 87.38 521 LYS A O 1
ATOM 3980 N N . ARG A 1 522 ? 2.262 2.032 -11.280 1.00 88.12 522 ARG A N 1
ATOM 3981 C CA . ARG A 1 522 ? 2.793 2.668 -12.502 1.00 88.12 522 ARG A CA 1
ATOM 3982 C C . ARG A 1 522 ? 4.181 3.276 -12.271 1.00 88.12 522 ARG A C 1
ATOM 3984 O O . ARG A 1 522 ? 5.066 3.061 -13.091 1.00 88.12 522 ARG A O 1
ATOM 3991 N N . ALA A 1 523 ? 4.421 3.952 -11.147 1.00 91.75 523 ALA A N 1
ATOM 3992 C CA . ALA A 1 523 ? 5.737 4.502 -10.807 1.00 91.75 523 ALA A CA 1
ATOM 3993 C C . ALA A 1 523 ? 6.813 3.417 -10.589 1.00 91.75 523 ALA A C 1
ATOM 3995 O O . ALA A 1 523 ? 7.960 3.601 -11.002 1.00 91.75 523 ALA A O 1
ATOM 3996 N N . ILE A 1 524 ? 6.457 2.266 -10.004 1.00 90.94 524 ILE A N 1
ATOM 3997 C CA . ILE A 1 524 ? 7.350 1.100 -9.867 1.00 90.94 524 ILE A CA 1
ATOM 3998 C C . ILE A 1 524 ? 7.717 0.534 -11.243 1.00 90.94 524 ILE A C 1
ATOM 4000 O O . ILE A 1 524 ? 8.903 0.364 -11.524 1.00 90.94 524 ILE A O 1
ATOM 4004 N N . LEU A 1 525 ? 6.736 0.322 -12.128 1.00 88.12 525 LEU A N 1
ATOM 4005 C CA . LEU A 1 525 ? 6.959 -0.140 -13.508 1.00 88.12 525 LEU A CA 1
ATOM 4006 C C . LEU A 1 525 ? 7.782 0.865 -14.333 1.00 88.12 525 LEU A C 1
ATOM 4008 O O . LEU A 1 525 ? 8.702 0.475 -15.055 1.00 88.12 525 LEU A O 1
ATOM 4012 N N . CYS A 1 526 ? 7.528 2.165 -14.150 1.00 91.06 526 CYS A N 1
ATOM 4013 C CA . CYS A 1 526 ? 8.330 3.256 -14.702 1.00 91.06 526 CYS A CA 1
ATOM 4014 C C . CYS A 1 526 ? 9.721 3.380 -14.037 1.00 91.06 526 CYS A C 1
ATOM 4016 O O . CYS A 1 526 ? 10.586 4.111 -14.528 1.00 91.06 526 CYS A O 1
ATOM 4018 N N . GLY A 1 527 ? 9.992 2.617 -12.973 1.00 89.19 527 GLY A N 1
ATOM 4019 C CA . GLY A 1 527 ? 11.314 2.416 -12.388 1.00 89.19 527 GLY A CA 1
ATOM 4020 C C . GLY A 1 527 ? 11.738 3.430 -11.329 1.00 89.19 527 GLY A C 1
ATOM 4021 O O . GLY A 1 527 ? 12.925 3.730 -11.263 1.00 89.19 527 GLY A O 1
ATOM 4022 N N . ILE A 1 528 ? 10.823 3.953 -10.506 1.00 92.75 528 ILE A N 1
ATOM 4023 C CA . ILE A 1 528 ? 11.127 4.947 -9.455 1.00 92.75 528 ILE A CA 1
ATOM 4024 C C . ILE A 1 528 ? 12.101 4.433 -8.369 1.00 92.75 528 ILE A C 1
ATOM 4026 O O . ILE A 1 528 ? 12.967 5.175 -7.898 1.00 92.75 528 ILE A O 1
ATOM 4030 N N . LEU A 1 529 ? 12.008 3.147 -8.008 1.00 92.38 529 LEU A N 1
ATOM 4031 C CA . LEU A 1 529 ? 12.678 2.551 -6.841 1.00 92.38 529 LEU A CA 1
ATOM 4032 C C . LEU A 1 529 ? 14.214 2.763 -6.795 1.00 92.38 529 LEU A C 1
ATOM 4034 O O . LEU A 1 529 ? 14.703 3.258 -5.775 1.00 92.38 529 LEU A O 1
ATOM 4038 N N . PRO A 1 530 ? 14.999 2.510 -7.866 1.00 89.75 530 PRO A N 1
ATOM 4039 C CA . PRO A 1 530 ? 16.447 2.735 -7.837 1.00 89.75 530 PRO A CA 1
ATOM 4040 C C . PRO A 1 530 ? 16.854 4.207 -7.682 1.00 89.75 530 PRO A C 1
ATOM 4042 O O . PRO A 1 530 ? 17.938 4.480 -7.163 1.00 89.75 530 PRO A O 1
ATOM 4045 N N . TYR A 1 531 ? 16.014 5.160 -8.110 1.00 91.38 531 TYR A N 1
ATOM 4046 C CA . TYR A 1 531 ? 16.259 6.587 -7.880 1.00 91.38 531 TYR A CA 1
ATOM 4047 C C . TYR A 1 531 ? 16.080 6.907 -6.395 1.00 91.38 531 TYR A C 1
ATOM 4049 O O . TYR A 1 531 ? 16.985 7.475 -5.787 1.00 91.38 531 TYR A O 1
ATOM 4057 N N . MET A 1 532 ? 14.972 6.466 -5.791 1.00 93.19 532 MET A N 1
ATOM 4058 C CA . MET A 1 532 ? 14.679 6.669 -4.367 1.00 93.19 532 MET A CA 1
ATOM 4059 C C . MET A 1 532 ? 15.764 6.073 -3.464 1.00 93.19 532 MET A C 1
ATOM 4061 O O . MET A 1 532 ? 16.277 6.768 -2.589 1.00 93.19 532 MET A O 1
ATOM 4065 N N . SER A 1 533 ? 16.184 4.824 -3.701 1.00 91.88 533 SER A N 1
ATOM 4066 C CA . SER A 1 533 ? 17.280 4.201 -2.943 1.00 91.88 533 SER A CA 1
ATOM 4067 C C . SER A 1 533 ? 18.606 4.936 -3.117 1.00 91.88 533 SER A C 1
ATOM 4069 O O . SER A 1 533 ? 19.318 5.166 -2.139 1.00 91.88 533 SER A O 1
ATOM 4071 N N . LYS A 1 534 ? 18.942 5.355 -4.346 1.00 89.75 534 LYS A N 1
ATOM 4072 C CA . LYS A 1 534 ? 20.150 6.150 -4.588 1.00 89.75 534 LYS A CA 1
ATOM 4073 C C . LYS A 1 534 ? 20.098 7.468 -3.813 1.00 89.75 534 LYS A C 1
ATOM 4075 O O . LYS A 1 534 ? 21.085 7.810 -3.174 1.00 89.75 534 LYS A O 1
ATOM 4080 N N . LEU A 1 535 ? 18.958 8.159 -3.817 1.00 90.75 535 LEU A N 1
ATOM 4081 C CA . LEU A 1 535 ? 18.777 9.454 -3.158 1.00 90.75 535 LEU A CA 1
ATOM 4082 C C . LEU A 1 535 ? 18.869 9.323 -1.626 1.00 90.75 535 LEU A C 1
ATOM 4084 O O . LEU A 1 535 ? 19.674 10.033 -1.034 1.00 90.75 535 LEU A O 1
ATOM 4088 N N . VAL A 1 536 ? 18.227 8.326 -0.998 1.00 89.50 536 VAL A N 1
ATOM 4089 C CA . VAL A 1 536 ? 18.431 8.015 0.442 1.00 89.50 536 VAL A CA 1
ATOM 4090 C C . VAL A 1 536 ? 19.916 7.813 0.790 1.00 89.50 536 VAL A C 1
ATOM 4092 O O . VAL A 1 536 ? 20.377 8.262 1.835 1.00 89.50 536 VAL A O 1
ATOM 4095 N N . THR A 1 537 ? 20.689 7.161 -0.086 1.00 86.25 537 THR A N 1
ATOM 4096 C CA . THR A 1 537 ? 22.116 6.869 0.166 1.00 86.25 537 THR A CA 1
ATOM 4097 C C . THR A 1 537 ? 23.099 7.978 -0.240 1.00 86.25 537 THR A C 1
ATOM 4099 O O . THR A 1 537 ? 24.294 7.812 0.005 1.00 86.25 537 THR A O 1
ATOM 4102 N N . GLN A 1 538 ? 22.655 9.069 -0.884 1.00 88.31 538 GLN A N 1
ATOM 4103 C CA . GLN A 1 538 ? 23.551 10.076 -1.498 1.00 88.31 538 GLN A CA 1
ATOM 4104 C C . GLN A 1 538 ? 23.102 11.540 -1.358 1.00 88.31 538 GLN A C 1
ATOM 4106 O O . GLN A 1 538 ? 23.885 12.427 -1.686 1.00 88.31 538 GLN A O 1
ATOM 4111 N N . ALA A 1 539 ? 21.871 11.795 -0.917 1.00 89.06 539 ALA A N 1
ATOM 4112 C CA . ALA A 1 539 ? 21.241 13.112 -0.903 1.00 89.06 539 ALA A CA 1
ATOM 4113 C C . ALA A 1 539 ? 20.429 13.293 0.401 1.00 89.06 539 ALA A C 1
ATOM 4115 O O . ALA A 1 539 ? 19.203 13.131 0.396 1.00 89.06 539 ALA A O 1
ATOM 4116 N N . PRO A 1 540 ? 21.095 13.531 1.552 1.00 87.31 540 PRO A N 1
ATOM 4117 C CA . PRO A 1 540 ? 20.418 13.638 2.844 1.00 87.31 540 PRO A CA 1
ATOM 4118 C C . PRO A 1 540 ? 19.450 14.829 2.901 1.00 87.31 540 PRO A C 1
ATOM 4120 O O . PRO A 1 540 ? 18.438 14.745 3.589 1.00 87.31 540 PRO A O 1
ATOM 4123 N N . GLU A 1 541 ? 19.701 15.891 2.131 1.00 87.88 541 GLU A N 1
ATOM 4124 C CA . GLU A 1 541 ? 18.907 17.123 2.110 1.00 87.88 541 GLU A CA 1
ATOM 4125 C C . GLU A 1 541 ? 17.452 16.899 1.660 1.00 87.88 541 GLU A C 1
ATOM 4127 O O . GLU A 1 541 ? 16.547 17.607 2.086 1.00 87.88 541 GLU A O 1
ATOM 4132 N N . VAL A 1 542 ? 17.188 15.860 0.860 1.00 90.38 542 VAL A N 1
ATOM 4133 C CA . VAL A 1 542 ? 15.838 15.493 0.386 1.00 90.38 542 VAL A CA 1
ATOM 4134 C C . VAL A 1 542 ? 15.239 14.282 1.114 1.00 90.38 542 VAL A C 1
ATOM 4136 O O . VAL A 1 542 ? 14.172 13.796 0.736 1.00 90.38 542 VAL A O 1
ATOM 4139 N N . PHE A 1 543 ? 15.900 13.765 2.156 1.00 92.56 543 PHE A N 1
ATOM 4140 C CA . PHE A 1 543 ? 15.549 12.479 2.772 1.00 92.56 543 PHE A CA 1
ATOM 4141 C C . PHE A 1 543 ? 14.126 12.432 3.363 1.00 92.56 543 PHE A C 1
ATOM 4143 O O . PHE A 1 543 ? 13.460 11.396 3.265 1.00 92.56 543 PHE A O 1
ATOM 4150 N N . LEU A 1 544 ? 13.618 13.539 3.920 1.00 93.25 544 LEU A N 1
ATOM 4151 C CA . LEU A 1 544 ? 12.270 13.572 4.502 1.00 93.25 544 LEU A CA 1
ATOM 4152 C C . LEU A 1 544 ? 11.178 13.512 3.415 1.00 93.25 544 LEU A C 1
ATOM 4154 O O . LEU A 1 544 ? 10.291 12.666 3.506 1.00 93.25 544 LEU A O 1
ATOM 4158 N N . ILE A 1 545 ? 11.289 14.289 2.326 1.00 91.44 545 ILE A N 1
ATOM 4159 C CA . ILE A 1 545 ? 10.374 14.174 1.166 1.00 91.44 545 ILE A CA 1
ATOM 4160 C C . ILE A 1 545 ? 10.466 12.778 0.532 1.00 91.44 545 ILE A C 1
ATOM 4162 O O . ILE A 1 545 ? 9.446 12.146 0.258 1.00 91.44 545 ILE A O 1
ATOM 4166 N N . VAL A 1 546 ? 11.680 12.245 0.355 1.00 93.12 546 VAL A N 1
ATOM 4167 C CA . VAL A 1 546 ? 11.884 10.892 -0.191 1.00 93.12 546 VAL A CA 1
ATOM 4168 C C . VAL A 1 546 ? 11.239 9.818 0.698 1.00 93.12 546 VAL A C 1
ATOM 4170 O O . VAL A 1 546 ? 10.746 8.820 0.175 1.00 93.12 546 VAL A O 1
ATOM 4173 N N . THR A 1 547 ? 11.157 10.027 2.017 1.00 94.69 547 THR A N 1
ATOM 4174 C CA . THR A 1 547 ? 10.442 9.130 2.946 1.00 94.69 547 THR A CA 1
ATOM 4175 C C . THR A 1 547 ? 8.933 9.089 2.676 1.00 94.69 547 THR A C 1
ATOM 4177 O O . THR A 1 547 ? 8.342 8.011 2.743 1.00 94.69 547 THR A O 1
ATOM 4180 N N . VAL A 1 548 ? 8.315 10.209 2.283 1.00 93.25 548 VAL A N 1
ATOM 4181 C CA . VAL A 1 548 ? 6.894 10.239 1.885 1.00 93.25 548 VAL A CA 1
ATOM 4182 C C . VAL A 1 548 ? 6.656 9.399 0.626 1.00 93.25 548 VAL A C 1
ATOM 4184 O O . VAL A 1 548 ? 5.719 8.602 0.567 1.00 93.25 548 VAL A O 1
ATOM 4187 N N . LEU A 1 549 ? 7.553 9.501 -0.360 1.00 93.94 549 LEU A N 1
ATOM 4188 C CA . LEU A 1 549 ? 7.489 8.675 -1.570 1.00 93.94 549 LEU A CA 1
ATOM 4189 C C . LEU A 1 549 ? 7.704 7.187 -1.248 1.00 93.94 549 LEU A C 1
ATOM 4191 O O . LEU A 1 549 ? 7.027 6.338 -1.822 1.00 93.94 549 LEU A O 1
ATOM 4195 N N . TRP A 1 550 ? 8.595 6.851 -0.306 1.00 95.44 550 TRP A N 1
ATOM 4196 C CA . TRP A 1 550 ? 8.779 5.468 0.159 1.00 95.44 550 TRP A CA 1
ATOM 4197 C C . TRP A 1 550 ? 7.523 4.890 0.799 1.00 95.44 550 TRP A C 1
ATOM 4199 O O . TRP A 1 550 ? 7.197 3.741 0.509 1.00 95.44 550 TRP A O 1
ATOM 4209 N N . MET A 1 551 ? 6.800 5.673 1.604 1.00 94.81 551 MET A N 1
ATOM 4210 C CA . MET A 1 551 ? 5.510 5.264 2.162 1.00 94.81 551 MET A CA 1
ATOM 4211 C C . MET A 1 551 ? 4.512 4.919 1.047 1.00 94.81 551 MET A C 1
ATOM 4213 O O . MET A 1 551 ? 4.006 3.795 1.022 1.00 94.81 551 MET A O 1
ATOM 4217 N N . GLN A 1 552 ? 4.297 5.827 0.086 1.00 92.38 552 GLN A N 1
ATOM 4218 C CA . GLN A 1 552 ? 3.314 5.614 -0.983 1.00 92.38 552 GLN A CA 1
ATOM 4219 C C . GLN A 1 552 ? 3.694 4.454 -1.920 1.00 92.38 552 GLN A C 1
ATOM 4221 O O . GLN A 1 552 ? 2.853 3.627 -2.275 1.00 92.38 552 GLN A O 1
ATOM 4226 N N . VAL A 1 553 ? 4.975 4.327 -2.280 1.00 93.12 553 VAL A N 1
ATOM 4227 C CA . VAL A 1 553 ? 5.463 3.229 -3.132 1.00 93.12 553 VAL A CA 1
ATOM 4228 C C . VAL A 1 553 ? 5.359 1.874 -2.418 1.00 93.12 553 VAL A C 1
ATOM 4230 O O . VAL A 1 553 ? 4.923 0.902 -3.031 1.00 93.12 553 VAL A O 1
ATOM 4233 N N . ILE A 1 554 ? 5.663 1.800 -1.116 1.00 94.25 554 ILE A N 1
ATOM 4234 C CA . ILE A 1 554 ? 5.484 0.572 -0.318 1.00 94.25 554 ILE A CA 1
ATOM 4235 C C . ILE A 1 554 ? 3.999 0.269 -0.050 1.00 94.25 554 ILE A C 1
ATOM 4237 O O . ILE A 1 554 ? 3.646 -0.898 0.075 1.00 94.25 554 ILE A O 1
ATOM 4241 N N . ARG A 1 555 ? 3.098 1.264 -0.011 1.00 91.31 555 ARG A N 1
ATOM 4242 C CA . ARG A 1 555 ? 1.637 1.031 0.001 1.00 91.31 555 ARG A CA 1
ATOM 4243 C C . ARG A 1 555 ? 1.130 0.409 -1.305 1.00 91.31 555 ARG A C 1
ATOM 4245 O O . ARG A 1 555 ? 0.214 -0.412 -1.264 1.00 91.31 555 ARG A O 1
ATOM 4252 N N . ALA A 1 556 ? 1.712 0.787 -2.442 1.00 90.50 556 ALA A N 1
ATOM 4253 C CA . ALA A 1 556 ? 1.340 0.252 -3.750 1.00 90.50 556 ALA A CA 1
ATOM 4254 C C . ALA A 1 556 ? 1.882 -1.168 -4.005 1.00 90.50 556 ALA A C 1
ATOM 4256 O O . ALA A 1 556 ? 1.149 -2.006 -4.531 1.00 90.50 556 ALA A O 1
ATOM 4257 N N . ASP A 1 557 ? 3.132 -1.448 -3.612 1.00 91.56 557 ASP A N 1
ATOM 4258 C CA . ASP A 1 557 ? 3.709 -2.800 -3.588 1.00 91.56 557 ASP A CA 1
ATOM 4259 C C . ASP A 1 557 ? 4.751 -2.949 -2.450 1.00 91.56 557 ASP A C 1
ATOM 4261 O O . ASP A 1 557 ? 5.912 -2.535 -2.592 1.00 91.56 557 ASP A O 1
ATOM 4265 N N . PRO A 1 558 ? 4.382 -3.596 -1.325 1.00 92.06 558 PRO A N 1
ATOM 4266 C CA . PRO A 1 558 ? 5.317 -3.872 -0.235 1.00 92.06 558 PRO A CA 1
ATOM 4267 C C . PRO A 1 558 ? 6.431 -4.859 -0.611 1.00 92.06 558 PRO A C 1
ATOM 4269 O O . PRO A 1 558 ? 7.492 -4.866 0.014 1.00 92.06 558 PRO A O 1
ATOM 4272 N N . ALA A 1 559 ? 6.214 -5.735 -1.595 1.00 90.88 559 ALA A N 1
ATOM 4273 C CA . ALA A 1 559 ? 7.183 -6.746 -1.987 1.00 90.88 559 ALA A CA 1
ATOM 4274 C C . ALA A 1 559 ? 8.324 -6.133 -2.806 1.00 90.88 559 ALA A C 1
ATOM 4276 O O . ALA A 1 559 ? 9.480 -6.298 -2.415 1.00 90.88 559 ALA A O 1
ATOM 4277 N N . GLU A 1 560 ? 8.058 -5.427 -3.907 1.00 88.94 560 GLU A N 1
ATOM 4278 C CA . GLU A 1 560 ? 9.133 -4.770 -4.674 1.00 88.94 560 GLU A CA 1
ATOM 4279 C C . GLU A 1 560 ? 9.793 -3.640 -3.868 1.00 88.94 560 GLU A C 1
ATOM 4281 O O . GLU A 1 560 ? 11.025 -3.566 -3.818 1.00 88.94 560 GLU A O 1
ATOM 4286 N N . GLY A 1 561 ? 9.006 -2.846 -3.131 1.00 91.88 561 GLY A N 1
ATOM 4287 C CA . GLY A 1 561 ? 9.525 -1.796 -2.254 1.00 91.88 561 GLY A CA 1
ATOM 4288 C C . GLY A 1 561 ? 10.522 -2.321 -1.215 1.00 91.88 561 GLY A C 1
ATOM 4289 O O . GLY A 1 561 ? 11.678 -1.891 -1.191 1.00 91.88 561 GLY A O 1
ATOM 4290 N N . CYS A 1 562 ? 10.137 -3.307 -0.396 1.00 94.00 562 CYS A N 1
ATOM 4291 C CA . CYS A 1 562 ? 11.046 -3.861 0.613 1.00 94.00 562 CYS A CA 1
ATOM 4292 C C . CYS A 1 562 ? 12.226 -4.652 0.013 1.00 94.00 562 CYS A C 1
ATOM 4294 O O . CYS A 1 562 ? 13.287 -4.702 0.640 1.00 94.00 562 CYS A O 1
ATOM 4296 N N . ASN A 1 563 ? 12.092 -5.237 -1.187 1.00 91.06 563 ASN A N 1
ATOM 4297 C CA . ASN A 1 563 ? 13.211 -5.896 -1.876 1.00 91.06 563 ASN A CA 1
ATOM 4298 C C . ASN A 1 563 ? 14.308 -4.890 -2.270 1.00 91.06 563 ASN A C 1
ATOM 4300 O O . ASN A 1 563 ? 15.487 -5.140 -2.004 1.00 91.06 563 ASN A O 1
ATOM 4304 N N . GLU A 1 564 ? 13.945 -3.743 -2.856 1.00 91.31 564 GLU A N 1
ATOM 4305 C CA . GLU A 1 564 ? 14.925 -2.697 -3.179 1.00 91.31 564 GLU A CA 1
ATOM 4306 C C . GLU A 1 564 ? 15.496 -2.058 -1.899 1.00 91.31 564 GLU A C 1
ATOM 4308 O O . GLU A 1 564 ? 16.708 -1.837 -1.802 1.00 91.31 564 GLU A O 1
ATOM 4313 N N . MET A 1 565 ? 14.656 -1.857 -0.876 1.00 92.81 565 MET A N 1
ATOM 4314 C CA . MET A 1 565 ? 15.076 -1.344 0.433 1.00 92.81 565 MET A CA 1
ATOM 4315 C C . MET A 1 565 ? 16.159 -2.230 1.072 1.00 92.81 565 MET A C 1
ATOM 4317 O O . MET A 1 565 ? 17.191 -1.716 1.505 1.00 92.81 565 MET A O 1
ATOM 4321 N N . GLN A 1 566 ? 15.983 -3.560 1.036 1.00 91.00 566 GLN A N 1
ATOM 4322 C CA . GLN A 1 566 ? 16.984 -4.533 1.490 1.00 91.00 566 GLN A CA 1
ATOM 4323 C C . GLN A 1 566 ? 18.262 -4.494 0.639 1.00 91.00 566 GLN A C 1
ATOM 4325 O O . GLN A 1 566 ? 19.371 -4.570 1.170 1.00 91.00 566 GLN A O 1
ATOM 4330 N N . LYS A 1 567 ? 18.122 -4.386 -0.690 1.00 89.19 567 LYS A N 1
ATOM 4331 C CA . LYS A 1 567 ? 19.248 -4.369 -1.639 1.00 89.19 567 LYS A CA 1
ATOM 4332 C C . LYS A 1 567 ? 20.177 -3.169 -1.423 1.00 89.19 567 LYS A C 1
ATOM 4334 O O . LYS A 1 567 ? 21.370 -3.271 -1.701 1.00 89.19 567 LYS A O 1
ATOM 4339 N N . CYS A 1 568 ? 19.641 -2.051 -0.939 1.00 90.31 568 CYS A N 1
ATOM 4340 C CA . CYS A 1 568 ? 20.387 -0.817 -0.696 1.00 90.31 568 CYS A CA 1
ATOM 4341 C C . CYS A 1 568 ? 20.644 -0.511 0.793 1.00 90.31 568 CYS A C 1
ATOM 4343 O O . CYS A 1 568 ? 21.197 0.545 1.091 1.00 90.31 568 CYS A O 1
ATOM 4345 N N . GLN A 1 569 ? 20.304 -1.429 1.711 1.00 92.75 569 GLN A N 1
ATOM 4346 C CA . GLN A 1 569 ? 20.414 -1.246 3.170 1.00 92.75 569 GLN A CA 1
ATOM 4347 C C . GLN A 1 569 ? 19.735 0.044 3.665 1.00 92.75 569 GLN A C 1
ATOM 4349 O O . GLN A 1 569 ? 20.292 0.800 4.467 1.00 92.75 569 GLN A O 1
ATOM 4354 N N . CYS A 1 570 ? 18.556 0.360 3.126 1.00 91.69 570 CYS A N 1
ATOM 4355 C CA . CYS A 1 570 ? 17.865 1.611 3.435 1.00 91.69 570 CYS A CA 1
ATOM 4356 C C . CYS A 1 570 ? 17.190 1.593 4.823 1.00 91.69 570 CYS A C 1
ATOM 4358 O O . CYS A 1 570 ? 16.920 2.655 5.379 1.00 91.69 570 CYS A O 1
ATOM 4360 N N . GLU A 1 571 ? 16.980 0.422 5.438 1.00 93.19 571 GLU A N 1
ATOM 4361 C CA . GLU A 1 571 ? 16.343 0.285 6.757 1.00 93.19 571 GLU A CA 1
ATOM 4362 C C . GLU A 1 571 ? 17.100 1.015 7.880 1.00 93.19 571 GLU A C 1
ATOM 4364 O O . GLU A 1 571 ? 16.477 1.557 8.797 1.00 93.19 571 GLU A O 1
ATOM 4369 N N . LYS A 1 572 ? 18.434 1.115 7.785 1.00 93.81 572 LYS A N 1
ATOM 4370 C CA . LYS A 1 572 ? 19.257 1.868 8.747 1.00 93.81 572 LYS A CA 1
ATOM 4371 C C . LYS A 1 572 ? 19.036 3.383 8.679 1.00 93.81 572 LYS A C 1
ATOM 4373 O O . LYS A 1 572 ? 19.130 4.053 9.702 1.00 93.81 572 LYS A O 1
ATOM 4378 N N . TYR A 1 573 ? 18.688 3.915 7.505 1.00 94.62 573 TYR A N 1
ATOM 4379 C CA . TYR A 1 573 ? 18.396 5.339 7.317 1.00 94.62 573 TYR A CA 1
ATOM 4380 C C . TYR A 1 573 ? 17.043 5.689 7.947 1.00 94.62 573 TYR A C 1
ATOM 4382 O O . TYR A 1 573 ? 16.971 6.618 8.749 1.00 94.62 573 TYR A O 1
ATOM 4390 N N . PHE A 1 574 ? 15.997 4.890 7.698 1.00 96.06 574 PHE A N 1
ATOM 4391 C CA . PHE A 1 574 ? 14.702 5.046 8.379 1.00 96.06 574 PHE A CA 1
ATOM 4392 C C . PHE A 1 574 ? 14.822 4.865 9.899 1.00 96.06 574 PHE A C 1
ATOM 4394 O O . PHE A 1 574 ? 14.230 5.625 10.660 1.00 96.06 574 PHE A O 1
ATOM 4401 N N . THR A 1 575 ? 15.668 3.935 10.354 1.00 95.75 575 THR A N 1
ATOM 4402 C CA . THR A 1 575 ? 15.976 3.760 11.785 1.00 95.75 575 THR A CA 1
ATOM 4403 C C . THR A 1 575 ? 16.701 4.977 12.387 1.00 95.75 575 THR A C 1
ATOM 4405 O O . THR A 1 575 ? 16.565 5.241 13.580 1.00 95.75 575 THR A O 1
ATOM 4408 N N . SER A 1 576 ? 17.457 5.749 11.600 1.00 92.88 576 SER A N 1
ATOM 4409 C CA . SER A 1 576 ? 18.031 7.029 12.048 1.00 92.88 576 SER A CA 1
ATOM 4410 C C . SER A 1 576 ? 17.035 8.192 11.990 1.00 92.88 576 SER A C 1
ATOM 4412 O O . SER A 1 576 ? 17.093 9.047 12.866 1.00 92.88 576 SER A O 1
ATOM 4414 N N . LEU A 1 577 ? 16.078 8.200 11.052 1.00 94.56 577 LEU A N 1
ATOM 4415 C CA . LEU A 1 577 ? 15.028 9.231 10.958 1.00 94.56 577 LEU A CA 1
ATOM 4416 C C . LEU A 1 577 ? 14.222 9.349 12.264 1.00 94.56 577 LEU A C 1
ATOM 4418 O O . LEU A 1 577 ? 13.961 10.453 12.738 1.00 94.56 577 LEU A O 1
ATOM 4422 N N . LEU A 1 578 ? 13.909 8.219 12.907 1.00 95.06 578 LEU A N 1
ATOM 4423 C CA . LEU A 1 578 ? 13.200 8.192 14.196 1.00 95.06 578 LEU A CA 1
ATOM 4424 C C . LEU A 1 578 ? 13.942 8.928 15.332 1.00 95.06 578 LEU A C 1
ATOM 4426 O O . LEU A 1 578 ? 13.303 9.355 16.293 1.00 95.06 578 LEU A O 1
ATOM 4430 N N . LYS A 1 579 ? 15.262 9.129 15.210 1.00 91.88 579 LYS A N 1
ATOM 4431 C CA . LYS A 1 579 ? 16.126 9.791 16.206 1.00 91.88 579 LYS A CA 1
ATOM 4432 C C . LYS A 1 579 ? 16.261 11.307 16.000 1.00 91.88 579 LYS A C 1
ATOM 4434 O O . LYS A 1 579 ? 16.865 11.962 16.837 1.00 91.88 579 LYS A O 1
ATOM 4439 N N . LEU A 1 580 ? 15.741 11.861 14.901 1.00 90.94 580 LEU A N 1
ATOM 4440 C CA . LEU A 1 580 ? 15.766 13.307 14.646 1.00 90.94 580 LEU A CA 1
ATOM 4441 C C . LEU A 1 580 ? 14.825 14.043 15.610 1.00 90.94 580 LEU A C 1
ATOM 4443 O O . LEU A 1 580 ? 13.729 13.555 15.890 1.00 90.94 580 LEU A O 1
ATOM 4447 N N . GLU A 1 581 ? 15.205 15.226 16.086 1.00 86.62 581 GLU A N 1
ATOM 4448 C CA . GLU A 1 581 ? 14.355 16.066 16.941 1.00 86.62 581 GLU A CA 1
ATOM 4449 C C . GLU A 1 581 ? 14.018 17.387 16.248 1.00 86.62 581 GLU A C 1
ATOM 4451 O O . GLU A 1 581 ? 14.863 17.998 15.596 1.00 86.62 581 GLU A O 1
ATOM 4456 N N . GLU A 1 582 ? 12.780 17.848 16.410 1.00 82.44 582 GLU A N 1
ATOM 4457 C CA . GLU A 1 582 ? 12.251 19.062 15.766 1.00 82.44 582 GLU A CA 1
ATOM 4458 C C . GLU A 1 582 ? 12.920 20.349 16.290 1.00 82.44 582 GLU A C 1
ATOM 4460 O O . GLU A 1 582 ? 12.977 21.358 15.598 1.00 82.44 582 GLU A O 1
ATOM 4465 N N . SER A 1 583 ? 13.506 20.281 17.488 1.00 82.62 583 SER A N 1
ATOM 4466 C CA . SER A 1 583 ? 14.320 21.319 18.133 1.00 82.62 583 SER A CA 1
ATOM 4467 C C . SER A 1 583 ? 15.730 21.481 17.546 1.00 82.62 583 SER A C 1
ATOM 4469 O O . SER A 1 583 ? 16.337 22.537 17.719 1.00 82.62 583 SER A O 1
ATOM 4471 N N . SER A 1 584 ? 16.280 20.441 16.906 1.00 84.12 584 SER A N 1
ATOM 4472 C CA . SER A 1 584 ? 17.685 20.384 16.459 1.00 84.12 584 SER A CA 1
ATOM 4473 C C . SER A 1 584 ? 17.861 20.111 14.962 1.00 84.12 584 SER A C 1
ATOM 4475 O O . SER A 1 584 ? 18.968 20.246 14.438 1.00 84.12 584 SER A O 1
ATOM 4477 N N . THR A 1 585 ? 16.783 19.755 14.261 1.00 85.44 585 THR A N 1
ATOM 4478 C CA . THR A 1 585 ? 16.774 19.479 12.820 1.00 85.44 585 THR A CA 1
ATOM 4479 C C . THR A 1 585 ? 16.356 20.732 12.055 1.00 85.44 585 THR A C 1
ATOM 4481 O O . THR A 1 585 ? 15.233 21.206 12.211 1.00 85.44 585 THR A O 1
ATOM 4484 N N . LEU A 1 586 ? 17.231 21.262 11.197 1.00 88.69 586 LEU A N 1
ATOM 4485 C CA . LEU A 1 586 ? 16.885 22.378 10.314 1.00 88.69 586 LEU A CA 1
ATOM 4486 C C . LEU A 1 586 ? 15.987 21.871 9.178 1.00 88.69 586 LEU A C 1
ATOM 4488 O O . LEU A 1 586 ? 16.436 21.082 8.348 1.00 88.69 586 LEU A O 1
ATOM 4492 N N . ILE A 1 587 ? 14.730 22.320 9.143 1.00 88.56 587 ILE A N 1
ATOM 4493 C CA . ILE A 1 587 ? 13.738 21.924 8.134 1.00 88.56 587 ILE A CA 1
ATOM 4494 C C . ILE A 1 587 ? 13.298 23.151 7.325 1.00 88.56 587 ILE A C 1
ATOM 4496 O O . ILE A 1 587 ? 12.867 24.152 7.896 1.00 88.56 587 ILE A O 1
ATOM 4500 N N . GLU A 1 588 ? 13.382 23.059 5.997 1.00 89.25 588 GLU A N 1
ATOM 4501 C CA . GLU A 1 588 ? 12.820 24.033 5.057 1.00 89.25 588 GLU A CA 1
ATOM 4502 C C . GLU A 1 588 ? 11.543 23.449 4.433 1.00 89.25 588 GLU A C 1
ATOM 4504 O O . GLU A 1 588 ? 11.573 22.420 3.751 1.00 89.25 588 GLU A O 1
ATOM 4509 N N . TYR A 1 589 ? 10.406 24.091 4.714 1.00 87.12 589 TYR A N 1
ATOM 4510 C CA . TYR A 1 589 ? 9.096 23.652 4.235 1.00 87.12 589 TYR A CA 1
ATOM 4511 C C . TYR A 1 589 ? 8.844 24.124 2.800 1.00 87.12 589 TYR A C 1
ATOM 4513 O O . TYR A 1 589 ? 9.028 25.302 2.494 1.00 87.12 589 TYR A O 1
ATOM 4521 N N . VAL A 1 590 ? 8.399 23.208 1.938 1.00 84.94 590 VAL A N 1
ATOM 4522 C CA . VAL A 1 590 ? 8.190 23.441 0.501 1.00 84.94 590 VAL A CA 1
ATOM 4523 C C . VAL A 1 590 ? 6.769 23.090 0.060 1.00 84.94 590 VAL A C 1
ATOM 4525 O O . VAL A 1 590 ? 6.159 22.144 0.563 1.00 84.94 590 VAL A O 1
ATOM 4528 N N . GLU A 1 591 ? 6.242 23.849 -0.893 1.00 78.44 591 GLU A N 1
ATOM 4529 C CA . GLU A 1 591 ? 4.927 23.633 -1.503 1.00 78.44 591 GLU A CA 1
ATOM 4530 C C . GLU A 1 591 ? 5.017 22.769 -2.778 1.00 78.44 591 GLU A C 1
ATOM 4532 O O . GLU A 1 591 ? 6.099 22.497 -3.316 1.00 78.44 591 GLU A O 1
ATOM 4537 N N . TYR A 1 592 ? 3.865 22.308 -3.276 1.00 68.75 592 TYR A N 1
ATOM 4538 C CA . TYR A 1 592 ? 3.789 21.636 -4.576 1.00 68.75 592 TYR A CA 1
ATOM 4539 C C . TYR A 1 592 ? 4.294 22.566 -5.688 1.00 68.75 592 TYR A C 1
ATOM 4541 O O . TYR A 1 592 ? 4.047 23.769 -5.652 1.00 68.75 592 TYR A O 1
ATOM 4549 N N . GLY A 1 593 ? 5.069 22.026 -6.633 1.00 62.03 593 GLY A N 1
ATOM 4550 C CA . GLY A 1 593 ? 5.634 22.801 -7.746 1.00 62.03 593 GLY A CA 1
ATOM 4551 C C . GLY A 1 593 ? 6.852 23.673 -7.414 1.00 62.03 593 GLY A C 1
ATOM 4552 O O . GLY A 1 593 ? 7.598 24.054 -8.317 1.00 62.03 593 GLY A O 1
ATOM 4553 N N . GLN A 1 594 ? 7.104 23.976 -6.136 1.00 69.75 594 GLN A N 1
ATOM 4554 C CA . GLN A 1 594 ? 8.081 24.992 -5.740 1.00 69.75 594 GLN A CA 1
ATOM 4555 C C . GLN A 1 594 ? 9.525 24.651 -6.162 1.00 69.75 594 GLN A C 1
ATOM 4557 O O . GLN A 1 594 ? 10.078 23.604 -5.814 1.00 69.75 594 GLN A O 1
ATOM 4562 N N . MET A 1 595 ? 10.177 25.583 -6.866 1.00 63.09 595 MET A N 1
ATOM 4563 C CA . MET A 1 595 ? 11.622 25.536 -7.118 1.00 63.09 595 MET A CA 1
ATOM 4564 C C . MET A 1 595 ? 12.402 26.046 -5.900 1.00 63.09 595 MET A C 1
ATOM 4566 O O . MET A 1 595 ? 12.045 27.059 -5.299 1.00 63.09 595 MET A O 1
ATOM 4570 N N . VAL A 1 596 ? 13.509 25.375 -5.572 1.00 68.19 596 VAL A N 1
ATOM 4571 C CA . VAL A 1 596 ? 14.391 25.724 -4.447 1.00 68.19 596 VAL A CA 1
ATOM 4572 C C . VAL A 1 596 ? 15.767 26.123 -4.972 1.00 68.19 596 VAL A C 1
ATOM 4574 O O . VAL A 1 596 ? 16.357 25.425 -5.797 1.00 68.19 596 VAL A O 1
ATOM 4577 N N . ASN A 1 597 ? 16.306 27.240 -4.478 1.00 60.75 597 ASN A N 1
ATOM 4578 C CA . ASN A 1 597 ? 17.629 27.716 -4.875 1.00 60.75 597 ASN A CA 1
ATOM 4579 C C . ASN A 1 597 ? 18.731 27.130 -3.972 1.00 60.75 597 ASN A C 1
ATOM 4581 O O . ASN A 1 597 ? 19.102 27.706 -2.947 1.00 60.75 597 ASN A O 1
ATOM 4585 N N . TYR A 1 598 ? 19.289 25.997 -4.401 1.00 60.66 598 TYR A N 1
ATOM 4586 C CA . TYR A 1 598 ? 20.353 25.259 -3.705 1.00 60.66 598 TYR A CA 1
ATOM 4587 C C . TYR A 1 598 ? 21.648 26.049 -3.453 1.00 60.66 598 TYR A C 1
ATOM 4589 O O . TYR A 1 598 ? 22.471 25.603 -2.656 1.00 60.66 598 TYR A O 1
ATOM 4597 N N . ALA A 1 599 ? 21.838 27.231 -4.057 1.00 47.41 599 ALA A N 1
ATOM 4598 C CA . ALA A 1 599 ? 23.034 28.057 -3.864 1.00 47.41 599 ALA A CA 1
ATOM 4599 C C . ALA A 1 599 ? 23.285 28.481 -2.398 1.00 47.41 599 ALA A C 1
ATOM 4601 O O . ALA A 1 599 ? 24.398 28.879 -2.062 1.00 47.41 599 ALA A O 1
ATOM 4602 N N . ARG A 1 600 ? 22.287 28.373 -1.506 1.00 44.66 600 ARG A N 1
ATOM 4603 C CA . ARG A 1 600 ? 22.469 28.564 -0.052 1.00 44.66 600 ARG A CA 1
ATOM 4604 C C . ARG A 1 600 ? 23.165 27.399 0.665 1.00 44.66 600 ARG A C 1
ATOM 4606 O O . ARG A 1 600 ? 23.665 27.606 1.765 1.00 44.66 600 ARG A O 1
ATOM 4613 N N . VAL A 1 601 ? 23.187 26.197 0.086 1.00 44.12 601 VAL A N 1
ATOM 4614 C CA . VAL A 1 601 ? 23.639 24.970 0.774 1.00 44.12 601 VAL A CA 1
ATOM 4615 C C . VAL A 1 601 ? 25.149 24.738 0.616 1.00 44.12 601 VAL A C 1
ATOM 4617 O O . VAL A 1 601 ? 25.801 24.259 1.539 1.00 44.12 601 VAL A O 1
ATOM 4620 N N . GLU A 1 602 ? 25.747 25.135 -0.511 1.00 31.16 602 GLU A N 1
ATOM 4621 C CA . GLU A 1 602 ? 27.171 24.897 -0.820 1.00 31.16 602 GLU A CA 1
ATOM 4622 C C . GLU A 1 602 ? 28.121 26.005 -0.305 1.00 31.16 602 GLU A C 1
ATOM 4624 O O . GLU A 1 602 ? 29.140 26.306 -0.928 1.00 31.16 602 GLU A O 1
ATOM 4629 N N . SER A 1 603 ? 27.811 26.669 0.816 1.00 24.77 603 SER A N 1
ATOM 4630 C CA . SER A 1 603 ? 28.650 27.767 1.339 1.00 24.77 603 SER A CA 1
ATOM 4631 C C . SER A 1 603 ? 28.617 27.950 2.863 1.00 24.77 603 SER A C 1
ATOM 4633 O O . SER A 1 603 ? 27.993 28.887 3.367 1.00 24.77 603 SER A O 1
ATOM 4635 N N . PRO A 1 604 ? 29.399 27.159 3.624 1.00 30.06 604 PRO A N 1
ATOM 4636 C CA . PRO A 1 604 ? 29.920 27.619 4.904 1.00 30.06 604 PRO A CA 1
ATOM 4637 C C . PRO A 1 604 ? 30.935 28.744 4.639 1.00 30.06 604 PRO A C 1
ATOM 4639 O O . PRO A 1 604 ? 32.128 28.496 4.455 1.00 30.06 604 PRO A O 1
ATOM 4642 N N . GLN A 1 605 ? 30.466 29.995 4.590 1.00 26.91 605 GLN A N 1
ATOM 4643 C CA . GLN A 1 605 ? 31.356 31.153 4.525 1.00 26.91 605 GLN A CA 1
ATOM 4644 C C . GLN A 1 605 ? 32.189 31.234 5.811 1.00 26.91 605 GLN A C 1
ATOM 4646 O O . GLN A 1 605 ? 31.750 31.765 6.830 1.00 26.91 605 GLN A O 1
ATOM 4651 N N . MET A 1 606 ? 33.420 30.720 5.744 1.00 25.98 606 MET A N 1
ATOM 4652 C CA . MET A 1 606 ? 34.481 31.071 6.686 1.00 25.98 606 MET A CA 1
ATOM 4653 C C . MET A 1 606 ? 34.552 32.603 6.762 1.00 25.98 606 MET A C 1
ATOM 4655 O O . MET A 1 606 ? 34.701 33.231 5.710 1.00 25.98 606 MET A O 1
ATOM 4659 N N . PRO A 1 607 ? 34.438 33.223 7.951 1.00 28.86 607 PRO A N 1
ATOM 4660 C CA . PRO A 1 607 ? 34.357 34.674 8.058 1.00 28.86 607 PRO A CA 1
ATOM 4661 C C . PRO A 1 607 ? 35.663 35.306 7.570 1.00 28.86 607 PRO A C 1
ATOM 4663 O O . PRO A 1 607 ? 36.699 35.238 8.234 1.00 28.86 607 PRO A O 1
ATOM 4666 N N . SER A 1 608 ? 35.611 35.921 6.388 1.00 26.88 608 SER A N 1
ATOM 4667 C CA . SER A 1 608 ? 36.727 36.669 5.816 1.00 26.88 608 SER A CA 1
ATOM 4668 C C . SER A 1 608 ? 37.079 37.834 6.750 1.00 26.88 608 SER A C 1
ATOM 4670 O O . SER A 1 608 ? 36.205 38.668 7.005 1.00 26.88 608 SER A O 1
ATOM 4672 N N . PRO A 1 609 ? 38.316 37.926 7.273 1.00 28.81 609 PRO A N 1
ATOM 4673 C CA . PRO A 1 609 ? 38.660 38.941 8.260 1.00 28.81 609 PRO A CA 1
ATOM 4674 C C . PRO A 1 609 ? 38.592 40.338 7.637 1.00 28.81 609 PRO A C 1
ATOM 4676 O O . PRO A 1 609 ? 39.288 40.641 6.667 1.00 28.81 609 PRO A O 1
ATOM 4679 N N . SER A 1 610 ? 37.759 41.201 8.216 1.00 29.53 610 SER A N 1
ATOM 4680 C CA . SER A 1 610 ? 37.582 42.585 7.784 1.00 29.53 610 SER A CA 1
ATOM 4681 C C . SER A 1 610 ? 38.846 43.408 8.054 1.00 29.53 610 SER A C 1
ATOM 4683 O O . SER A 1 610 ? 39.079 43.861 9.176 1.00 29.53 610 SER A O 1
ATOM 4685 N N . PHE A 1 611 ? 39.661 43.626 7.022 1.00 30.20 611 PHE A N 1
ATOM 4686 C CA . PHE A 1 611 ? 40.810 44.528 7.088 1.00 30.20 611 PHE A CA 1
ATOM 4687 C C . PHE A 1 611 ? 40.360 45.998 7.080 1.00 30.20 611 PHE A C 1
ATOM 4689 O O . PHE A 1 611 ? 40.171 46.600 6.025 1.00 30.20 611 PHE A O 1
ATOM 4696 N N . SER A 1 612 ? 40.250 46.599 8.264 1.00 30.22 612 SER A N 1
ATOM 4697 C CA . SER A 1 612 ? 40.301 48.056 8.441 1.00 30.22 612 SER A CA 1
ATOM 4698 C C . SER A 1 612 ? 41.764 48.516 8.604 1.00 30.22 612 SER A C 1
ATOM 4700 O O . SER A 1 612 ? 42.509 47.876 9.351 1.00 30.22 612 SER A O 1
ATOM 4702 N N . PRO A 1 613 ? 42.218 49.591 7.933 1.00 29.89 613 PRO A N 1
ATOM 4703 C CA . PRO A 1 613 ? 43.635 49.954 7.898 1.00 29.89 613 PRO A CA 1
ATOM 4704 C C . PRO A 1 613 ? 44.089 50.832 9.076 1.00 29.89 613 PRO A C 1
ATOM 4706 O O . PRO A 1 613 ? 43.422 51.802 9.417 1.00 29.89 613 PRO A O 1
ATOM 4709 N N . THR A 1 614 ? 45.322 50.585 9.551 1.00 26.98 614 THR A N 1
ATOM 4710 C CA . THR A 1 614 ? 46.160 51.461 10.417 1.00 26.98 614 THR A CA 1
ATOM 4711 C C . THR A 1 614 ? 45.624 51.760 11.839 1.00 26.98 614 THR A C 1
ATOM 4713 O O . THR A 1 614 ? 44.426 51.799 12.059 1.00 26.98 614 THR A O 1
ATOM 4716 N N . THR A 1 615 ? 46.438 51.934 12.892 1.00 31.30 615 THR A N 1
ATOM 4717 C CA . THR A 1 615 ? 47.887 52.231 13.025 1.00 31.30 615 THR A CA 1
ATOM 4718 C C . THR A 1 615 ? 48.563 51.459 14.183 1.00 31.30 615 THR A C 1
ATOM 4720 O O . THR A 1 615 ? 47.951 51.401 15.239 1.00 31.30 615 THR A O 1
ATOM 4723 N N . ALA A 1 616 ? 49.848 51.064 14.031 1.00 28.80 616 ALA A N 1
ATOM 4724 C CA . ALA A 1 616 ? 50.889 50.905 15.092 1.00 28.80 616 ALA A CA 1
ATOM 4725 C C . ALA A 1 616 ? 50.615 49.919 16.284 1.00 28.80 616 ALA A C 1
ATOM 4727 O O . ALA A 1 616 ? 49.487 49.755 16.709 1.00 28.80 616 ALA A O 1
ATOM 4728 N N . THR A 1 617 ? 51.539 49.204 16.953 1.00 30.78 617 THR A N 1
ATOM 4729 C CA . THR A 1 617 ? 53.006 48.942 16.895 1.00 30.78 617 THR A CA 1
ATOM 4730 C C . THR A 1 617 ? 53.315 47.785 17.895 1.00 30.78 617 THR A C 1
ATOM 4732 O O . THR A 1 617 ? 52.570 47.647 18.856 1.00 30.78 617 THR A O 1
ATOM 4735 N N . ALA A 1 618 ? 54.368 46.948 17.826 1.00 31.17 618 ALA A N 1
ATOM 4736 C CA . ALA A 1 618 ? 55.419 46.745 16.819 1.00 31.17 618 ALA A CA 1
ATOM 4737 C C . ALA A 1 618 ? 56.148 45.370 16.957 1.00 31.17 618 ALA A C 1
ATOM 4739 O O . ALA A 1 618 ? 56.377 44.901 18.064 1.00 31.17 618 ALA A O 1
ATOM 4740 N N . ALA A 1 619 ? 56.699 44.887 15.832 1.00 29.91 619 ALA A N 1
ATOM 4741 C CA . ALA A 1 619 ? 58.055 44.300 15.699 1.00 29.91 619 ALA A CA 1
ATOM 4742 C C . ALA A 1 619 ? 58.317 42.794 16.090 1.00 29.91 619 ALA A C 1
ATOM 4744 O O . ALA A 1 619 ? 57.476 42.172 16.728 1.00 29.91 619 ALA A O 1
ATOM 4745 N N . PRO A 1 620 ? 59.373 42.126 15.534 1.00 34.59 620 PRO A N 1
ATOM 4746 C CA . PRO A 1 620 ? 59.110 41.140 14.458 1.00 34.59 620 PRO A CA 1
ATOM 4747 C C . PRO A 1 620 ? 60.077 39.909 14.343 1.00 34.59 620 PRO A C 1
ATOM 4749 O O . PRO A 1 620 ? 60.960 39.721 15.170 1.00 34.59 620 PRO A O 1
ATOM 4752 N N . ARG A 1 621 ? 59.982 39.193 13.191 1.00 30.38 621 ARG A N 1
ATOM 4753 C CA . ARG A 1 621 ? 60.929 38.215 12.548 1.00 30.38 621 ARG A CA 1
ATOM 4754 C C . ARG A 1 621 ? 60.760 36.729 12.956 1.00 30.38 621 ARG A C 1
ATOM 4756 O O . ARG A 1 621 ? 60.713 36.448 14.140 1.00 30.38 621 ARG A O 1
ATOM 4763 N N . GLN A 1 622 ? 60.572 35.704 12.088 1.00 27.00 622 GLN A N 1
ATOM 4764 C CA . GLN A 1 622 ? 60.871 35.386 10.650 1.00 27.00 622 GLN A CA 1
ATOM 4765 C C . GLN A 1 622 ? 62.373 35.298 10.288 1.00 27.00 622 GLN A C 1
ATOM 4767 O O . GLN A 1 622 ? 63.114 36.178 10.699 1.00 27.00 622 GLN A O 1
ATOM 4772 N N . LYS A 1 623 ? 62.920 34.348 9.494 1.00 29.80 623 LYS A N 1
ATOM 4773 C CA . LYS A 1 623 ? 62.463 33.252 8.571 1.00 29.80 623 LYS A CA 1
ATOM 4774 C C . LYS A 1 623 ? 63.541 32.120 8.613 1.00 29.80 623 LYS A C 1
ATOM 4776 O O . LYS A 1 623 ? 64.678 32.442 8.927 1.00 29.80 623 LYS A O 1
ATOM 4781 N N . ARG A 1 624 ? 63.273 30.803 8.502 1.00 24.78 624 ARG A N 1
ATOM 4782 C CA . ARG A 1 624 ? 62.812 29.913 7.386 1.00 24.78 624 ARG A CA 1
ATOM 4783 C C . ARG A 1 624 ? 63.868 29.542 6.308 1.00 24.78 624 ARG A C 1
ATOM 4785 O O . ARG A 1 624 ? 64.097 30.353 5.421 1.00 24.78 624 ARG A O 1
ATOM 4792 N N . ALA A 1 625 ? 64.347 28.284 6.340 1.00 29.39 625 ALA A N 1
ATOM 4793 C CA . ALA A 1 625 ? 64.704 27.353 5.231 1.00 29.39 625 ALA A CA 1
ATOM 4794 C C . ALA A 1 625 ? 65.233 26.036 5.880 1.00 29.39 625 ALA A C 1
ATOM 4796 O O . ALA A 1 625 ? 66.114 26.118 6.725 1.00 29.39 625 ALA A O 1
ATOM 4797 N N . GLU A 1 626 ? 64.600 24.857 5.795 1.00 23.52 626 GLU A N 1
ATOM 4798 C CA . GLU A 1 626 ? 64.447 23.912 4.659 1.00 23.52 626 GLU A CA 1
ATOM 4799 C C . GLU A 1 626 ? 65.718 23.105 4.292 1.00 23.52 626 GLU A C 1
ATOM 4801 O O . GLU A 1 626 ? 66.521 23.576 3.499 1.00 23.52 626 GLU A O 1
ATOM 4806 N N . PHE A 1 627 ? 65.857 21.877 4.835 1.00 28.19 627 PHE A N 1
ATOM 4807 C CA . PHE A 1 627 ? 66.256 20.625 4.137 1.00 28.19 627 PHE A CA 1
ATOM 4808 C C . PHE A 1 627 ? 66.091 19.383 5.068 1.00 28.19 627 PHE A C 1
ATOM 4810 O O . PHE A 1 627 ? 65.984 19.521 6.284 1.00 28.19 627 PHE A O 1
ATOM 4817 N N . GLN A 1 628 ? 66.045 18.171 4.499 1.00 26.97 628 GLN A N 1
ATOM 4818 C CA . GLN A 1 628 ? 65.983 16.836 5.158 1.00 26.97 628 GLN A CA 1
ATOM 4819 C C . GLN A 1 628 ? 67.179 15.969 4.658 1.00 26.97 628 GLN A C 1
ATOM 4821 O O . GLN A 1 628 ? 67.712 16.359 3.616 1.00 26.97 628 GLN A O 1
ATOM 4826 N N . PRO A 1 629 ? 67.619 14.826 5.276 1.00 34.75 629 PRO A N 1
ATOM 4827 C CA . PRO A 1 629 ? 66.757 13.757 5.836 1.00 34.75 629 PRO A CA 1
ATOM 4828 C C . PRO A 1 629 ? 67.289 12.848 6.999 1.00 34.75 629 PRO A C 1
ATOM 4830 O O . PRO A 1 629 ? 68.442 12.893 7.402 1.00 34.75 629 PRO A O 1
ATOM 4833 N N . ARG A 1 630 ? 66.412 11.915 7.427 1.00 25.64 630 ARG A N 1
ATOM 4834 C CA . ARG A 1 630 ? 66.655 10.544 7.972 1.00 25.64 630 ARG A CA 1
ATOM 4835 C C . ARG A 1 630 ? 67.479 10.285 9.271 1.00 25.64 630 ARG A C 1
ATOM 4837 O O . ARG A 1 630 ? 68.677 10.052 9.240 1.00 25.64 630 ARG A O 1
ATOM 4844 N N . SER A 1 631 ? 66.702 9.976 10.324 1.00 26.27 631 SER A N 1
ATOM 4845 C CA . SER A 1 631 ? 66.658 8.690 11.079 1.00 26.27 631 SER A CA 1
ATOM 4846 C C . SER A 1 631 ? 67.631 8.318 12.228 1.00 26.27 631 SER A C 1
ATOM 4848 O O . SER A 1 631 ? 68.841 8.341 12.069 1.00 26.27 631 SER A O 1
ATOM 4850 N N . GLN A 1 632 ? 66.997 7.734 13.267 1.00 27.48 632 GLN A N 1
ATOM 4851 C CA . GLN A 1 632 ? 67.435 6.726 14.267 1.00 27.48 632 GLN A CA 1
ATOM 4852 C C . GLN A 1 632 ? 67.873 7.111 15.712 1.00 27.48 632 GLN A C 1
ATOM 4854 O O . GLN A 1 632 ? 68.900 7.731 15.954 1.00 27.48 632 GLN A O 1
ATOM 4859 N N . THR A 1 633 ? 67.119 6.502 16.650 1.00 26.89 633 THR A N 1
ATOM 4860 C CA . THR A 1 633 ? 67.477 5.934 17.979 1.00 26.89 633 THR A CA 1
ATOM 4861 C C . THR A 1 633 ? 67.622 6.785 19.259 1.00 26.89 633 THR A C 1
ATOM 4863 O O . THR A 1 633 ? 67.970 7.958 19.251 1.00 26.89 633 THR A O 1
ATOM 4866 N N . TRP A 1 634 ? 67.267 6.113 20.369 1.00 25.52 634 TRP A N 1
ATOM 4867 C CA . TRP A 1 634 ? 67.232 6.521 21.788 1.00 25.52 634 TRP A CA 1
ATOM 4868 C C . TRP A 1 634 ? 68.642 6.412 22.465 1.00 25.52 634 TRP A C 1
ATOM 4870 O O . TRP A 1 634 ? 69.592 6.082 21.764 1.00 25.52 634 TRP A O 1
ATOM 4880 N N . ALA A 1 635 ? 68.900 6.624 23.775 1.00 26.92 635 ALA A N 1
ATOM 4881 C CA . ALA A 1 635 ? 68.038 6.694 24.976 1.00 26.92 635 ALA A CA 1
ATOM 4882 C C . ALA A 1 635 ? 68.720 7.312 26.237 1.00 26.92 635 ALA A C 1
ATOM 4884 O O . ALA A 1 635 ? 69.934 7.206 26.368 1.00 26.92 635 ALA A O 1
ATOM 4885 N N . SER A 1 636 ? 67.905 7.705 27.244 1.00 27.44 636 SER A N 1
ATOM 4886 C CA . SER A 1 636 ? 68.150 7.588 28.723 1.00 27.44 636 SER A CA 1
ATOM 4887 C C . SER A 1 636 ? 69.352 8.346 29.362 1.00 27.44 636 SER A C 1
ATOM 4889 O O . SER A 1 636 ? 70.083 8.999 28.629 1.00 27.44 636 SER A O 1
ATOM 4891 N N . THR A 1 637 ? 69.619 8.428 30.688 1.00 27.17 637 THR A N 1
ATOM 4892 C CA . THR A 1 637 ? 69.151 7.839 31.996 1.00 27.17 637 THR A CA 1
ATOM 4893 C C . THR A 1 637 ? 69.195 8.922 33.125 1.00 27.17 637 THR A C 1
ATOM 4895 O O . THR A 1 637 ? 69.759 9.981 32.879 1.00 27.17 637 THR A O 1
ATOM 4898 N N . THR A 1 638 ? 68.715 8.792 34.384 1.00 28.56 638 THR A N 1
ATOM 4899 C CA . THR A 1 638 ? 67.998 7.715 35.136 1.00 28.56 638 THR A CA 1
ATOM 4900 C C . THR A 1 638 ? 66.745 8.302 35.856 1.00 28.56 638 THR A C 1
ATOM 4902 O O . THR A 1 638 ? 65.853 8.677 35.106 1.00 28.56 638 THR A O 1
ATOM 4905 N N . SER A 1 639 ? 66.517 8.510 37.176 1.00 31.83 639 SER A N 1
ATOM 4906 C CA . SER A 1 639 ? 67.081 8.128 38.513 1.00 31.83 639 SER A CA 1
ATOM 4907 C C . SER A 1 639 ? 66.128 8.677 39.612 1.00 31.83 639 SER A C 1
ATOM 4909 O O . SER A 1 639 ? 65.585 9.753 39.382 1.00 31.83 639 SER A O 1
ATOM 4911 N N . LEU A 1 640 ? 65.910 8.107 40.812 1.00 29.53 640 LEU A N 1
ATOM 4912 C CA . LEU A 1 640 ? 66.202 6.784 41.414 1.00 29.53 640 LEU A CA 1
ATOM 4913 C C . LEU A 1 640 ? 65.320 6.597 42.701 1.00 29.53 640 LEU A C 1
ATOM 4915 O O . LEU A 1 640 ? 64.440 7.419 42.934 1.00 29.53 640 LEU A O 1
ATOM 4919 N N . ASP A 1 641 ? 65.592 5.560 43.512 1.00 29.67 641 ASP A N 1
ATOM 4920 C CA . ASP A 1 641 ? 65.100 5.226 44.879 1.00 29.67 641 ASP A CA 1
ATOM 4921 C C . ASP A 1 641 ? 63.597 4.876 45.097 1.00 29.67 641 ASP A C 1
ATOM 4923 O O . ASP A 1 641 ? 62.702 5.583 44.647 1.00 29.67 641 ASP A O 1
ATOM 4927 N N . GLY A 1 642 ? 63.228 3.791 45.809 1.00 28.78 642 GLY A N 1
ATOM 4928 C CA . GLY A 1 642 ? 64.044 2.818 46.565 1.00 28.78 642 GLY A CA 1
ATOM 4929 C C . GLY A 1 642 ? 63.384 1.437 46.807 1.00 28.78 642 GLY A C 1
ATOM 4930 O O . GLY A 1 642 ? 62.263 1.184 46.374 1.00 28.78 642 GLY A O 1
ATOM 4931 N N . ALA A 1 643 ? 64.141 0.535 47.449 1.00 30.02 643 ALA A N 1
ATOM 4932 C CA . ALA A 1 643 ? 63.928 -0.925 47.568 1.00 30.02 643 ALA A CA 1
ATOM 4933 C C . ALA A 1 643 ? 62.867 -1.345 48.635 1.00 30.02 643 ALA A C 1
ATOM 4935 O O . ALA A 1 643 ? 62.317 -0.478 49.308 1.00 30.02 643 ALA A O 1
ATOM 4936 N N . ALA A 1 644 ? 62.512 -2.624 48.863 1.00 31.50 644 ALA A N 1
ATOM 4937 C CA . ALA A 1 644 ? 63.160 -3.925 48.570 1.00 31.50 644 ALA A CA 1
ATOM 4938 C C . ALA A 1 644 ? 62.094 -5.070 48.417 1.00 31.50 644 ALA A C 1
ATOM 4940 O O . ALA A 1 644 ? 60.912 -4.753 48.332 1.00 31.50 644 ALA A O 1
ATOM 4941 N N . GLU A 1 645 ? 62.354 -6.392 48.339 1.00 30.91 645 GLU A N 1
ATOM 4942 C CA . GLU A 1 645 ? 63.578 -7.197 48.564 1.00 30.91 645 GLU A CA 1
ATOM 4943 C C . GLU A 1 645 ? 63.607 -8.531 47.744 1.00 30.91 645 GLU A C 1
ATOM 4945 O O . GLU A 1 645 ? 63.523 -8.493 46.519 1.00 30.91 645 GLU A O 1
ATOM 4950 N N . ALA A 1 646 ? 63.779 -9.696 48.393 1.00 31.72 646 ALA A N 1
ATOM 4951 C CA . ALA A 1 646 ? 63.933 -11.052 47.828 1.00 31.72 646 ALA A CA 1
ATOM 4952 C C . ALA A 1 646 ? 62.620 -11.671 47.281 1.00 31.72 646 ALA A C 1
ATOM 4954 O O . ALA A 1 646 ? 61.537 -11.307 47.730 1.00 31.72 646 ALA A O 1
ATOM 4955 N N . GLY A 1 647 ? 62.610 -12.662 46.374 1.00 28.22 647 GLY A N 1
ATOM 4956 C CA . GLY A 1 647 ? 63.676 -13.427 45.691 1.00 28.22 647 GLY A CA 1
ATOM 4957 C C . GLY A 1 647 ? 63.078 -14.719 45.068 1.00 28.22 647 GLY A C 1
ATOM 4958 O O . GLY A 1 647 ? 61.927 -15.039 45.349 1.00 28.22 647 GLY A O 1
ATOM 4959 N N . GLU A 1 648 ? 63.726 -15.520 44.212 1.00 29.91 648 GLU A N 1
ATOM 4960 C CA . GLU A 1 648 ? 65.048 -15.424 43.561 1.00 29.91 648 GLU A CA 1
ATOM 4961 C C . GLU A 1 648 ? 64.976 -15.909 42.079 1.00 29.91 648 GLU A C 1
ATOM 4963 O O . GLU A 1 648 ? 64.259 -15.310 41.279 1.00 29.91 648 GLU A O 1
ATOM 4968 N N . GLN A 1 649 ? 65.727 -16.951 41.676 1.00 24.33 649 GLN A N 1
ATOM 4969 C CA . GLN A 1 649 ? 65.878 -17.494 40.303 1.00 24.33 649 GLN A CA 1
ATOM 4970 C C . GLN A 1 649 ? 66.286 -18.999 40.365 1.00 24.33 649 GLN A C 1
ATOM 4972 O O . GLN A 1 649 ? 66.387 -19.513 41.480 1.00 24.33 649 GLN A O 1
ATOM 4977 N N . PRO A 1 650 ? 66.631 -19.725 39.266 1.00 33.91 650 PRO A N 1
ATOM 4978 C CA . PRO A 1 650 ? 66.419 -19.499 37.822 1.00 33.91 650 PRO A CA 1
ATOM 4979 C C . PRO A 1 650 ? 65.758 -20.696 37.082 1.00 33.91 650 PRO A C 1
ATOM 4981 O O . PRO A 1 650 ? 65.683 -21.796 37.618 1.00 33.91 650 PRO A O 1
ATOM 4984 N N . LEU A 1 651 ? 65.375 -20.512 35.804 1.00 28.42 651 LEU A N 1
ATOM 4985 C CA . LEU A 1 651 ? 65.815 -21.351 34.658 1.00 28.42 651 LEU A CA 1
ATOM 4986 C C . LEU A 1 651 ? 65.121 -20.967 33.329 1.00 28.42 651 LEU A C 1
ATOM 4988 O O . LEU A 1 651 ? 63.901 -20.963 33.206 1.00 28.42 651 LEU A O 1
ATOM 4992 N N . GLN A 1 652 ? 65.939 -20.733 32.304 1.00 26.84 652 GLN A N 1
ATOM 4993 C CA . GLN A 1 652 ? 65.630 -20.912 30.874 1.00 26.84 652 GLN A CA 1
ATOM 4994 C C . GLN A 1 652 ? 66.402 -22.177 30.407 1.00 26.84 652 GLN A C 1
ATOM 4996 O O . GLN A 1 652 ? 67.324 -22.557 31.139 1.00 26.84 652 GLN A O 1
ATOM 5001 N N . PRO A 1 653 ? 66.128 -22.838 29.248 1.00 30.91 653 PRO A N 1
ATOM 5002 C CA . PRO A 1 653 ? 66.129 -22.186 27.924 1.00 30.91 653 PRO A CA 1
ATOM 5003 C C . PRO A 1 653 ? 65.248 -22.841 26.814 1.00 30.91 653 PRO A C 1
ATOM 5005 O O . PRO A 1 653 ? 64.425 -23.711 27.066 1.00 30.91 653 PRO A O 1
ATOM 5008 N N . MET A 1 654 ? 65.533 -22.443 25.560 1.00 28.28 654 MET A N 1
ATOM 5009 C CA . MET A 1 654 ? 65.277 -23.118 24.263 1.00 28.28 654 MET A CA 1
ATOM 5010 C C . MET A 1 654 ? 63.999 -22.798 23.459 1.00 28.28 654 MET A C 1
ATOM 5012 O O . MET A 1 654 ? 62.957 -23.427 23.596 1.00 28.28 654 MET A O 1
ATOM 5016 N N . GLN A 1 655 ? 64.186 -21.958 22.432 1.00 33.50 655 GLN A N 1
ATOM 5017 C CA . GLN A 1 655 ? 63.733 -22.263 21.063 1.00 33.50 655 GLN A CA 1
ATOM 5018 C C . GLN A 1 655 ? 64.887 -22.908 20.267 1.00 33.50 655 GLN A C 1
ATOM 5020 O O . GLN A 1 655 ? 66.051 -22.658 20.597 1.00 33.50 655 GLN A O 1
ATOM 5025 N N . PRO A 1 656 ? 64.596 -23.622 19.161 1.00 30.52 656 PRO A N 1
ATOM 5026 C CA . PRO A 1 656 ? 65.549 -23.687 18.047 1.00 30.52 656 PRO A CA 1
ATOM 5027 C C . PRO A 1 656 ? 64.951 -23.534 16.621 1.00 30.52 656 PRO A C 1
ATOM 5029 O O . PRO A 1 656 ? 64.078 -24.277 16.199 1.00 30.52 656 PRO A O 1
ATOM 5032 N N . MET A 1 657 ? 65.562 -22.616 15.860 1.00 28.72 657 MET A N 1
ATOM 5033 C CA . MET A 1 657 ? 65.957 -22.701 14.432 1.00 28.72 657 MET A CA 1
ATOM 5034 C C . MET A 1 657 ? 64.964 -22.931 13.254 1.00 28.72 657 MET A C 1
ATOM 5036 O O . MET A 1 657 ? 64.604 -24.045 12.907 1.00 28.72 657 MET A O 1
ATOM 5040 N N . ARG A 1 658 ? 64.787 -21.846 12.474 1.00 26.89 658 ARG A N 1
ATOM 5041 C CA . ARG A 1 658 ? 65.206 -21.655 11.051 1.00 26.89 658 ARG A CA 1
ATOM 5042 C C . ARG A 1 658 ? 64.865 -22.693 9.935 1.00 26.89 658 ARG A C 1
ATOM 5044 O O . ARG A 1 658 ? 65.623 -23.632 9.730 1.00 26.89 658 ARG A O 1
ATOM 5051 N N . SER A 1 659 ? 64.035 -22.223 8.979 1.00 27.14 659 SER A N 1
ATOM 5052 C CA . SER A 1 659 ? 64.275 -22.207 7.498 1.00 27.14 659 SER A CA 1
ATOM 5053 C C . SER A 1 659 ? 64.217 -23.522 6.666 1.00 27.14 659 SER A C 1
ATOM 5055 O O . SER A 1 659 ? 64.372 -24.593 7.235 1.00 27.14 659 SER A O 1
ATOM 5057 N N . PRO A 1 660 ? 64.159 -23.466 5.308 1.00 40.12 660 PRO A N 1
ATOM 5058 C CA . PRO A 1 660 ? 63.208 -22.737 4.438 1.00 40.12 660 PRO A CA 1
ATOM 5059 C C . PRO A 1 660 ? 62.695 -23.602 3.235 1.00 40.12 660 PRO A C 1
ATOM 5061 O O . PRO A 1 660 ? 62.887 -24.810 3.223 1.00 40.12 660 PRO A O 1
ATOM 5064 N N . LEU A 1 661 ? 62.136 -22.952 2.191 1.00 28.48 661 LEU A N 1
ATOM 5065 C CA . LEU A 1 661 ? 61.821 -23.446 0.821 1.00 28.48 661 LEU A CA 1
ATOM 5066 C C . LEU A 1 661 ? 60.543 -24.289 0.597 1.00 28.48 661 LEU A C 1
ATOM 5068 O O . LEU A 1 661 ? 60.567 -25.511 0.687 1.00 28.48 661 LEU A O 1
ATOM 5072 N N . ALA A 1 662 ? 59.489 -23.627 0.104 1.00 32.12 662 ALA A N 1
ATOM 5073 C CA . ALA A 1 662 ? 58.853 -23.926 -1.194 1.00 32.12 662 ALA A CA 1
ATOM 5074 C C . ALA A 1 662 ? 57.862 -22.798 -1.557 1.00 32.12 662 ALA A C 1
ATOM 5076 O O . ALA A 1 662 ? 57.068 -22.385 -0.714 1.00 32.12 662 ALA A O 1
ATOM 5077 N N . GLU A 1 663 ? 57.898 -22.286 -2.789 1.00 26.86 663 GLU A N 1
ATOM 5078 C CA . GLU A 1 663 ? 56.960 -21.250 -3.247 1.00 26.86 663 GLU A CA 1
ATOM 5079 C C . GLU A 1 663 ? 55.674 -21.858 -3.820 1.00 26.86 663 GLU A C 1
ATOM 5081 O O . GLU A 1 663 ? 55.712 -22.715 -4.702 1.00 26.86 663 GLU A O 1
ATOM 5086 N N . ALA A 1 664 ? 54.530 -21.331 -3.386 1.00 31.20 664 ALA A N 1
ATOM 5087 C CA . ALA A 1 664 ? 53.277 -21.376 -4.130 1.00 31.20 664 ALA A CA 1
ATOM 5088 C C . ALA A 1 664 ? 52.628 -19.984 -4.018 1.00 31.20 664 ALA A C 1
ATOM 5090 O O . ALA A 1 664 ? 52.479 -19.487 -2.897 1.00 31.20 664 ALA A O 1
ATOM 5091 N N . PRO A 1 665 ? 52.279 -19.312 -5.131 1.00 35.16 665 PRO A N 1
ATOM 5092 C CA . PRO A 1 665 ? 51.743 -17.959 -5.067 1.00 35.16 665 PRO A CA 1
ATOM 5093 C C . PRO A 1 665 ? 50.331 -17.970 -4.457 1.00 35.16 665 PRO A C 1
ATOM 5095 O O . PRO A 1 665 ? 49.493 -18.769 -4.886 1.00 35.16 665 PRO A O 1
ATOM 5098 N N . PRO A 1 666 ? 50.020 -17.084 -3.492 1.00 34.00 666 PRO A N 1
ATOM 5099 C CA . PRO A 1 666 ? 48.646 -16.910 -3.041 1.00 34.00 666 PRO A CA 1
ATOM 5100 C C . PRO A 1 666 ? 47.791 -16.339 -4.186 1.00 34.00 666 PRO A C 1
ATOM 5102 O O . PRO A 1 666 ? 48.292 -15.541 -4.988 1.00 34.00 666 PRO A O 1
ATOM 5105 N N . PRO A 1 667 ? 46.497 -16.696 -4.279 1.00 30.02 667 PRO A N 1
ATOM 5106 C CA . PRO A 1 667 ? 45.595 -16.049 -5.222 1.00 30.02 667 PRO A CA 1
ATOM 5107 C C . PRO A 1 667 ? 45.478 -14.547 -4.898 1.00 30.02 667 PRO A C 1
ATOM 5109 O O . PRO A 1 667 ? 45.577 -14.164 -3.727 1.00 30.02 667 PRO A O 1
ATOM 5112 N N . PRO A 1 668 ? 45.249 -13.679 -5.902 1.00 32.00 668 PRO A N 1
ATOM 5113 C CA . PRO A 1 668 ? 45.056 -12.254 -5.656 1.00 32.00 668 PRO A CA 1
ATOM 5114 C C . PRO A 1 668 ? 43.838 -12.029 -4.742 1.00 32.00 668 PRO A C 1
ATOM 5116 O O . PRO A 1 668 ? 42.845 -12.754 -4.859 1.00 32.00 668 PRO A O 1
ATOM 5119 N N . PRO A 1 669 ? 43.879 -11.031 -3.839 1.00 29.80 669 PRO A N 1
ATOM 5120 C CA . PRO A 1 669 ? 42.792 -10.789 -2.900 1.00 29.80 669 PRO A CA 1
ATOM 5121 C C . PRO A 1 669 ? 41.502 -10.435 -3.645 1.00 29.80 669 PRO A C 1
ATOM 5123 O O . PRO A 1 669 ? 41.493 -9.571 -4.526 1.00 29.80 669 PRO A O 1
ATOM 5126 N N . ALA A 1 670 ? 40.399 -11.081 -3.265 1.00 26.89 670 ALA A N 1
ATOM 5127 C CA . ALA A 1 670 ? 39.082 -10.766 -3.797 1.00 26.89 670 ALA A CA 1
ATOM 5128 C C . ALA A 1 670 ? 38.713 -9.314 -3.444 1.00 26.89 670 ALA A C 1
ATOM 5130 O O . ALA A 1 670 ? 38.548 -8.964 -2.276 1.00 26.89 670 ALA A O 1
ATOM 5131 N N . GLN A 1 671 ? 38.590 -8.452 -4.455 1.00 26.78 671 GLN A N 1
ATOM 5132 C CA . GLN A 1 671 ? 38.192 -7.054 -4.273 1.00 26.78 671 GLN A CA 1
ATOM 5133 C C . GLN A 1 671 ? 36.676 -6.954 -4.031 1.00 26.78 671 GLN A C 1
ATOM 5135 O O . GLN A 1 671 ? 35.921 -6.580 -4.926 1.00 26.78 671 GLN A O 1
ATOM 5140 N N . SER A 1 672 ? 36.225 -7.308 -2.823 1.00 27.28 672 SER A N 1
ATOM 5141 C CA . SER A 1 672 ? 34.795 -7.407 -2.485 1.00 27.28 672 SER A CA 1
ATOM 5142 C C . SER A 1 672 ? 34.327 -6.622 -1.248 1.00 27.28 672 SER A C 1
ATOM 5144 O O . SER A 1 672 ? 33.177 -6.792 -0.863 1.00 27.28 672 SER A O 1
ATOM 5146 N N . ASP A 1 673 ? 35.140 -5.724 -0.669 1.00 27.45 673 ASP A N 1
ATOM 5147 C CA . ASP A 1 673 ? 34.780 -5.015 0.585 1.00 27.45 673 ASP A CA 1
ATOM 5148 C C . ASP A 1 673 ? 34.830 -3.471 0.564 1.00 27.45 673 ASP A C 1
ATOM 5150 O O . ASP A 1 673 ? 34.377 -2.817 1.506 1.00 27.45 673 ASP A O 1
ATOM 5154 N N . LEU A 1 674 ? 35.278 -2.828 -0.524 1.00 31.50 674 LEU A N 1
ATOM 5155 C CA . LEU A 1 674 ? 35.373 -1.353 -0.564 1.00 31.50 674 LEU A CA 1
ATOM 5156 C C . LEU A 1 674 ? 33.999 -0.637 -0.572 1.00 31.50 674 LEU A C 1
ATOM 5158 O O . LEU A 1 674 ? 33.912 0.563 -0.308 1.00 31.50 674 LEU A O 1
ATOM 5162 N N . ALA A 1 675 ? 32.912 -1.362 -0.861 1.00 31.52 675 ALA A N 1
ATOM 5163 C CA . ALA A 1 675 ? 31.551 -0.824 -0.873 1.00 31.52 675 ALA A CA 1
ATOM 5164 C C . ALA A 1 675 ? 30.959 -0.647 0.539 1.00 31.52 675 ALA A C 1
ATOM 5166 O O . ALA A 1 675 ? 30.292 0.357 0.803 1.00 31.52 675 ALA A O 1
ATOM 5167 N N . ALA A 1 676 ? 31.226 -1.583 1.458 1.00 30.41 676 ALA A N 1
ATOM 5168 C CA . ALA A 1 676 ? 30.659 -1.571 2.808 1.00 30.41 676 ALA A CA 1
ATOM 5169 C C . ALA A 1 676 ? 31.170 -0.380 3.638 1.00 30.41 676 ALA A C 1
ATOM 5171 O O . ALA A 1 676 ? 30.387 0.300 4.302 1.00 30.41 676 ALA A O 1
ATOM 5172 N N . ALA A 1 677 ? 32.465 -0.060 3.529 1.00 31.14 677 ALA A N 1
ATOM 5173 C CA . ALA A 1 677 ? 33.080 1.057 4.246 1.00 31.14 677 ALA A CA 1
ATOM 5174 C C . ALA A 1 677 ? 32.438 2.418 3.901 1.00 31.14 677 ALA A C 1
ATOM 5176 O O . ALA A 1 677 ? 32.109 3.198 4.798 1.00 31.14 677 ALA A O 1
ATOM 5177 N N . LYS A 1 678 ? 32.178 2.691 2.611 1.00 35.62 678 LYS A N 1
ATOM 5178 C CA . LYS A 1 678 ? 31.501 3.933 2.185 1.00 35.62 678 LYS A CA 1
ATOM 5179 C C . LYS A 1 678 ? 30.052 4.011 2.678 1.00 35.62 678 LYS A C 1
ATOM 5181 O O . LYS A 1 678 ? 29.603 5.088 3.065 1.00 35.62 678 LYS A O 1
ATOM 5186 N N . LEU A 1 679 ? 29.345 2.880 2.731 1.00 34.91 679 LEU A N 1
ATOM 5187 C CA . LEU A 1 679 ? 27.954 2.799 3.197 1.00 34.91 679 LEU A CA 1
ATOM 5188 C C . LEU A 1 679 ? 27.767 3.095 4.694 1.00 34.91 679 LEU A C 1
ATOM 5190 O O . LEU A 1 679 ? 26.641 3.384 5.100 1.00 34.91 679 LEU A O 1
ATOM 5194 N N . ASN A 1 680 ? 28.829 3.042 5.502 1.00 34.84 680 ASN A N 1
ATOM 5195 C CA . ASN A 1 680 ? 28.788 3.448 6.912 1.00 34.84 680 ASN A CA 1
ATOM 5196 C C . ASN A 1 680 ? 29.182 4.921 7.109 1.00 34.84 680 ASN A C 1
ATOM 5198 O O . ASN A 1 680 ? 28.614 5.582 7.973 1.00 34.84 680 ASN A O 1
ATOM 5202 N N . SER A 1 681 ? 30.060 5.473 6.261 1.00 40.38 681 SER A N 1
ATOM 5203 C CA . SER A 1 681 ? 30.402 6.905 6.292 1.00 40.38 681 SER A CA 1
ATOM 5204 C C . SER A 1 681 ? 29.176 7.806 6.106 1.00 40.38 681 SER A C 1
ATOM 5206 O O . SER A 1 681 ? 29.059 8.821 6.784 1.00 40.38 681 SER A O 1
ATOM 5208 N N . VAL A 1 682 ? 28.246 7.437 5.214 1.00 39.44 682 VAL A N 1
ATOM 5209 C CA . VAL A 1 682 ? 27.051 8.260 4.944 1.00 39.44 682 VAL A CA 1
ATOM 5210 C C . VAL A 1 682 ? 26.039 8.209 6.092 1.00 39.44 682 VAL A C 1
ATOM 5212 O O . VAL A 1 682 ? 25.409 9.219 6.392 1.00 39.44 682 VAL A O 1
ATOM 5215 N N . ALA A 1 683 ? 25.922 7.074 6.789 1.00 38.91 683 ALA A N 1
ATOM 5216 C CA . ALA A 1 683 ? 25.014 6.945 7.930 1.00 38.91 683 ALA A CA 1
ATOM 5217 C C . ALA A 1 683 ? 25.353 7.935 9.063 1.00 38.91 683 ALA A C 1
ATOM 5219 O O . ALA A 1 683 ? 24.444 8.434 9.723 1.00 38.91 683 ALA A O 1
ATOM 5220 N N . ASN A 1 684 ? 26.635 8.281 9.233 1.00 40.62 684 ASN A N 1
ATOM 5221 C CA . ASN A 1 684 ? 27.083 9.265 10.220 1.00 40.62 684 ASN A CA 1
ATOM 5222 C C . ASN A 1 684 ? 26.679 10.712 9.874 1.00 40.62 684 ASN A C 1
ATOM 5224 O O . ASN A 1 684 ? 26.560 11.528 10.782 1.00 40.62 684 ASN A O 1
ATOM 5228 N N . HIS A 1 685 ? 26.428 11.053 8.603 1.00 43.88 685 HIS A N 1
ATOM 5229 C CA . HIS A 1 685 ? 26.012 12.416 8.242 1.00 43.88 685 HIS A CA 1
ATOM 5230 C C . HIS A 1 685 ? 24.583 12.739 8.709 1.00 43.88 685 HIS A C 1
ATOM 5232 O O . HIS A 1 685 ? 24.344 13.857 9.152 1.00 43.88 685 HIS A O 1
ATOM 5238 N N . LEU A 1 686 ? 23.672 11.754 8.744 1.00 48.44 686 LEU A N 1
ATOM 5239 C CA . LEU A 1 686 ? 22.350 11.917 9.376 1.00 48.44 686 LEU A CA 1
ATOM 5240 C C . LEU A 1 686 ? 22.418 12.061 10.911 1.00 48.44 686 LEU A C 1
ATOM 5242 O O . LEU A 1 686 ? 21.437 12.465 11.525 1.00 48.44 686 LEU A O 1
ATOM 5246 N N . VAL A 1 687 ? 23.549 11.715 11.537 1.00 45.28 687 VAL A N 1
ATOM 5247 C CA . VAL A 1 687 ? 23.746 11.759 13.000 1.00 45.28 687 VAL A CA 1
ATOM 5248 C C . VAL A 1 687 ? 24.345 13.100 13.464 1.00 45.28 687 VAL A C 1
ATOM 5250 O O . VAL A 1 687 ? 24.345 13.387 14.657 1.00 45.28 687 VAL A O 1
ATOM 5253 N N . ASN A 1 688 ? 24.768 13.966 12.534 1.00 49.75 688 ASN A N 1
ATOM 5254 C CA . ASN A 1 688 ? 25.208 15.340 12.806 1.00 49.75 688 ASN A CA 1
ATOM 5255 C C . ASN A 1 688 ? 24.157 16.355 12.291 1.00 49.75 688 ASN A C 1
ATOM 5257 O O . ASN A 1 688 ? 24.378 16.977 11.247 1.00 49.75 688 ASN A O 1
ATOM 5261 N N . PRO A 1 689 ? 23.012 16.546 12.982 1.00 50.34 689 PRO A N 1
ATOM 5262 C CA . PRO A 1 689 ? 21.887 17.332 12.459 1.00 50.34 689 PRO A CA 1
ATOM 5263 C C . PRO A 1 689 ? 22.214 18.816 12.222 1.00 50.34 689 PRO A C 1
ATOM 5265 O O . PRO A 1 689 ? 21.710 19.399 11.268 1.00 50.34 689 PRO A O 1
ATOM 5268 N N . GLY A 1 690 ? 23.116 19.410 13.014 1.00 52.12 690 GLY A N 1
ATOM 5269 C CA . GLY A 1 690 ? 23.403 20.856 13.018 1.00 52.12 690 GLY A CA 1
ATOM 5270 C C . GLY A 1 690 ? 24.040 21.464 11.755 1.00 52.12 690 GLY A C 1
ATOM 5271 O O . GLY A 1 690 ? 24.389 22.640 11.778 1.00 52.12 690 GLY A O 1
ATOM 5272 N N . HIS A 1 691 ? 24.215 20.698 10.672 1.00 66.94 691 HIS A N 1
ATOM 5273 C CA . HIS A 1 691 ? 24.769 21.182 9.398 1.00 66.94 691 HIS A CA 1
ATOM 5274 C C . HIS A 1 691 ? 23.949 20.813 8.150 1.00 66.94 691 HIS A C 1
ATOM 5276 O O . HIS A 1 691 ? 24.292 21.273 7.063 1.00 66.94 691 HIS A O 1
ATOM 5282 N N . THR A 1 692 ? 22.891 20.002 8.268 1.00 77.56 692 THR A N 1
ATOM 5283 C CA . THR A 1 692 ? 22.073 19.591 7.110 1.00 77.56 692 THR A CA 1
ATOM 5284 C C . THR A 1 692 ? 20.706 20.256 7.187 1.00 77.56 692 THR A C 1
ATOM 5286 O O . THR A 1 692 ? 19.970 20.025 8.143 1.00 77.56 692 THR A O 1
ATOM 5289 N N . VAL A 1 693 ? 20.360 21.055 6.175 1.00 85.44 693 VAL A N 1
ATOM 5290 C CA . VAL A 1 693 ? 18.979 21.511 5.966 1.00 85.44 693 VAL A CA 1
ATOM 5291 C C . VAL A 1 693 ? 18.226 20.407 5.231 1.00 85.44 693 VAL A C 1
ATOM 5293 O O . VAL A 1 693 ? 18.682 19.934 4.190 1.00 85.44 693 VAL A O 1
ATOM 5296 N N . TYR A 1 694 ? 17.095 19.987 5.786 1.00 90.00 694 TYR A N 1
ATOM 5297 C CA . TYR A 1 694 ? 16.210 18.990 5.197 1.00 90.00 694 TYR A CA 1
ATOM 5298 C C . TYR A 1 694 ? 14.994 19.673 4.573 1.00 90.00 694 TYR A C 1
ATOM 5300 O O . TYR A 1 694 ? 14.306 20.444 5.237 1.00 90.00 694 TYR A O 1
ATOM 5308 N N . PHE A 1 695 ? 14.676 19.345 3.327 1.00 89.88 695 PHE A N 1
ATOM 5309 C CA . PHE A 1 695 ? 13.418 19.754 2.711 1.00 89.88 695 PHE A CA 1
ATOM 5310 C C . PHE A 1 695 ? 12.279 18.840 3.173 1.00 89.88 695 PHE A C 1
ATOM 5312 O O . PHE A 1 695 ? 12.464 17.623 3.290 1.00 89.88 695 PHE A O 1
ATOM 5319 N N . LEU A 1 696 ? 11.099 19.416 3.410 1.00 89.50 696 LEU A N 1
ATOM 5320 C CA . LEU A 1 696 ? 9.879 18.706 3.804 1.00 89.50 696 LEU A CA 1
ATOM 5321 C C . LEU A 1 696 ? 8.642 19.396 3.209 1.00 89.50 696 LEU A C 1
ATOM 5323 O O . LEU A 1 696 ? 8.608 20.616 3.104 1.00 89.50 696 LEU A O 1
ATOM 5327 N N . MET A 1 697 ? 7.621 18.643 2.798 1.00 85.94 697 MET A N 1
ATOM 5328 C CA . MET A 1 697 ? 6.395 19.239 2.251 1.00 85.94 697 MET A CA 1
ATOM 5329 C C . MET A 1 697 ? 5.590 19.949 3.341 1.00 85.94 697 MET A C 1
ATOM 5331 O O . MET A 1 697 ? 5.462 19.424 4.443 1.00 85.94 697 MET A O 1
ATOM 5335 N N . LYS A 1 698 ? 5.021 21.113 3.020 1.00 82.12 698 LYS A N 1
ATOM 5336 C CA . LYS A 1 698 ? 4.283 21.986 3.950 1.00 82.12 698 LYS A CA 1
ATOM 5337 C C . LYS A 1 698 ? 3.180 21.274 4.753 1.00 82.12 698 LYS A C 1
ATOM 5339 O O . LYS A 1 698 ? 3.023 21.559 5.935 1.00 82.12 698 LYS A O 1
ATOM 5344 N N . ASP A 1 699 ? 2.484 20.310 4.148 1.00 77.75 699 ASP A N 1
ATOM 5345 C CA . ASP A 1 699 ? 1.385 19.554 4.779 1.00 77.75 699 ASP A CA 1
ATOM 5346 C C . ASP A 1 699 ? 1.865 18.411 5.708 1.00 77.75 699 ASP A C 1
ATOM 5348 O O . ASP A 1 699 ? 1.062 17.617 6.209 1.00 77.75 699 ASP A O 1
ATOM 5352 N N . VAL A 1 700 ? 3.181 18.264 5.901 1.00 86.44 700 VAL A N 1
ATOM 5353 C CA . VAL A 1 700 ? 3.817 17.137 6.596 1.00 86.44 700 VAL A CA 1
ATOM 5354 C C . VAL A 1 700 ? 4.801 17.666 7.639 1.00 86.44 700 VAL A C 1
ATOM 5356 O O . VAL A 1 700 ? 5.741 18.372 7.304 1.00 86.44 700 VAL A O 1
ATOM 5359 N N . ASN A 1 701 ? 4.637 17.289 8.909 1.00 89.50 701 ASN A N 1
ATOM 5360 C CA . ASN A 1 701 ? 5.595 17.616 9.978 1.00 89.50 701 ASN A CA 1
ATOM 5361 C C . ASN A 1 701 ? 6.562 16.451 10.274 1.00 89.50 701 ASN A C 1
ATOM 5363 O O . ASN A 1 701 ? 6.390 15.329 9.783 1.00 89.50 701 ASN A O 1
ATOM 5367 N N . LEU A 1 702 ? 7.582 16.690 11.108 1.00 92.00 702 LEU A N 1
ATOM 5368 C CA . LEU A 1 702 ? 8.593 15.670 11.414 1.00 92.00 702 LEU A CA 1
ATOM 5369 C C . LEU A 1 702 ? 7.988 14.429 12.095 1.00 92.00 702 LEU A C 1
ATOM 5371 O O . LEU A 1 702 ? 8.394 13.306 11.790 1.00 92.00 702 LEU A O 1
ATOM 5375 N N . SER A 1 703 ? 6.988 14.605 12.967 1.00 92.94 703 SER A N 1
ATOM 5376 C CA . SER A 1 703 ? 6.295 13.486 13.629 1.00 92.94 703 SER A CA 1
ATOM 5377 C C . SER A 1 703 ? 5.575 12.580 12.623 1.00 92.94 703 SER A C 1
ATOM 5379 O O . SER A 1 703 ? 5.698 11.360 12.697 1.00 92.94 703 SER A O 1
ATOM 5381 N N . ARG A 1 704 ? 4.913 13.167 11.621 1.00 91.81 704 ARG A N 1
ATOM 5382 C CA . ARG A 1 704 ? 4.276 12.457 10.504 1.00 91.81 704 ARG A CA 1
ATOM 5383 C C . ARG A 1 704 ? 5.304 11.705 9.646 1.00 91.81 704 ARG A C 1
ATOM 5385 O O . ARG A 1 704 ? 5.092 10.536 9.331 1.00 91.81 704 ARG A O 1
ATOM 5392 N N . CYS A 1 705 ? 6.458 12.306 9.341 1.00 93.94 705 CYS A N 1
ATOM 5393 C CA . CYS A 1 705 ? 7.557 11.593 8.671 1.00 93.94 705 CYS A CA 1
ATOM 5394 C C . CYS A 1 705 ? 8.101 10.411 9.494 1.00 93.94 705 CYS A C 1
ATOM 5396 O O . CYS A 1 705 ? 8.412 9.365 8.917 1.00 93.94 705 CYS A O 1
ATOM 5398 N N . LYS A 1 706 ? 8.183 10.526 10.829 1.00 96.00 706 LYS A N 1
ATOM 5399 C CA . LYS A 1 706 ? 8.538 9.392 11.701 1.00 96.00 706 LYS A CA 1
ATOM 5400 C C . LYS A 1 706 ? 7.494 8.274 11.636 1.00 96.00 706 LYS A C 1
ATOM 5402 O O . LYS A 1 706 ? 7.875 7.114 11.503 1.00 96.00 706 LYS A O 1
ATOM 5407 N N . SER A 1 707 ? 6.203 8.601 11.650 1.00 95.94 707 SER A N 1
ATOM 5408 C CA . SER A 1 707 ? 5.115 7.621 11.506 1.00 95.94 707 SER A CA 1
ATOM 5409 C C . SER A 1 707 ? 5.181 6.873 10.170 1.00 95.94 707 SER A C 1
ATOM 5411 O O . SER A 1 707 ? 5.115 5.643 10.143 1.00 95.94 707 SER A O 1
ATOM 5413 N N . MET A 1 708 ? 5.422 7.591 9.066 1.00 95.81 708 MET A N 1
ATOM 5414 C CA . MET A 1 708 ? 5.666 6.992 7.747 1.00 95.81 708 MET A CA 1
ATOM 5415 C C . MET A 1 708 ? 6.882 6.049 7.754 1.00 95.81 708 MET A C 1
ATOM 5417 O O . MET A 1 708 ? 6.810 4.944 7.215 1.00 95.81 708 MET A O 1
ATOM 5421 N N . ALA A 1 709 ? 7.986 6.439 8.405 1.00 97.19 709 ALA A N 1
ATOM 5422 C CA . ALA A 1 709 ? 9.168 5.589 8.550 1.00 97.19 709 ALA A CA 1
ATOM 5423 C C . ALA A 1 709 ? 8.890 4.332 9.400 1.00 97.19 709 ALA A C 1
ATOM 5425 O O . ALA A 1 709 ? 9.337 3.242 9.040 1.00 97.19 709 ALA A O 1
ATOM 5426 N N . CYS A 1 710 ? 8.107 4.443 10.479 1.00 97.81 710 CYS A N 1
ATOM 5427 C CA . CYS A 1 710 ? 7.645 3.297 11.267 1.00 97.81 710 CYS A CA 1
ATOM 5428 C C . CYS A 1 710 ? 6.779 2.333 10.438 1.00 97.81 710 CYS A C 1
ATOM 5430 O O . CYS A 1 710 ? 6.994 1.125 10.519 1.00 97.81 710 CYS A O 1
ATOM 5432 N N . TYR A 1 711 ? 5.862 2.830 9.598 1.00 97.25 711 TYR A N 1
ATOM 5433 C CA . TYR A 1 711 ? 5.085 1.997 8.667 1.00 97.25 711 TYR A CA 1
ATOM 5434 C C . TYR A 1 711 ? 5.982 1.264 7.651 1.00 97.25 711 TYR A C 1
ATOM 5436 O O . TYR A 1 711 ? 5.875 0.044 7.491 1.00 97.25 711 TYR A O 1
ATOM 5444 N N . VAL A 1 712 ? 6.921 1.977 7.020 1.00 97.12 712 VAL A N 1
ATOM 5445 C CA . VAL A 1 712 ? 7.912 1.408 6.086 1.00 97.12 712 VAL A CA 1
ATOM 5446 C C . VAL A 1 712 ? 8.750 0.309 6.759 1.00 97.12 712 VAL A C 1
ATOM 5448 O O . VAL A 1 712 ? 8.972 -0.758 6.181 1.00 97.12 712 VAL A O 1
ATOM 5451 N N . LEU A 1 713 ? 9.158 0.520 8.013 1.00 97.88 713 LEU A N 1
ATOM 5452 C CA . LEU A 1 713 ? 9.867 -0.478 8.815 1.00 97.88 713 LEU A CA 1
ATOM 5453 C C . LEU A 1 713 ? 8.965 -1.663 9.208 1.00 97.88 713 LEU A C 1
ATOM 5455 O O . LEU A 1 713 ? 9.419 -2.801 9.134 1.00 97.88 713 LEU A O 1
ATOM 5459 N N . CYS A 1 714 ? 7.687 -1.451 9.539 1.00 97.19 714 CYS A N 1
ATOM 5460 C CA . CYS A 1 714 ? 6.733 -2.540 9.794 1.00 97.19 714 CYS A CA 1
ATOM 5461 C C . CYS A 1 714 ? 6.583 -3.470 8.580 1.00 97.19 714 CYS A C 1
ATOM 5463 O O . CYS A 1 714 ? 6.643 -4.690 8.737 1.00 97.19 714 CYS A O 1
ATOM 5465 N N . GLN A 1 715 ? 6.433 -2.906 7.377 1.00 96.31 715 GLN A N 1
ATOM 5466 C CA . GLN A 1 715 ? 6.346 -3.667 6.124 1.00 96.31 715 GLN A CA 1
ATOM 5467 C C . GLN A 1 715 ? 7.632 -4.468 5.853 1.00 96.31 715 GLN A C 1
ATOM 5469 O O . GLN A 1 715 ? 7.581 -5.622 5.425 1.00 96.31 715 GLN A O 1
ATOM 5474 N N . PHE A 1 716 ? 8.798 -3.905 6.187 1.00 96.50 716 PHE A N 1
ATOM 5475 C CA . PHE A 1 716 ? 10.083 -4.600 6.089 1.00 96.50 716 PHE A CA 1
ATOM 5476 C C . PHE A 1 716 ? 10.205 -5.767 7.083 1.00 96.50 716 PHE A C 1
ATOM 5478 O O . PHE A 1 716 ? 10.562 -6.875 6.683 1.00 96.50 716 PHE A O 1
ATOM 5485 N N . LEU A 1 717 ? 9.829 -5.561 8.351 1.00 96.12 717 LEU A N 1
ATOM 5486 C CA . LEU A 1 717 ? 9.781 -6.606 9.386 1.00 96.12 717 LEU A CA 1
ATOM 5487 C C . LEU A 1 717 ? 8.774 -7.725 9.053 1.00 96.12 717 LEU A C 1
ATOM 5489 O O . LEU A 1 717 ? 8.916 -8.859 9.507 1.00 96.12 717 LEU A O 1
ATOM 5493 N N . GLN A 1 718 ? 7.749 -7.452 8.240 1.00 93.31 718 GLN A N 1
ATOM 5494 C CA . GLN A 1 718 ? 6.835 -8.487 7.745 1.00 93.31 718 GLN A CA 1
ATOM 5495 C C . GLN A 1 718 ? 7.474 -9.436 6.718 1.00 93.31 718 GLN A C 1
ATOM 5497 O O . GLN A 1 718 ? 6.938 -10.521 6.502 1.00 93.31 718 GLN A O 1
ATOM 5502 N N . ARG A 1 719 ? 8.626 -9.094 6.119 1.00 92.81 719 ARG A N 1
ATOM 5503 C CA . ARG A 1 719 ? 9.275 -9.928 5.088 1.00 92.81 719 ARG A CA 1
ATOM 5504 C C . ARG A 1 719 ? 10.026 -11.154 5.631 1.00 92.81 719 ARG A C 1
ATOM 5506 O O . ARG A 1 719 ? 10.293 -12.054 4.836 1.00 92.81 719 ARG A O 1
ATOM 5513 N N . GLY A 1 720 ? 10.342 -11.215 6.931 1.00 90.12 720 GLY A N 1
ATOM 5514 C CA . GLY A 1 720 ? 10.929 -12.399 7.578 1.00 90.12 720 GLY A CA 1
ATOM 5515 C C . GLY A 1 720 ? 11.982 -12.118 8.659 1.00 90.12 720 GLY A C 1
ATOM 5516 O O . GLY A 1 720 ? 12.383 -10.980 8.895 1.00 90.12 720 GLY A O 1
ATOM 5517 N N . GLU A 1 721 ? 12.463 -13.193 9.300 1.00 91.94 721 GLU A N 1
ATOM 5518 C CA . GLU A 1 721 ? 13.443 -13.165 10.405 1.00 91.94 721 GLU A CA 1
ATOM 5519 C C . GLU A 1 721 ? 14.696 -12.340 10.062 1.00 91.94 721 GLU A C 1
ATOM 5521 O O . GLU A 1 721 ? 15.139 -11.508 10.853 1.00 91.94 721 GLU A O 1
ATOM 5526 N N . ARG A 1 722 ? 15.237 -12.501 8.845 1.00 93.06 722 ARG A N 1
ATOM 5527 C CA . ARG A 1 722 ? 16.441 -11.788 8.386 1.00 93.06 722 ARG A CA 1
ATOM 5528 C C . ARG A 1 722 ? 16.277 -10.267 8.444 1.00 93.06 722 ARG A C 1
ATOM 5530 O O . ARG A 1 722 ? 17.225 -9.566 8.791 1.00 93.06 722 ARG A O 1
ATOM 5537 N N . GLN A 1 723 ? 15.106 -9.756 8.080 1.00 95.00 723 GLN A N 1
ATOM 5538 C CA . GLN A 1 723 ? 14.807 -8.328 8.102 1.00 95.00 723 GLN A CA 1
ATOM 5539 C C . GLN A 1 723 ? 14.695 -7.827 9.546 1.00 95.00 723 GLN A C 1
ATOM 5541 O O . GLN A 1 723 ? 15.249 -6.777 9.869 1.00 95.00 723 GLN A O 1
ATOM 5546 N N . CYS A 1 724 ? 14.110 -8.627 10.441 1.00 95.56 724 CYS A N 1
ATOM 5547 C CA . CYS A 1 724 ? 14.088 -8.342 11.873 1.00 95.56 724 CYS A CA 1
ATOM 5548 C C . CYS A 1 724 ? 15.496 -8.305 12.493 1.00 95.56 724 CYS A C 1
ATOM 5550 O O . CYS A 1 724 ? 15.795 -7.367 13.230 1.00 95.56 724 CYS A O 1
ATOM 5552 N N . ILE A 1 725 ? 16.387 -9.250 12.155 1.00 95.44 725 ILE A N 1
ATOM 5553 C CA . ILE A 1 725 ? 17.796 -9.249 12.605 1.00 95.44 725 ILE A CA 1
ATOM 5554 C C . ILE A 1 725 ? 18.515 -7.969 12.146 1.00 95.44 725 ILE A C 1
ATOM 5556 O O . ILE A 1 725 ? 19.198 -7.323 12.941 1.00 95.44 725 ILE A O 1
ATOM 5560 N N . LEU A 1 726 ? 18.339 -7.563 10.881 1.00 94.69 726 LEU A N 1
ATOM 5561 C CA . LEU A 1 726 ? 18.924 -6.323 10.355 1.00 94.69 726 LEU A CA 1
ATOM 5562 C C . LEU A 1 726 ? 18.422 -5.091 11.123 1.00 94.69 726 LEU A C 1
ATOM 5564 O O . LEU A 1 726 ? 19.225 -4.274 11.570 1.00 94.69 726 LEU A O 1
ATOM 5568 N N . SER A 1 727 ? 17.110 -4.970 11.334 1.00 95.56 727 SER A N 1
ATOM 5569 C CA . SER A 1 727 ? 16.519 -3.872 12.108 1.00 95.56 727 SER A CA 1
ATOM 5570 C C . SER A 1 727 ? 16.959 -3.862 13.579 1.00 95.56 727 SER A C 1
ATOM 5572 O O . SER A 1 727 ? 17.241 -2.792 14.121 1.00 95.56 727 SER A O 1
ATOM 5574 N N . TRP A 1 728 ? 17.079 -5.029 14.219 1.00 95.44 728 TRP A N 1
ATOM 5575 C CA . TRP A 1 728 ? 17.618 -5.157 15.576 1.00 95.44 728 TRP A CA 1
ATOM 5576 C C . TRP A 1 728 ? 19.064 -4.647 15.653 1.00 95.44 728 TRP A C 1
ATOM 5578 O O . TRP A 1 728 ? 19.362 -3.761 16.453 1.00 95.44 728 TRP A O 1
ATOM 5588 N N . ASN A 1 729 ? 19.940 -5.116 14.758 1.00 94.81 729 ASN A N 1
ATOM 5589 C CA . ASN A 1 729 ? 21.350 -4.715 14.707 1.00 94.81 729 ASN A CA 1
ATOM 5590 C C . ASN A 1 729 ? 21.541 -3.223 14.373 1.00 94.81 729 ASN A C 1
ATOM 5592 O O . ASN A 1 729 ? 22.452 -2.584 14.898 1.00 94.81 729 ASN A O 1
ATOM 5596 N N . ASN A 1 730 ? 20.644 -2.636 13.573 1.00 92.88 730 ASN A N 1
ATOM 5597 C CA . ASN A 1 730 ? 20.575 -1.189 13.320 1.00 92.88 730 ASN A CA 1
ATOM 5598 C C . ASN A 1 730 ? 20.029 -0.372 14.522 1.00 92.88 730 ASN A C 1
ATOM 5600 O O . ASN A 1 730 ? 19.892 0.852 14.434 1.00 92.88 730 ASN A O 1
ATOM 5604 N N . ARG A 1 731 ? 19.769 -1.030 15.663 1.00 94.12 731 ARG A N 1
ATOM 5605 C CA . ARG A 1 731 ? 19.262 -0.475 16.930 1.00 94.12 731 ARG A CA 1
ATOM 5606 C C . ARG A 1 731 ? 17.845 0.106 16.842 1.00 94.12 731 ARG A C 1
ATOM 5608 O O . ARG A 1 731 ? 17.563 1.117 17.485 1.00 94.12 731 ARG A O 1
ATOM 5615 N N . LEU A 1 732 ? 16.939 -0.538 16.097 1.00 95.38 732 LEU A N 1
ATOM 5616 C CA . LEU A 1 732 ? 15.544 -0.086 15.954 1.00 95.38 732 LEU A CA 1
ATOM 5617 C C . LEU A 1 732 ? 14.816 0.085 17.295 1.00 95.38 732 LEU A C 1
ATOM 5619 O O . LEU A 1 732 ? 14.126 1.084 17.473 1.00 95.38 732 LEU A O 1
ATOM 5623 N N . LEU A 1 733 ? 15.028 -0.814 18.263 1.00 93.62 733 LEU A N 1
ATOM 5624 C CA . LEU A 1 733 ? 14.462 -0.684 19.613 1.00 93.62 733 LEU A CA 1
ATOM 5625 C C . LEU A 1 733 ? 14.802 0.679 20.246 1.00 93.62 733 LEU A C 1
ATOM 5627 O O . LEU A 1 733 ? 13.912 1.387 20.705 1.00 93.62 733 LEU A O 1
ATOM 5631 N N . ASN A 1 734 ? 16.072 1.085 20.185 1.00 91.75 734 ASN A N 1
ATOM 5632 C CA . ASN A 1 734 ? 16.555 2.361 20.724 1.00 91.75 734 ASN A CA 1
ATOM 5633 C C . ASN A 1 734 ? 16.098 3.594 19.929 1.00 91.75 734 ASN A C 1
ATOM 5635 O O . ASN A 1 734 ? 16.225 4.709 20.420 1.00 91.75 734 ASN A O 1
ATOM 5639 N N . ALA A 1 735 ? 15.595 3.413 18.707 1.00 94.06 735 ALA A N 1
ATOM 5640 C CA . ALA A 1 735 ? 15.090 4.496 17.870 1.00 94.06 735 ALA A CA 1
ATOM 5641 C C . ALA A 1 735 ? 13.568 4.682 18.010 1.00 94.06 735 ALA A C 1
ATOM 5643 O O . ALA A 1 735 ? 13.076 5.807 18.032 1.00 94.06 735 ALA A O 1
ATOM 5644 N N . ALA A 1 736 ? 12.825 3.578 18.127 1.00 94.88 736 ALA A N 1
ATOM 5645 C CA . ALA A 1 736 ? 11.369 3.586 18.228 1.00 94.88 736 ALA A CA 1
ATOM 5646 C C . ALA A 1 736 ? 10.857 3.768 19.668 1.00 94.88 736 ALA A C 1
ATOM 5648 O O . ALA A 1 736 ? 9.811 4.380 19.855 1.00 94.88 736 ALA A O 1
ATOM 5649 N N . PHE A 1 737 ? 11.572 3.286 20.695 1.00 92.31 737 PHE A N 1
ATOM 5650 C CA . PHE A 1 737 ? 11.085 3.366 22.081 1.00 92.31 737 PHE A CA 1
ATOM 5651 C C . PHE A 1 737 ? 10.904 4.808 22.606 1.00 92.31 737 PHE A C 1
ATOM 5653 O O . PHE A 1 737 ? 9.866 5.058 23.215 1.00 92.31 737 PHE A O 1
ATOM 5660 N N . PRO A 1 738 ? 11.795 5.788 22.330 1.00 90.62 738 PRO A N 1
ATOM 5661 C CA . PRO A 1 738 ? 11.553 7.189 22.705 1.00 90.62 738 PRO A CA 1
ATOM 5662 C C . PRO A 1 738 ? 10.323 7.807 22.019 1.00 90.62 738 PRO A C 1
ATOM 5664 O O . PRO A 1 738 ? 9.670 8.685 22.578 1.00 90.62 738 PRO A O 1
ATOM 5667 N N . CYS A 1 739 ? 9.944 7.316 20.831 1.00 93.25 739 CYS A N 1
ATOM 5668 C CA . CYS A 1 739 ? 8.748 7.788 20.126 1.00 93.25 739 CYS A CA 1
ATOM 5669 C C . CYS A 1 739 ? 7.437 7.405 20.846 1.00 93.25 739 CYS A C 1
ATOM 5671 O O . CYS A 1 739 ? 6.400 7.987 20.552 1.00 93.25 739 CYS A O 1
ATOM 5673 N N . LEU A 1 740 ? 7.465 6.495 21.829 1.00 92.44 740 LEU A N 1
ATOM 5674 C CA . LEU A 1 740 ? 6.307 6.198 22.685 1.00 92.44 740 LEU A CA 1
ATOM 5675 C C . LEU A 1 740 ? 5.899 7.383 23.580 1.00 92.44 740 LEU A C 1
ATOM 5677 O O . LEU A 1 740 ? 4.743 7.457 23.991 1.00 92.44 740 LEU A O 1
ATOM 5681 N N . SER A 1 741 ? 6.811 8.319 23.858 1.00 89.75 741 SER A N 1
ATOM 5682 C CA . SER A 1 741 ? 6.539 9.531 24.647 1.00 89.75 741 SER A CA 1
ATOM 5683 C C . SER A 1 741 ? 6.181 10.756 23.790 1.00 89.75 741 SER A C 1
ATOM 5685 O O . SER A 1 741 ? 5.982 11.842 24.333 1.00 89.75 741 SER A O 1
ATOM 5687 N N . SER A 1 742 ? 6.094 10.629 22.457 1.00 90.12 742 SER A N 1
ATOM 5688 C CA . SER A 1 742 ? 5.846 11.777 21.572 1.00 90.12 742 SER A CA 1
ATOM 5689 C C . SER A 1 742 ? 4.467 12.403 21.784 1.00 90.12 742 SER A C 1
ATOM 5691 O O . SER A 1 742 ? 3.492 11.702 22.040 1.00 90.12 742 SER A O 1
ATOM 5693 N N . THR A 1 743 ? 4.341 13.714 21.576 1.00 88.25 743 THR A N 1
ATOM 5694 C CA . THR A 1 743 ? 3.064 14.450 21.679 1.00 88.25 743 THR A CA 1
ATOM 5695 C C . THR A 1 743 ? 2.032 14.026 20.626 1.00 88.25 743 THR A C 1
ATOM 5697 O O . THR A 1 743 ? 0.839 13.946 20.925 1.00 88.25 743 THR A O 1
ATOM 5700 N N . ASN A 1 744 ? 2.479 13.694 19.413 1.00 90.50 744 ASN A N 1
ATOM 5701 C CA . ASN A 1 744 ? 1.641 13.220 18.310 1.00 90.50 744 ASN A CA 1
ATOM 5702 C C . ASN A 1 744 ? 1.137 11.776 18.542 1.00 90.50 744 ASN A C 1
ATOM 5704 O O . ASN A 1 744 ? 1.928 10.895 18.884 1.00 90.50 744 ASN A O 1
ATOM 5708 N N . ALA A 1 745 ? -0.172 11.543 18.374 1.00 90.44 745 ALA A N 1
ATOM 5709 C CA . ALA A 1 745 ? -0.822 10.265 18.682 1.00 90.44 745 ALA A CA 1
ATOM 5710 C C . ALA A 1 745 ? -0.557 9.187 17.619 1.00 90.44 745 ALA A C 1
ATOM 5712 O O . ALA A 1 745 ? -0.166 8.075 17.974 1.00 90.44 745 ALA A O 1
ATOM 5713 N N . GLU A 1 746 ? -0.682 9.528 16.333 1.00 91.44 746 GLU A N 1
ATOM 5714 C CA . GLU A 1 746 ? -0.256 8.680 15.212 1.00 91.44 746 GLU A CA 1
ATOM 5715 C C . GLU A 1 746 ? 1.158 8.092 15.428 1.00 91.44 746 GLU A C 1
ATOM 5717 O O . GLU A 1 746 ? 1.354 6.884 15.289 1.00 91.44 746 GLU A O 1
ATOM 5722 N N . LEU A 1 747 ? 2.137 8.903 15.849 1.00 94.81 747 LEU A N 1
ATOM 5723 C CA . LEU A 1 747 ? 3.506 8.441 16.099 1.00 94.81 747 LEU A CA 1
ATOM 5724 C C . LEU A 1 747 ? 3.607 7.474 17.291 1.00 94.81 747 LEU A C 1
ATOM 5726 O O . LEU A 1 747 ? 4.311 6.469 17.182 1.00 94.81 747 LEU A O 1
ATOM 5730 N N . ARG A 1 748 ? 2.872 7.703 18.392 1.00 95.25 748 ARG A N 1
ATOM 5731 C CA . ARG A 1 748 ? 2.809 6.737 19.511 1.00 95.25 748 ARG A CA 1
ATOM 5732 C C . ARG A 1 748 ? 2.212 5.398 19.059 1.00 95.25 748 ARG A C 1
ATOM 5734 O O . ARG A 1 748 ? 2.755 4.346 19.394 1.00 95.25 748 ARG A O 1
ATOM 5741 N N . SER A 1 749 ? 1.148 5.431 18.250 1.00 95.19 749 SER A N 1
ATOM 5742 C CA . SER A 1 749 ? 0.523 4.241 17.647 1.00 95.19 749 SER A CA 1
ATOM 5743 C C . SER A 1 749 ? 1.521 3.463 16.779 1.00 95.19 749 SER A C 1
ATOM 5745 O O . SER A 1 749 ? 1.773 2.279 17.015 1.00 95.19 749 SER A O 1
ATOM 5747 N N . TRP A 1 750 ? 2.178 4.138 15.832 1.00 97.38 750 TRP A N 1
ATOM 5748 C CA . TRP A 1 750 ? 3.150 3.512 14.935 1.00 97.38 750 TRP A CA 1
ATOM 5749 C C . TRP A 1 750 ? 4.426 3.030 15.640 1.00 97.38 750 TRP A C 1
ATOM 5751 O O . TRP A 1 750 ? 4.987 2.004 15.244 1.00 97.38 750 TRP A O 1
ATOM 5761 N N . ALA A 1 751 ? 4.862 3.703 16.709 1.00 96.94 751 ALA A N 1
ATOM 5762 C CA . ALA A 1 751 ? 5.950 3.242 17.569 1.00 96.94 751 ALA A CA 1
ATOM 5763 C C . ALA A 1 751 ? 5.580 1.946 18.317 1.00 96.94 751 ALA A C 1
ATOM 5765 O O . ALA A 1 751 ? 6.376 1.003 18.336 1.00 96.94 751 ALA A O 1
ATOM 5766 N N . CYS A 1 752 ? 4.357 1.841 18.853 1.00 96.62 752 CYS A N 1
ATOM 5767 C CA . CYS A 1 752 ? 3.845 0.588 19.417 1.00 96.62 752 CYS A CA 1
ATOM 5768 C C . CYS A 1 752 ? 3.822 -0.546 18.378 1.00 96.62 752 CYS A C 1
ATOM 5770 O O . CYS A 1 752 ? 4.282 -1.652 18.666 1.00 96.62 752 CYS A O 1
ATOM 5772 N N . LEU A 1 753 ? 3.343 -0.279 17.158 1.00 97.62 753 LEU A N 1
ATOM 5773 C CA . LEU A 1 753 ? 3.227 -1.290 16.101 1.00 97.62 753 LEU A CA 1
ATOM 5774 C C . LEU A 1 753 ? 4.585 -1.788 15.584 1.00 97.62 753 LEU A C 1
ATOM 5776 O O . LEU A 1 753 ? 4.763 -2.998 15.418 1.00 97.62 753 LEU A O 1
ATOM 5780 N N . VAL A 1 754 ? 5.568 -0.903 15.382 1.00 97.56 754 VAL A N 1
ATOM 5781 C CA . VAL A 1 754 ? 6.898 -1.320 14.898 1.00 97.56 754 VAL A CA 1
ATOM 5782 C C . VAL A 1 754 ? 7.671 -2.115 15.957 1.00 97.56 754 VAL A C 1
ATOM 5784 O O . VAL A 1 754 ? 8.356 -3.084 15.621 1.00 97.56 754 VAL A O 1
ATOM 5787 N N . LEU A 1 755 ? 7.505 -1.778 17.242 1.00 96.06 755 LEU A N 1
ATOM 5788 C CA . LEU A 1 755 ? 8.056 -2.554 18.357 1.00 96.06 755 LEU A CA 1
ATOM 5789 C C . LEU A 1 755 ? 7.350 -3.909 18.505 1.00 96.06 755 LEU A C 1
ATOM 5791 O O . LEU A 1 755 ? 8.026 -4.932 18.598 1.00 96.06 755 LEU A O 1
ATOM 5795 N N . SER A 1 756 ? 6.015 -3.939 18.427 1.00 95.62 756 SER A N 1
ATOM 5796 C CA . SER A 1 756 ? 5.224 -5.178 18.444 1.00 95.62 756 SER A CA 1
ATOM 5797 C C . SER A 1 756 ? 5.670 -6.133 17.333 1.00 95.62 756 SER A C 1
ATOM 5799 O O . SER A 1 756 ? 5.954 -7.308 17.583 1.00 95.62 756 SER A O 1
ATOM 5801 N N . ARG A 1 757 ? 5.853 -5.621 16.106 1.00 95.44 757 ARG A N 1
ATOM 5802 C CA . ARG A 1 757 ? 6.318 -6.435 14.977 1.00 95.44 757 ARG A CA 1
ATOM 5803 C C . ARG A 1 757 ? 7.763 -6.917 15.140 1.00 95.44 757 ARG A C 1
ATOM 5805 O O . ARG A 1 757 ? 8.056 -8.041 14.738 1.00 95.44 757 ARG A O 1
ATOM 5812 N N . LEU A 1 758 ? 8.645 -6.126 15.757 1.00 95.69 758 LEU A N 1
ATOM 5813 C CA . LEU A 1 758 ? 10.014 -6.546 16.077 1.00 95.69 758 LEU A CA 1
ATOM 5814 C C . LEU A 1 758 ? 10.038 -7.665 17.135 1.00 95.69 758 LEU A C 1
ATOM 5816 O O . LEU A 1 758 ? 10.827 -8.600 17.012 1.00 95.69 758 LEU A O 1
ATOM 5820 N N . PHE A 1 759 ? 9.165 -7.602 18.146 1.00 93.69 759 PHE A N 1
ATOM 5821 C CA . PHE A 1 759 ? 9.083 -8.605 19.214 1.00 93.69 759 PHE A CA 1
ATOM 5822 C C . PHE A 1 759 ? 8.394 -9.899 18.756 1.00 93.69 759 PHE A C 1
ATOM 5824 O O . PHE A 1 759 ? 8.858 -10.983 19.098 1.00 93.69 759 PHE A O 1
ATOM 5831 N N . LEU A 1 760 ? 7.362 -9.823 17.909 1.00 90.81 760 LEU A N 1
ATOM 5832 C CA . LEU A 1 760 ? 6.804 -11.003 17.230 1.00 90.81 760 LEU A CA 1
ATOM 5833 C C . LEU A 1 760 ? 7.787 -11.612 16.211 1.00 90.81 760 LEU A C 1
ATOM 5835 O O . LEU A 1 760 ? 7.740 -12.812 15.950 1.00 90.81 760 LEU A O 1
ATOM 5839 N N . GLY A 1 761 ? 8.666 -10.792 15.627 1.00 91.44 761 GLY A N 1
ATOM 5840 C CA . GLY A 1 761 ? 9.604 -11.187 14.576 1.00 91.44 761 GLY A CA 1
ATOM 5841 C C . GLY A 1 761 ? 10.922 -11.817 15.043 1.00 91.44 761 GLY A C 1
ATOM 5842 O O . GLY A 1 761 ? 11.633 -12.352 14.194 1.00 91.44 761 GLY A O 1
ATOM 5843 N N . LEU A 1 762 ? 11.261 -11.752 16.339 1.00 92.25 762 LEU A N 1
ATOM 5844 C CA . LEU A 1 762 ? 12.467 -12.357 16.931 1.00 92.25 762 LEU A CA 1
ATOM 5845 C C . LEU A 1 762 ? 12.195 -12.873 18.349 1.00 92.25 762 LEU A C 1
ATOM 5847 O O . LEU A 1 762 ? 11.841 -12.102 19.247 1.00 92.25 762 LEU A O 1
ATOM 5851 N N . ARG A 1 763 ? 12.487 -14.153 18.598 1.00 90.19 763 ARG A N 1
ATOM 5852 C CA . ARG A 1 763 ? 12.437 -14.758 19.942 1.00 90.19 763 ARG A CA 1
ATOM 5853 C C . ARG A 1 763 ? 13.411 -14.070 20.894 1.00 90.19 763 ARG A C 1
ATOM 5855 O O . ARG A 1 763 ? 13.050 -13.830 22.047 1.00 90.19 763 ARG A O 1
ATOM 5862 N N . HIS A 1 764 ? 14.595 -13.688 20.413 1.00 91.62 764 HIS A N 1
ATOM 5863 C CA . HIS A 1 764 ? 15.562 -12.916 21.187 1.00 91.62 764 HIS A CA 1
ATOM 5864 C C . HIS A 1 764 ? 14.982 -11.567 21.638 1.00 91.62 764 HIS A C 1
ATOM 5866 O O . HIS A 1 764 ? 15.041 -11.228 22.821 1.00 91.62 764 HIS A O 1
ATOM 5872 N N . ALA A 1 765 ? 14.350 -10.820 20.724 1.00 91.88 765 ALA A N 1
ATOM 5873 C CA . ALA A 1 765 ? 13.762 -9.519 21.038 1.00 91.88 765 ALA A CA 1
ATOM 5874 C C . ALA A 1 765 ? 12.575 -9.648 22.008 1.00 91.88 765 ALA A C 1
ATOM 5876 O O . ALA A 1 765 ? 12.510 -8.902 22.982 1.00 91.88 765 ALA A O 1
ATOM 5877 N N . LYS A 1 766 ? 11.697 -10.647 21.823 1.00 90.69 766 LYS A N 1
ATOM 5878 C CA . LYS A 1 766 ? 10.606 -10.979 22.761 1.00 90.69 766 LYS A CA 1
ATOM 5879 C C . LYS A 1 766 ? 11.129 -11.263 24.174 1.00 90.69 766 LYS A C 1
ATOM 5881 O O . LYS A 1 766 ? 10.621 -10.739 25.168 1.00 90.69 766 LYS A O 1
ATOM 5886 N N . LYS A 1 767 ? 12.184 -12.074 24.270 1.00 86.06 767 LYS A N 1
ATOM 5887 C CA . LYS A 1 767 ? 12.861 -12.471 25.516 1.00 86.06 767 LYS A CA 1
ATOM 5888 C C . LYS A 1 767 ? 13.600 -11.309 26.190 1.00 86.06 767 LYS A C 1
ATOM 5890 O O . LYS A 1 767 ? 13.626 -11.254 27.415 1.00 86.06 767 LYS A O 1
ATOM 5895 N N . PHE A 1 768 ? 14.152 -10.373 25.416 1.00 89.06 768 PHE A N 1
ATOM 5896 C CA . PHE A 1 768 ? 14.748 -9.131 25.916 1.00 89.06 768 PHE A CA 1
ATOM 5897 C C . PHE A 1 768 ? 13.680 -8.154 26.432 1.00 89.06 768 PHE A C 1
ATOM 5899 O O . PHE A 1 768 ? 13.715 -7.746 27.593 1.00 89.06 768 PHE A O 1
ATOM 5906 N N . ALA A 1 769 ? 12.685 -7.827 25.603 1.00 85.81 769 ALA A N 1
ATOM 5907 C CA . ALA A 1 769 ? 11.629 -6.869 25.929 1.00 85.81 769 ALA A CA 1
ATOM 5908 C C . ALA A 1 769 ? 10.851 -7.274 27.188 1.00 85.81 769 ALA A C 1
ATOM 5910 O O . ALA A 1 769 ? 10.568 -6.448 28.053 1.00 85.81 769 ALA A O 1
ATOM 5911 N N . SER A 1 770 ? 10.577 -8.570 27.336 1.00 80.06 770 SER A N 1
ATOM 5912 C CA . SER A 1 770 ? 9.892 -9.117 28.509 1.00 80.06 770 SER A CA 1
ATOM 5913 C C . SER A 1 770 ? 10.714 -9.131 29.810 1.00 80.06 770 SER A C 1
ATOM 5915 O O . SER A 1 770 ? 10.143 -9.396 30.868 1.00 80.06 770 SER A O 1
ATOM 5917 N N . LYS A 1 771 ? 12.019 -8.819 29.763 1.00 78.94 771 LYS A N 1
ATOM 5918 C CA . LYS A 1 771 ? 12.860 -8.553 30.946 1.00 78.94 771 LYS A CA 1
ATOM 5919 C C . LYS A 1 771 ? 12.987 -7.060 31.246 1.00 78.94 771 LYS A C 1
ATOM 5921 O O . LYS A 1 771 ? 12.825 -6.651 32.392 1.00 78.94 771 LYS A O 1
ATOM 5926 N N . GLU A 1 772 ? 13.280 -6.259 30.221 1.00 77.69 772 GLU A N 1
ATOM 5927 C CA . GLU A 1 772 ? 13.670 -4.857 30.406 1.00 77.69 772 GLU A CA 1
ATOM 5928 C C . GLU A 1 772 ? 12.494 -3.884 30.270 1.00 77.69 772 GLU A C 1
ATOM 5930 O O . GLU A 1 772 ? 12.295 -3.026 31.131 1.00 77.69 772 GLU A O 1
ATOM 5935 N N . CYS A 1 773 ? 11.659 -4.016 29.235 1.00 69.44 773 CYS A N 1
ATOM 5936 C CA . CYS A 1 773 ? 10.532 -3.101 29.013 1.00 69.44 773 CYS A CA 1
ATOM 5937 C C . CYS A 1 773 ? 9.453 -3.251 30.095 1.00 69.44 773 CYS A C 1
ATOM 5939 O O . CYS A 1 773 ? 8.808 -2.276 30.466 1.00 69.44 773 CYS A O 1
ATOM 5941 N N . THR A 1 774 ? 9.294 -4.451 30.650 1.00 64.38 774 THR A N 1
ATOM 5942 C CA . THR A 1 774 ? 8.307 -4.782 31.693 1.00 64.38 774 THR A CA 1
ATOM 5943 C C . THR A 1 774 ? 8.626 -4.152 33.051 1.00 64.38 774 THR A C 1
ATOM 5945 O O . THR A 1 774 ? 7.746 -4.062 33.905 1.00 64.38 774 THR A O 1
ATOM 5948 N N . SER A 1 775 ? 9.840 -3.614 33.227 1.00 67.19 775 SER A N 1
ATOM 5949 C CA . SER A 1 775 ? 10.172 -2.724 34.346 1.00 67.19 775 SER A CA 1
ATOM 5950 C C . SER A 1 775 ? 9.545 -1.325 34.229 1.00 67.19 775 SER A C 1
ATOM 5952 O O . SER A 1 775 ? 9.383 -0.654 35.244 1.00 67.19 775 SER A O 1
ATOM 5954 N N . ARG A 1 776 ? 9.145 -0.890 33.023 1.00 73.19 776 ARG A N 1
ATOM 5955 C CA . ARG A 1 776 ? 8.548 0.432 32.748 1.00 73.19 776 ARG A CA 1
ATOM 5956 C C . ARG A 1 776 ? 7.014 0.381 32.683 1.00 73.19 776 ARG A C 1
ATOM 5958 O O . ARG A 1 776 ? 6.406 0.976 31.792 1.00 73.19 776 ARG A O 1
ATOM 5965 N N . LEU A 1 777 ? 6.377 -0.334 33.615 1.00 71.50 777 LEU A N 1
ATOM 5966 C CA . LEU A 1 777 ? 4.921 -0.554 33.625 1.00 71.50 777 LEU A CA 1
ATOM 5967 C C . LEU A 1 777 ? 4.110 0.761 33.614 1.00 71.50 777 LEU A C 1
ATOM 5969 O O . LEU A 1 777 ? 3.029 0.815 33.030 1.00 71.50 777 LEU A O 1
ATOM 5973 N N . ASP A 1 778 ? 4.659 1.836 34.183 1.00 76.88 778 ASP A N 1
ATOM 5974 C CA . ASP A 1 778 ? 4.047 3.172 34.214 1.00 76.88 778 ASP A CA 1
ATOM 5975 C C . ASP A 1 778 ? 3.956 3.837 32.826 1.00 76.88 778 ASP A C 1
ATOM 5977 O O . ASP A 1 778 ? 3.043 4.623 32.573 1.00 76.88 778 ASP A O 1
ATOM 5981 N N . LEU A 1 779 ? 4.862 3.519 31.888 1.00 84.31 779 LEU A N 1
ATOM 5982 C CA . LEU A 1 779 ? 4.767 4.000 30.502 1.00 84.31 779 LEU A CA 1
ATOM 5983 C C . LEU A 1 779 ? 3.604 3.316 29.777 1.00 84.31 779 LEU A C 1
ATOM 5985 O O . LEU A 1 779 ? 2.767 3.995 29.189 1.00 84.31 779 LEU A O 1
ATOM 5989 N N . PHE A 1 780 ? 3.501 1.989 29.877 1.00 87.00 780 PHE A N 1
ATOM 5990 C CA . PHE A 1 780 ? 2.384 1.251 29.280 1.00 87.00 780 PHE A CA 1
ATOM 5991 C C . PHE A 1 780 ? 1.047 1.588 29.950 1.00 87.00 780 PHE A C 1
ATOM 5993 O O . PHE A 1 780 ? 0.036 1.686 29.267 1.00 87.00 780 PHE A O 1
ATOM 6000 N N . THR A 1 781 ? 1.037 1.864 31.257 1.00 86.62 781 THR A N 1
ATOM 6001 C CA . THR A 1 781 ? -0.168 2.338 31.957 1.00 86.62 781 THR A CA 1
ATOM 6002 C C . THR A 1 781 ? -0.620 3.705 31.430 1.00 86.62 781 THR A C 1
ATOM 6004 O O . THR A 1 781 ? -1.810 3.884 31.193 1.00 86.62 781 THR A O 1
ATOM 6007 N N . ARG A 1 782 ? 0.307 4.639 31.154 1.00 89.00 782 ARG A N 1
ATOM 6008 C CA . ARG A 1 782 ? -0.020 5.913 30.482 1.00 89.00 782 ARG A CA 1
ATOM 6009 C C . ARG A 1 782 ? -0.554 5.711 29.059 1.00 89.00 782 ARG A C 1
ATOM 6011 O O . ARG A 1 782 ? -1.515 6.373 28.693 1.00 89.00 782 ARG A O 1
ATOM 6018 N N . LEU A 1 783 ? 0.022 4.790 28.281 1.00 91.94 783 LEU A N 1
ATOM 6019 C CA . LEU A 1 783 ? -0.414 4.496 26.906 1.00 91.94 783 LEU A CA 1
ATOM 6020 C C . LEU A 1 783 ? -1.773 3.777 26.833 1.00 91.94 783 LEU A C 1
ATOM 6022 O O . LEU A 1 783 ? -2.532 4.005 25.897 1.00 91.94 783 LEU A O 1
ATOM 6026 N N . LEU A 1 784 ? -2.117 2.952 27.827 1.00 92.25 784 LEU A N 1
ATOM 6027 C CA . LEU A 1 784 ? -3.463 2.378 27.972 1.00 92.25 784 LEU A CA 1
ATOM 6028 C C . LEU A 1 784 ? -4.503 3.416 28.436 1.00 92.25 784 LEU A C 1
ATOM 6030 O O . LEU A 1 784 ? -5.693 3.217 28.225 1.00 92.25 784 LEU A O 1
ATOM 6034 N N . GLN A 1 785 ? -4.064 4.539 29.012 1.00 90.75 785 GLN A N 1
ATOM 6035 C CA . GLN A 1 785 ? -4.900 5.677 29.422 1.00 90.75 785 GLN A CA 1
ATOM 6036 C C . GLN A 1 785 ? -4.830 6.855 28.426 1.00 90.75 785 GLN A C 1
ATOM 6038 O O . GLN A 1 785 ? -5.195 7.984 28.757 1.00 90.75 785 GLN A O 1
ATOM 6043 N N . ASP A 1 786 ? -4.338 6.612 27.207 1.00 92.38 786 ASP A N 1
ATOM 6044 C CA . ASP A 1 786 ? -4.194 7.638 26.176 1.00 92.38 786 ASP A CA 1
ATOM 6045 C C . ASP A 1 786 ? -5.557 8.111 25.641 1.00 92.38 786 ASP A C 1
ATOM 6047 O O . ASP A 1 786 ? -6.489 7.329 25.464 1.00 92.38 786 ASP A O 1
ATOM 6051 N N . ARG A 1 787 ? -5.667 9.403 25.319 1.00 90.00 787 ARG A N 1
ATOM 6052 C CA . ARG A 1 787 ? -6.879 9.979 24.713 1.00 90.00 787 ARG A CA 1
ATOM 6053 C C . ARG A 1 787 ? -7.181 9.398 23.333 1.00 90.00 787 ARG A C 1
ATOM 6055 O O . ARG A 1 787 ? -8.331 9.406 22.916 1.00 90.00 787 ARG A O 1
ATOM 6062 N N . SER A 1 788 ? -6.173 8.901 22.617 1.00 90.00 788 SER A N 1
ATOM 6063 C CA . SER A 1 788 ? -6.385 8.231 21.337 1.00 90.00 788 SER A CA 1
ATOM 6064 C C . SER A 1 788 ? -6.731 6.747 21.548 1.00 90.00 788 SER A C 1
ATOM 6066 O O . SER A 1 788 ? -5.878 5.994 22.031 1.00 90.00 788 SER A O 1
ATOM 6068 N N . PRO A 1 789 ? -7.921 6.267 21.124 1.00 90.62 789 PRO A N 1
ATOM 6069 C CA . PRO A 1 789 ? -8.258 4.837 21.165 1.00 90.62 789 PRO A CA 1
ATOM 6070 C C . PRO A 1 789 ? -7.308 3.991 20.314 1.00 90.62 789 PRO A C 1
ATOM 6072 O O . PRO A 1 789 ? -7.100 2.800 20.557 1.00 90.62 789 PRO A O 1
ATOM 6075 N N . VAL A 1 790 ? -6.691 4.622 19.321 1.00 90.69 790 VAL A N 1
ATOM 6076 C CA . VAL A 1 790 ? -5.725 4.005 18.424 1.00 90.69 790 VAL A CA 1
ATOM 6077 C C . VAL A 1 790 ? -4.386 3.769 19.129 1.00 90.69 790 VAL A C 1
ATOM 6079 O O . VAL A 1 790 ? -3.805 2.696 18.993 1.00 90.69 790 VAL A O 1
ATOM 6082 N N . VAL A 1 791 ? -3.924 4.711 19.961 1.00 94.31 791 VAL A N 1
ATOM 6083 C CA . VAL A 1 791 ? -2.737 4.493 20.808 1.00 94.31 791 VAL A CA 1
ATOM 6084 C C . VAL A 1 791 ? -3.018 3.427 21.867 1.00 94.31 791 VAL A C 1
ATOM 6086 O O . VAL A 1 791 ? -2.187 2.537 22.055 1.00 94.31 791 VAL A O 1
ATOM 6089 N N . ARG A 1 792 ? -4.204 3.458 22.497 1.00 94.44 792 ARG A N 1
ATOM 6090 C CA . ARG A 1 792 ? -4.628 2.441 23.474 1.00 94.44 792 ARG A CA 1
ATOM 6091 C C . ARG A 1 792 ? -4.630 1.038 22.858 1.00 94.44 792 ARG A C 1
ATOM 6093 O O . ARG A 1 792 ? -3.973 0.145 23.388 1.00 94.44 792 ARG A O 1
ATOM 6100 N N . SER A 1 793 ? -5.276 0.852 21.705 1.00 94.94 793 SER A N 1
ATOM 6101 C CA . SER A 1 793 ? -5.331 -0.443 21.002 1.00 94.94 793 SER A CA 1
ATOM 6102 C C . SER A 1 793 ? -3.958 -0.909 20.503 1.00 94.94 793 SER A C 1
ATOM 6104 O O . SER A 1 793 ? -3.564 -2.031 20.816 1.00 94.94 793 SER A O 1
ATOM 6106 N N . SER A 1 794 ? -3.165 -0.046 19.856 1.00 96.44 794 SER A N 1
ATOM 6107 C CA . SER A 1 794 ? -1.778 -0.367 19.472 1.00 96.44 794 SER A CA 1
ATOM 6108 C C . SER A 1 794 ? -0.890 -0.712 20.681 1.00 96.44 794 SER A C 1
ATOM 6110 O O . SER A 1 794 ? 0.010 -1.548 20.568 1.00 96.44 794 SER A O 1
ATOM 6112 N N . CYS A 1 795 ? -1.143 -0.135 21.864 1.00 95.81 795 CYS A N 1
ATOM 6113 C CA . CYS A 1 795 ? -0.470 -0.530 23.104 1.00 95.81 795 CYS A CA 1
ATOM 6114 C C . CYS A 1 795 ? -0.884 -1.938 23.569 1.00 95.81 795 CYS A C 1
ATOM 6116 O O . CYS A 1 795 ? -0.026 -2.689 24.035 1.00 95.81 795 CYS A O 1
ATOM 6118 N N . VAL A 1 796 ? -2.148 -2.349 23.404 1.00 95.62 796 VAL A N 1
ATOM 6119 C CA . VAL A 1 796 ? -2.559 -3.746 23.651 1.00 95.62 796 VAL A CA 1
ATOM 6120 C C . VAL A 1 796 ? -1.856 -4.696 22.672 1.00 95.62 796 VAL A C 1
ATOM 6122 O O . VAL A 1 796 ? -1.305 -5.703 23.114 1.00 95.62 796 VAL A O 1
ATOM 6125 N N . THR A 1 797 ? -1.736 -4.343 21.385 1.00 96.00 797 THR A N 1
ATOM 6126 C CA . THR A 1 797 ? -0.956 -5.117 20.393 1.00 96.00 797 THR A CA 1
ATOM 6127 C C . THR A 1 797 ? 0.530 -5.242 20.775 1.00 96.00 797 THR A C 1
ATOM 6129 O O . THR A 1 797 ? 1.169 -6.270 20.527 1.00 96.00 797 THR A O 1
ATOM 6132 N N . LEU A 1 798 ? 1.110 -4.215 21.406 1.00 95.06 798 LEU A N 1
ATOM 6133 C CA . LEU A 1 798 ? 2.473 -4.258 21.949 1.00 95.06 798 LEU A CA 1
ATOM 6134 C C . LEU A 1 798 ? 2.570 -5.163 23.188 1.00 95.06 798 LEU A C 1
ATOM 6136 O O . LEU A 1 798 ? 3.496 -5.968 23.280 1.00 95.06 798 LEU A O 1
ATOM 6140 N N . LEU A 1 799 ? 1.610 -5.094 24.111 1.00 93.31 799 LEU A N 1
ATOM 6141 C CA . LEU A 1 799 ? 1.581 -5.949 25.303 1.00 93.31 799 LEU A CA 1
ATOM 6142 C C . LEU A 1 799 ? 1.295 -7.422 24.967 1.00 93.31 799 LEU A C 1
ATOM 6144 O O . LEU A 1 799 ? 1.851 -8.305 25.616 1.00 93.31 799 LEU A O 1
ATOM 6148 N N . ALA A 1 800 ? 0.521 -7.704 23.918 1.00 93.38 800 ALA A N 1
ATOM 6149 C CA . ALA A 1 800 ? 0.350 -9.055 23.384 1.00 93.38 800 ALA A CA 1
ATOM 6150 C C . ALA A 1 800 ? 1.675 -9.612 22.831 1.00 93.38 800 ALA A C 1
ATOM 6152 O O . ALA A 1 800 ? 2.046 -10.744 23.133 1.00 93.38 800 ALA A O 1
ATOM 6153 N N . SER A 1 801 ? 2.455 -8.799 22.105 1.00 92.56 801 SER A N 1
ATOM 6154 C CA . SER A 1 801 ? 3.710 -9.247 21.472 1.00 92.56 801 SER A CA 1
ATOM 6155 C C . SER A 1 801 ? 4.773 -9.787 22.437 1.00 92.56 801 SER A C 1
ATOM 6157 O O . SER A 1 801 ? 5.630 -10.569 22.023 1.00 92.56 801 SER A O 1
ATOM 6159 N N . ILE A 1 802 ? 4.726 -9.397 23.718 1.00 90.69 802 ILE A N 1
ATOM 6160 C CA . ILE A 1 802 ? 5.663 -9.866 24.747 1.00 90.69 802 ILE A CA 1
ATOM 6161 C C . ILE A 1 802 ? 5.188 -11.126 25.488 1.00 90.69 802 ILE A C 1
ATOM 6163 O O . ILE A 1 802 ? 6.038 -11.808 26.062 1.00 90.69 802 ILE A O 1
ATOM 6167 N N . VAL A 1 803 ? 3.890 -11.458 25.459 1.00 90.25 803 VAL A N 1
ATOM 6168 C CA . VAL A 1 803 ? 3.254 -12.606 26.149 1.00 90.25 803 VAL A CA 1
ATOM 6169 C C . VAL A 1 803 ? 3.543 -13.929 25.441 1.00 90.25 803 VAL A C 1
ATOM 6171 O O . VAL A 1 803 ? 3.728 -13.954 24.229 1.00 90.25 803 VAL A O 1
ATOM 6174 N N . GLY A 1 804 ? 3.606 -15.047 26.170 1.00 85.81 804 GLY A N 1
ATOM 6175 C CA . GLY A 1 804 ? 3.810 -16.367 25.566 1.00 85.81 804 GLY A CA 1
ATOM 6176 C C . GLY A 1 804 ? 5.266 -16.600 25.156 1.00 85.81 804 GLY A C 1
ATOM 6177 O O . GLY A 1 804 ? 5.609 -16.683 23.972 1.00 85.81 804 GLY A O 1
ATOM 6178 N N . VAL A 1 805 ? 6.142 -16.681 26.157 1.00 85.69 805 VAL A N 1
ATOM 6179 C CA . VAL A 1 805 ? 7.495 -17.250 26.040 1.00 85.69 805 VAL A CA 1
ATOM 6180 C C . VAL A 1 805 ? 7.476 -18.644 26.668 1.00 85.69 805 VAL A C 1
ATOM 6182 O O . VAL A 1 805 ? 6.727 -18.886 27.609 1.00 85.69 805 VAL A O 1
ATOM 6185 N N . ARG A 1 806 ? 8.304 -19.565 26.162 1.00 88.81 806 ARG A N 1
ATOM 6186 C CA . ARG A 1 806 ? 8.426 -20.941 26.670 1.00 88.81 806 ARG A CA 1
ATOM 6187 C C . ARG A 1 806 ? 9.006 -20.980 28.087 1.00 88.81 806 ARG A C 1
ATOM 6189 O O . ARG A 1 806 ? 10.216 -21.075 28.278 1.00 88.81 806 ARG A O 1
ATOM 6196 N N . VAL A 1 807 ? 8.121 -20.844 29.073 1.00 89.12 807 VAL A N 1
ATOM 6197 C CA . VAL A 1 807 ? 8.430 -20.862 30.511 1.00 89.12 807 VAL A CA 1
ATOM 6198 C C . VAL A 1 807 ? 8.928 -22.224 30.985 1.00 89.12 807 VAL A C 1
ATOM 6200 O O . VAL A 1 807 ? 9.812 -22.276 31.825 1.00 89.12 807 VAL A O 1
ATOM 6203 N N . ASP A 1 808 ? 8.457 -23.313 30.389 1.00 89.94 808 ASP A N 1
ATOM 6204 C CA . ASP A 1 808 ? 8.965 -24.675 30.581 1.00 89.94 808 ASP A CA 1
ATOM 6205 C C . ASP A 1 808 ? 10.472 -24.818 30.300 1.00 89.94 808 ASP A C 1
ATOM 6207 O O . ASP A 1 808 ? 11.125 -25.686 30.868 1.00 89.94 808 ASP A O 1
ATOM 6211 N N . LEU A 1 809 ? 11.046 -23.930 29.482 1.00 89.12 809 LEU A N 1
ATOM 6212 C CA . LEU A 1 809 ? 12.484 -23.879 29.191 1.00 89.12 809 LEU A CA 1
ATOM 6213 C C . LEU A 1 809 ? 13.255 -22.887 30.090 1.00 89.12 809 LEU A C 1
ATOM 6215 O O . LEU A 1 809 ? 14.432 -22.615 29.845 1.00 89.12 809 LEU A O 1
ATOM 6219 N N . LEU A 1 810 ? 12.608 -22.321 31.116 1.00 87.25 810 LEU A N 1
ATOM 6220 C CA . LEU A 1 810 ? 13.221 -21.444 32.118 1.00 87.25 810 LEU A CA 1
ATOM 6221 C C . LEU A 1 810 ? 13.420 -22.177 33.458 1.00 87.25 810 LEU A C 1
ATOM 6223 O O . LEU A 1 810 ? 12.592 -23.012 33.828 1.00 87.25 810 LEU A O 1
ATOM 6227 N N . PRO A 1 811 ? 14.451 -21.809 34.247 1.00 89.56 811 PRO A N 1
ATOM 6228 C CA . PRO A 1 811 ? 14.583 -22.242 35.637 1.00 89.56 811 PRO A CA 1
ATOM 6229 C C . PRO A 1 811 ? 13.314 -21.959 36.456 1.00 89.56 811 PRO A C 1
ATOM 6231 O O . PRO A 1 811 ? 12.679 -20.918 36.279 1.00 89.56 811 PRO A O 1
ATOM 6234 N N . HIS A 1 812 ? 12.957 -22.856 37.378 1.00 86.88 812 HIS A N 1
ATOM 6235 C CA . HIS A 1 812 ? 11.701 -22.797 38.142 1.00 86.88 812 HIS A CA 1
ATOM 6236 C C . HIS A 1 812 ? 11.455 -21.455 38.867 1.00 86.88 812 HIS A C 1
ATOM 6238 O O . HIS A 1 812 ? 10.323 -20.977 38.927 1.00 86.88 812 HIS A O 1
ATOM 6244 N N . ASP A 1 813 ? 12.503 -20.793 39.365 1.00 83.50 813 ASP A N 1
ATOM 6245 C CA . ASP A 1 813 ? 12.404 -19.479 40.018 1.00 83.50 813 ASP A CA 1
ATOM 6246 C C . ASP A 1 813 ? 12.119 -18.325 39.032 1.00 83.50 813 ASP A C 1
ATOM 6248 O O . ASP A 1 813 ? 11.647 -17.256 39.430 1.00 83.50 813 ASP A O 1
ATOM 6252 N N . GLN A 1 814 ? 12.403 -18.531 37.744 1.00 85.94 814 GLN A N 1
ATOM 6253 C CA . GLN A 1 814 ? 12.106 -17.608 36.650 1.00 85.94 814 GLN A CA 1
ATOM 6254 C C . GLN A 1 814 ? 10.739 -17.905 36.021 1.00 85.94 814 GLN A C 1
ATOM 6256 O O . GLN A 1 814 ? 10.056 -16.956 35.639 1.00 85.94 814 GLN A O 1
ATOM 6261 N N . GLN A 1 815 ? 10.296 -19.174 35.993 1.00 89.12 815 GLN A N 1
ATOM 6262 C CA . GLN A 1 815 ? 8.928 -19.564 35.603 1.00 89.12 815 GLN A CA 1
ATOM 6263 C C . GLN A 1 815 ? 7.884 -18.753 36.377 1.00 89.12 815 GLN A C 1
ATOM 6265 O O . GLN A 1 815 ? 7.050 -18.067 35.787 1.00 89.12 815 GLN A O 1
ATOM 6270 N N . VAL A 1 816 ? 7.980 -18.785 37.711 1.00 86.75 816 VAL A N 1
ATOM 6271 C CA . VAL A 1 816 ? 7.036 -18.127 38.624 1.00 86.75 816 VAL A CA 1
ATOM 6272 C C . VAL A 1 816 ? 7.023 -16.610 38.407 1.00 86.75 816 VAL A C 1
ATOM 6274 O O . VAL A 1 816 ? 5.965 -16.022 38.189 1.00 86.75 816 VAL A O 1
ATOM 6277 N N . ARG A 1 817 ? 8.200 -15.970 38.376 1.00 83.62 817 ARG A N 1
ATOM 6278 C CA . ARG A 1 817 ? 8.319 -14.518 38.140 1.00 83.62 817 ARG A CA 1
ATOM 6279 C C . ARG A 1 817 ? 7.752 -14.096 36.782 1.00 83.62 817 ARG A C 1
ATOM 6281 O O . ARG A 1 817 ? 7.113 -13.050 36.682 1.00 83.62 817 ARG A O 1
ATOM 6288 N N . ARG A 1 818 ? 7.964 -14.909 35.744 1.00 85.50 818 ARG A N 1
ATOM 6289 C CA . ARG A 1 818 ? 7.462 -14.653 34.391 1.00 85.50 818 ARG A CA 1
ATOM 6290 C C . ARG A 1 818 ? 5.939 -14.760 34.314 1.00 85.50 818 ARG A C 1
ATOM 6292 O O . ARG A 1 818 ? 5.296 -13.865 33.773 1.00 85.50 818 ARG A O 1
ATOM 6299 N N . LEU A 1 819 ? 5.357 -15.815 34.869 1.00 88.56 819 LEU A N 1
ATOM 6300 C CA . LEU A 1 819 ? 3.908 -16.014 34.832 1.00 88.56 819 LEU A CA 1
ATOM 6301 C C . LEU A 1 819 ? 3.165 -14.964 35.664 1.00 88.56 819 LEU A C 1
ATOM 6303 O O . LEU A 1 819 ? 2.156 -14.436 35.204 1.00 88.56 819 LEU A O 1
ATOM 6307 N N . HIS A 1 820 ? 3.714 -14.563 36.816 1.00 86.06 820 HIS A N 1
ATOM 6308 C CA . HIS A 1 820 ? 3.187 -13.431 37.583 1.00 86.06 820 HIS A CA 1
ATOM 6309 C C . HIS A 1 820 ? 3.175 -12.138 36.746 1.00 86.06 820 HIS A C 1
ATOM 6311 O O . HIS A 1 820 ? 2.202 -11.389 36.797 1.00 86.06 820 HIS A O 1
ATOM 6317 N N . MET A 1 821 ? 4.215 -11.867 35.953 1.00 84.81 821 MET A N 1
ATOM 6318 C CA . MET A 1 821 ? 4.275 -10.685 35.086 1.00 84.81 821 MET A CA 1
ATOM 6319 C C . MET A 1 821 ? 3.182 -10.702 34.001 1.00 84.81 821 MET A C 1
ATOM 6321 O O . MET A 1 821 ? 2.489 -9.701 33.829 1.00 84.81 821 MET A O 1
ATOM 6325 N N . GLU A 1 822 ? 2.977 -11.824 33.302 1.00 89.00 822 GLU A N 1
ATOM 6326 C CA . GLU A 1 822 ? 1.899 -11.937 32.299 1.00 89.00 822 GLU A CA 1
ATOM 6327 C C . GLU A 1 822 ? 0.509 -11.857 32.942 1.00 89.00 822 GLU A C 1
ATOM 6329 O O . GLU A 1 822 ? -0.384 -11.196 32.409 1.00 89.00 822 GLU A O 1
ATOM 6334 N N . LYS A 1 823 ? 0.343 -12.433 34.139 1.00 85.69 823 LYS A N 1
ATOM 6335 C CA . LYS A 1 823 ? -0.901 -12.333 34.906 1.00 85.69 823 LYS A CA 1
ATOM 6336 C C . LYS A 1 823 ? -1.193 -10.903 35.359 1.00 85.69 823 LYS A C 1
ATOM 6338 O O . LYS A 1 823 ? -2.332 -10.464 35.234 1.00 85.69 823 LYS A O 1
ATOM 6343 N N . SER A 1 824 ? -0.181 -10.143 35.787 1.00 84.31 824 SER A N 1
ATOM 6344 C CA . SER A 1 824 ? -0.318 -8.711 36.093 1.00 84.31 824 SER A CA 1
ATOM 6345 C C . SER A 1 824 ? -0.792 -7.901 34.880 1.00 84.31 824 SER A C 1
ATOM 6347 O O . SER A 1 824 ? -1.643 -7.026 35.038 1.00 84.31 824 SER A O 1
ATOM 6349 N N . LEU A 1 825 ? -0.293 -8.202 33.672 1.00 87.69 825 LEU A N 1
ATOM 6350 C CA . LEU A 1 825 ? -0.755 -7.557 32.435 1.00 87.69 825 LEU A CA 1
ATOM 6351 C C . LEU A 1 825 ? -2.219 -7.908 32.133 1.00 87.69 825 LEU A C 1
ATOM 6353 O O . LEU A 1 825 ? -3.027 -7.003 31.932 1.00 87.69 825 LEU A O 1
ATOM 6357 N N . LEU A 1 826 ? -2.588 -9.194 32.183 1.00 88.38 826 LEU A N 1
ATOM 6358 C CA . LEU A 1 826 ? -3.973 -9.635 31.976 1.00 88.38 826 LEU A CA 1
ATOM 6359 C C . LEU A 1 826 ? -4.936 -9.036 33.017 1.00 88.38 826 LEU A C 1
ATOM 6361 O O . LEU A 1 826 ? -6.066 -8.702 32.681 1.00 88.38 826 LEU A O 1
ATOM 6365 N N . ILE A 1 827 ? -4.519 -8.887 34.280 1.00 85.50 827 ILE A N 1
ATOM 6366 C CA . ILE A 1 827 ? -5.311 -8.205 35.318 1.00 85.50 827 ILE A CA 1
ATOM 6367 C C . ILE A 1 827 ? -5.515 -6.730 34.957 1.00 85.50 827 ILE A C 1
ATOM 6369 O O . ILE A 1 827 ? -6.649 -6.260 34.997 1.00 85.50 827 ILE A O 1
ATOM 6373 N N . LYS A 1 828 ? -4.462 -6.014 34.537 1.00 86.88 828 LYS A N 1
ATOM 6374 C CA . LYS A 1 828 ? -4.579 -4.599 34.147 1.00 86.88 828 LYS A CA 1
ATOM 6375 C C . LYS A 1 828 ? -5.484 -4.399 32.928 1.00 86.88 828 LYS A C 1
ATOM 6377 O O . LYS A 1 828 ? -6.246 -3.441 32.883 1.00 86.88 828 LYS A O 1
ATOM 6382 N N . LEU A 1 829 ? -5.434 -5.318 31.965 1.00 91.06 829 LEU A N 1
ATOM 6383 C CA . LEU A 1 829 ? -6.239 -5.257 30.744 1.00 91.06 829 LEU A CA 1
ATOM 6384 C C . LEU A 1 829 ? -7.739 -5.546 30.970 1.00 91.06 829 LEU A C 1
ATOM 6386 O O . LEU A 1 829 ? -8.562 -5.078 30.186 1.00 91.06 829 LEU A O 1
ATOM 6390 N N . ARG A 1 830 ? -8.133 -6.212 32.071 1.00 87.94 830 ARG A N 1
ATOM 6391 C CA . ARG A 1 830 ? -9.558 -6.395 32.443 1.00 87.94 830 ARG A CA 1
ATOM 6392 C C . ARG A 1 830 ? -10.294 -5.074 32.682 1.00 87.94 830 ARG A C 1
ATOM 6394 O O . ARG A 1 830 ? -11.506 -5.016 32.491 1.00 87.94 830 ARG A O 1
ATOM 6401 N N . GLU A 1 831 ? -9.577 -4.014 33.058 1.00 85.00 831 GLU A N 1
ATOM 6402 C CA . GLU A 1 831 ? -10.136 -2.667 33.260 1.00 85.00 831 GLU A CA 1
ATOM 6403 C C . GLU A 1 831 ? -10.745 -2.084 31.961 1.00 85.00 831 GLU A C 1
ATOM 6405 O O . GLU A 1 831 ? -11.586 -1.189 32.030 1.00 85.00 831 GLU A O 1
ATOM 6410 N N . TYR A 1 832 ? -10.393 -2.648 30.795 1.00 89.62 832 TYR A N 1
ATOM 6411 C CA . TYR A 1 832 ? -10.770 -2.192 29.450 1.00 89.62 832 TYR A CA 1
ATOM 6412 C C . TYR A 1 832 ? -11.783 -3.119 28.738 1.00 89.62 832 TYR A C 1
ATOM 6414 O O . TYR A 1 832 ? -12.039 -2.974 27.547 1.00 89.62 832 TYR A O 1
ATOM 6422 N N . ILE A 1 833 ? -12.428 -4.057 29.447 1.00 89.25 833 ILE A N 1
ATOM 6423 C CA . ILE A 1 833 ? -13.509 -4.897 28.871 1.00 89.25 833 ILE A CA 1
ATOM 6424 C C . ILE A 1 833 ? -14.737 -4.054 28.469 1.00 89.25 833 ILE A C 1
ATOM 6426 O O . ILE A 1 833 ? -15.470 -4.407 27.547 1.00 89.25 833 ILE A O 1
ATOM 6430 N N . PHE A 1 834 ? -14.938 -2.922 29.147 1.00 86.75 834 PHE A N 1
ATOM 6431 C CA . PHE A 1 834 ? -15.991 -1.937 28.874 1.00 86.75 834 PHE A CA 1
ATOM 6432 C C . PHE A 1 834 ? -15.413 -0.647 28.278 1.00 86.75 834 PHE A C 1
ATOM 6434 O O . PHE A 1 834 ? -15.881 0.455 28.568 1.00 86.75 834 PHE A O 1
ATOM 6441 N N . ASP A 1 835 ? -14.361 -0.780 27.469 1.00 90.94 835 ASP A N 1
ATOM 6442 C CA . ASP A 1 835 ? -13.901 0.307 26.613 1.00 90.94 835 ASP A CA 1
ATOM 6443 C C . ASP A 1 835 ? -14.974 0.662 25.578 1.00 90.94 835 ASP A C 1
ATOM 6445 O O . ASP A 1 835 ? -15.643 -0.232 25.047 1.00 90.94 835 ASP A O 1
ATOM 6449 N N . ALA A 1 836 ? -15.141 1.948 25.263 1.00 89.44 836 ALA A N 1
ATOM 6450 C CA . ALA A 1 836 ? -16.084 2.337 24.219 1.00 89.44 836 ALA A CA 1
ATOM 6451 C C . ALA A 1 836 ? -15.508 2.062 22.818 1.00 89.44 836 ALA A C 1
ATOM 6453 O O . ALA A 1 836 ? -16.272 1.771 21.898 1.00 89.44 836 ALA A O 1
ATOM 6454 N N . SER A 1 837 ? -14.179 2.052 22.659 1.00 90.75 837 SER A N 1
ATOM 6455 C CA . SER A 1 837 ? -13.557 1.747 21.373 1.00 90.75 837 SER A CA 1
ATOM 6456 C C . SER A 1 837 ? -13.570 0.253 21.055 1.00 90.75 837 SER A C 1
ATOM 6458 O O . SER A 1 837 ? -12.915 -0.555 21.721 1.00 90.75 837 SER A O 1
ATOM 6460 N N . MET A 1 838 ? -14.232 -0.111 19.956 1.00 88.62 838 MET A N 1
ATOM 6461 C CA . MET A 1 838 ? -14.186 -1.472 19.415 1.00 88.62 838 MET A CA 1
ATOM 6462 C C . MET A 1 838 ? -12.753 -1.889 19.032 1.00 88.62 838 MET A C 1
ATOM 6464 O O . MET A 1 838 ? -12.388 -3.045 19.226 1.00 88.62 838 MET A O 1
ATOM 6468 N N . ASN A 1 839 ? -11.902 -0.945 18.600 1.00 88.62 839 ASN A N 1
ATOM 6469 C CA . ASN A 1 839 ? -10.486 -1.199 18.295 1.00 88.62 839 ASN A CA 1
ATOM 6470 C C . ASN A 1 839 ? -9.704 -1.711 19.521 1.00 88.62 839 ASN A C 1
ATOM 6472 O O . ASN A 1 839 ? -8.837 -2.572 19.392 1.00 88.62 839 ASN A O 1
ATOM 6476 N N . VAL A 1 840 ? -9.995 -1.179 20.716 1.00 93.44 840 VAL A N 1
ATOM 6477 C CA . VAL A 1 840 ? -9.336 -1.597 21.968 1.00 93.44 840 VAL A CA 1
ATOM 6478 C C . VAL A 1 840 ? -9.829 -2.979 22.392 1.00 93.44 840 VAL A C 1
ATOM 6480 O O . VAL A 1 840 ? -9.023 -3.821 22.791 1.00 93.44 840 VAL A O 1
ATOM 6483 N N . ARG A 1 841 ? -11.133 -3.248 22.250 1.00 93.19 841 ARG A N 1
ATOM 6484 C CA . ARG A 1 841 ? -11.719 -4.551 22.592 1.00 93.19 841 ARG A CA 1
ATOM 6485 C C . ARG A 1 841 ? -11.309 -5.661 21.618 1.00 93.19 841 ARG A C 1
ATOM 6487 O O . ARG A 1 841 ? -11.048 -6.772 22.069 1.00 93.19 841 ARG A O 1
ATOM 6494 N N . GLU A 1 842 ? -11.155 -5.384 20.322 1.00 93.06 842 GLU A N 1
ATOM 6495 C CA . GLU A 1 842 ? -10.651 -6.374 19.355 1.00 93.06 842 GLU A CA 1
ATOM 6496 C C . GLU A 1 842 ? -9.195 -6.778 19.650 1.00 93.06 842 GLU A C 1
ATOM 6498 O O . GLU A 1 842 ? -8.868 -7.967 19.671 1.00 93.06 842 GLU A O 1
ATOM 6503 N N . GLU A 1 843 ? -8.323 -5.823 19.980 1.00 95.00 843 GLU A N 1
ATOM 6504 C CA . GLU A 1 843 ? -6.943 -6.138 20.374 1.00 95.00 843 GLU A CA 1
ATOM 6505 C C . GLU A 1 843 ? -6.865 -6.806 21.766 1.00 95.00 843 GLU A C 1
ATOM 6507 O O . GLU A 1 843 ? -5.955 -7.598 22.022 1.00 95.00 843 GLU A O 1
ATOM 6512 N N . LEU A 1 844 ? -7.858 -6.598 22.643 1.00 95.19 844 LEU A N 1
ATOM 6513 C CA . LEU A 1 844 ? -8.023 -7.367 23.886 1.00 95.19 844 LEU A CA 1
ATOM 6514 C C . LEU A 1 844 ? -8.447 -8.827 23.622 1.00 95.19 844 LEU A C 1
ATOM 6516 O O . LEU A 1 844 ? -7.950 -9.736 24.295 1.00 95.19 844 LEU A O 1
ATOM 6520 N N . ILE A 1 845 ? -9.299 -9.078 22.618 1.00 95.50 845 ILE A N 1
ATOM 6521 C CA . ILE A 1 845 ? -9.606 -10.436 22.128 1.00 95.50 845 ILE A CA 1
ATOM 6522 C C . ILE A 1 845 ? -8.326 -11.094 21.596 1.00 95.50 845 ILE A C 1
ATOM 6524 O O . ILE A 1 845 ? -8.035 -12.232 21.968 1.00 95.50 845 ILE A O 1
ATOM 6528 N N . PHE A 1 846 ? -7.529 -10.378 20.793 1.00 95.12 846 PHE A N 1
ATOM 6529 C CA . PHE A 1 846 ? -6.231 -10.855 20.299 1.00 95.12 846 PHE A CA 1
ATOM 6530 C C . PHE A 1 846 ? -5.269 -11.208 21.449 1.00 95.12 846 PHE A C 1
ATOM 6532 O O . PHE A 1 846 ? -4.746 -12.321 21.464 1.00 95.12 846 PHE A O 1
ATOM 6539 N N . PHE A 1 847 ? -5.114 -10.343 22.461 1.00 95.62 847 PHE A N 1
ATOM 6540 C CA . PHE A 1 847 ? -4.298 -10.625 23.653 1.00 95.62 847 PHE A CA 1
ATOM 6541 C C . PHE A 1 847 ? -4.733 -11.917 24.367 1.00 95.62 847 PHE A C 1
ATOM 6543 O O . PHE A 1 847 ? -3.899 -12.757 24.708 1.00 95.62 847 PHE A O 1
ATOM 6550 N N . CYS A 1 848 ? -6.039 -12.113 24.571 1.00 95.62 848 CYS A N 1
ATOM 6551 C CA . CYS A 1 848 ? -6.552 -13.318 25.229 1.00 95.62 848 CYS A CA 1
ATOM 6552 C C . CYS A 1 848 ? -6.367 -14.572 24.359 1.00 95.62 848 CYS A C 1
ATOM 6554 O O . CYS A 1 848 ? -6.066 -15.645 24.881 1.00 95.62 848 CYS A O 1
ATOM 6556 N N . CYS A 1 849 ? -6.468 -14.442 23.033 1.00 94.81 849 CYS A N 1
ATOM 6557 C CA . CYS A 1 849 ? -6.181 -15.533 22.104 1.00 94.81 849 CYS A CA 1
ATOM 6558 C C . CYS A 1 849 ? -4.687 -15.892 22.056 1.00 94.81 849 CYS A C 1
ATOM 6560 O O . CYS A 1 849 ? -4.375 -17.072 21.929 1.00 94.81 849 CYS A O 1
ATOM 6562 N N . GLU A 1 850 ? -3.766 -14.933 22.205 1.00 93.94 850 GLU A N 1
ATOM 6563 C CA . GLU A 1 850 ? -2.321 -15.198 22.346 1.00 93.94 850 GLU A CA 1
ATOM 6564 C C . GLU A 1 850 ? -2.009 -15.968 23.638 1.00 93.94 850 GLU A C 1
ATOM 6566 O O . GLU A 1 850 ? -1.272 -16.954 23.600 1.00 93.94 850 GLU A O 1
ATOM 6571 N N . VAL A 1 851 ? -2.630 -15.596 24.768 1.00 93.88 851 VAL A N 1
ATOM 6572 C CA . VAL A 1 851 ? -2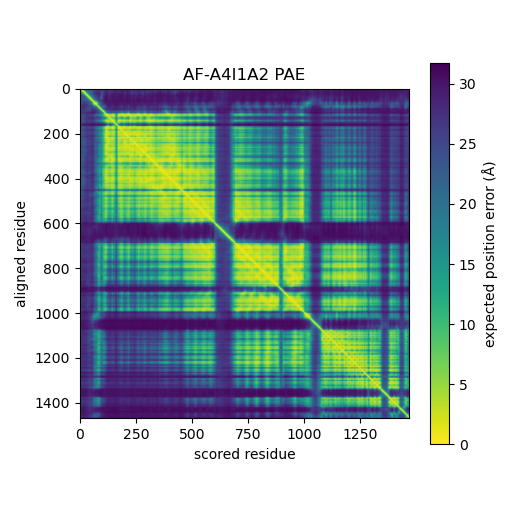.537 -16.358 26.031 1.00 93.88 851 VAL A CA 1
ATOM 6573 C C . VAL A 1 851 ? -3.014 -17.800 25.834 1.00 93.88 851 VAL A C 1
ATOM 6575 O O . VAL A 1 851 ? -2.283 -18.740 26.154 1.00 93.88 851 VAL A O 1
ATOM 6578 N N . LEU A 1 852 ? -4.216 -17.990 25.277 1.00 93.75 852 LEU A N 1
ATOM 6579 C CA . LEU A 1 852 ? -4.762 -19.326 25.024 1.00 93.75 852 LEU A CA 1
ATOM 6580 C C . LEU A 1 852 ? -3.877 -20.119 24.048 1.00 93.75 852 LEU A C 1
ATOM 6582 O O . LEU A 1 852 ? -3.572 -21.276 24.321 1.00 93.75 852 LEU A O 1
ATOM 6586 N N . HIS A 1 853 ? -3.403 -19.512 22.954 1.00 92.25 853 HIS A N 1
ATOM 6587 C CA . HIS A 1 853 ? -2.544 -20.175 21.968 1.00 92.25 853 HIS A CA 1
ATOM 6588 C C . HIS A 1 853 ? -1.207 -20.630 22.568 1.00 92.25 853 HIS A C 1
ATOM 6590 O O . HIS A 1 853 ? -0.806 -21.778 22.369 1.00 92.25 853 HIS A O 1
ATOM 6596 N N . ALA A 1 854 ? -0.523 -19.754 23.310 1.00 90.69 854 ALA A N 1
ATOM 6597 C CA . ALA A 1 854 ? 0.798 -20.033 23.870 1.00 90.69 854 ALA A CA 1
ATOM 6598 C C . ALA A 1 854 ? 0.773 -21.139 24.938 1.00 90.69 854 ALA A C 1
ATOM 6600 O O . ALA A 1 854 ? 1.697 -21.954 25.005 1.00 90.69 854 ALA A O 1
ATOM 6601 N N . TYR A 1 855 ? -0.286 -21.186 25.753 1.00 93.19 855 TYR A N 1
ATOM 6602 C CA . TYR A 1 855 ? -0.383 -22.083 26.907 1.00 93.19 855 TYR A CA 1
ATOM 6603 C C . TYR A 1 855 ? -1.322 -23.284 26.715 1.00 93.19 855 TYR A C 1
ATOM 6605 O O . TYR A 1 855 ? -1.442 -24.104 27.627 1.00 93.19 855 TYR A O 1
ATOM 6613 N N . ARG A 1 856 ? -1.915 -23.470 25.523 1.00 91.19 856 ARG A N 1
ATOM 6614 C CA . ARG A 1 856 ? -2.829 -24.591 25.212 1.00 91.19 856 ARG A CA 1
ATOM 6615 C C . ARG A 1 856 ? -2.281 -25.983 25.551 1.00 91.19 856 ARG A C 1
ATOM 6617 O O . ARG A 1 856 ? -3.065 -26.883 25.820 1.00 91.19 856 ARG A O 1
ATOM 6624 N N . GLY A 1 857 ? -0.956 -26.156 25.593 1.00 89.56 857 GLY A N 1
ATOM 6625 C CA . GLY A 1 857 ? -0.292 -27.404 25.994 1.00 89.56 857 GLY A CA 1
ATOM 6626 C C . GLY A 1 857 ? -0.657 -27.910 27.401 1.00 89.56 857 GLY A C 1
ATOM 6627 O O . GLY A 1 857 ? -0.544 -29.109 27.661 1.00 89.56 857 GLY A O 1
ATOM 6628 N N . VAL A 1 858 ? -1.140 -27.019 28.279 1.00 92.19 858 VAL A N 1
ATOM 6629 C CA . VAL A 1 858 ? -1.624 -27.328 29.638 1.00 92.19 858 VAL A CA 1
ATOM 6630 C C . VAL A 1 858 ? -3.108 -27.735 29.664 1.00 92.19 858 VAL A C 1
ATOM 6632 O O . VAL A 1 858 ? -3.517 -28.470 30.556 1.00 92.19 858 VAL A O 1
ATOM 6635 N N . LEU A 1 859 ? -3.916 -27.325 28.677 1.00 90.62 859 LEU A N 1
ATOM 6636 C CA . LEU A 1 859 ? -5.336 -27.698 28.596 1.00 90.62 859 LEU A CA 1
ATOM 6637 C C . LEU A 1 859 ? -5.521 -29.197 28.302 1.00 90.62 859 LEU A C 1
ATOM 6639 O O . LEU A 1 859 ? -4.646 -29.854 27.724 1.00 90.62 859 LEU A O 1
ATOM 6643 N N . SER A 1 860 ? -6.700 -29.733 28.639 1.00 89.88 860 SER A N 1
ATOM 6644 C CA . SER A 1 860 ? -7.087 -31.093 28.238 1.00 89.88 860 SER A CA 1
ATOM 6645 C C . SER A 1 860 ? -7.072 -31.245 26.708 1.00 89.88 860 SER A C 1
ATOM 6647 O O . SER A 1 860 ? -7.123 -30.258 25.972 1.00 89.88 860 SER A O 1
ATOM 6649 N N . LEU A 1 861 ? -6.982 -32.478 26.203 1.00 86.06 861 LEU A N 1
ATOM 6650 C CA . LEU A 1 861 ? -6.916 -32.705 24.754 1.00 86.06 861 LEU A CA 1
ATOM 6651 C C . LEU A 1 861 ? -8.231 -32.302 24.056 1.00 86.06 861 LEU A C 1
ATOM 6653 O O . LEU A 1 861 ? -8.185 -31.632 23.030 1.00 86.06 861 LEU A O 1
ATOM 6657 N N . ALA A 1 862 ? -9.383 -32.572 24.682 1.00 87.44 862 ALA A N 1
ATOM 6658 C CA . ALA A 1 862 ? -10.686 -32.095 24.210 1.00 87.44 862 ALA A CA 1
ATOM 6659 C C . ALA A 1 862 ? -10.773 -30.556 24.210 1.00 87.44 862 ALA A C 1
ATOM 6661 O O . ALA A 1 862 ? -11.171 -29.957 23.215 1.00 87.44 862 ALA A O 1
ATOM 6662 N N . HIS A 1 863 ? -10.312 -29.895 25.280 1.00 89.88 863 HIS A N 1
ATOM 6663 C CA . HIS A 1 863 ? -10.264 -28.426 25.350 1.00 89.88 863 HIS A CA 1
ATOM 6664 C C . HIS A 1 863 ? -9.271 -27.798 24.366 1.00 89.88 863 HIS A C 1
ATOM 6666 O O . HIS A 1 863 ? -9.437 -26.635 24.018 1.00 89.88 863 HIS A O 1
ATOM 6672 N N . ARG A 1 864 ? -8.249 -28.534 23.908 1.00 84.06 864 ARG A N 1
ATOM 6673 C CA . ARG A 1 864 ? -7.334 -28.100 22.838 1.00 84.06 864 ARG A CA 1
ATOM 6674 C C . ARG A 1 864 ? -7.975 -28.160 21.457 1.00 84.06 864 ARG A C 1
ATOM 6676 O O . ARG A 1 864 ? -7.763 -27.246 20.666 1.00 84.06 864 ARG A O 1
ATOM 6683 N N . GLU A 1 865 ? -8.728 -29.218 21.174 1.00 85.19 865 GLU A N 1
ATOM 6684 C CA . GLU A 1 865 ? -9.448 -29.381 19.906 1.00 85.19 865 GLU A CA 1
ATOM 6685 C C . GLU A 1 865 ? -10.668 -28.447 19.829 1.00 85.19 865 GLU A C 1
ATOM 6687 O O . GLU A 1 865 ? -10.954 -27.893 18.769 1.00 85.19 865 GLU A O 1
ATOM 6692 N N . ASN A 1 866 ? -11.338 -28.197 20.961 1.00 88.31 866 ASN A N 1
ATOM 6693 C CA . ASN A 1 866 ? -12.505 -27.324 21.059 1.00 88.31 866 ASN A CA 1
ATOM 6694 C C . ASN A 1 866 ? -12.340 -26.229 22.133 1.00 88.31 866 ASN A C 1
ATOM 6696 O O . ASN A 1 866 ? -13.037 -26.195 23.148 1.00 88.31 866 ASN A O 1
ATOM 6700 N N . ILE A 1 867 ? -11.436 -25.273 21.890 1.00 90.12 867 ILE A N 1
ATOM 6701 C CA . ILE A 1 867 ? -11.205 -24.127 22.798 1.00 90.12 867 ILE A CA 1
ATOM 6702 C C . ILE A 1 867 ? -12.488 -23.289 22.993 1.00 90.12 867 ILE A C 1
ATOM 6704 O O . ILE A 1 867 ? -12.679 -22.677 24.044 1.00 90.12 867 ILE A O 1
ATOM 6708 N N . SER A 1 868 ? -13.408 -23.306 22.022 1.00 89.62 868 SER A N 1
ATOM 6709 C CA . SER A 1 868 ? -14.720 -22.650 22.132 1.00 89.62 868 SER A CA 1
ATOM 6710 C C . SER A 1 868 ? -15.576 -23.228 23.269 1.00 89.62 868 SER A C 1
ATOM 6712 O O . SER A 1 868 ? -16.254 -22.483 23.972 1.00 89.62 868 SER A O 1
ATOM 6714 N N . GLU A 1 869 ? -15.525 -24.545 23.473 1.00 89.88 869 GLU A N 1
ATOM 6715 C CA . GLU A 1 869 ? -16.238 -25.254 24.541 1.00 89.88 869 GLU A CA 1
ATOM 6716 C C . GLU A 1 869 ? -15.592 -25.008 25.907 1.00 89.88 869 GLU A C 1
ATOM 6718 O O . GLU A 1 869 ? -16.308 -24.691 26.851 1.00 89.88 869 GLU A O 1
ATOM 6723 N N . TYR A 1 870 ? -14.255 -24.989 25.993 1.00 91.25 870 TYR A N 1
ATOM 6724 C CA . TYR A 1 870 ? -13.544 -24.568 27.211 1.00 91.25 870 TYR A CA 1
ATOM 6725 C C . TYR A 1 870 ? -13.959 -23.160 27.674 1.00 91.25 870 TYR A C 1
ATOM 6727 O O . TYR A 1 870 ? -14.256 -22.946 28.849 1.00 91.25 870 TYR A O 1
ATOM 6735 N N . VAL A 1 871 ? -14.031 -22.196 26.747 1.00 90.94 871 VAL A N 1
ATOM 6736 C CA . VAL A 1 871 ? -14.475 -20.827 27.060 1.00 90.94 871 VAL A CA 1
ATOM 6737 C C . VAL A 1 871 ? -15.928 -20.821 27.556 1.00 90.94 871 VAL A C 1
ATOM 6739 O O . VAL A 1 871 ? -16.222 -20.192 28.572 1.00 90.94 871 VAL A O 1
ATOM 6742 N N . LEU A 1 872 ? -16.826 -21.573 26.911 1.00 88.56 872 LEU A N 1
ATOM 6743 C CA . LEU A 1 872 ? -18.227 -21.694 27.334 1.00 88.56 872 LEU A CA 1
ATOM 6744 C C . LEU A 1 872 ? -18.395 -22.374 28.705 1.00 88.56 872 LEU A C 1
ATOM 6746 O O . LEU A 1 872 ? -19.252 -21.947 29.479 1.00 88.56 872 LEU A O 1
ATOM 6750 N N . GLU A 1 873 ? -17.603 -23.399 29.028 1.00 88.56 873 GLU A N 1
ATOM 6751 C CA . GLU A 1 873 ? -17.596 -24.040 30.352 1.00 88.56 873 GLU A CA 1
ATOM 6752 C C . GLU A 1 873 ? -17.132 -23.071 31.446 1.00 88.56 873 GLU A C 1
ATOM 6754 O O . GLU A 1 873 ? -17.782 -22.959 32.488 1.00 88.56 873 GLU A O 1
ATOM 6759 N N . VAL A 1 874 ? -16.050 -22.323 31.196 1.00 87.88 874 VAL A N 1
ATOM 6760 C CA . VAL A 1 874 ? -15.541 -21.292 32.115 1.00 87.88 874 VAL A CA 1
ATOM 6761 C C . VAL A 1 874 ? -16.603 -20.218 32.381 1.00 87.88 874 VAL A C 1
ATOM 6763 O O . VAL A 1 874 ? -16.820 -19.849 33.534 1.00 87.88 874 VAL A O 1
ATOM 6766 N N . GLY A 1 875 ? -17.328 -19.769 31.350 1.00 81.94 875 GLY A N 1
ATOM 6767 C CA . GLY A 1 875 ? -18.452 -18.840 31.513 1.00 81.94 875 GLY A CA 1
ATOM 6768 C C . GLY A 1 875 ? -19.630 -19.418 32.313 1.00 81.94 875 GLY A C 1
ATOM 6769 O O . GLY A 1 875 ? -20.257 -18.703 33.095 1.00 81.94 875 GLY A O 1
ATOM 6770 N N . GLN A 1 876 ? -19.924 -20.715 32.167 1.00 82.88 876 GLN A N 1
ATOM 6771 C CA . GLN A 1 876 ? -21.016 -21.388 32.889 1.00 82.88 876 GLN A CA 1
ATOM 6772 C C . GLN A 1 876 ? -20.731 -21.598 34.381 1.00 82.88 876 GLN A C 1
ATOM 6774 O O . GLN A 1 876 ? -21.667 -21.593 35.181 1.00 82.88 876 GLN A O 1
ATOM 6779 N N . GLN A 1 877 ? -19.463 -21.725 34.782 1.00 71.88 877 GLN A N 1
ATOM 6780 C CA . GLN A 1 877 ? -19.068 -21.800 36.199 1.00 71.88 877 GLN A CA 1
ATOM 6781 C C . GLN A 1 877 ? -19.221 -20.451 36.942 1.00 71.88 877 GLN A C 1
ATOM 6783 O O . GLN A 1 877 ? -19.027 -20.377 38.158 1.00 71.88 877 GLN A O 1
ATOM 6788 N N . GLY A 1 878 ? -19.650 -19.404 36.228 1.00 58.28 878 GLY A N 1
ATOM 6789 C CA . GLY A 1 878 ? -19.971 -18.078 36.743 1.00 58.28 878 GLY A CA 1
ATOM 6790 C C . GLY A 1 878 ? -18.792 -17.110 36.672 1.00 58.28 878 GLY A C 1
ATOM 6791 O O . GLY A 1 878 ? -17.636 -17.511 36.560 1.00 58.28 878 GLY A O 1
ATOM 6792 N N . ASN A 1 879 ? -19.080 -15.809 36.788 1.00 62.44 879 ASN A N 1
ATOM 6793 C CA . ASN A 1 879 ? -18.098 -14.716 36.677 1.00 62.44 879 ASN A CA 1
ATOM 6794 C C . ASN A 1 879 ? -17.154 -14.612 37.898 1.00 62.44 879 ASN A C 1
ATOM 6796 O O . ASN A 1 879 ? -16.912 -13.522 38.420 1.00 62.44 879 ASN A O 1
ATOM 6800 N N . ARG A 1 880 ? -16.645 -15.742 38.397 1.00 62.69 880 ARG A N 1
ATOM 6801 C CA . ARG A 1 880 ? -15.735 -15.806 39.536 1.00 62.69 880 ARG A CA 1
ATOM 6802 C C . ARG A 1 880 ? -14.298 -15.915 39.040 1.00 62.69 880 ARG A C 1
ATOM 6804 O O . ARG A 1 880 ? -13.829 -16.987 38.660 1.00 62.69 880 ARG A O 1
ATOM 6811 N N . TRP A 1 881 ? -13.599 -14.784 39.061 1.00 66.88 881 TRP A N 1
ATOM 6812 C CA . TRP A 1 881 ? -12.149 -14.742 38.894 1.00 66.88 881 TRP A CA 1
ATOM 6813 C C . TRP A 1 881 ? -11.497 -15.640 39.954 1.00 66.88 881 TRP A C 1
ATOM 6815 O O . TRP A 1 881 ? -11.797 -15.519 41.140 1.00 66.88 881 TRP A O 1
ATOM 6825 N N . VAL A 1 882 ? -10.625 -16.559 39.536 1.00 56.19 882 VAL A N 1
ATOM 6826 C CA . VAL A 1 882 ? -10.135 -17.644 40.415 1.00 56.19 882 VAL A CA 1
ATOM 6827 C C . VAL A 1 882 ? -9.112 -17.158 41.457 1.00 56.19 882 VAL A C 1
ATOM 6829 O O . VAL A 1 882 ? -8.828 -17.870 42.417 1.00 56.19 882 VAL A O 1
ATOM 6832 N N . LEU A 1 883 ? -8.615 -15.920 41.334 1.00 49.69 883 LEU A N 1
ATOM 6833 C CA . LEU A 1 883 ? -7.790 -15.244 42.342 1.00 49.69 883 LEU A CA 1
ATOM 6834 C C . LEU A 1 883 ? -8.466 -13.959 42.857 1.00 49.69 883 LEU A C 1
ATOM 6836 O O . LEU A 1 883 ? -8.146 -12.857 42.414 1.00 49.69 883 LEU A O 1
ATOM 6840 N N . GLU A 1 884 ? -9.315 -14.084 43.879 1.00 40.72 884 GLU A N 1
ATOM 6841 C CA . GLU A 1 884 ? -9.489 -13.015 44.876 1.00 40.72 884 GLU A CA 1
ATOM 6842 C C . GLU A 1 884 ? -8.355 -13.110 45.912 1.00 40.72 884 GLU A C 1
ATOM 6844 O O . GLU A 1 884 ? -8.560 -13.465 47.075 1.00 40.72 884 GLU A O 1
ATOM 6849 N N . GLU A 1 885 ? -7.116 -12.836 45.494 1.00 42.69 885 GLU A N 1
ATOM 6850 C CA . GLU A 1 885 ? -6.001 -12.772 46.439 1.00 42.69 885 GLU A CA 1
ATOM 6851 C C . GLU A 1 885 ? -6.118 -11.513 47.306 1.00 42.69 885 GLU A C 1
ATOM 6853 O O . GLU A 1 885 ? -5.648 -10.438 46.943 1.00 42.69 885 GLU A O 1
ATOM 6858 N N . ALA A 1 886 ? -6.665 -11.661 48.515 1.00 37.25 886 ALA A N 1
ATOM 6859 C CA . ALA A 1 886 ? -6.693 -10.607 49.536 1.00 37.25 886 ALA A CA 1
ATOM 6860 C C . ALA A 1 886 ? -5.287 -10.126 49.978 1.00 37.25 886 ALA A C 1
ATOM 6862 O O . ALA A 1 886 ? -5.168 -9.142 50.706 1.00 37.25 886 ALA A O 1
ATOM 6863 N N . GLN A 1 887 ? -4.221 -10.812 49.544 1.00 32.81 887 GLN A N 1
ATOM 6864 C CA . GLN A 1 887 ? -2.824 -10.393 49.704 1.00 32.81 887 GLN A CA 1
ATOM 6865 C C . GLN A 1 887 ? -2.277 -9.651 48.466 1.00 32.81 887 GLN A C 1
ATOM 6867 O O . GLN A 1 887 ? -1.330 -8.877 48.599 1.00 32.81 887 GLN A O 1
ATOM 6872 N N . VAL A 1 888 ? -2.936 -9.757 47.303 1.00 39.00 888 VAL A N 1
ATOM 6873 C CA . VAL A 1 888 ? -2.757 -8.863 46.145 1.00 39.00 888 VAL A CA 1
ATOM 6874 C C . VAL A 1 888 ? -3.598 -7.599 46.355 1.00 39.00 888 VAL A C 1
ATOM 6876 O O . VAL A 1 888 ? -4.442 -7.195 45.557 1.00 39.00 888 VAL A O 1
ATOM 6879 N N . GLY A 1 889 ? -3.256 -6.863 47.413 1.00 36.97 889 GLY A N 1
ATOM 6880 C CA . GLY A 1 889 ? -3.210 -5.418 47.233 1.00 36.97 889 GLY A CA 1
ATOM 6881 C C . GLY A 1 889 ? -2.176 -5.152 46.139 1.00 36.97 889 GLY A C 1
ATOM 6882 O O . GLY A 1 889 ? -1.050 -5.631 46.257 1.00 36.97 889 GLY A O 1
ATOM 6883 N N . VAL A 1 890 ? -2.527 -4.419 45.075 1.00 37.97 890 VAL A N 1
ATOM 6884 C CA . VAL A 1 890 ? -1.680 -4.244 43.868 1.00 37.97 890 VAL A CA 1
ATOM 6885 C C . VAL A 1 890 ? -0.499 -3.279 44.105 1.00 37.97 890 VAL A C 1
ATOM 6887 O O . VAL A 1 890 ? -0.139 -2.444 43.280 1.00 37.97 890 VAL A O 1
ATOM 6890 N N . LYS A 1 891 ? 0.188 -3.448 45.237 1.00 34.62 891 LYS A N 1
ATOM 6891 C CA . LYS A 1 891 ? 1.634 -3.265 45.331 1.00 34.62 891 LYS A CA 1
ATOM 6892 C C . LYS A 1 891 ? 2.277 -4.438 44.592 1.00 34.62 891 LYS A C 1
ATOM 6894 O O . LYS A 1 891 ? 2.647 -5.437 45.202 1.00 34.62 891 LYS A O 1
ATOM 6899 N N . SER A 1 892 ? 2.355 -4.317 43.267 1.00 36.56 892 SER A N 1
ATOM 6900 C CA . SER A 1 892 ? 3.109 -5.227 42.396 1.00 36.56 892 SER A CA 1
ATOM 6901 C C . SER A 1 892 ? 4.430 -5.623 43.066 1.00 36.56 892 SER A C 1
ATOM 6903 O O . SER A 1 892 ? 5.190 -4.747 43.481 1.00 36.56 892 SER A O 1
ATOM 6905 N N . GLN A 1 893 ? 4.735 -6.922 43.183 1.00 35.00 893 GLN A N 1
ATOM 6906 C CA . GLN A 1 893 ? 5.975 -7.346 43.852 1.00 35.00 893 GLN A CA 1
ATOM 6907 C C . GLN A 1 893 ? 7.246 -6.963 43.068 1.00 35.00 893 GLN A C 1
ATOM 6909 O O . GLN A 1 893 ? 8.340 -6.979 43.630 1.00 35.00 893 GLN A O 1
ATOM 6914 N N . LEU A 1 894 ? 7.118 -6.490 41.820 1.00 36.81 894 LEU A N 1
ATOM 6915 C CA . LEU A 1 894 ? 8.208 -5.808 41.111 1.00 36.81 894 LEU A CA 1
ATOM 6916 C C . LEU A 1 894 ? 8.604 -4.487 41.809 1.00 36.81 894 LEU A C 1
ATOM 6918 O O . LEU A 1 894 ? 9.782 -4.136 41.818 1.00 36.81 894 LEU A O 1
ATOM 6922 N N . ASN A 1 895 ? 7.659 -3.811 42.474 1.00 34.59 895 ASN A N 1
ATOM 6923 C CA . ASN A 1 895 ? 7.876 -2.595 43.267 1.00 34.59 895 ASN A CA 1
ATOM 6924 C C . ASN A 1 895 ? 8.411 -2.895 44.684 1.00 34.59 895 ASN A C 1
ATOM 6926 O O . ASN A 1 895 ? 8.820 -1.978 45.391 1.00 34.59 895 ASN A O 1
ATOM 6930 N N . ALA A 1 896 ? 8.381 -4.156 45.134 1.00 33.53 896 ALA A N 1
ATOM 6931 C CA . ALA A 1 896 ? 8.838 -4.542 46.473 1.00 33.53 896 ALA A CA 1
ATOM 6932 C C . ALA A 1 896 ? 10.369 -4.706 46.562 1.00 33.53 896 ALA A C 1
ATOM 6934 O O . ALA A 1 896 ? 10.934 -4.588 47.646 1.00 33.53 896 ALA A O 1
ATOM 6935 N N . ALA A 1 897 ? 11.034 -4.965 45.428 1.00 35.12 897 ALA A N 1
ATOM 6936 C CA . ALA A 1 897 ? 12.483 -5.186 45.341 1.00 35.12 897 ALA A CA 1
ATOM 6937 C C . ALA A 1 897 ? 13.217 -4.237 44.369 1.00 35.12 897 ALA A C 1
ATOM 6939 O O . ALA A 1 897 ? 14.446 -4.256 44.303 1.00 35.12 897 ALA A O 1
ATOM 6940 N N . ARG A 1 898 ? 12.494 -3.389 43.625 1.00 35.66 898 ARG A N 1
ATOM 6941 C CA . ARG A 1 898 ? 13.050 -2.235 42.902 1.00 35.66 898 ARG A CA 1
ATOM 6942 C C . ARG A 1 898 ? 12.241 -0.989 43.267 1.00 35.66 898 ARG A C 1
ATOM 6944 O O . ARG A 1 898 ? 11.013 -1.063 43.237 1.00 35.66 898 ARG A O 1
ATOM 6951 N N . PRO A 1 899 ? 12.878 0.151 43.582 1.00 31.53 899 PRO A N 1
ATOM 6952 C CA . PRO A 1 899 ? 12.139 1.384 43.803 1.00 31.53 899 PRO A CA 1
ATOM 6953 C C . PRO A 1 899 ? 11.493 1.827 42.486 1.00 31.53 899 PRO A C 1
ATOM 6955 O O . PRO A 1 899 ? 12.194 2.170 41.539 1.00 31.53 899 PRO A O 1
ATOM 6958 N N . THR A 1 900 ? 10.160 1.893 42.433 1.00 37.34 900 THR A N 1
ATOM 6959 C CA . THR A 1 900 ? 9.429 2.628 41.379 1.00 37.34 900 THR A CA 1
ATOM 6960 C C . THR A 1 900 ? 9.459 4.131 41.666 1.00 37.34 900 THR A C 1
ATOM 6962 O O . THR A 1 900 ? 8.439 4.804 41.776 1.00 37.34 900 THR A O 1
ATOM 6965 N N . VAL A 1 901 ? 10.681 4.620 41.857 1.00 29.50 901 VAL A N 1
ATOM 6966 C CA . VAL A 1 901 ? 11.098 6.017 41.891 1.00 29.50 901 VAL A CA 1
ATOM 6967 C C . VAL A 1 901 ? 11.995 6.112 40.652 1.00 29.50 901 VAL A C 1
ATOM 6969 O O . VAL A 1 901 ? 12.953 5.358 40.538 1.00 29.50 901 VAL A O 1
ATOM 6972 N N . SER A 1 902 ? 11.698 6.926 39.647 1.00 36.19 902 SER A N 1
ATOM 6973 C CA . SER A 1 902 ? 11.232 8.306 39.771 1.00 36.19 902 SER A CA 1
ATOM 6974 C C . SER A 1 902 ? 10.540 8.804 38.492 1.00 36.19 902 SER A C 1
ATOM 6976 O O . SER A 1 902 ? 10.569 8.136 37.458 1.00 36.19 902 SER A O 1
ATOM 6978 N N . SER A 1 903 ? 10.075 10.055 38.504 1.00 43.25 903 SER A N 1
ATOM 6979 C CA . SER A 1 903 ? 9.818 10.877 37.308 1.00 43.25 903 SER A CA 1
ATOM 6980 C C . SER A 1 903 ? 11.117 11.295 36.577 1.00 43.25 903 SER A C 1
ATOM 6982 O O . SER A 1 903 ? 11.238 12.434 36.139 1.00 43.25 903 SER A O 1
ATOM 6984 N N . LEU A 1 904 ? 12.105 10.393 36.523 1.00 38.22 904 LEU A N 1
ATOM 6985 C CA . LEU A 1 904 ? 13.456 10.543 35.949 1.00 38.22 904 LEU A CA 1
ATOM 6986 C C . LEU A 1 904 ? 13.864 9.296 35.134 1.00 38.22 904 LEU A C 1
ATOM 6988 O O . LEU A 1 904 ? 15.041 9.069 34.866 1.00 38.22 904 LEU A O 1
ATOM 6992 N N . PHE A 1 905 ? 12.898 8.470 34.717 1.00 43.69 905 PHE A N 1
ATOM 6993 C CA . PHE A 1 905 ? 13.104 7.607 33.553 1.00 43.69 905 PHE A CA 1
ATOM 6994 C C . PHE A 1 905 ? 12.964 8.463 32.294 1.00 43.69 905 PHE A C 1
ATOM 6996 O O . PHE A 1 905 ? 11.926 8.428 31.634 1.00 43.69 905 PHE A O 1
ATOM 7003 N N . ASP A 1 906 ? 14.004 9.253 32.023 1.00 46.84 906 ASP A N 1
ATOM 7004 C CA . ASP A 1 906 ? 14.108 10.113 30.847 1.00 46.84 906 ASP A CA 1
ATOM 7005 C C . ASP A 1 906 ? 13.834 9.330 29.554 1.00 46.84 906 ASP A C 1
ATOM 7007 O O . ASP A 1 906 ? 14.166 8.145 29.417 1.00 46.84 906 ASP A O 1
ATOM 7011 N N . ASP A 1 907 ? 13.327 10.032 28.543 1.00 49.09 907 ASP A N 1
ATOM 7012 C CA . ASP A 1 907 ? 13.121 9.480 27.198 1.00 49.09 907 ASP A CA 1
ATOM 7013 C C . ASP A 1 907 ? 14.447 9.119 26.484 1.00 49.09 907 ASP A C 1
ATOM 7015 O O . ASP A 1 907 ? 14.448 8.542 25.397 1.00 49.09 907 ASP A O 1
ATOM 7019 N N . THR A 1 908 ? 15.588 9.395 27.127 1.00 55.44 908 THR A N 1
ATOM 7020 C CA . THR A 1 908 ? 16.961 9.158 26.661 1.00 55.44 908 THR A CA 1
ATOM 7021 C C . THR A 1 908 ? 17.540 7.784 27.036 1.00 55.44 908 THR A C 1
ATOM 7023 O O . THR A 1 908 ? 18.661 7.473 26.629 1.00 55.44 908 THR A O 1
ATOM 7026 N N . VAL A 1 909 ? 16.832 6.939 27.805 1.00 61.59 909 VAL A N 1
ATOM 7027 C CA . VAL A 1 909 ? 17.380 5.651 28.288 1.00 61.59 909 VAL A CA 1
ATOM 7028 C C . VAL A 1 909 ? 17.581 4.643 27.146 1.00 61.59 909 VAL A C 1
ATOM 7030 O O . VAL A 1 909 ? 16.657 3.913 26.769 1.00 61.59 909 VAL A O 1
ATOM 7033 N N . VAL A 1 910 ? 18.826 4.568 26.664 1.00 75.81 910 VAL A N 1
ATOM 7034 C CA . VAL A 1 910 ? 19.326 3.598 25.678 1.00 75.81 910 VAL A CA 1
ATOM 7035 C C . VAL A 1 910 ? 19.434 2.199 26.297 1.00 75.81 910 VAL A C 1
ATOM 7037 O O . VAL A 1 910 ? 20.132 1.992 27.287 1.00 75.81 910 VAL A O 1
ATOM 7040 N N . PHE A 1 911 ? 18.781 1.220 25.678 1.00 84.00 911 PHE A N 1
ATOM 7041 C CA . PHE A 1 911 ? 18.943 -0.204 25.962 1.00 84.00 911 PHE A CA 1
ATOM 7042 C C . PHE A 1 911 ? 20.275 -0.719 25.403 1.00 84.00 911 PHE A C 1
ATOM 7044 O O . PHE A 1 911 ? 20.577 -0.508 24.224 1.00 84.00 911 PHE A O 1
ATOM 7051 N N . ASP A 1 912 ? 21.037 -1.458 26.211 1.00 83.75 912 ASP A N 1
ATOM 7052 C CA . ASP A 1 912 ? 22.205 -2.192 25.721 1.00 83.75 912 ASP A CA 1
ATOM 7053 C C . ASP A 1 912 ? 21.746 -3.431 24.931 1.00 83.75 912 ASP A C 1
ATOM 7055 O O . ASP A 1 912 ? 21.097 -4.334 25.463 1.00 83.75 912 ASP A O 1
ATOM 7059 N N . THR A 1 913 ? 22.011 -3.433 23.624 1.00 83.31 913 THR A N 1
ATOM 7060 C CA . THR A 1 913 ? 21.472 -4.408 22.665 1.00 83.31 913 THR A CA 1
ATOM 7061 C C . THR A 1 913 ? 22.603 -5.152 21.970 1.00 83.31 913 THR A C 1
ATOM 7063 O O . THR A 1 913 ? 23.360 -4.552 21.201 1.00 83.31 913 THR A O 1
ATOM 7066 N N . SER A 1 914 ? 22.688 -6.466 22.201 1.00 85.31 914 SER A N 1
ATOM 7067 C CA . SER A 1 914 ? 23.693 -7.331 21.572 1.00 85.31 914 SER A CA 1
ATOM 7068 C C . SER A 1 914 ? 23.497 -7.453 20.053 1.00 85.31 914 SER A C 1
ATOM 7070 O O . SER A 1 914 ? 22.374 -7.362 19.556 1.00 85.31 914 SER A O 1
ATOM 7072 N N . PHE A 1 915 ? 24.589 -7.663 19.313 1.00 91.69 915 PHE A N 1
ATOM 7073 C CA . PHE A 1 915 ? 24.549 -7.902 17.868 1.00 91.69 915 PHE A CA 1
ATOM 7074 C C . PHE A 1 915 ? 24.212 -9.371 17.576 1.00 91.69 915 PHE A C 1
ATOM 7076 O O . PHE A 1 915 ? 24.888 -10.272 18.073 1.00 91.69 915 PHE A O 1
ATOM 7083 N N . LEU A 1 916 ? 23.201 -9.610 16.740 1.00 91.12 916 LEU A N 1
ATOM 7084 C CA . LEU A 1 916 ? 22.703 -10.942 16.393 1.00 91.12 916 LEU A CA 1
ATOM 7085 C C . LEU A 1 916 ? 23.155 -11.370 14.992 1.00 91.12 916 LEU A C 1
ATOM 7087 O O . LEU A 1 916 ? 23.032 -10.617 14.026 1.00 91.12 916 LEU A O 1
ATOM 7091 N N . THR A 1 917 ? 23.623 -12.610 14.864 1.00 91.50 917 THR A N 1
ATOM 7092 C CA . THR A 1 917 ? 23.876 -13.273 13.569 1.00 91.50 917 THR A CA 1
ATOM 7093 C C . THR A 1 917 ? 22.732 -14.202 13.146 1.00 91.50 917 THR A C 1
ATOM 7095 O O . THR A 1 917 ? 22.545 -14.427 11.952 1.00 91.50 917 THR A O 1
ATOM 7098 N N . ALA A 1 918 ? 21.959 -14.698 14.115 1.00 92.06 918 ALA A N 1
ATOM 7099 C CA . ALA A 1 918 ? 20.742 -15.500 13.989 1.00 92.06 918 ALA A CA 1
ATOM 7100 C C . ALA A 1 918 ? 19.822 -15.204 15.196 1.00 92.06 918 ALA A C 1
ATOM 7102 O O . ALA A 1 918 ? 20.291 -14.639 16.189 1.00 92.06 918 ALA A O 1
ATOM 7103 N N . ASP A 1 919 ? 18.539 -15.569 15.128 1.00 91.12 919 ASP A N 1
ATOM 7104 C CA . ASP A 1 919 ? 17.628 -15.527 16.285 1.00 91.12 919 ASP A CA 1
ATOM 7105 C C . ASP A 1 919 ? 17.881 -16.698 17.268 1.00 91.12 919 ASP A C 1
ATOM 7107 O O . ASP A 1 919 ? 18.561 -17.674 16.937 1.00 91.12 919 ASP A O 1
ATOM 7111 N N . ASP A 1 920 ? 17.316 -16.623 18.480 1.00 87.88 920 ASP A N 1
ATOM 7112 C CA . ASP A 1 920 ? 17.327 -17.726 19.458 1.00 87.88 920 ASP A CA 1
ATOM 7113 C C . ASP A 1 920 ? 16.766 -19.022 18.801 1.00 87.88 920 ASP A C 1
ATOM 7115 O O . ASP A 1 920 ? 15.771 -18.954 18.072 1.00 87.88 920 ASP A O 1
ATOM 7119 N N . PRO A 1 921 ? 17.346 -20.219 19.040 1.00 85.81 921 PRO A N 1
ATOM 7120 C CA . PRO A 1 921 ? 16.976 -21.448 18.329 1.00 85.81 921 PRO A CA 1
ATOM 7121 C C . PRO A 1 921 ? 15.510 -21.862 18.536 1.00 85.81 921 PRO A C 1
ATOM 7123 O O . PRO A 1 921 ? 14.840 -21.456 19.487 1.00 85.81 921 PRO A O 1
ATOM 7126 N N . LEU A 1 922 ? 14.977 -22.666 17.612 1.00 83.88 922 LEU A N 1
ATOM 7127 C CA . LEU A 1 922 ? 13.582 -23.116 17.674 1.00 83.88 922 LEU A CA 1
ATOM 7128 C C . LEU A 1 922 ? 13.455 -24.282 18.678 1.00 83.88 922 LEU A C 1
ATOM 7130 O O . LEU A 1 922 ? 14.245 -25.224 18.589 1.00 83.88 922 LEU A O 1
ATOM 7134 N N . PRO A 1 923 ? 12.513 -24.232 19.640 1.00 81.38 923 PRO A N 1
ATOM 7135 C CA . PRO A 1 923 ? 12.313 -25.322 20.593 1.00 81.38 923 PRO A CA 1
ATOM 7136 C C . PRO A 1 923 ? 11.812 -26.596 19.881 1.00 81.38 923 PRO A C 1
ATOM 7138 O O . PRO A 1 923 ? 11.172 -26.489 18.831 1.00 81.38 923 PRO A O 1
ATOM 7141 N N . PRO A 1 924 ? 12.094 -27.799 20.422 1.00 78.19 924 PRO A N 1
ATOM 7142 C CA . PRO A 1 924 ? 11.821 -29.067 19.735 1.00 78.19 924 PRO A CA 1
ATOM 7143 C C . PRO A 1 924 ? 10.318 -29.333 19.567 1.00 78.19 924 PRO A C 1
ATOM 7145 O O . PRO A 1 924 ? 9.861 -29.726 18.496 1.00 78.19 924 PRO A O 1
ATOM 7148 N N . THR A 1 925 ? 9.541 -29.064 20.613 1.00 80.69 925 THR A N 1
ATOM 7149 C CA . THR A 1 925 ? 8.080 -28.928 20.584 1.00 80.69 925 THR A CA 1
ATOM 7150 C C . THR A 1 925 ? 7.713 -27.460 20.355 1.00 80.69 925 THR A C 1
ATOM 7152 O O . THR A 1 925 ? 8.502 -26.576 20.687 1.00 80.69 925 THR A O 1
ATOM 7155 N N . ARG A 1 926 ? 6.514 -27.150 19.836 1.00 78.75 926 ARG A N 1
ATOM 7156 C CA . ARG A 1 926 ? 5.998 -25.759 19.830 1.00 78.75 926 ARG A CA 1
ATOM 7157 C C . ARG A 1 926 ? 5.310 -25.387 21.146 1.00 78.75 926 ARG A C 1
ATOM 7159 O O . ARG A 1 926 ? 5.566 -24.305 21.668 1.00 78.75 926 ARG A O 1
ATOM 7166 N N . GLU A 1 927 ? 4.487 -26.286 21.676 1.00 84.81 927 GLU A N 1
ATOM 7167 C CA . GLU A 1 927 ? 3.664 -26.083 22.879 1.00 84.81 927 GLU A CA 1
ATOM 7168 C C . GLU A 1 927 ? 4.471 -26.212 24.181 1.00 84.81 927 GLU A C 1
ATOM 7170 O O . GLU A 1 927 ? 5.494 -26.891 24.210 1.00 84.81 927 GLU A O 1
ATOM 7175 N N . VAL A 1 928 ? 3.993 -25.567 25.251 1.00 88.31 928 VAL A N 1
ATOM 7176 C CA . VAL A 1 928 ? 4.540 -25.678 26.616 1.00 88.31 928 VAL A CA 1
ATOM 7177 C C . VAL A 1 928 ? 4.269 -27.073 27.189 1.00 88.31 928 VAL A C 1
ATOM 7179 O O . VAL A 1 928 ? 3.119 -27.512 27.225 1.00 88.31 928 VAL A O 1
ATOM 7182 N N . GLU A 1 929 ? 5.305 -27.751 27.686 1.00 89.00 929 GLU A N 1
ATOM 7183 C CA . GLU A 1 929 ? 5.160 -29.044 28.368 1.00 89.00 929 GLU A CA 1
ATOM 7184 C C . GLU A 1 929 ? 4.783 -28.861 29.846 1.00 89.00 929 GLU A C 1
ATOM 7186 O O . GLU A 1 929 ? 5.607 -28.453 30.666 1.00 89.00 929 GLU A O 1
ATOM 7191 N N . ALA A 1 930 ? 3.547 -29.221 30.209 1.00 88.12 930 ALA A N 1
ATOM 7192 C CA . ALA A 1 930 ? 3.037 -29.115 31.582 1.00 88.12 930 ALA A CA 1
ATOM 7193 C C . ALA A 1 930 ? 3.908 -29.852 32.625 1.00 88.12 930 ALA A C 1
ATOM 7195 O O . ALA A 1 930 ? 4.034 -29.396 33.758 1.00 88.12 930 ALA A O 1
ATOM 7196 N N . SER A 1 931 ? 4.556 -30.954 32.234 1.00 89.44 931 SER A N 1
ATOM 7197 C CA . SER A 1 931 ? 5.451 -31.758 33.080 1.00 89.44 931 SER A CA 1
ATOM 7198 C C . SER A 1 931 ? 6.789 -31.093 33.429 1.00 89.44 931 SER A C 1
ATOM 7200 O O . SER A 1 931 ? 7.474 -31.578 34.324 1.00 89.44 931 SER A O 1
ATOM 7202 N N . GLN A 1 932 ? 7.168 -30.009 32.743 1.00 90.88 932 GLN A N 1
ATOM 7203 C CA . GLN A 1 932 ? 8.388 -29.230 33.019 1.00 90.88 932 GLN A CA 1
ATOM 7204 C C . GLN A 1 932 ? 8.102 -27.990 33.893 1.00 90.88 932 GLN A C 1
ATOM 7206 O O . GLN A 1 932 ? 9.004 -27.210 34.213 1.00 90.88 932 GLN A O 1
ATOM 7211 N N . LEU A 1 933 ? 6.835 -27.755 34.251 1.00 91.31 933 LEU A N 1
ATOM 7212 C CA . LEU A 1 933 ? 6.427 -26.636 35.091 1.00 91.31 933 LEU A CA 1
ATOM 7213 C C . LEU A 1 933 ? 6.508 -27.023 36.569 1.00 91.31 933 LEU A C 1
ATOM 7215 O O . LEU A 1 933 ? 6.029 -28.075 36.990 1.00 91.31 933 LEU A O 1
ATOM 7219 N N . SER A 1 934 ? 7.049 -26.123 37.388 1.00 93.25 934 SER A N 1
ATOM 7220 C CA . SER A 1 934 ? 6.873 -26.211 38.841 1.00 93.25 934 SER A CA 1
ATOM 7221 C C . SER A 1 934 ? 5.377 -26.144 39.205 1.00 93.25 934 SER A C 1
ATOM 7223 O O . SER A 1 934 ? 4.627 -25.452 38.515 1.00 93.25 934 SER A O 1
ATOM 7225 N N . PRO A 1 935 ? 4.912 -26.771 40.305 1.00 90.94 935 PRO A N 1
ATOM 7226 C CA . PRO A 1 935 ? 3.490 -26.756 40.672 1.00 90.94 935 PRO A CA 1
ATOM 7227 C C . PRO A 1 935 ? 2.887 -25.344 40.785 1.00 90.94 935 PRO A C 1
ATOM 7229 O O . PRO A 1 935 ? 1.769 -25.107 40.338 1.00 90.94 935 PRO A O 1
ATOM 7232 N N . ALA A 1 936 ? 3.661 -24.379 41.297 1.00 89.69 936 ALA A N 1
ATOM 7233 C CA . ALA A 1 936 ? 3.259 -22.972 41.369 1.00 89.69 936 ALA A CA 1
ATOM 7234 C C . ALA A 1 936 ? 3.192 -22.282 39.989 1.00 89.69 936 ALA A C 1
ATOM 7236 O O . ALA A 1 936 ? 2.383 -21.378 39.788 1.00 89.69 936 ALA A O 1
ATOM 7237 N N . ALA A 1 937 ? 4.024 -22.697 39.027 1.00 91.12 937 ALA A N 1
ATOM 7238 C CA . ALA A 1 937 ? 3.930 -22.234 37.646 1.00 91.12 937 ALA A CA 1
ATOM 7239 C C . ALA A 1 937 ? 2.706 -22.838 36.939 1.00 91.12 937 ALA A C 1
ATOM 7241 O O . ALA A 1 937 ? 1.961 -22.101 36.300 1.00 91.12 937 ALA A O 1
ATOM 7242 N N . LEU A 1 938 ? 2.452 -24.141 37.108 1.00 92.31 938 LEU A N 1
ATOM 7243 C CA . LEU A 1 938 ? 1.289 -24.826 36.537 1.00 92.31 938 LEU A CA 1
ATOM 7244 C C . LEU A 1 938 ? -0.026 -24.170 36.996 1.00 92.31 938 LEU A C 1
ATOM 7246 O O . LEU A 1 938 ? -0.799 -23.713 36.157 1.00 92.31 938 LEU A O 1
ATOM 7250 N N . GLN A 1 939 ? -0.206 -23.991 38.310 1.00 90.25 939 GLN A N 1
ATOM 7251 C CA . GLN A 1 939 ? -1.377 -23.323 38.894 1.00 90.25 939 GLN A CA 1
ATOM 7252 C C . GLN A 1 939 ? -1.562 -21.882 38.376 1.00 90.25 939 GLN A C 1
ATOM 7254 O O . GLN A 1 939 ? -2.687 -21.411 38.180 1.00 90.25 939 GLN A O 1
ATOM 7259 N N . MET A 1 940 ? -0.467 -21.153 38.127 1.00 89.00 940 MET A N 1
ATOM 7260 C CA . MET A 1 940 ? -0.555 -19.823 37.521 1.00 89.00 940 MET A CA 1
ATOM 7261 C C . MET A 1 940 ? -0.952 -19.861 36.046 1.00 89.00 940 MET A C 1
ATOM 7263 O O . MET A 1 940 ? -1.714 -18.983 35.646 1.00 89.00 940 MET A O 1
ATOM 7267 N N . VAL A 1 941 ? -0.490 -20.842 35.260 1.00 91.75 941 VAL A N 1
ATOM 7268 C CA . VAL A 1 941 ? -0.918 -21.022 33.860 1.00 91.75 941 VAL A CA 1
ATOM 7269 C C . VAL A 1 941 ? -2.399 -21.390 33.789 1.00 91.75 941 VAL A C 1
ATOM 7271 O O . VAL A 1 941 ? -3.132 -20.756 33.039 1.00 91.75 941 VAL A O 1
ATOM 7274 N N . GLU A 1 942 ? -2.865 -22.336 34.606 1.00 90.75 942 GLU A N 1
ATOM 7275 C CA . GLU A 1 942 ? -4.287 -22.705 34.703 1.00 90.75 942 GLU A CA 1
ATOM 7276 C C . GLU A 1 942 ? -5.156 -21.483 35.031 1.00 90.75 942 GLU A C 1
ATOM 7278 O O . GLU A 1 942 ? -6.126 -21.189 34.333 1.00 90.75 942 GLU A O 1
ATOM 7283 N N . GLY A 1 943 ? -4.755 -20.698 36.036 1.00 89.31 943 GLY A N 1
ATOM 7284 C CA . GLY A 1 943 ? -5.446 -19.458 36.378 1.00 89.31 943 GLY A CA 1
ATOM 7285 C C . GLY A 1 943 ? -5.353 -18.370 35.298 1.00 89.31 943 GLY A C 1
ATOM 7286 O O . GLY A 1 943 ? -6.268 -17.562 35.197 1.00 89.31 943 GLY A O 1
ATOM 7287 N N . LEU A 1 944 ? -4.278 -18.320 34.502 1.00 91.19 944 LEU A N 1
ATOM 7288 C CA . LEU A 1 944 ? -4.117 -17.374 33.388 1.00 91.19 944 LEU A CA 1
ATOM 7289 C C . LEU A 1 944 ? -5.023 -17.748 32.200 1.00 91.19 944 LEU A C 1
ATOM 7291 O O . LEU A 1 944 ? -5.637 -16.867 31.603 1.00 91.19 944 LEU A O 1
ATOM 7295 N N . LEU A 1 945 ? -5.139 -19.046 31.899 1.00 92.50 945 LEU A N 1
ATOM 7296 C CA . LEU A 1 945 ? -6.040 -19.607 30.887 1.00 92.50 945 LEU A CA 1
ATOM 7297 C C . LEU A 1 945 ? -7.512 -19.368 31.258 1.00 92.50 945 LEU A C 1
ATOM 7299 O O . LEU A 1 945 ? -8.267 -18.845 30.439 1.00 92.50 945 LEU A O 1
ATOM 7303 N N . HIS A 1 946 ? -7.893 -19.668 32.507 1.00 91.38 946 HIS A N 1
ATOM 7304 C CA . HIS A 1 946 ? -9.243 -19.422 33.034 1.00 91.38 946 HIS A CA 1
ATOM 7305 C C . HIS A 1 946 ? -9.602 -17.934 33.001 1.00 91.38 946 HIS A C 1
ATOM 7307 O O . HIS A 1 946 ? -10.669 -17.552 32.526 1.00 91.38 946 HIS A O 1
ATOM 7313 N N . ASP A 1 947 ? -8.691 -17.073 33.462 1.00 90.62 947 ASP A N 1
ATOM 7314 C CA . ASP A 1 947 ? -8.890 -15.626 33.432 1.00 90.62 947 ASP A CA 1
ATOM 7315 C C . ASP A 1 947 ? -9.032 -15.093 31.988 1.00 90.62 947 ASP A C 1
ATOM 7317 O O . ASP A 1 947 ? -9.872 -14.231 31.737 1.00 90.62 947 ASP A O 1
ATOM 7321 N N . ALA A 1 948 ? -8.256 -15.599 31.021 1.00 93.69 948 ALA A N 1
ATOM 7322 C CA . ALA A 1 948 ? -8.372 -15.198 29.614 1.00 93.69 948 ALA A CA 1
ATOM 7323 C C . ALA A 1 948 ? -9.690 -15.678 28.977 1.00 93.69 948 ALA A C 1
ATOM 7325 O O . ALA A 1 948 ? -10.326 -14.931 28.230 1.00 93.69 948 ALA A O 1
ATOM 7326 N N . ALA A 1 949 ? -10.142 -16.888 29.316 1.00 92.75 949 ALA A N 1
ATOM 7327 C CA . ALA A 1 949 ? -11.446 -17.405 28.912 1.00 92.75 949 ALA A CA 1
ATOM 7328 C C . ALA A 1 949 ? -12.607 -16.576 29.499 1.00 92.75 949 ALA A C 1
ATOM 7330 O O . ALA A 1 949 ? -13.527 -16.220 28.763 1.00 92.75 949 ALA A O 1
ATOM 7331 N N . LEU A 1 950 ? -12.533 -16.165 30.775 1.00 90.69 950 LEU A N 1
ATOM 7332 C CA . LEU A 1 950 ? -13.506 -15.244 31.382 1.00 90.69 950 LEU A CA 1
ATOM 7333 C C . LEU A 1 950 ? -13.570 -13.889 30.655 1.00 90.69 950 LEU A C 1
ATOM 7335 O O . LEU A 1 950 ? -14.669 -13.380 30.426 1.00 90.69 950 LEU A O 1
ATOM 7339 N N . VAL A 1 951 ? -12.428 -13.311 30.255 1.00 91.56 951 VAL A N 1
ATOM 7340 C CA . VAL A 1 951 ? -12.405 -12.060 29.468 1.00 91.56 951 VAL A CA 1
ATOM 7341 C C . VAL A 1 951 ? -13.142 -12.235 28.138 1.00 91.56 951 VAL A C 1
ATOM 7343 O O . VAL A 1 951 ? -14.007 -11.420 27.813 1.00 91.56 951 VAL A O 1
ATOM 7346 N N . LEU A 1 952 ? -12.865 -13.316 27.398 1.00 93.12 952 LEU A N 1
ATOM 7347 C CA . LEU A 1 952 ? -13.552 -13.612 26.135 1.00 93.12 952 LEU A CA 1
ATOM 7348 C C . LEU A 1 952 ? -15.057 -13.846 26.330 1.00 93.12 952 LEU A C 1
ATOM 7350 O O . LEU A 1 952 ? -15.850 -13.349 25.532 1.00 93.12 952 LEU A O 1
ATOM 7354 N N . CYS A 1 953 ? -15.469 -14.523 27.406 1.00 89.56 953 CYS A N 1
ATOM 7355 C CA . CYS A 1 953 ? -16.882 -14.693 27.750 1.00 89.56 953 CYS A CA 1
ATOM 7356 C C . CYS A 1 953 ? -17.594 -13.367 28.046 1.00 89.56 953 CYS A C 1
ATOM 7358 O O . CYS A 1 953 ? -18.719 -13.173 27.586 1.00 89.56 953 CYS A O 1
ATOM 7360 N N . MET A 1 954 ? -16.964 -12.436 28.774 1.00 87.81 954 MET A N 1
ATOM 7361 C CA . MET A 1 954 ? -17.584 -11.131 29.037 1.00 87.81 954 MET A CA 1
ATOM 7362 C C . MET A 1 954 ? -17.666 -10.267 27.771 1.00 87.81 954 MET A C 1
ATOM 7364 O O . MET A 1 954 ? -18.709 -9.669 27.521 1.00 87.81 954 MET A O 1
ATOM 7368 N N . LEU A 1 955 ? -16.629 -10.260 26.927 1.00 89.88 955 LEU A N 1
ATOM 7369 C CA . LEU A 1 955 ? -16.654 -9.560 25.633 1.00 89.88 955 LEU A CA 1
ATOM 7370 C C . LEU A 1 955 ? -17.727 -10.134 24.689 1.00 89.88 955 LEU A C 1
ATOM 7372 O O . LEU A 1 955 ? -18.474 -9.375 24.069 1.00 89.88 955 LEU A O 1
ATOM 7376 N N . TYR A 1 956 ? -17.873 -11.464 24.651 1.00 89.00 956 TYR A N 1
ATOM 7377 C CA . TYR A 1 956 ? -18.940 -12.149 23.915 1.00 89.00 956 TYR A CA 1
ATOM 7378 C C . TYR A 1 956 ? -20.333 -11.742 24.410 1.00 89.00 956 TYR A C 1
ATOM 7380 O O . TYR A 1 956 ? -21.221 -11.480 23.601 1.00 89.00 956 TYR A O 1
ATOM 7388 N N . ALA A 1 957 ? -20.532 -11.700 25.733 1.00 82.56 957 ALA A N 1
ATOM 7389 C CA . ALA A 1 957 ? -21.820 -11.382 26.344 1.00 82.56 957 ALA A CA 1
ATOM 7390 C C . ALA A 1 957 ? -22.219 -9.904 26.190 1.00 82.56 957 ALA A C 1
ATOM 7392 O O . ALA A 1 957 ? -23.415 -9.611 26.158 1.00 82.56 957 ALA A O 1
ATOM 7393 N N . ASN A 1 958 ? -21.235 -9.001 26.109 1.00 77.88 958 ASN A N 1
ATOM 7394 C CA . ASN A 1 958 ? -21.426 -7.567 25.905 1.00 77.88 958 ASN A CA 1
ATOM 7395 C C . ASN A 1 958 ? -21.986 -7.278 24.500 1.00 77.88 958 ASN A C 1
ATOM 7397 O O . ASN A 1 958 ? -23.193 -7.121 24.330 1.00 77.88 958 ASN A O 1
ATOM 7401 N N . CYS A 1 959 ? -21.094 -7.197 23.508 1.00 77.81 959 CYS A N 1
ATOM 7402 C CA . CYS A 1 959 ? -21.394 -6.797 22.127 1.00 77.81 959 CYS A CA 1
ATOM 7403 C C . CYS A 1 959 ? -20.512 -7.540 21.106 1.00 77.81 959 CYS A C 1
ATOM 7405 O O . CYS A 1 959 ? -20.893 -7.708 19.953 1.00 77.81 959 CYS A O 1
ATOM 7407 N N . ASP A 1 960 ? -19.326 -8.007 21.512 1.00 83.25 960 ASP A N 1
ATOM 7408 C CA . ASP A 1 960 ? -18.253 -8.421 20.602 1.00 83.25 960 ASP A CA 1
ATOM 7409 C C . ASP A 1 960 ? -18.356 -9.896 20.173 1.00 83.25 960 ASP A C 1
ATOM 7411 O O . ASP A 1 960 ? -17.399 -10.476 19.658 1.00 83.25 960 ASP A O 1
ATOM 7415 N N . GLY A 1 961 ? -19.517 -10.533 20.367 1.00 85.81 961 GLY A N 1
ATOM 7416 C CA . GLY A 1 961 ? -19.734 -11.961 20.115 1.00 85.81 961 GLY A CA 1
ATOM 7417 C C . GLY A 1 961 ? -19.374 -12.414 18.695 1.00 85.81 961 GLY A C 1
ATOM 7418 O O . GLY A 1 961 ? -18.895 -13.534 18.517 1.00 85.81 961 GLY A O 1
ATOM 7419 N N . VAL A 1 962 ? -19.519 -11.557 17.679 1.00 86.94 962 VAL A N 1
ATOM 7420 C CA . VAL A 1 962 ? -19.074 -11.855 16.302 1.00 86.94 962 VAL A CA 1
ATOM 7421 C C . VAL A 1 962 ? -17.542 -11.913 16.211 1.00 86.94 962 VAL A C 1
ATOM 7423 O O . VAL A 1 962 ? -16.999 -12.856 15.631 1.00 86.94 962 VAL A O 1
ATOM 7426 N N . LEU A 1 963 ? -16.841 -10.959 16.833 1.00 87.75 963 LEU A N 1
ATOM 7427 C CA . LEU A 1 963 ? -15.375 -10.893 16.867 1.00 87.75 963 LEU A CA 1
ATOM 7428 C C . LEU A 1 963 ? -14.782 -12.048 17.688 1.00 87.75 963 LEU A C 1
ATOM 7430 O O . LEU A 1 963 ? -13.850 -12.710 17.231 1.00 87.75 963 LEU A O 1
ATOM 7434 N N . VAL A 1 964 ? -15.370 -12.362 18.848 1.00 91.50 964 VAL A N 1
ATOM 7435 C CA . VAL A 1 964 ? -14.960 -13.507 19.678 1.00 91.50 964 VAL A CA 1
ATOM 7436 C C . VAL A 1 964 ? -15.167 -14.828 18.924 1.00 91.50 964 VAL A C 1
ATOM 7438 O O . VAL A 1 964 ? -14.248 -15.643 18.867 1.00 91.50 964 VAL A O 1
ATOM 7441 N N . ASN A 1 965 ? -16.313 -15.028 18.258 1.00 91.31 965 ASN A N 1
ATOM 7442 C CA . ASN A 1 965 ? -16.539 -16.207 17.408 1.00 91.31 965 ASN A CA 1
ATOM 7443 C C . ASN A 1 965 ? -15.528 -16.303 16.248 1.00 91.31 965 ASN A C 1
ATOM 7445 O O . ASN A 1 965 ? -15.033 -17.392 15.957 1.00 91.31 965 ASN A O 1
ATOM 7449 N N . LYS A 1 966 ? -15.213 -15.183 15.577 1.00 89.81 966 LYS A N 1
ATOM 7450 C CA . LYS A 1 966 ? -14.198 -15.116 14.508 1.00 89.81 966 LYS A CA 1
ATOM 7451 C C . LYS A 1 966 ? -12.834 -15.566 15.045 1.00 89.81 966 LYS A C 1
ATOM 7453 O O . LYS A 1 966 ? -12.223 -16.462 14.465 1.00 89.81 966 LYS A O 1
ATOM 7458 N N . ALA A 1 967 ? -12.396 -15.012 16.175 1.00 90.56 967 ALA A N 1
ATOM 7459 C CA . ALA A 1 967 ? -11.109 -15.327 16.791 1.00 90.56 967 ALA A CA 1
ATOM 7460 C C . ALA A 1 967 ? -11.011 -16.788 17.280 1.00 90.56 967 ALA A C 1
ATOM 7462 O O . ALA A 1 967 ? -10.042 -17.477 16.959 1.00 90.56 967 ALA A O 1
ATOM 7463 N N . LEU A 1 968 ? -12.034 -17.302 17.974 1.00 91.00 968 LEU A N 1
ATOM 7464 C CA . LEU A 1 968 ? -12.056 -18.686 18.475 1.00 91.00 968 LEU A CA 1
ATOM 7465 C C . LEU A 1 968 ? -12.039 -19.733 17.348 1.00 91.00 968 LEU A C 1
ATOM 7467 O O . LEU A 1 968 ? -11.381 -20.768 17.482 1.00 91.00 968 LEU A O 1
ATOM 7471 N N . ARG A 1 969 ? -12.690 -19.458 16.207 1.00 88.06 969 ARG A N 1
ATOM 7472 C CA . ARG A 1 969 ? -12.621 -20.321 15.010 1.00 88.06 969 ARG A CA 1
ATOM 7473 C C . ARG A 1 969 ? -11.213 -20.369 14.412 1.00 88.06 969 ARG A C 1
ATOM 7475 O O . ARG A 1 969 ? -10.741 -21.450 14.074 1.00 88.06 969 ARG A O 1
ATOM 7482 N N . TYR A 1 970 ? -10.521 -19.229 14.322 1.00 85.69 970 TYR A N 1
ATOM 7483 C CA . TYR A 1 970 ? -9.114 -19.199 13.897 1.00 85.69 970 TYR A CA 1
ATOM 7484 C C . TYR A 1 970 ? -8.205 -19.970 14.864 1.00 85.69 970 TYR A C 1
ATOM 7486 O O . TYR A 1 970 ? -7.331 -20.716 14.422 1.00 85.69 970 TYR A O 1
ATOM 7494 N N . LEU A 1 971 ? -8.442 -19.834 16.171 1.00 86.88 971 LEU A N 1
ATOM 7495 C CA . LEU A 1 971 ? -7.653 -20.484 17.214 1.00 86.88 971 LEU A CA 1
ATOM 7496 C C . LEU A 1 971 ? -7.855 -22.012 17.257 1.00 86.88 971 LEU A C 1
ATOM 7498 O O . LEU A 1 971 ? -6.879 -22.745 17.412 1.00 86.88 971 LEU A O 1
ATOM 7502 N N . SER A 1 972 ? -9.086 -22.496 17.047 1.00 85.75 972 SER A N 1
ATOM 7503 C CA . SER A 1 972 ? -9.409 -23.938 16.991 1.00 85.75 972 SER A CA 1
ATOM 7504 C C . SER A 1 972 ? -8.752 -24.644 15.795 1.00 85.75 972 SER A C 1
ATOM 7506 O O . SER A 1 972 ? -8.371 -25.804 15.894 1.00 85.75 972 SER A O 1
ATOM 7508 N N . ASN A 1 973 ? -8.495 -23.927 14.694 1.00 82.00 973 ASN A N 1
ATOM 7509 C CA . ASN A 1 973 ? -7.690 -24.431 13.570 1.00 82.00 973 ASN A CA 1
ATOM 7510 C C . ASN A 1 973 ? -6.181 -24.547 13.899 1.00 82.00 973 ASN A C 1
ATOM 7512 O O . ASN A 1 973 ? -5.364 -24.808 13.016 1.00 82.00 973 ASN A O 1
ATOM 7516 N N . GLY A 1 974 ? -5.779 -24.291 15.149 1.00 78.75 974 GLY A N 1
ATOM 7517 C CA . GLY A 1 974 ? -4.403 -24.389 15.629 1.00 78.75 974 GLY A CA 1
ATOM 7518 C C . GLY A 1 974 ? -3.462 -23.284 15.135 1.00 78.75 974 GLY A C 1
ATOM 7519 O O . GLY A 1 974 ? -2.281 -23.308 15.498 1.00 78.75 974 GLY A O 1
ATOM 7520 N N . ALA A 1 975 ? -3.965 -22.333 14.342 1.00 80.56 975 ALA A N 1
ATOM 7521 C CA . ALA A 1 975 ? -3.220 -21.211 13.780 1.00 80.56 975 ALA A CA 1
ATOM 7522 C C . ALA A 1 975 ? -2.805 -20.191 14.863 1.00 80.56 975 ALA A C 1
ATOM 7524 O O . ALA A 1 975 ? -3.483 -20.077 15.890 1.00 80.56 975 ALA A O 1
ATOM 7525 N N . PRO A 1 976 ? -1.700 -19.444 14.663 1.00 85.56 976 PRO A N 1
ATOM 7526 C CA . PRO A 1 976 ? -1.379 -18.307 15.519 1.00 85.56 976 PRO A CA 1
ATOM 7527 C C . PRO A 1 976 ? -2.446 -17.206 15.356 1.00 85.56 976 PRO A C 1
ATOM 7529 O O . PRO A 1 976 ? -2.886 -16.966 14.223 1.00 85.56 976 PRO A O 1
ATOM 7532 N N . PRO A 1 977 ? -2.856 -16.529 16.443 1.00 88.06 977 PRO A N 1
ATOM 7533 C CA . PRO A 1 977 ? -3.712 -15.349 16.371 1.00 88.06 977 PRO A CA 1
ATOM 7534 C C . PRO A 1 977 ? -3.095 -14.236 15.509 1.00 88.06 977 PRO A C 1
ATOM 7536 O O . PRO A 1 977 ? -1.889 -14.201 15.259 1.00 88.06 977 PRO A O 1
ATOM 7539 N N . GLN A 1 978 ? -3.931 -13.313 15.030 1.00 86.88 978 GLN A N 1
ATOM 7540 C CA . GLN A 1 978 ? -3.484 -12.169 14.232 1.00 86.88 978 GLN A CA 1
ATOM 7541 C C . GLN A 1 978 ? -4.226 -10.897 14.648 1.00 86.88 978 GLN A C 1
ATOM 7543 O O . GLN A 1 978 ? -5.455 -10.853 14.632 1.00 86.88 978 GLN A O 1
ATOM 7548 N N . SER A 1 979 ? -3.456 -9.865 14.991 1.00 90.19 979 SER A N 1
ATOM 7549 C CA . SER A 1 979 ? -3.930 -8.490 15.168 1.00 90.19 979 SER A CA 1
ATOM 7550 C C . SER A 1 979 ? -4.330 -7.885 13.820 1.00 90.19 979 SER A C 1
ATOM 7552 O O . SER A 1 979 ? -3.624 -8.059 12.823 1.00 90.19 979 SER A O 1
ATOM 7554 N N . GLN A 1 980 ? -5.436 -7.137 13.797 1.00 86.44 980 GLN A N 1
ATOM 7555 C CA . GLN A 1 980 ? -5.858 -6.358 12.624 1.00 86.44 980 GLN A CA 1
ATOM 7556 C C . GLN A 1 980 ? -5.353 -4.905 12.682 1.00 86.44 980 GLN A C 1
ATOM 7558 O O . GLN A 1 980 ? -5.224 -4.272 11.632 1.00 86.44 980 GLN A O 1
ATOM 7563 N N . ARG A 1 981 ? -4.950 -4.404 13.866 1.00 91.25 981 ARG A N 1
ATOM 7564 C CA . ARG A 1 981 ? -4.512 -3.014 14.109 1.00 91.25 981 ARG A CA 1
ATOM 7565 C C . ARG A 1 981 ? -3.497 -2.477 13.097 1.00 91.25 981 ARG A C 1
ATOM 7567 O O . ARG A 1 981 ? -3.645 -1.335 12.678 1.00 91.25 981 ARG A O 1
ATOM 7574 N N . PHE A 1 982 ? -2.508 -3.264 12.653 1.00 91.94 982 PHE A N 1
ATOM 7575 C CA . PHE A 1 982 ? -1.559 -2.808 11.619 1.00 91.94 982 PHE A CA 1
ATOM 7576 C C . PHE A 1 982 ? -2.246 -2.474 10.283 1.00 91.94 982 PHE A C 1
ATOM 7578 O O . PHE A 1 982 ? -1.923 -1.460 9.669 1.00 91.94 982 PHE A O 1
ATOM 7585 N N . ALA A 1 983 ? -3.172 -3.320 9.823 1.00 88.69 983 ALA A N 1
ATOM 7586 C CA . ALA A 1 983 ? -3.853 -3.132 8.545 1.00 88.69 983 ALA A CA 1
ATOM 7587 C C . ALA A 1 983 ? -4.837 -1.956 8.619 1.00 88.69 983 ALA A C 1
ATOM 7589 O O . ALA A 1 983 ? -4.803 -1.074 7.761 1.00 88.69 983 ALA A O 1
ATOM 7590 N N . SER A 1 984 ? -5.632 -1.897 9.693 1.00 84.81 984 SER A N 1
ATOM 7591 C CA . SER A 1 984 ? -6.550 -0.789 9.968 1.00 84.81 984 SER A CA 1
ATOM 7592 C C . SER A 1 984 ? -5.812 0.546 10.100 1.00 84.81 984 SER A C 1
ATOM 7594 O O . SER A 1 984 ? -6.265 1.555 9.571 1.00 84.81 984 SER A O 1
ATOM 7596 N N . GLU A 1 985 ? -4.646 0.567 10.753 1.00 87.94 985 GLU A N 1
ATOM 7597 C CA . GLU A 1 985 ? -3.848 1.787 10.890 1.00 87.94 985 GLU A CA 1
ATOM 7598 C C . GLU A 1 985 ? -3.178 2.204 9.578 1.00 87.94 985 GLU A C 1
ATOM 7600 O O . GLU A 1 985 ? -3.165 3.387 9.242 1.00 87.94 985 GLU A O 1
ATOM 7605 N N . ALA A 1 986 ? -2.682 1.249 8.785 1.00 88.38 986 ALA A N 1
ATOM 7606 C CA . ALA A 1 986 ? -2.163 1.539 7.451 1.00 88.38 986 ALA A CA 1
ATOM 7607 C C . ALA A 1 986 ? -3.242 2.158 6.543 1.00 88.38 986 ALA A C 1
ATOM 7609 O O . ALA A 1 986 ? -2.952 3.124 5.839 1.00 88.38 986 ALA A O 1
ATOM 7610 N N . LEU A 1 987 ? -4.483 1.664 6.592 1.00 81.56 987 LEU A N 1
ATOM 7611 C CA . LEU A 1 987 ? -5.600 2.252 5.850 1.00 81.56 987 LEU A CA 1
ATOM 7612 C C . LEU A 1 987 ? -5.952 3.657 6.373 1.00 81.56 987 LEU A C 1
ATOM 7614 O O . LEU A 1 987 ? -5.987 4.610 5.592 1.00 81.56 987 LEU A O 1
ATOM 7618 N N . ARG A 1 988 ? -6.130 3.800 7.695 1.00 78.62 988 ARG A N 1
ATOM 7619 C CA . ARG A 1 988 ? -6.494 5.062 8.362 1.00 78.62 988 ARG A CA 1
ATOM 7620 C C . ARG A 1 988 ? -5.481 6.180 8.120 1.00 78.62 988 ARG A C 1
ATOM 7622 O O . ARG A 1 988 ? -5.879 7.320 7.906 1.00 78.62 988 ARG A O 1
ATOM 7629 N N . THR A 1 989 ? -4.180 5.880 8.188 1.00 84.38 989 THR A N 1
ATOM 7630 C CA . THR A 1 989 ? -3.140 6.923 8.212 1.00 84.38 989 THR A CA 1
ATOM 7631 C C . THR A 1 989 ? -2.236 6.956 6.987 1.00 84.38 989 THR A C 1
ATOM 7633 O O . THR A 1 989 ? -1.672 8.010 6.723 1.00 84.38 989 THR A O 1
ATOM 7636 N N . MET A 1 990 ? -2.038 5.860 6.247 1.00 87.31 990 MET A N 1
ATOM 7637 C CA . MET A 1 990 ? -1.083 5.821 5.118 1.00 87.31 990 MET A CA 1
ATOM 7638 C C . MET A 1 990 ? -1.762 5.888 3.741 1.00 87.31 990 MET A C 1
ATOM 7640 O O . MET A 1 990 ? -1.081 5.896 2.722 1.00 87.31 990 MET A O 1
ATOM 7644 N N . SER A 1 991 ? -3.094 5.974 3.686 1.00 78.38 991 SER A N 1
ATOM 7645 C CA . SER A 1 991 ? -3.859 6.166 2.445 1.00 78.38 991 SER A CA 1
ATOM 7646 C C . SER A 1 991 ? -3.544 7.483 1.720 1.00 78.38 991 SER A C 1
ATOM 7648 O O . SER A 1 991 ? -3.559 7.496 0.489 1.00 78.38 991 SER A O 1
ATOM 7650 N N . ARG A 1 992 ? -3.211 8.553 2.459 1.00 79.31 992 ARG A N 1
ATOM 7651 C CA . ARG A 1 992 ? -2.825 9.879 1.935 1.00 79.31 992 ARG A CA 1
ATOM 7652 C C . ARG A 1 992 ? -1.506 10.399 2.531 1.00 79.31 992 ARG A C 1
ATOM 7654 O O . ARG A 1 992 ? -1.032 9.884 3.543 1.00 79.31 992 ARG A O 1
ATOM 7661 N N . VAL A 1 993 ? -0.917 11.436 1.932 1.00 80.62 993 VAL A N 1
ATOM 7662 C CA . VAL A 1 993 ? 0.281 12.155 2.405 1.00 80.62 993 VAL A CA 1
ATOM 7663 C C . VAL A 1 993 ? -0.041 12.944 3.673 1.00 80.62 993 VAL A C 1
ATOM 7665 O O . VAL A 1 993 ? 0.567 12.700 4.722 1.00 80.62 993 VAL A O 1
ATOM 7668 N N . ALA A 1 994 ? -1.035 13.832 3.609 1.00 70.56 994 ALA A N 1
ATOM 7669 C CA . ALA A 1 994 ? -1.578 14.507 4.784 1.00 70.56 994 ALA A CA 1
ATOM 7670 C C . ALA A 1 994 ? -2.240 13.483 5.727 1.00 70.56 994 ALA A C 1
ATOM 7672 O O . ALA A 1 994 ? -2.797 12.483 5.272 1.00 70.56 994 ALA A O 1
ATOM 7673 N N . SER A 1 995 ? -2.159 13.706 7.041 1.00 64.38 995 SER A N 1
ATOM 7674 C CA . SER A 1 995 ? -2.833 12.847 8.026 1.00 64.38 995 SER A CA 1
ATOM 7675 C C . SER A 1 995 ? -4.258 13.326 8.284 1.00 64.38 995 SER A C 1
ATOM 7677 O O . SER A 1 995 ? -4.477 14.523 8.456 1.00 64.38 995 SER A O 1
ATOM 7679 N N . ALA A 1 996 ? -5.203 12.393 8.417 1.00 53.47 996 ALA A N 1
ATOM 7680 C CA . ALA A 1 996 ? -6.573 12.676 8.856 1.00 53.47 996 ALA A CA 1
ATOM 7681 C C . ALA A 1 996 ? -6.666 13.160 10.326 1.00 53.47 996 ALA A C 1
ATOM 7683 O O . ALA A 1 996 ? -7.733 13.580 10.772 1.00 53.47 996 ALA A O 1
ATOM 7684 N N . GLU A 1 997 ? -5.560 13.118 11.086 1.00 51.94 997 GLU A N 1
ATOM 7685 C CA . GLU A 1 997 ? -5.449 13.748 12.413 1.00 51.94 997 GLU A CA 1
ATOM 7686 C C . GLU A 1 997 ? -5.127 15.258 12.355 1.00 51.94 997 GLU A C 1
ATOM 7688 O O . GLU A 1 997 ? -5.071 15.898 13.407 1.00 51.94 997 GLU A O 1
ATOM 7693 N N . SER A 1 998 ? -4.917 15.867 11.175 1.00 49.44 998 SER A N 1
ATOM 7694 C CA . SER A 1 998 ? -4.785 17.328 11.089 1.00 49.44 998 SER A CA 1
ATOM 7695 C C . SER A 1 998 ? -6.159 18.007 11.191 1.00 49.44 998 SER A C 1
ATOM 7697 O O . SER A 1 998 ? -7.105 17.655 10.489 1.00 49.44 998 SER A O 1
ATOM 7699 N N . ALA A 1 999 ? -6.273 19.021 12.054 1.00 38.81 999 ALA A N 1
ATOM 7700 C CA . ALA A 1 999 ? -7.533 19.740 12.300 1.00 38.81 999 ALA A CA 1
ATOM 7701 C C . ALA A 1 999 ? -8.043 20.556 11.087 1.00 38.81 999 ALA A C 1
ATOM 7703 O O . ALA A 1 999 ? -9.150 21.092 11.111 1.00 38.81 999 ALA A O 1
ATOM 7704 N N . GLU A 1 1000 ? -7.232 20.651 10.032 1.00 40.31 1000 GLU A N 1
ATOM 7705 C CA . GLU A 1 1000 ? -7.509 21.371 8.785 1.00 40.31 1000 GLU A CA 1
ATOM 7706 C C . GLU A 1 1000 ? -7.977 20.435 7.652 1.00 40.31 1000 GLU A C 1
ATOM 7708 O O . GLU A 1 1000 ? -8.460 20.914 6.615 1.00 40.31 1000 GLU A O 1
ATOM 7713 N N . TYR A 1 1001 ? -7.881 19.108 7.843 1.00 47.41 1001 TYR A N 1
ATOM 7714 C CA . TYR A 1 1001 ? -8.402 18.126 6.894 1.00 47.41 1001 TYR A CA 1
ATOM 7715 C C . TYR A 1 1001 ? -9.928 18.033 6.994 1.00 47.41 1001 TYR A C 1
ATOM 7717 O O . TYR A 1 1001 ? -10.499 17.225 7.724 1.00 47.41 1001 TYR A O 1
ATOM 7725 N N . TRP A 1 1002 ? -10.573 18.895 6.220 1.00 52.62 1002 TRP A N 1
ATOM 7726 C CA . TRP A 1 1002 ? -11.993 18.853 5.902 1.00 52.62 1002 TRP A CA 1
ATOM 7727 C C . TRP A 1 1002 ? -12.144 18.366 4.463 1.00 52.62 1002 TRP A C 1
ATOM 7729 O O . TRP A 1 1002 ? -11.361 18.778 3.600 1.00 52.62 1002 TRP A O 1
ATOM 7739 N N . SER A 1 1003 ? -13.166 17.556 4.176 1.00 60.16 1003 SER A N 1
ATOM 7740 C CA . SER A 1 1003 ? -13.528 17.294 2.782 1.00 60.16 1003 SER A CA 1
ATOM 7741 C C . SER A 1 1003 ? -14.030 18.583 2.112 1.00 60.16 1003 SER A C 1
ATOM 7743 O O . SER A 1 1003 ? -14.500 19.513 2.774 1.00 60.16 1003 SER A O 1
ATOM 7745 N N . GLU A 1 1004 ? -13.935 18.668 0.786 1.00 57.38 1004 GLU A N 1
ATOM 7746 C CA . GLU A 1 1004 ? -14.461 19.815 0.031 1.00 57.38 1004 GLU A CA 1
ATOM 7747 C C . GLU A 1 1004 ? -15.987 19.966 0.207 1.00 57.38 1004 GLU A C 1
ATOM 7749 O O . GLU A 1 1004 ? -16.514 21.082 0.281 1.00 57.38 1004 GLU A O 1
ATOM 7754 N N . ALA A 1 1005 ? -16.678 18.838 0.388 1.00 62.47 1005 ALA A N 1
ATOM 7755 C CA . ALA A 1 1005 ? -18.100 18.780 0.687 1.00 62.47 1005 ALA A CA 1
ATOM 7756 C C . ALA A 1 1005 ? -18.420 19.248 2.125 1.00 62.47 1005 ALA A C 1
ATOM 7758 O O . ALA A 1 1005 ? -19.296 20.090 2.301 1.00 62.47 1005 ALA A O 1
ATOM 7759 N N . ASP A 1 1006 ? -17.648 18.856 3.151 1.00 65.62 1006 ASP A N 1
ATOM 7760 C CA . ASP A 1 1006 ? -17.800 19.409 4.514 1.00 65.62 1006 ASP A CA 1
ATOM 7761 C C . ASP A 1 1006 ? -17.556 20.928 4.540 1.00 65.62 1006 ASP A C 1
ATOM 7763 O O . ASP A 1 1006 ? -18.252 21.658 5.248 1.00 65.62 1006 ASP A O 1
ATOM 7767 N N . ARG A 1 1007 ? -16.591 21.432 3.752 1.00 65.56 1007 ARG A N 1
ATOM 7768 C CA . ARG A 1 1007 ? -16.321 22.879 3.636 1.00 65.56 1007 ARG A CA 1
ATOM 7769 C C . ARG A 1 1007 ? -17.515 23.631 3.046 1.00 65.56 1007 ARG A C 1
ATOM 7771 O O . ARG A 1 1007 ? -17.923 24.642 3.612 1.00 65.56 1007 ARG A O 1
ATOM 7778 N N . THR A 1 1008 ? -18.099 23.133 1.954 1.00 68.88 1008 THR A N 1
ATOM 7779 C CA . THR A 1 1008 ? -19.299 23.739 1.340 1.00 68.88 1008 THR A CA 1
ATOM 7780 C C . THR A 1 1008 ? -20.553 23.584 2.206 1.00 68.88 1008 THR A C 1
ATOM 7782 O O . THR A 1 1008 ? -21.360 24.510 2.292 1.00 68.88 1008 THR A O 1
ATOM 7785 N N . ARG A 1 1009 ? -20.692 22.468 2.929 1.00 70.12 1009 ARG A N 1
ATOM 7786 C CA . ARG A 1 1009 ? -21.763 22.252 3.912 1.00 70.12 1009 ARG A CA 1
ATOM 7787 C C . ARG A 1 1009 ? -21.654 23.240 5.080 1.00 70.12 1009 ARG A C 1
ATOM 7789 O O . ARG A 1 1009 ? -22.660 23.809 5.498 1.00 70.12 1009 ARG A O 1
ATOM 7796 N N . ALA A 1 1010 ? -20.449 23.520 5.579 1.00 69.06 1010 ALA A N 1
ATOM 7797 C CA . ALA A 1 1010 ? -20.244 24.493 6.652 1.00 69.06 1010 ALA A CA 1
ATOM 7798 C C . ALA A 1 1010 ? -20.416 25.957 6.223 1.00 69.06 1010 ALA A C 1
ATOM 7800 O O . ALA A 1 1010 ? -20.948 26.737 7.017 1.00 69.06 1010 ALA A O 1
ATOM 7801 N N . THR A 1 1011 ? -20.047 26.352 4.998 1.00 72.69 1011 THR A N 1
ATOM 7802 C CA . THR A 1 1011 ? -20.369 27.708 4.509 1.00 72.69 1011 THR A CA 1
ATOM 7803 C C . THR A 1 1011 ? -21.881 27.892 4.376 1.00 72.69 1011 THR A C 1
ATOM 7805 O O . THR A 1 1011 ? -22.417 28.848 4.931 1.00 72.69 1011 THR A O 1
ATOM 7808 N N . TRP A 1 1012 ? -22.586 26.926 3.776 1.00 74.50 1012 TRP A N 1
ATOM 7809 C CA . TRP A 1 1012 ? -24.052 26.923 3.675 1.00 74.50 1012 TRP A CA 1
ATOM 7810 C C . TRP A 1 1012 ? -24.738 27.020 5.050 1.00 74.50 1012 TRP A C 1
ATOM 7812 O O . TRP A 1 1012 ? -25.573 27.898 5.274 1.00 74.50 1012 TRP A O 1
ATOM 7822 N N . ASN A 1 1013 ? -24.309 26.204 6.018 1.00 72.19 1013 ASN A N 1
ATOM 7823 C CA . ASN A 1 1013 ? -24.799 26.255 7.399 1.00 72.19 1013 ASN A CA 1
ATOM 7824 C C . ASN A 1 1013 ? -24.504 27.593 8.104 1.00 72.19 1013 ASN A C 1
ATOM 7826 O O . ASN A 1 1013 ? -25.306 28.053 8.921 1.00 72.19 1013 ASN A O 1
ATOM 7830 N N . THR A 1 1014 ? -23.375 28.235 7.786 1.00 70.19 1014 THR A N 1
ATOM 7831 C CA . THR A 1 1014 ? -23.008 29.554 8.330 1.00 70.19 1014 THR A CA 1
ATOM 7832 C C . THR A 1 1014 ? -23.911 30.654 7.779 1.00 70.19 1014 THR A C 1
ATOM 7834 O O . THR A 1 1014 ? -24.370 31.499 8.547 1.00 70.19 1014 THR A O 1
ATOM 7837 N N . ASP A 1 1015 ? -24.224 30.628 6.483 1.00 73.62 1015 ASP A N 1
ATOM 7838 C CA . ASP A 1 1015 ? -25.111 31.618 5.866 1.00 73.62 1015 ASP A CA 1
ATOM 7839 C C . ASP A 1 1015 ? -26.574 31.441 6.301 1.00 73.62 1015 ASP A C 1
ATOM 7841 O O . ASP A 1 1015 ? -27.242 32.435 6.599 1.00 73.62 1015 ASP A O 1
ATOM 7845 N N . ILE A 1 1016 ? -27.047 30.200 6.478 1.00 70.00 1016 ILE A N 1
ATOM 7846 C CA . ILE A 1 1016 ? -28.358 29.931 7.093 1.00 70.00 1016 ILE A CA 1
ATOM 7847 C C . ILE A 1 1016 ? -28.385 30.456 8.538 1.00 70.00 1016 ILE A C 1
ATOM 7849 O O . ILE A 1 1016 ? -29.290 31.211 8.897 1.00 70.00 1016 ILE A O 1
ATOM 7853 N N . MET A 1 1017 ? -27.376 30.151 9.368 1.00 71.06 1017 MET A N 1
ATOM 7854 C CA . MET A 1 1017 ? -27.273 30.725 10.722 1.00 71.06 1017 MET A CA 1
ATOM 7855 C C . MET A 1 1017 ? -27.231 32.261 10.707 1.00 71.06 1017 MET A C 1
ATOM 7857 O O . MET A 1 1017 ? -27.847 32.889 11.569 1.00 71.06 1017 MET A O 1
ATOM 7861 N N . ARG A 1 1018 ? -26.561 32.885 9.730 1.00 70.12 1018 ARG A N 1
ATOM 7862 C CA . ARG A 1 1018 ? -26.526 34.346 9.575 1.00 70.12 1018 ARG A CA 1
ATOM 7863 C C . ARG A 1 1018 ? -27.913 34.917 9.284 1.00 70.12 1018 ARG A C 1
ATOM 7865 O O . ARG A 1 1018 ? -28.326 35.840 9.986 1.00 70.12 1018 ARG A O 1
ATOM 7872 N N . GLN A 1 1019 ? -28.645 34.351 8.322 1.00 66.06 1019 GLN A N 1
ATOM 7873 C CA . GLN A 1 1019 ? -30.026 34.747 8.022 1.00 66.06 1019 GLN A CA 1
ATOM 7874 C C . GLN A 1 1019 ? -30.922 34.621 9.265 1.00 66.06 1019 GLN A C 1
ATOM 7876 O O . GLN A 1 1019 ? -31.611 35.569 9.639 1.00 66.06 1019 GLN A O 1
ATOM 7881 N N . LEU A 1 1020 ? -30.835 33.495 9.975 1.00 59.38 1020 LEU A N 1
ATOM 7882 C CA . LEU A 1 1020 ? -31.636 33.233 11.171 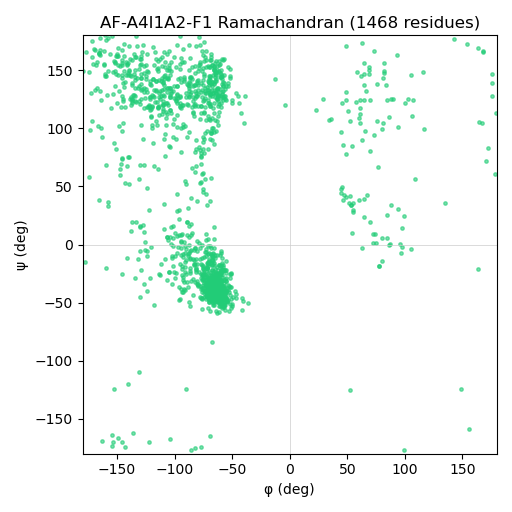1.00 59.38 1020 LEU A CA 1
ATOM 7883 C C . LEU A 1 1020 ? -31.326 34.194 12.326 1.00 59.38 1020 LEU A C 1
ATOM 7885 O O . LEU A 1 1020 ? -32.235 34.585 13.054 1.00 59.38 1020 LEU A O 1
ATOM 7889 N N . VAL A 1 1021 ? -30.067 34.604 12.527 1.00 63.62 1021 VAL A N 1
ATOM 7890 C CA . VAL A 1 1021 ? -29.742 35.592 13.573 1.00 63.62 1021 VAL A CA 1
ATOM 7891 C C . VAL A 1 1021 ? -30.201 37.005 13.187 1.00 63.62 1021 VAL A C 1
ATOM 7893 O O . VAL A 1 1021 ? -30.561 37.774 14.082 1.00 63.62 1021 VAL A O 1
ATOM 7896 N N . LEU A 1 1022 ? -30.280 37.334 11.892 1.00 62.69 1022 LEU A N 1
ATOM 7897 C CA . LEU A 1 1022 ? -30.904 38.575 11.414 1.00 62.69 1022 LEU A CA 1
ATOM 7898 C C . LEU A 1 1022 ? -32.419 38.574 11.685 1.00 62.69 1022 LEU A C 1
ATOM 7900 O O . LEU A 1 1022 ? -32.895 39.459 12.398 1.00 62.69 1022 LEU A O 1
ATOM 7904 N N . ASP A 1 1023 ? -33.146 37.528 11.272 1.00 55.69 1023 ASP A N 1
ATOM 7905 C CA . ASP A 1 1023 ? -34.588 37.377 11.554 1.00 55.69 1023 ASP A CA 1
ATOM 7906 C C . ASP A 1 1023 ? -34.908 37.453 13.067 1.00 55.69 1023 ASP A C 1
ATOM 7908 O O . ASP A 1 1023 ? -35.984 37.901 13.474 1.00 55.69 1023 ASP A O 1
ATOM 7912 N N . MET A 1 1024 ? -33.962 37.047 13.927 1.00 52.69 1024 MET A N 1
ATOM 7913 C CA . MET A 1 1024 ? -34.081 37.078 15.397 1.00 52.69 1024 MET A CA 1
ATOM 7914 C C . MET A 1 1024 ? -33.938 38.480 15.992 1.00 52.69 1024 MET A C 1
ATOM 7916 O O . MET A 1 1024 ? -34.497 38.749 17.058 1.00 52.69 1024 MET A O 1
ATOM 7920 N N . ARG A 1 1025 ? -33.168 39.363 15.341 1.00 57.41 1025 ARG A N 1
ATOM 7921 C CA . ARG A 1 1025 ? -33.030 40.770 15.748 1.00 57.41 1025 ARG A CA 1
ATOM 7922 C C . ARG A 1 1025 ? -34.319 41.539 15.441 1.00 57.41 1025 ARG A C 1
ATOM 7924 O O . ARG A 1 1025 ? -34.748 42.340 16.273 1.00 57.41 1025 ARG A O 1
ATOM 7931 N N . ASP A 1 1026 ? -34.969 41.217 14.325 1.00 51.66 1026 ASP A N 1
ATOM 7932 C CA . ASP A 1 1026 ? -36.208 41.868 13.885 1.00 51.66 1026 ASP A CA 1
ATOM 7933 C C . ASP A 1 1026 ? -37.459 41.337 14.613 1.00 51.66 1026 ASP A C 1
ATOM 7935 O O . ASP A 1 1026 ? -38.386 42.098 14.908 1.00 51.66 1026 ASP A O 1
ATOM 7939 N N . ARG A 1 1027 ? -37.502 40.042 14.964 1.00 46.47 1027 ARG A N 1
ATOM 7940 C CA . ARG A 1 1027 ? -38.680 39.391 15.575 1.00 46.47 1027 ARG A CA 1
ATOM 7941 C C . ARG A 1 1027 ? -38.521 39.153 17.081 1.00 46.47 1027 ARG A C 1
ATOM 7943 O O . ARG A 1 1027 ? -38.228 38.047 17.532 1.00 46.47 1027 ARG A O 1
ATOM 7950 N N . LYS A 1 1028 ? -38.826 40.175 17.894 1.00 44.81 1028 LYS A N 1
ATOM 7951 C CA . LYS A 1 1028 ? -39.008 40.008 19.353 1.00 44.81 1028 LYS A CA 1
ATOM 7952 C C . LYS A 1 1028 ? -40.146 39.016 19.644 1.00 44.81 1028 LYS A C 1
ATOM 7954 O O . LYS A 1 1028 ? -41.298 39.283 19.317 1.00 44.81 1028 LYS A O 1
ATOM 7959 N N . LEU A 1 1029 ? -39.822 37.903 20.307 1.00 43.41 1029 LEU A N 1
ATOM 7960 C CA . LEU A 1 1029 ? -40.692 36.738 20.560 1.00 43.41 1029 LEU A CA 1
ATOM 7961 C C . LEU A 1 1029 ? -41.831 36.956 21.593 1.00 43.41 1029 LEU A C 1
ATOM 7963 O O . LEU A 1 1029 ? -42.199 36.031 22.316 1.00 43.41 1029 LEU A O 1
ATOM 7967 N N . GLU A 1 1030 ? -42.416 38.154 21.677 1.00 38.09 1030 GLU A N 1
ATOM 7968 C CA . GLU A 1 1030 ? -43.594 38.423 22.518 1.00 38.09 1030 GLU A CA 1
ATOM 7969 C C . GLU A 1 1030 ? -44.849 38.677 21.663 1.00 38.09 1030 GLU A C 1
ATOM 7971 O O . GLU A 1 1030 ? -44.855 39.606 20.848 1.00 38.09 1030 GLU A O 1
ATOM 7976 N N . PRO A 1 1031 ? -45.946 37.911 21.846 1.00 39.19 1031 PRO A N 1
ATOM 7977 C CA . PRO A 1 1031 ? -47.210 38.212 21.183 1.00 39.19 1031 PRO A CA 1
ATOM 7978 C C . PRO A 1 1031 ? -47.757 39.553 21.693 1.00 39.19 1031 PRO A C 1
ATOM 7980 O O . PRO A 1 1031 ? -47.895 39.775 22.898 1.00 39.19 1031 PRO A O 1
ATOM 7983 N N . HIS A 1 1032 ? -48.068 40.468 20.773 1.00 35.47 1032 HIS A N 1
ATOM 7984 C CA . HIS A 1 1032 ? -48.552 41.806 21.108 1.00 35.47 1032 HIS A CA 1
ATOM 7985 C C . HIS A 1 1032 ? -49.955 41.771 21.737 1.00 35.47 1032 HIS A C 1
ATOM 7987 O O . HIS A 1 1032 ? -50.966 41.830 21.038 1.00 35.47 1032 HIS A O 1
ATOM 7993 N N . ARG A 1 1033 ? -50.033 41.787 23.075 1.00 34.69 1033 ARG A N 1
ATOM 7994 C CA . ARG A 1 1033 ? -51.253 42.218 23.776 1.00 34.69 1033 ARG A CA 1
ATOM 7995 C C . ARG A 1 1033 ? -51.532 43.688 23.441 1.00 34.69 1033 ARG A C 1
ATOM 7997 O O . ARG A 1 1033 ? -50.914 44.583 24.016 1.00 34.69 1033 ARG A O 1
ATOM 8004 N N . ARG A 1 1034 ? -52.500 43.949 22.555 1.00 31.00 1034 ARG A N 1
ATOM 8005 C CA . ARG A 1 1034 ? -53.133 45.273 22.441 1.00 31.00 1034 ARG A CA 1
ATOM 8006 C C . ARG A 1 1034 ? -53.826 45.588 23.774 1.00 31.00 1034 ARG A C 1
ATOM 8008 O O . ARG A 1 1034 ? -54.826 44.960 24.109 1.00 31.00 1034 ARG A O 1
ATOM 8015 N N . TYR A 1 1035 ? -53.308 46.555 24.530 1.00 31.36 1035 TYR A N 1
ATOM 8016 C CA . TYR A 1 1035 ? -53.995 47.090 25.709 1.00 31.36 1035 TYR A CA 1
ATOM 8017 C C . TYR A 1 1035 ? -55.232 47.884 25.271 1.00 31.36 1035 TYR A C 1
ATOM 8019 O O . TYR A 1 1035 ? -55.116 49.002 24.771 1.00 31.36 1035 TYR A O 1
ATOM 8027 N N . THR A 1 1036 ? -56.423 47.330 25.486 1.00 28.92 1036 THR A N 1
ATOM 8028 C CA . THR A 1 1036 ? -57.687 48.058 25.327 1.00 28.92 1036 THR A CA 1
ATOM 8029 C C . THR A 1 1036 ? -57.940 48.945 26.545 1.00 28.92 1036 THR A C 1
ATOM 8031 O O . THR A 1 1036 ? -58.649 48.555 27.470 1.00 28.92 1036 THR A O 1
ATOM 8034 N N . TYR A 1 1037 ? -57.360 50.147 26.552 1.00 30.89 1037 TYR A N 1
ATOM 8035 C CA . TYR A 1 1037 ? -57.789 51.211 27.464 1.00 30.89 1037 TYR A CA 1
ATOM 8036 C C . TYR A 1 1037 ? -59.173 51.718 27.026 1.00 30.89 1037 TYR A C 1
ATOM 8038 O O . TYR A 1 1037 ? -59.344 52.152 25.887 1.00 30.89 1037 TYR A O 1
ATOM 8046 N N . THR A 1 1038 ? -60.169 51.651 27.911 1.00 28.31 1038 THR A N 1
ATOM 8047 C CA . THR A 1 1038 ? -61.557 52.049 27.621 1.00 28.31 1038 THR A CA 1
ATOM 8048 C C . THR A 1 1038 ? -61.942 53.333 28.352 1.00 28.31 1038 THR A C 1
ATOM 8050 O O . THR A 1 1038 ? -61.842 53.395 29.575 1.00 28.31 1038 THR A O 1
ATOM 8053 N N . GLY A 1 1039 ? -62.463 54.316 27.610 1.00 29.45 1039 GLY A N 1
ATOM 8054 C CA . GLY A 1 1039 ? -62.852 55.638 28.121 1.00 29.45 1039 GLY A CA 1
ATOM 8055 C C . GLY A 1 1039 ? -61.807 56.708 27.763 1.00 29.45 1039 GLY A C 1
ATOM 8056 O O . GLY A 1 1039 ? -60.636 56.537 28.069 1.00 29.45 1039 GLY A O 1
ATOM 8057 N N . SER A 1 1040 ? -62.142 57.826 27.113 1.00 32.09 1040 SER A N 1
ATOM 8058 C CA . SER A 1 1040 ? -63.468 58.372 26.762 1.00 32.09 1040 SER A CA 1
ATOM 8059 C C . SER A 1 1040 ? -63.438 59.120 25.412 1.00 32.09 1040 SER A C 1
ATOM 8061 O O . SER A 1 1040 ? -62.371 59.372 24.863 1.00 32.09 1040 SER A O 1
ATOM 8063 N N . SER A 1 1041 ? -64.613 59.430 24.851 1.00 31.66 1041 SER A N 1
ATOM 8064 C CA . SER A 1 1041 ? -64.804 60.073 23.535 1.00 31.66 1041 SER A CA 1
ATOM 8065 C C . SER A 1 1041 ? -65.655 61.340 23.671 1.00 31.66 1041 SER A C 1
ATOM 8067 O O . SER A 1 1041 ? -66.455 61.419 24.609 1.00 31.66 1041 SER A O 1
ATOM 8069 N N . PRO A 1 1042 ? -65.512 62.319 22.755 1.00 38.09 1042 PRO A N 1
ATOM 8070 C CA . PRO A 1 1042 ? -66.728 62.847 22.114 1.00 38.09 1042 PRO A CA 1
ATOM 8071 C C . PRO A 1 1042 ? -66.589 63.335 20.644 1.00 38.09 1042 PRO A C 1
ATOM 8073 O O . PRO A 1 1042 ? -65.787 64.224 20.383 1.00 38.09 1042 PRO A O 1
ATOM 8076 N N . LEU A 1 1043 ? -67.532 62.903 19.777 1.00 29.31 1043 LEU A N 1
ATOM 8077 C CA . LEU A 1 1043 ? -68.128 63.648 18.624 1.00 29.31 1043 LEU A CA 1
ATOM 8078 C C . LEU A 1 1043 ? -67.206 63.949 17.392 1.00 29.31 1043 LEU A C 1
ATOM 8080 O O . LEU A 1 1043 ? -66.001 64.074 17.546 1.00 29.31 1043 LEU A O 1
ATOM 8084 N N . LEU A 1 1044 ? -67.659 64.115 16.130 1.00 27.45 1044 LEU A N 1
ATOM 8085 C CA . LEU A 1 1044 ? -68.951 63.905 15.425 1.00 27.45 1044 LEU A CA 1
ATOM 8086 C C . LEU A 1 1044 ? -68.740 63.917 13.876 1.00 27.45 1044 LEU A C 1
ATOM 8088 O O . LEU A 1 1044 ? -67.783 64.541 13.432 1.00 27.45 1044 LEU A O 1
ATOM 8092 N N . LEU A 1 1045 ? -69.715 63.396 13.094 1.00 29.73 1045 LEU A N 1
ATOM 8093 C CA . LEU A 1 1045 ? -69.948 63.615 11.631 1.00 29.73 1045 LEU A CA 1
ATOM 8094 C C . LEU A 1 1045 ? -68.893 63.006 10.648 1.00 29.73 1045 LEU A C 1
ATOM 8096 O O . LEU A 1 1045 ? -67.718 62.947 10.977 1.00 29.73 1045 LEU A O 1
ATOM 8100 N N . GLN A 1 1046 ? -69.209 62.527 9.425 1.00 32.16 1046 GLN A N 1
ATOM 8101 C CA . GLN A 1 1046 ? -70.492 62.357 8.705 1.00 32.16 1046 GLN A CA 1
ATOM 8102 C C . GLN A 1 1046 ? -70.425 61.215 7.646 1.00 32.16 1046 GLN A C 1
ATOM 8104 O O . GLN A 1 1046 ? -69.378 61.000 7.044 1.00 32.16 1046 GLN A O 1
ATOM 8109 N N . ASP A 1 1047 ? -71.554 60.535 7.405 1.00 31.25 1047 ASP A N 1
ATOM 8110 C CA . ASP A 1 1047 ? -71.859 59.596 6.284 1.00 31.25 1047 ASP A CA 1
ATOM 8111 C C . ASP A 1 1047 ? -72.384 60.384 5.030 1.00 31.25 1047 ASP A C 1
ATOM 8113 O O . ASP A 1 1047 ? -72.457 61.613 5.169 1.00 31.25 1047 ASP A O 1
ATOM 8117 N N . PRO A 1 1048 ? -72.812 59.824 3.848 1.00 41.47 1048 PRO A N 1
ATOM 8118 C CA . PRO A 1 1048 ? -73.276 58.443 3.548 1.00 41.47 1048 PRO A CA 1
ATOM 8119 C C . PRO A 1 1048 ? -72.941 57.833 2.137 1.00 41.47 1048 PRO A C 1
ATOM 8121 O O . PRO A 1 1048 ? -72.294 58.456 1.297 1.00 41.47 1048 PRO A O 1
ATOM 8124 N N . ASN A 1 1049 ? -73.564 56.665 1.856 1.00 32.34 1049 ASN A N 1
ATOM 8125 C CA . ASN A 1 1049 ? -73.980 56.048 0.560 1.00 32.34 1049 ASN A CA 1
ATOM 8126 C C . ASN A 1 1049 ? -73.168 54.831 0.035 1.00 32.34 1049 ASN A C 1
ATOM 8128 O O . ASN A 1 1049 ? -71.978 54.949 -0.228 1.00 32.34 1049 ASN A O 1
ATOM 8132 N N . GLY A 1 1050 ? -73.781 53.665 -0.255 1.00 32.91 1050 GLY A N 1
ATOM 8133 C CA . GLY A 1 1050 ? -75.165 53.228 0.036 1.00 32.91 1050 GLY A CA 1
ATOM 8134 C C . GLY A 1 1050 ? -75.636 51.942 -0.692 1.00 32.91 1050 GLY A C 1
ATOM 8135 O O . GLY A 1 1050 ? -75.030 51.555 -1.680 1.00 32.91 1050 GLY A O 1
ATOM 8136 N N . HIS A 1 1051 ? -76.762 51.371 -0.215 1.00 31.92 1051 HIS A N 1
ATOM 8137 C CA . HIS A 1 1051 ? -77.704 50.405 -0.853 1.00 31.92 1051 HIS A CA 1
ATOM 8138 C C . HIS A 1 1051 ? -77.192 48.996 -1.299 1.00 31.92 1051 HIS A C 1
ATOM 8140 O O . HIS A 1 1051 ? -76.149 48.887 -1.926 1.00 31.92 1051 HIS A O 1
ATOM 8146 N N . LEU A 1 1052 ? -77.768 47.850 -0.863 1.00 29.64 1052 LEU A N 1
ATOM 8147 C CA . LEU A 1 1052 ? -79.115 47.223 -1.076 1.00 29.64 1052 LEU A CA 1
ATOM 8148 C C . LEU A 1 1052 ? -79.228 46.448 -2.435 1.00 29.64 1052 LEU A C 1
ATOM 8150 O O . LEU A 1 1052 ? -78.655 46.905 -3.415 1.00 29.64 1052 LEU A O 1
ATOM 8154 N N . ASP A 1 1053 ? -79.925 45.298 -2.596 1.00 29.58 1053 ASP A N 1
ATOM 8155 C CA . ASP A 1 1053 ? -80.785 44.540 -1.653 1.00 29.58 1053 ASP A CA 1
ATOM 8156 C C . ASP A 1 1053 ? -81.084 43.036 -1.990 1.00 29.58 1053 ASP A C 1
ATOM 8158 O O . ASP A 1 1053 ? -80.916 42.587 -3.120 1.00 29.58 1053 ASP A O 1
ATOM 8162 N N . THR A 1 1054 ? -81.620 42.312 -0.988 1.00 30.22 1054 THR A N 1
ATOM 8163 C CA . THR A 1 1054 ? -82.577 41.153 -0.972 1.00 30.22 1054 THR A CA 1
ATOM 8164 C C . THR A 1 1054 ? -82.520 39.890 -1.884 1.00 30.22 1054 THR A C 1
ATOM 8166 O O . THR A 1 1054 ? -82.816 39.934 -3.071 1.00 30.22 1054 THR A O 1
ATOM 8169 N N . ASN A 1 1055 ? -82.438 38.724 -1.209 1.00 27.55 1055 ASN A N 1
ATOM 8170 C CA . ASN A 1 1055 ? -83.384 37.569 -1.155 1.00 27.55 1055 ASN A CA 1
ATOM 8171 C C . ASN A 1 1055 ? -83.999 36.890 -2.414 1.00 27.55 1055 ASN A C 1
ATOM 8173 O O . ASN A 1 1055 ? -84.810 37.482 -3.120 1.00 27.55 1055 ASN A O 1
ATOM 8177 N N . SER A 1 1056 ? -83.938 35.543 -2.470 1.00 31.61 1056 SER A N 1
ATOM 8178 C CA . SER A 1 1056 ? -85.054 34.664 -2.006 1.00 31.61 1056 SER A CA 1
ATOM 8179 C C . SER A 1 1056 ? -84.763 33.140 -2.094 1.00 31.61 1056 SER A C 1
ATOM 8181 O O . SER A 1 1056 ? -83.764 32.711 -2.662 1.00 31.61 1056 SER A O 1
ATOM 8183 N N . ASN A 1 1057 ? -85.604 32.333 -1.428 1.00 27.22 1057 ASN A N 1
ATOM 8184 C CA . ASN A 1 1057 ? -85.351 30.950 -0.978 1.00 27.22 1057 ASN A CA 1
ATOM 8185 C C . ASN A 1 1057 ? -85.388 29.838 -2.054 1.00 27.22 1057 ASN A C 1
ATOM 8187 O O . ASN A 1 1057 ? -86.229 29.854 -2.948 1.00 27.22 1057 ASN A O 1
ATOM 8191 N N . GLY A 1 1058 ? -84.633 28.757 -1.811 1.00 29.52 1058 GLY A N 1
ATOM 8192 C CA . GLY A 1 1058 ? -84.845 27.418 -2.385 1.00 29.52 1058 GLY A CA 1
ATOM 8193 C C . GLY A 1 1058 ? -84.040 26.363 -1.611 1.00 29.52 1058 GLY A C 1
ATOM 8194 O O . GLY A 1 1058 ? -82.873 26.600 -1.321 1.00 29.52 1058 GLY A O 1
ATOM 8195 N N . ALA A 1 1059 ? -84.644 25.232 -1.221 1.00 25.94 1059 ALA A N 1
ATOM 8196 C CA . ALA A 1 1059 ? -84.041 24.297 -0.259 1.00 25.94 1059 ALA A CA 1
ATOM 8197 C C . ALA A 1 1059 ? -83.842 22.874 -0.812 1.00 25.94 1059 ALA A C 1
ATOM 8199 O O . ALA A 1 1059 ? -84.824 22.189 -1.091 1.00 25.94 1059 ALA A O 1
ATOM 8200 N N . ALA A 1 1060 ? -82.584 22.413 -0.882 1.00 26.19 1060 ALA A N 1
ATOM 8201 C CA . ALA A 1 1060 ? -82.197 20.995 -0.883 1.00 26.19 1060 ALA A CA 1
ATOM 8202 C C . ALA A 1 1060 ? -80.677 20.806 -0.657 1.00 26.19 1060 ALA A C 1
ATOM 8204 O O . ALA A 1 1060 ? -79.871 21.443 -1.323 1.00 26.19 1060 ALA A O 1
ATOM 8205 N N . SER A 1 1061 ? -80.306 19.858 0.214 1.00 25.48 1061 SER A N 1
ATOM 8206 C CA . SER A 1 1061 ? -79.065 19.055 0.157 1.00 25.48 1061 SER A CA 1
ATOM 8207 C C . SER A 1 1061 ? -77.699 19.757 -0.055 1.00 25.48 1061 SER A C 1
ATOM 8209 O O . SER A 1 1061 ? -77.093 19.590 -1.114 1.00 25.48 1061 SER A O 1
ATOM 8211 N N . ALA A 1 1062 ? -77.133 20.375 0.993 1.00 26.41 1062 ALA A N 1
ATOM 8212 C CA . ALA A 1 1062 ? -75.672 20.427 1.211 1.00 26.41 1062 ALA A CA 1
ATOM 8213 C C . ALA A 1 1062 ? -75.306 20.898 2.638 1.00 26.41 1062 ALA A C 1
ATOM 8215 O O . ALA A 1 1062 ? -75.289 22.098 2.899 1.00 26.41 1062 ALA A O 1
ATOM 8216 N N . GLU A 1 1063 ? -74.929 19.988 3.545 1.00 25.92 1063 GLU A N 1
ATOM 8217 C CA . GLU A 1 1063 ? -74.152 20.363 4.744 1.00 25.92 1063 GLU A CA 1
ATOM 8218 C C . GLU A 1 1063 ? -72.656 20.175 4.472 1.00 25.92 1063 GLU A C 1
ATOM 8220 O O . GLU A 1 1063 ? -72.037 19.182 4.848 1.00 25.92 1063 GLU A O 1
ATOM 8225 N N . ALA A 1 1064 ? -72.076 21.156 3.781 1.00 24.95 1064 ALA A N 1
ATOM 8226 C CA . ALA A 1 1064 ? -70.637 21.288 3.611 1.00 24.95 1064 ALA A CA 1
ATOM 8227 C C . ALA A 1 1064 ? -70.223 22.759 3.779 1.00 24.95 1064 ALA A C 1
ATOM 8229 O O . ALA A 1 1064 ? -70.663 23.624 3.029 1.00 24.95 1064 ALA A O 1
ATOM 8230 N N . LEU A 1 1065 ? -69.333 23.010 4.745 1.00 25.70 1065 LEU A N 1
ATOM 8231 C CA . LEU A 1 1065 ? -68.462 24.191 4.839 1.00 25.70 1065 LEU A CA 1
ATOM 8232 C C . LEU A 1 1065 ? -69.124 25.591 4.780 1.00 25.70 1065 LEU A C 1
ATOM 8234 O O . LEU A 1 1065 ? -69.029 26.287 3.773 1.00 25.70 1065 LEU A O 1
ATOM 8238 N N . SER A 1 1066 ? -69.607 26.104 5.923 1.00 25.77 1066 SER A N 1
ATOM 8239 C CA . SER A 1 1066 ? -69.299 27.499 6.321 1.00 25.77 1066 SER A CA 1
ATOM 8240 C C . SER A 1 1066 ? -69.589 27.818 7.801 1.00 25.77 1066 SER A C 1
ATOM 8242 O O . SER A 1 1066 ? -70.698 28.181 8.178 1.00 25.77 1066 SER A O 1
ATOM 8244 N N . VAL A 1 1067 ? -68.549 27.821 8.644 1.00 30.16 1067 VAL A N 1
ATOM 8245 C CA . VAL A 1 1067 ? -68.538 28.663 9.857 1.00 30.16 1067 VAL A CA 1
ATOM 8246 C C . VAL A 1 1067 ? -67.827 29.961 9.486 1.00 30.16 1067 VAL A C 1
ATOM 8248 O O . VAL A 1 1067 ? -66.606 30.012 9.360 1.00 30.16 1067 VAL A O 1
ATOM 8251 N N . SER A 1 1068 ? -68.601 31.012 9.216 1.00 27.92 1068 SER A N 1
ATOM 8252 C CA . SER A 1 1068 ? -68.064 32.249 8.645 1.00 27.92 1068 SER A CA 1
ATOM 8253 C C . SER A 1 1068 ? -67.487 33.203 9.698 1.00 27.92 1068 SER A C 1
ATOM 8255 O O . SER A 1 1068 ? -68.226 33.839 10.444 1.00 27.92 1068 SER A O 1
ATOM 8257 N N . ARG A 1 1069 ? -66.165 33.407 9.623 1.00 24.94 1069 ARG A N 1
ATOM 8258 C CA . ARG A 1 1069 ? -65.465 34.691 9.843 1.00 24.94 1069 ARG A CA 1
ATOM 8259 C C . ARG A 1 1069 ? -65.872 35.515 11.081 1.00 24.94 1069 ARG A C 1
ATOM 8261 O O . ARG A 1 1069 ? -66.583 36.509 10.951 1.00 24.94 1069 ARG A O 1
ATOM 8268 N N . ARG A 1 1070 ? -65.270 35.212 12.238 1.00 25.58 1070 ARG A N 1
ATOM 8269 C CA . ARG A 1 1070 ? -64.933 36.196 13.298 1.00 25.58 1070 ARG A CA 1
ATOM 8270 C C . ARG A 1 1070 ? -63.835 35.649 14.230 1.00 25.58 1070 ARG A C 1
ATOM 8272 O O . ARG A 1 1070 ? -64.115 35.318 15.372 1.00 25.58 1070 ARG A O 1
ATOM 8279 N N . ASN A 1 1071 ? -62.613 35.501 13.700 1.00 31.06 1071 ASN A N 1
ATOM 8280 C CA . ASN A 1 1071 ? -61.344 35.406 14.455 1.00 31.06 1071 ASN A CA 1
ATOM 8281 C C . ASN A 1 1071 ? -60.124 35.390 13.502 1.00 31.06 1071 ASN A C 1
ATOM 8283 O O . ASN A 1 1071 ? -59.327 34.459 13.462 1.00 31.06 1071 ASN A O 1
ATOM 8287 N N . THR A 1 1072 ? -59.981 36.435 12.686 1.00 27.41 1072 THR A N 1
ATOM 8288 C CA . THR A 1 1072 ? -58.714 36.710 11.986 1.00 27.41 1072 THR A CA 1
ATOM 8289 C C . THR A 1 1072 ? -57.670 37.208 12.996 1.00 27.41 1072 THR A C 1
ATOM 8291 O O . THR A 1 1072 ? -58.019 38.081 13.782 1.00 27.41 1072 THR A O 1
ATOM 8294 N N . GLU A 1 1073 ? -56.425 36.707 12.917 1.00 31.58 1073 GLU A N 1
ATOM 8295 C CA . GLU A 1 1073 ? -55.228 36.970 13.772 1.00 31.58 1073 GLU A CA 1
ATOM 8296 C C . GLU A 1 1073 ? -54.815 35.859 14.789 1.00 31.58 1073 GLU A C 1
ATOM 8298 O O . GLU A 1 1073 ? -53.757 36.003 15.400 1.00 31.58 1073 GLU A O 1
ATOM 8303 N N . ALA A 1 1074 ? -55.544 34.736 14.947 1.00 33.16 1074 ALA A N 1
ATOM 8304 C CA . ALA A 1 1074 ? -55.308 33.784 16.062 1.00 33.16 1074 ALA A CA 1
ATOM 8305 C C . ALA A 1 1074 ? -54.592 32.438 15.757 1.00 33.16 1074 ALA A C 1
ATOM 8307 O O . ALA A 1 1074 ? -54.016 31.846 16.671 1.00 33.16 1074 ALA A O 1
ATOM 8308 N N . GLU A 1 1075 ? -54.600 31.916 14.525 1.00 37.66 1075 GLU A N 1
ATOM 8309 C CA . GLU A 1 1075 ? -54.072 30.564 14.232 1.00 37.66 1075 GLU A CA 1
ATOM 8310 C C . GLU A 1 1075 ? -52.543 30.544 14.060 1.00 37.66 1075 GLU A C 1
ATOM 8312 O O . GLU A 1 1075 ? -52.013 30.525 12.956 1.00 37.66 1075 GLU A O 1
ATOM 8317 N N . ARG A 1 1076 ? -51.822 30.544 15.188 1.00 49.94 1076 ARG A N 1
ATOM 8318 C CA . ARG A 1 1076 ? -50.349 30.470 15.261 1.00 49.94 1076 ARG A CA 1
ATOM 8319 C C . ARG A 1 1076 ? -49.804 29.052 15.491 1.00 49.94 1076 ARG A C 1
ATOM 8321 O O . ARG A 1 1076 ? -48.755 28.884 16.115 1.00 49.94 1076 ARG A O 1
ATOM 8328 N N . HIS A 1 1077 ? -50.500 28.015 15.034 1.00 49.69 1077 HIS A N 1
ATOM 8329 C CA . HIS A 1 1077 ? -50.044 26.628 15.176 1.00 49.69 1077 HIS A CA 1
ATOM 8330 C C . HIS A 1 1077 ? -50.299 25.843 13.889 1.00 49.69 1077 HIS A C 1
ATOM 8332 O O . HIS A 1 1077 ? -51.431 25.800 13.415 1.00 49.69 1077 HIS A O 1
ATOM 8338 N N . LEU A 1 1078 ? -49.263 25.198 13.353 1.00 50.97 1078 LEU A N 1
ATOM 8339 C CA . LEU A 1 1078 ? -49.342 24.430 12.110 1.00 50.97 1078 LEU A CA 1
ATOM 8340 C C . LEU A 1 1078 ? -49.327 22.937 12.448 1.00 50.97 1078 LEU A C 1
ATOM 8342 O O . LEU A 1 1078 ? -48.384 22.462 13.077 1.00 50.97 1078 LEU A O 1
ATOM 8346 N N . VAL A 1 1079 ? -50.381 22.212 12.065 1.00 55.88 1079 VAL A N 1
ATOM 8347 C CA . VAL A 1 1079 ? -50.610 20.812 12.461 1.00 55.88 1079 VAL A CA 1
ATOM 8348 C C . VAL A 1 1079 ? -50.379 19.868 11.279 1.00 55.88 1079 VAL A C 1
ATOM 8350 O O . VAL A 1 1079 ? -51.183 19.819 10.352 1.00 55.88 1079 VAL A O 1
ATOM 8353 N N . LEU A 1 1080 ? -49.292 19.091 11.318 1.00 61.47 1080 LEU A N 1
ATOM 8354 C CA . LEU A 1 1080 ? -48.960 18.104 10.282 1.00 61.47 1080 LEU A CA 1
ATOM 8355 C C . LEU A 1 1080 ? -49.400 16.689 10.666 1.00 61.47 1080 LEU A C 1
ATOM 8357 O O . LEU A 1 1080 ? -49.127 16.232 11.776 1.00 61.47 1080 LEU A O 1
ATOM 8361 N N . ARG A 1 1081 ? -49.995 15.963 9.712 1.00 62.06 1081 ARG A N 1
ATOM 8362 C CA . ARG A 1 1081 ? -50.327 14.535 9.842 1.00 62.06 1081 ARG A CA 1
ATOM 8363 C C . ARG A 1 1081 ? -49.059 13.675 9.842 1.00 62.06 1081 ARG A C 1
ATOM 8365 O O . ARG A 1 1081 ? -48.228 13.822 8.946 1.00 62.06 1081 ARG A O 1
ATOM 8372 N N . SER A 1 1082 ? -48.942 12.755 10.800 1.00 66.50 1082 SER A N 1
ATOM 8373 C CA . SER A 1 1082 ? -47.818 11.814 10.874 1.00 66.50 1082 SER A CA 1
ATOM 8374 C C . SER A 1 1082 ? -47.738 10.862 9.671 1.00 66.50 1082 SER A C 1
ATOM 8376 O O . SER A 1 1082 ? -48.737 10.249 9.288 1.00 66.50 1082 SER A O 1
ATOM 8378 N N . ALA A 1 1083 ? -46.536 10.691 9.106 1.00 72.19 1083 ALA A N 1
ATOM 8379 C CA . ALA A 1 1083 ? -46.250 9.671 8.089 1.00 72.19 1083 ALA A CA 1
ATOM 8380 C C . ALA A 1 1083 ? -46.056 8.261 8.692 1.00 72.19 1083 ALA A C 1
ATOM 8382 O O . ALA A 1 1083 ? -46.286 7.257 8.019 1.00 72.19 1083 ALA A O 1
ATOM 8383 N N . VAL A 1 1084 ? -45.678 8.174 9.974 1.00 73.19 1084 VAL A N 1
ATOM 8384 C CA . VAL A 1 1084 ? -45.475 6.915 10.716 1.00 73.19 1084 VAL A CA 1
ATOM 8385 C C . VAL A 1 1084 ? -46.578 6.757 11.764 1.00 73.19 1084 VAL A C 1
ATOM 8387 O O . VAL A 1 1084 ? -46.941 7.724 12.432 1.00 73.19 1084 VAL A O 1
ATOM 8390 N N . ARG A 1 1085 ? -47.115 5.541 11.948 1.00 67.62 1085 ARG A N 1
ATOM 8391 C CA . ARG A 1 1085 ? -48.197 5.312 12.924 1.00 67.62 1085 ARG A CA 1
ATOM 8392 C C . ARG A 1 1085 ? -47.735 5.631 14.358 1.00 67.62 1085 ARG A C 1
ATOM 8394 O O . ARG A 1 1085 ? -46.718 5.074 14.787 1.00 67.62 1085 ARG A O 1
ATOM 8401 N N . PRO A 1 1086 ? -48.474 6.451 15.123 1.00 62.16 1086 PRO A N 1
ATOM 8402 C CA . PRO A 1 1086 ? -48.000 7.018 16.389 1.00 62.16 1086 PRO A CA 1
ATOM 8403 C C . PRO A 1 1086 ? -47.811 5.970 17.487 1.00 62.16 1086 PRO A C 1
ATOM 8405 O O . PRO A 1 1086 ? -46.864 6.036 18.270 1.00 62.16 1086 PRO A O 1
ATOM 8408 N N . ASP A 1 1087 ? -48.666 4.947 17.503 1.00 63.38 1087 ASP A N 1
ATOM 8409 C CA . ASP A 1 1087 ? -48.592 3.813 18.417 1.00 63.38 1087 ASP A CA 1
ATOM 8410 C C . ASP A 1 1087 ? -47.332 2.964 18.193 1.00 63.38 1087 ASP A C 1
ATOM 8412 O O . ASP A 1 1087 ? -46.902 2.261 19.108 1.00 63.38 1087 ASP A O 1
ATOM 8416 N N . THR A 1 1088 ? -46.710 3.043 17.012 1.00 76.62 1088 THR A N 1
ATOM 8417 C CA . THR A 1 1088 ? -45.481 2.305 16.686 1.00 76.62 1088 THR A CA 1
ATOM 8418 C C . THR A 1 1088 ? -44.201 3.063 17.024 1.00 76.62 1088 THR A C 1
ATOM 8420 O O . THR A 1 1088 ? -43.143 2.441 17.065 1.00 76.62 1088 THR A O 1
ATOM 8423 N N . VAL A 1 1089 ? -44.259 4.368 17.304 1.00 74.12 1089 VAL A N 1
ATOM 8424 C CA . VAL A 1 1089 ? -43.072 5.186 17.604 1.00 74.12 1089 VAL A CA 1
ATOM 8425 C C . VAL A 1 1089 ? -42.485 4.824 18.987 1.00 74.12 1089 VAL A C 1
ATOM 8427 O O . VAL A 1 1089 ? -43.177 4.328 19.881 1.00 74.12 1089 VAL A O 1
ATOM 8430 N N . VAL A 1 1090 ? -41.180 5.041 19.163 1.00 79.94 1090 VAL A N 1
ATOM 8431 C CA . VAL A 1 1090 ? -40.427 4.951 20.432 1.00 79.94 1090 VAL A CA 1
ATOM 8432 C C . VAL A 1 1090 ? -39.832 6.314 20.773 1.00 79.94 1090 VAL A C 1
ATOM 8434 O O . VAL A 1 1090 ? -40.030 6.832 21.876 1.00 79.94 1090 VAL A O 1
ATOM 8437 N N . CYS A 1 1091 ? -39.128 6.891 19.806 1.00 78.38 1091 CYS A N 1
ATOM 8438 C CA . CYS A 1 1091 ? -38.438 8.163 19.920 1.00 78.38 1091 CYS A CA 1
ATOM 8439 C C . CYS A 1 1091 ? -38.357 8.864 18.555 1.00 78.38 1091 CYS A C 1
ATOM 8441 O O . CYS A 1 1091 ? -38.569 8.268 17.498 1.00 78.38 1091 CYS A O 1
ATOM 8443 N N . THR A 1 1092 ? -38.096 10.162 18.612 1.00 76.94 1092 THR A N 1
ATOM 8444 C CA . THR A 1 1092 ? -38.005 11.095 17.488 1.00 76.94 1092 THR A CA 1
ATOM 8445 C C . THR A 1 1092 ? -36.924 12.127 17.787 1.00 76.94 1092 THR A C 1
ATOM 8447 O O . THR A 1 1092 ? -36.863 12.620 18.918 1.00 76.94 1092 THR A O 1
ATOM 8450 N N . THR A 1 1093 ? -36.114 12.482 16.793 1.00 79.50 1093 THR A N 1
ATOM 8451 C CA . THR A 1 1093 ? -35.091 13.536 16.887 1.00 79.50 1093 THR A CA 1
ATOM 8452 C C . THR A 1 1093 ? -35.023 14.340 15.582 1.00 79.50 1093 THR A C 1
ATOM 8454 O O . THR A 1 1093 ? -35.425 13.839 14.534 1.00 79.50 1093 THR A O 1
ATOM 8457 N N . PHE A 1 1094 ? -34.579 15.595 15.640 1.00 77.25 1094 PHE A N 1
ATOM 8458 C CA . PHE A 1 1094 ? -34.606 16.552 14.524 1.00 77.25 1094 PHE A CA 1
ATOM 8459 C C . PHE A 1 1094 ? -33.184 16.892 14.072 1.00 77.25 1094 PHE A C 1
ATOM 8461 O O . PHE A 1 1094 ? -32.309 17.046 14.924 1.00 77.25 1094 PHE A O 1
ATOM 8468 N N . ARG A 1 1095 ? -32.974 17.039 12.758 1.00 80.19 1095 ARG A N 1
ATOM 8469 C CA . ARG A 1 1095 ? -31.709 17.533 12.188 1.00 80.19 1095 ARG A CA 1
ATOM 8470 C C . ARG A 1 1095 ? -31.548 19.024 12.505 1.00 80.19 1095 ARG A C 1
ATOM 8472 O O . ARG A 1 1095 ? -32.524 19.775 12.539 1.00 80.19 1095 ARG A O 1
ATOM 8479 N N . ALA A 1 1096 ? -30.321 19.474 12.733 1.00 73.81 1096 ALA A N 1
ATOM 8480 C CA . ALA A 1 1096 ? -29.990 20.890 12.834 1.00 73.81 1096 ALA A CA 1
ATOM 8481 C C . ALA A 1 1096 ? -29.923 21.534 11.436 1.00 73.81 1096 ALA A C 1
ATOM 8483 O O . ALA A 1 1096 ? -29.373 20.952 10.510 1.00 73.81 1096 ALA A O 1
ATOM 8484 N N . LEU A 1 1097 ? -30.453 22.758 11.302 1.00 69.81 1097 LEU A N 1
ATOM 8485 C CA . LEU A 1 1097 ? -30.461 23.579 10.071 1.00 69.81 1097 LEU A CA 1
ATOM 8486 C C . LEU A 1 1097 ? -31.238 23.005 8.859 1.00 69.81 1097 LEU A C 1
ATOM 8488 O O . LEU A 1 1097 ? -31.421 23.720 7.878 1.00 69.81 1097 LEU A O 1
ATOM 8492 N N . GLU A 1 1098 ? -31.795 21.797 8.957 1.00 74.50 1098 GLU A N 1
ATOM 8493 C CA . GLU A 1 1098 ? -32.647 21.155 7.943 1.00 74.50 1098 GLU A CA 1
ATOM 8494 C C . GLU A 1 1098 ? -34.111 21.038 8.422 1.00 74.50 1098 GLU A C 1
ATOM 8496 O O . GLU A 1 1098 ? -34.384 20.949 9.621 1.00 74.50 1098 GLU A O 1
ATOM 8501 N N . ALA A 1 1099 ? -35.085 20.999 7.503 1.00 75.62 1099 ALA A N 1
ATOM 8502 C CA . ALA A 1 1099 ? -36.501 20.781 7.835 1.00 75.62 1099 ALA A CA 1
ATOM 8503 C C . ALA A 1 1099 ? -36.872 19.283 7.825 1.00 75.62 1099 ALA A C 1
ATOM 8505 O O . ALA A 1 1099 ? -37.827 18.849 7.171 1.00 75.62 1099 ALA A O 1
ATOM 8506 N N . SER A 1 1100 ? -36.092 18.480 8.551 1.00 83.38 1100 SER A N 1
ATOM 8507 C CA . SER A 1 1100 ? -36.175 17.019 8.541 1.00 83.38 1100 SER A CA 1
ATOM 8508 C C . SER A 1 1100 ? -35.966 16.391 9.929 1.00 83.38 1100 SER A C 1
ATOM 8510 O O . SER A 1 1100 ? -35.369 16.962 10.846 1.00 83.38 1100 SER A O 1
ATOM 8512 N N . MET A 1 1101 ? -36.515 15.189 10.112 1.00 82.88 1101 MET A N 1
ATOM 8513 C CA . MET A 1 1101 ? -36.505 14.451 11.376 1.00 82.88 1101 MET A CA 1
ATOM 8514 C C . MET A 1 1101 ? -36.282 12.952 11.178 1.00 82.88 1101 MET A C 1
ATOM 8516 O O . MET A 1 1101 ? -36.588 12.382 10.132 1.00 82.88 1101 MET A O 1
ATOM 8520 N N . VAL A 1 1102 ? -35.786 12.304 12.226 1.00 87.69 1102 VAL A N 1
ATOM 8521 C CA . VAL A 1 1102 ? -35.584 10.859 12.318 1.00 87.69 1102 VAL A CA 1
ATOM 8522 C C . VAL A 1 1102 ? -36.597 10.293 13.308 1.00 87.69 1102 VAL A C 1
ATOM 8524 O O . VAL A 1 1102 ? -36.629 10.682 14.477 1.00 87.69 1102 VAL A O 1
ATOM 8527 N N . VAL A 1 1103 ? -37.427 9.364 12.836 1.00 85.88 1103 VAL A N 1
ATOM 8528 C CA . VAL A 1 1103 ? -38.460 8.672 13.613 1.00 85.88 1103 VAL A CA 1
ATOM 8529 C C . VAL A 1 1103 ? -38.053 7.218 13.811 1.00 85.88 1103 VAL A C 1
ATOM 8531 O O . VAL A 1 1103 ? -37.731 6.505 12.863 1.00 85.88 1103 VAL A O 1
ATOM 8534 N N . ALA A 1 1104 ? -38.087 6.770 15.060 1.00 87.56 1104 ALA A N 1
ATOM 8535 C CA . ALA A 1 1104 ? -37.634 5.458 15.486 1.00 87.56 1104 ALA A CA 1
ATOM 8536 C C . ALA A 1 1104 ? -38.793 4.648 16.081 1.00 87.56 1104 ALA A C 1
ATOM 8538 O O . ALA A 1 1104 ? -39.552 5.149 16.914 1.00 87.56 1104 ALA A O 1
ATOM 8539 N N . THR A 1 1105 ? -38.942 3.388 15.660 1.00 87.88 1105 THR A N 1
ATOM 8540 C CA . THR A 1 1105 ? -40.136 2.571 15.948 1.00 87.88 1105 THR A CA 1
ATOM 8541 C C . THR A 1 1105 ? -39.867 1.332 16.806 1.00 87.88 1105 THR A C 1
ATOM 8543 O O . THR A 1 1105 ? -38.756 0.806 16.874 1.00 87.88 1105 THR A O 1
ATOM 8546 N N . LYS A 1 1106 ? -40.932 0.815 17.434 1.00 84.56 1106 LYS A N 1
ATOM 8547 C CA . LYS A 1 1106 ? -40.946 -0.386 18.291 1.00 84.56 1106 LYS A CA 1
ATOM 8548 C C . LYS A 1 1106 ? -40.488 -1.644 17.549 1.00 84.56 1106 LYS A C 1
ATOM 8550 O O . LYS A 1 1106 ? -39.975 -2.563 18.178 1.00 84.56 1106 LYS A O 1
ATOM 8555 N N . ASN A 1 1107 ? -40.616 -1.646 16.223 1.00 88.06 1107 ASN A N 1
ATOM 8556 C CA . ASN A 1 1107 ? -40.223 -2.736 15.334 1.00 88.06 1107 ASN A CA 1
ATOM 8557 C C . ASN A 1 1107 ? -38.753 -2.616 14.869 1.00 88.06 1107 ASN A C 1
ATOM 8559 O O . ASN A 1 1107 ? -38.402 -3.177 13.836 1.00 88.06 1107 ASN A O 1
ATOM 8563 N N . GLN A 1 1108 ? -37.920 -1.845 15.586 1.00 90.44 1108 GLN A N 1
ATOM 8564 C CA . GLN A 1 1108 ? -36.519 -1.539 15.247 1.00 90.44 1108 GLN A CA 1
ATOM 8565 C C . GLN A 1 1108 ? -36.329 -0.983 13.817 1.00 90.44 1108 GLN A C 1
ATOM 8567 O O . GLN A 1 1108 ? -35.313 -1.227 13.172 1.00 90.44 1108 GLN A O 1
ATOM 8572 N N . ARG A 1 1109 ? -37.301 -0.213 13.308 1.00 91.69 1109 ARG A N 1
ATOM 8573 C CA . ARG A 1 1109 ? -37.198 0.490 12.018 1.00 91.69 1109 ARG A CA 1
ATOM 8574 C C . ARG A 1 1109 ? -37.006 1.989 12.239 1.00 91.69 1109 ARG A C 1
ATOM 8576 O O . ARG A 1 1109 ? -37.716 2.574 13.065 1.00 91.69 1109 ARG A O 1
ATOM 8583 N N . ILE A 1 1110 ? -36.068 2.569 11.498 1.00 92.88 1110 ILE A N 1
ATOM 8584 C CA . ILE A 1 1110 ? -35.742 3.996 11.459 1.00 92.88 1110 ILE A CA 1
ATOM 8585 C C . ILE A 1 1110 ? -36.280 4.578 10.147 1.00 92.88 1110 ILE A C 1
ATOM 8587 O O . ILE A 1 1110 ? -36.078 3.983 9.091 1.00 92.88 1110 ILE A O 1
ATOM 8591 N N . SER A 1 1111 ? -36.936 5.735 10.212 1.00 90.31 1111 SER A N 1
ATOM 8592 C CA . SER A 1 1111 ? -37.401 6.503 9.050 1.00 90.31 1111 SER A CA 1
ATOM 8593 C C . SER A 1 1111 ? -36.890 7.939 9.121 1.00 90.31 1111 SER A C 1
ATOM 8595 O O . SER A 1 1111 ? -37.039 8.602 10.147 1.00 90.31 1111 SER A O 1
ATOM 8597 N N . TYR A 1 1112 ? -36.318 8.426 8.024 1.00 91.44 1112 TYR A N 1
ATOM 8598 C CA . TYR A 1 1112 ? -35.896 9.808 7.820 1.00 91.44 1112 TYR A CA 1
ATOM 8599 C C . TYR A 1 1112 ? -36.965 10.548 7.007 1.00 91.44 1112 TYR A C 1
ATOM 8601 O O . TYR A 1 1112 ? -37.395 10.061 5.961 1.00 91.44 1112 TYR A O 1
ATOM 8609 N N . ILE A 1 1113 ? -37.451 11.680 7.520 1.00 86.50 1113 ILE A N 1
ATOM 8610 C CA . ILE A 1 1113 ? -38.711 12.307 7.100 1.00 86.50 1113 ILE A CA 1
ATOM 8611 C C . ILE A 1 1113 ? -38.527 13.823 6.961 1.00 86.50 1113 ILE A C 1
ATOM 8613 O O . ILE A 1 1113 ? -38.141 14.483 7.922 1.00 86.50 1113 ILE A O 1
ATOM 8617 N N . SER A 1 1114 ? -38.850 14.378 5.793 1.00 85.25 1114 SER A N 1
ATOM 8618 C CA . SER A 1 1114 ? -38.916 15.826 5.541 1.00 85.25 1114 SER A CA 1
ATOM 8619 C C . SER A 1 1114 ? -40.299 16.397 5.878 1.00 85.25 1114 SER A C 1
ATOM 8621 O O . SER A 1 1114 ? -41.327 15.722 5.745 1.00 85.25 1114 SER A O 1
ATOM 8623 N N . TYR A 1 1115 ? -40.315 17.665 6.290 1.00 75.94 1115 TYR A N 1
ATOM 8624 C CA . TYR A 1 1115 ? -41.505 18.507 6.426 1.00 75.94 1115 TYR A CA 1
ATOM 8625 C C . TYR A 1 1115 ? -41.368 19.862 5.692 1.00 75.94 1115 TYR A C 1
ATOM 8627 O O . TYR A 1 1115 ? -42.172 20.765 5.923 1.00 75.94 1115 TYR A O 1
ATOM 8635 N N . ASP A 1 1116 ? -40.408 19.990 4.761 1.00 73.88 1116 ASP A N 1
ATOM 8636 C CA . ASP A 1 1116 ? -40.102 21.206 3.972 1.00 73.88 1116 ASP A CA 1
ATOM 8637 C C . ASP A 1 1116 ? -41.315 21.823 3.255 1.00 73.88 1116 ASP A C 1
ATOM 8639 O O . ASP A 1 1116 ? -41.360 23.024 3.004 1.00 73.88 1116 ASP A O 1
ATOM 8643 N N . ASN A 1 1117 ? -42.311 21.009 2.892 1.00 69.31 1117 ASN A N 1
ATOM 8644 C CA . ASN A 1 1117 ? -43.484 21.470 2.146 1.00 69.31 1117 ASN A CA 1
ATOM 8645 C C . ASN A 1 1117 ? -44.575 22.120 3.026 1.00 69.31 1117 ASN A C 1
ATOM 8647 O O . ASN A 1 1117 ? -45.591 22.555 2.485 1.00 69.31 1117 ASN A O 1
ATOM 8651 N N . TYR A 1 1118 ? -44.403 22.162 4.356 1.00 64.62 1118 TYR A N 1
ATOM 8652 C CA . TYR A 1 1118 ? -45.324 22.760 5.344 1.00 64.62 1118 TYR A CA 1
ATOM 8653 C C . TYR A 1 1118 ? -46.790 22.267 5.318 1.00 64.62 1118 TYR A C 1
ATOM 8655 O O . TYR A 1 1118 ? -47.637 22.836 5.999 1.00 64.62 1118 TYR A O 1
ATOM 8663 N N . ASN A 1 1119 ? -47.117 21.205 4.574 1.00 67.12 1119 ASN A N 1
ATOM 8664 C CA . ASN A 1 1119 ? -48.488 20.691 4.422 1.00 67.12 1119 ASN A CA 1
ATOM 8665 C C . ASN A 1 1119 ? -48.603 19.179 4.696 1.00 67.12 1119 ASN A C 1
ATOM 8667 O O . ASN A 1 1119 ? -49.683 18.673 4.997 1.00 67.12 1119 ASN A O 1
ATOM 8671 N N . SER A 1 1120 ? -47.501 18.436 4.585 1.00 70.69 1120 SER A N 1
ATOM 8672 C CA . SER A 1 1120 ? -47.449 16.978 4.711 1.00 70.69 1120 SER A CA 1
ATOM 8673 C C . SER A 1 1120 ? -46.040 16.494 5.062 1.00 70.69 1120 SER A C 1
ATOM 8675 O O . SER A 1 1120 ? -45.047 17.102 4.667 1.00 70.69 1120 SER A O 1
ATOM 8677 N N . GLN A 1 1121 ? -45.941 15.382 5.788 1.00 75.00 1121 GLN A N 1
ATOM 8678 C CA . GLN A 1 1121 ? -44.667 14.703 6.029 1.00 75.00 1121 GLN A CA 1
ATOM 8679 C C . GLN A 1 1121 ? -44.327 13.770 4.858 1.00 75.00 1121 GLN A C 1
ATOM 8681 O O . GLN A 1 1121 ? -45.191 13.014 4.412 1.00 75.00 1121 GLN A O 1
ATOM 8686 N N . GLN A 1 1122 ? -43.073 13.777 4.403 1.00 84.38 1122 GLN A N 1
ATOM 8687 C CA . GLN A 1 1122 ? -42.572 12.878 3.359 1.00 84.38 1122 GLN A CA 1
ATOM 8688 C C . GLN A 1 1122 ? -41.434 12.010 3.903 1.00 84.38 1122 GLN A C 1
ATOM 8690 O O . GLN A 1 1122 ? -40.384 12.528 4.273 1.00 84.38 1122 GLN A O 1
ATOM 8695 N N . GLU A 1 1123 ? -41.612 10.687 3.918 1.00 87.94 1123 GLU A N 1
ATOM 8696 C CA . GLU A 1 1123 ? -40.514 9.751 4.192 1.00 87.94 1123 GLU A CA 1
ATOM 8697 C C . GLU A 1 1123 ? -39.525 9.763 3.012 1.00 87.94 1123 GLU A C 1
ATOM 8699 O O . GLU A 1 1123 ? -39.910 9.518 1.868 1.00 87.94 1123 GLU A O 1
ATOM 8704 N N . LEU A 1 1124 ? -38.263 10.100 3.291 1.00 88.38 1124 LEU A N 1
ATOM 8705 C CA . LEU A 1 1124 ? -37.172 10.192 2.313 1.00 88.38 1124 LEU A CA 1
ATOM 8706 C C . LEU A 1 1124 ? -36.383 8.880 2.219 1.00 88.38 1124 LEU A C 1
ATOM 8708 O O . LEU A 1 1124 ? -36.013 8.444 1.132 1.00 88.38 1124 LEU A O 1
ATOM 8712 N N . HIS A 1 1125 ? -36.125 8.252 3.367 1.00 89.94 1125 HIS A N 1
ATOM 8713 C CA . HIS A 1 1125 ? -35.394 6.992 3.481 1.00 89.94 1125 HIS A CA 1
ATOM 8714 C C . HIS A 1 1125 ? -35.859 6.233 4.730 1.00 89.94 1125 HIS A C 1
ATOM 8716 O O . HIS A 1 1125 ? -36.261 6.848 5.717 1.00 89.94 1125 HIS A O 1
ATOM 8722 N N . SER A 1 1126 ? -35.831 4.897 4.713 1.00 91.12 1126 SER A N 1
ATOM 8723 C CA . SER A 1 1126 ? -36.293 4.092 5.848 1.00 91.12 1126 SER A CA 1
ATOM 8724 C C . SER A 1 1126 ? -35.713 2.677 5.834 1.00 91.12 1126 SER A C 1
ATOM 8726 O O . SER A 1 1126 ? -35.830 1.954 4.839 1.00 91.12 1126 SER A O 1
ATOM 8728 N N . PHE A 1 1127 ? -35.127 2.256 6.956 1.00 93.00 1127 PHE A N 1
ATOM 8729 C CA . PHE A 1 1127 ? -34.348 1.021 7.074 1.00 93.00 1127 PHE A CA 1
ATOM 8730 C C . PHE A 1 1127 ? -34.591 0.284 8.406 1.00 93.00 1127 PHE A C 1
ATOM 8732 O O . PHE A 1 1127 ? -34.870 0.911 9.433 1.00 93.00 1127 PHE A O 1
ATOM 8739 N N . PRO A 1 1128 ? -34.525 -1.062 8.417 1.00 92.56 1128 PRO A N 1
ATOM 8740 C CA . PRO A 1 1128 ? -34.521 -1.848 9.646 1.00 92.56 1128 PRO A CA 1
ATOM 8741 C C . PRO A 1 1128 ? -33.131 -1.844 10.299 1.00 92.56 1128 PRO A C 1
ATOM 8743 O O . PRO A 1 1128 ? -32.115 -1.732 9.618 1.00 92.56 1128 PRO A O 1
ATOM 8746 N N . VAL A 1 1129 ? -33.092 -2.050 11.612 1.00 90.31 1129 VAL A N 1
ATOM 8747 C CA . VAL A 1 1129 ? -31.875 -2.262 12.407 1.00 90.31 1129 VAL A CA 1
ATOM 8748 C C . VAL A 1 1129 ? -32.041 -3.556 13.211 1.00 90.31 1129 VAL A C 1
ATOM 8750 O O . VAL A 1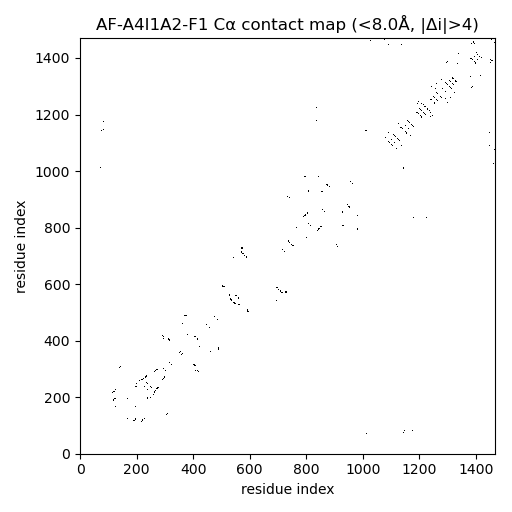 1129 ? -33.167 -3.963 13.492 1.00 90.31 1129 VAL A O 1
ATOM 8753 N N . GLN A 1 1130 ? -30.938 -4.217 13.568 1.00 86.50 1130 GLN A N 1
ATOM 8754 C CA . GLN A 1 1130 ? -30.933 -5.374 14.469 1.00 86.50 1130 GLN A CA 1
ATOM 8755 C C . GLN A 1 1130 ? -30.169 -5.014 15.749 1.00 86.50 1130 GLN A C 1
ATOM 8757 O O . GLN A 1 1130 ? -28.945 -4.960 15.744 1.00 86.50 1130 GLN A O 1
ATOM 8762 N N . LEU A 1 1131 ? -30.892 -4.741 16.838 1.00 86.19 1131 LEU A N 1
ATOM 8763 C CA . LEU A 1 1131 ? -30.324 -4.374 18.144 1.00 86.19 1131 LEU A CA 1
ATOM 8764 C C . LEU A 1 1131 ? -30.492 -5.499 19.173 1.00 86.19 1131 LEU A C 1
ATOM 8766 O O . LEU A 1 1131 ? -31.449 -6.275 19.105 1.00 86.19 1131 LEU A O 1
ATOM 8770 N N . SER A 1 1132 ? -29.591 -5.554 20.163 1.00 80.56 1132 SER A N 1
ATOM 8771 C CA . SER A 1 1132 ? -29.542 -6.632 21.168 1.00 80.56 1132 SER A CA 1
ATOM 8772 C C . SER A 1 1132 ? -30.782 -6.688 22.076 1.00 80.56 1132 SER A C 1
ATOM 8774 O O . SER A 1 1132 ? -31.123 -7.740 22.621 1.00 80.56 1132 SER A O 1
ATOM 8776 N N . GLY A 1 1133 ? -31.477 -5.560 22.225 1.00 84.69 1133 GLY A N 1
ATOM 8777 C CA . GLY A 1 1133 ? -32.791 -5.445 22.843 1.00 84.69 1133 GLY A CA 1
ATOM 8778 C C . GLY A 1 1133 ? -33.678 -4.406 22.149 1.00 84.69 1133 GLY A C 1
ATOM 8779 O O . GLY A 1 1133 ? -33.314 -3.840 21.119 1.00 84.69 1133 GLY A O 1
ATOM 8780 N N . PRO A 1 1134 ? -34.875 -4.129 22.695 1.00 88.75 1134 PRO A N 1
ATOM 8781 C CA . PRO A 1 1134 ? -35.749 -3.084 22.179 1.00 88.75 1134 PRO A CA 1
ATOM 8782 C C . PRO A 1 1134 ? -35.044 -1.726 22.165 1.00 88.75 1134 PRO A C 1
ATOM 8784 O O . PRO A 1 1134 ? -34.368 -1.371 23.133 1.00 88.75 1134 PRO A O 1
ATOM 8787 N N . LEU A 1 1135 ? -35.259 -0.958 21.098 1.00 89.44 1135 LEU A N 1
ATOM 8788 C CA . LEU A 1 1135 ? -34.795 0.423 20.990 1.00 89.44 1135 LEU A CA 1
ATOM 8789 C C . LEU A 1 1135 ? -35.392 1.283 22.122 1.00 89.44 1135 LEU A C 1
ATOM 8791 O O . LEU A 1 1135 ? -36.513 1.041 22.591 1.00 89.44 1135 LEU A O 1
ATOM 8795 N N . HIS A 1 1136 ? -34.624 2.270 22.575 1.00 87.62 1136 HIS A N 1
ATOM 8796 C CA . HIS A 1 1136 ? -34.948 3.119 23.723 1.00 87.62 1136 HIS A CA 1
ATOM 8797 C C . HIS A 1 1136 ? -34.798 4.610 23.416 1.00 87.62 1136 HIS A C 1
ATOM 8799 O O . HIS A 1 1136 ? -35.693 5.381 23.755 1.00 87.62 1136 HIS A O 1
ATOM 8805 N N . ASP A 1 1137 ? -33.702 5.001 22.762 1.00 87.31 1137 ASP A N 1
ATOM 8806 C CA . ASP A 1 1137 ? -33.342 6.401 22.504 1.00 87.31 1137 ASP A CA 1
ATOM 8807 C C . ASP A 1 1137 ? -32.472 6.531 21.231 1.00 87.31 1137 ASP A C 1
ATOM 8809 O O . ASP A 1 1137 ? -31.877 5.541 20.797 1.00 87.31 1137 ASP A O 1
ATOM 8813 N N . VAL A 1 1138 ? -32.425 7.718 20.609 1.00 90.00 1138 VAL A N 1
ATOM 8814 C CA . VAL A 1 1138 ? -31.688 7.988 19.351 1.00 90.00 1138 VAL A CA 1
ATOM 8815 C C . VAL A 1 1138 ? -31.119 9.411 19.331 1.00 90.00 1138 VAL A C 1
ATOM 8817 O O . VAL A 1 1138 ? -31.861 10.381 19.469 1.00 90.00 1138 VAL A O 1
ATOM 8820 N N . HIS A 1 1139 ? -29.815 9.534 19.065 1.00 89.31 1139 HIS A N 1
ATOM 8821 C CA . HIS A 1 1139 ? -29.097 10.811 18.928 1.00 89.31 1139 HIS A CA 1
ATOM 8822 C C . HIS A 1 1139 ? -28.492 10.943 17.527 1.00 89.31 1139 HIS A C 1
ATOM 8824 O O . HIS A 1 1139 ? -27.986 9.964 16.979 1.00 89.31 1139 HIS A O 1
ATOM 8830 N N . ILE A 1 1140 ? -28.506 12.154 16.963 1.00 87.94 1140 ILE A N 1
ATOM 8831 C CA . ILE A 1 1140 ? -27.775 12.470 15.727 1.00 87.94 1140 ILE A CA 1
ATOM 8832 C C . ILE A 1 1140 ? -26.378 12.960 16.119 1.00 87.94 1140 ILE A C 1
ATOM 8834 O O . ILE A 1 1140 ? -26.227 13.817 16.991 1.00 87.94 1140 ILE A O 1
ATOM 8838 N N . ILE A 1 1141 ? -25.357 12.389 15.487 1.00 87.75 1141 ILE A N 1
ATOM 8839 C CA . ILE A 1 1141 ? -23.939 12.654 15.734 1.00 87.75 1141 ILE A CA 1
ATOM 8840 C C . ILE A 1 1141 ? -23.356 13.359 14.506 1.00 87.75 1141 ILE A C 1
ATOM 8842 O O . ILE A 1 1141 ? -23.695 12.989 13.384 1.00 87.75 1141 ILE A O 1
ATOM 8846 N N . ASN A 1 1142 ? -22.479 14.353 14.706 1.00 82.25 1142 ASN A N 1
ATOM 8847 C CA . ASN A 1 1142 ? -21.855 15.135 13.623 1.00 82.25 1142 ASN A CA 1
ATOM 8848 C C . ASN A 1 1142 ? -22.860 15.729 12.609 1.00 82.25 1142 ASN A C 1
ATOM 8850 O O . ASN A 1 1142 ? -22.565 15.795 11.424 1.00 82.25 1142 ASN A O 1
ATOM 8854 N N . ASP A 1 1143 ? -24.042 16.149 13.068 1.00 77.81 1143 ASP A N 1
ATOM 8855 C CA . ASP A 1 1143 ? -25.222 16.527 12.263 1.00 77.81 1143 ASP A CA 1
ATOM 8856 C C . ASP A 1 1143 ? -24.910 17.370 10.999 1.00 77.81 1143 ASP A C 1
ATOM 8858 O O . ASP A 1 1143 ? -25.339 17.042 9.889 1.00 77.81 1143 ASP A O 1
ATOM 8862 N N . LEU A 1 1144 ? -24.063 18.397 11.150 1.00 73.75 1144 LEU A N 1
ATOM 8863 C CA . LEU A 1 1144 ? -23.672 19.332 10.085 1.00 73.75 1144 LEU A CA 1
ATOM 8864 C C . LEU A 1 1144 ? -22.500 18.865 9.194 1.00 73.75 1144 LEU A C 1
ATOM 8866 O O . LEU A 1 1144 ? -21.992 19.660 8.405 1.00 73.75 1144 LEU A O 1
ATOM 8870 N N . SER A 1 1145 ? -22.062 17.610 9.306 1.00 74.19 1145 SER A N 1
ATOM 8871 C CA . SER A 1 1145 ? -21.001 16.996 8.492 1.00 74.19 1145 SER A CA 1
ATOM 8872 C C . SER A 1 1145 ? -21.566 16.073 7.411 1.00 74.19 1145 SER A C 1
ATOM 8874 O O . SER A 1 1145 ? -22.652 15.499 7.557 1.00 74.19 1145 SER A O 1
ATOM 8876 N N . GLU A 1 1146 ? -20.770 15.862 6.361 1.00 69.81 1146 GLU A N 1
ATOM 8877 C CA . GLU A 1 1146 ? -20.872 14.706 5.463 1.00 69.81 1146 GLU A CA 1
ATOM 8878 C C . GLU A 1 1146 ? -20.947 13.396 6.265 1.00 69.81 1146 GLU A C 1
ATOM 8880 O O . GLU A 1 1146 ? -21.821 12.561 6.040 1.00 69.81 1146 GLU A O 1
ATOM 8885 N N . GLN A 1 1147 ? -20.084 13.261 7.279 1.00 72.69 1147 GLN A N 1
ATOM 8886 C CA . GLN A 1 1147 ? -20.004 12.110 8.179 1.00 72.69 1147 GLN A CA 1
ATOM 8887 C C . GLN A 1 1147 ? -20.983 12.219 9.361 1.00 72.69 1147 GLN A C 1
ATOM 8889 O O . GLN A 1 1147 ? -20.644 11.877 10.497 1.00 72.69 1147 GLN A O 1
ATOM 8894 N N . SER A 1 1148 ? -22.205 12.703 9.122 1.00 83.25 1148 SER A N 1
ATOM 8895 C CA . SER A 1 1148 ? -23.274 12.627 10.123 1.00 83.25 1148 SER A CA 1
ATOM 8896 C C . SER A 1 1148 ? -23.740 11.177 10.305 1.00 83.25 1148 SER A C 1
ATOM 8898 O O . SER A 1 1148 ? -23.871 10.419 9.342 1.00 83.25 1148 SER A O 1
ATOM 8900 N N . GLY A 1 1149 ? -24.011 10.775 11.546 1.00 88.94 1149 GLY A N 1
ATOM 8901 C CA . GLY A 1 1149 ? -24.374 9.401 11.906 1.00 88.94 1149 GLY A CA 1
ATOM 8902 C C . GLY A 1 1149 ? -25.482 9.330 12.953 1.00 88.94 1149 GLY A C 1
ATOM 8903 O O . GLY A 1 1149 ? -25.860 10.340 13.549 1.00 88.94 1149 GLY A O 1
ATOM 8904 N N . LEU A 1 1150 ? -25.999 8.125 13.191 1.00 92.62 1150 LEU A N 1
ATOM 8905 C CA . LEU A 1 1150 ? -27.029 7.867 14.201 1.00 92.62 1150 LEU A CA 1
ATOM 8906 C C . LEU A 1 1150 ? -26.475 7.009 15.332 1.00 92.62 1150 LEU A C 1
ATOM 8908 O O . LEU A 1 1150 ? -25.976 5.914 15.093 1.00 92.62 1150 LEU A O 1
ATOM 8912 N N . LEU A 1 1151 ? -26.603 7.492 16.567 1.00 93.88 1151 LEU A N 1
ATOM 8913 C CA . LEU A 1 1151 ? -26.310 6.730 17.775 1.00 93.88 1151 LEU A CA 1
ATOM 8914 C C . LEU A 1 1151 ? -27.622 6.220 18.377 1.00 93.88 1151 LEU A C 1
ATOM 8916 O O . LEU A 1 1151 ? -28.414 6.987 18.929 1.00 93.88 1151 LEU A O 1
ATOM 8920 N N . LEU A 1 1152 ? -27.840 4.917 18.258 1.00 94.00 1152 LEU A N 1
ATOM 8921 C CA . LEU A 1 1152 ? -29.006 4.198 18.755 1.00 94.00 1152 LEU A CA 1
ATOM 8922 C C . LEU A 1 1152 ? -28.709 3.628 20.145 1.00 94.00 1152 LEU A C 1
ATOM 8924 O O . LEU A 1 1152 ? -27.620 3.103 20.374 1.00 94.00 1152 LEU A O 1
ATOM 8928 N N . VAL A 1 1153 ? -29.677 3.695 21.059 1.00 92.62 1153 VAL A N 1
ATOM 8929 C CA . VAL A 1 1153 ? -29.557 3.168 22.429 1.00 92.62 1153 VAL A CA 1
ATOM 8930 C C . VAL A 1 1153 ? -30.617 2.100 22.663 1.00 92.62 1153 VAL A C 1
ATOM 8932 O O . VAL A 1 1153 ? -31.804 2.356 22.439 1.00 92.62 1153 VAL A O 1
ATOM 8935 N N . ASP A 1 1154 ? -30.223 0.922 23.146 1.00 90.88 1154 ASP A N 1
ATOM 8936 C CA . ASP A 1 1154 ? -31.145 -0.172 23.473 1.00 90.88 1154 ASP A CA 1
ATOM 8937 C C . ASP A 1 1154 ? -31.377 -0.361 24.984 1.00 90.88 1154 ASP A C 1
ATOM 8939 O O . ASP A 1 1154 ? -30.665 0.161 25.846 1.00 90.88 1154 ASP A O 1
ATOM 8943 N N . LYS A 1 1155 ? -32.408 -1.142 25.325 1.00 89.12 1155 LYS A N 1
ATOM 8944 C CA . LYS A 1 1155 ? -32.802 -1.410 26.721 1.00 89.12 1155 LYS A CA 1
ATOM 8945 C C . LYS A 1 1155 ? -31.914 -2.405 27.476 1.00 89.12 1155 LYS A C 1
ATOM 8947 O O . LYS A 1 1155 ? -32.182 -2.669 28.651 1.00 89.12 1155 LYS A O 1
ATOM 8952 N N . ARG A 1 1156 ? -30.879 -2.966 26.847 1.00 87.56 1156 ARG A N 1
ATOM 8953 C CA . ARG A 1 1156 ? -29.820 -3.742 27.520 1.00 87.56 1156 ARG A CA 1
ATOM 8954 C C . ARG A 1 1156 ? -28.634 -2.861 27.910 1.00 87.56 1156 ARG A C 1
ATOM 8956 O O . ARG A 1 1156 ? -27.819 -3.296 28.715 1.00 87.56 1156 ARG A O 1
ATOM 8963 N N . GLY A 1 1157 ? -28.595 -1.621 27.417 1.00 87.69 1157 GLY A N 1
ATOM 8964 C CA . GLY A 1 1157 ? -27.528 -0.653 27.656 1.00 87.69 1157 GLY A CA 1
ATOM 8965 C C . GLY A 1 1157 ? -26.493 -0.598 26.536 1.00 87.69 1157 GLY A C 1
ATOM 8966 O O . GLY A 1 1157 ? -25.423 -0.026 26.746 1.00 87.69 1157 GLY A O 1
ATOM 8967 N N . VAL A 1 1158 ? -26.796 -1.181 25.373 1.00 90.88 1158 VAL A N 1
ATOM 8968 C CA . VAL A 1 1158 ? -25.929 -1.131 24.195 1.00 90.88 1158 VAL A CA 1
ATOM 8969 C C . VAL A 1 1158 ? -26.165 0.169 23.427 1.00 90.88 1158 VAL A C 1
ATOM 8971 O O . VAL A 1 1158 ? -27.303 0.605 23.236 1.00 90.88 1158 VAL A O 1
ATOM 8974 N N . PHE A 1 1159 ? -25.065 0.770 22.987 1.00 93.50 1159 PHE A N 1
ATOM 8975 C CA . PHE A 1 1159 ? -24.997 1.917 22.095 1.00 93.50 1159 PHE A CA 1
ATOM 8976 C C . PHE A 1 1159 ? -24.439 1.461 20.744 1.00 93.50 1159 PHE A C 1
ATOM 8978 O O . PHE A 1 1159 ? -23.301 0.994 20.687 1.00 93.50 1159 PHE A O 1
ATOM 8985 N N . THR A 1 1160 ? -25.212 1.633 19.672 1.00 92.75 1160 THR A N 1
ATOM 8986 C CA . THR A 1 1160 ? -24.822 1.310 18.289 1.00 92.75 1160 THR A CA 1
ATOM 8987 C C . THR A 1 1160 ? -24.723 2.597 17.477 1.00 92.75 1160 THR A C 1
ATOM 8989 O O . THR A 1 1160 ? -25.709 3.318 17.336 1.00 92.75 1160 THR A O 1
ATOM 8992 N N . LEU A 1 1161 ? -23.540 2.894 16.940 1.00 92.06 1161 LEU A N 1
ATOM 8993 C CA . LEU A 1 1161 ? -23.292 4.013 16.033 1.00 92.06 1161 LEU A CA 1
ATOM 8994 C C . LEU A 1 1161 ? -23.374 3.528 14.582 1.00 92.06 1161 LEU A C 1
ATOM 8996 O O . LEU A 1 1161 ? -22.676 2.588 14.207 1.00 92.06 1161 LEU A O 1
ATOM 9000 N N . MET A 1 1162 ? -24.184 4.192 13.761 1.00 91.44 1162 MET A N 1
ATOM 9001 C CA . MET A 1 1162 ? -24.364 3.888 12.339 1.00 91.44 1162 MET A CA 1
ATOM 9002 C C . MET A 1 1162 ? -23.885 5.036 11.442 1.00 91.44 1162 MET A C 1
ATOM 9004 O O . MET A 1 1162 ? -24.136 6.207 11.746 1.00 91.44 1162 MET A O 1
ATOM 9008 N N . LYS A 1 1163 ? -23.250 4.693 10.313 1.00 88.19 1163 LYS A N 1
ATOM 9009 C CA . LYS A 1 1163 ? -22.891 5.614 9.217 1.00 88.19 1163 L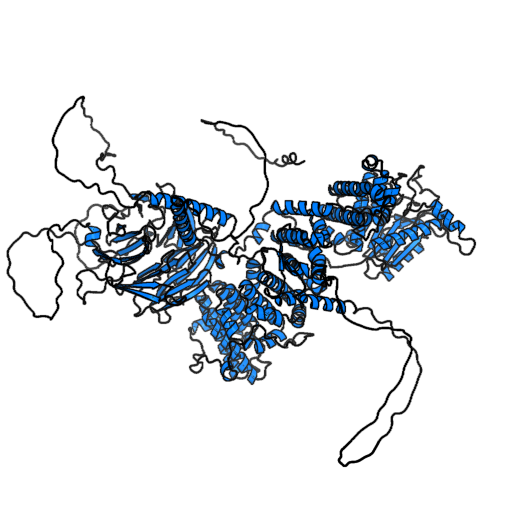YS A CA 1
ATOM 9010 C C . LYS A 1 1163 ? -23.727 5.335 7.961 1.00 88.19 1163 LYS A C 1
ATOM 9012 O O . LYS A 1 1163 ? -24.326 4.268 7.839 1.00 88.19 1163 LYS A O 1
ATOM 9017 N N . GLY A 1 1164 ? -23.790 6.298 7.036 1.00 86.00 1164 GLY A N 1
ATOM 9018 C CA . GLY A 1 1164 ? -24.553 6.160 5.784 1.00 86.00 1164 GLY A CA 1
ATOM 9019 C C . GLY A 1 1164 ? -26.071 6.081 5.993 1.00 86.00 1164 GLY A C 1
ATOM 9020 O O . GLY A 1 1164 ? -26.727 5.230 5.416 1.00 86.00 1164 GLY A O 1
ATOM 9021 N N . CYS A 1 1165 ? -26.634 6.916 6.873 1.00 88.25 1165 CYS A N 1
ATOM 9022 C CA . CYS A 1 1165 ? -28.051 6.845 7.269 1.00 88.25 1165 CYS A CA 1
ATOM 9023 C C . CYS A 1 1165 ? -29.005 7.729 6.436 1.00 88.25 1165 CYS A C 1
ATOM 9025 O O . CYS A 1 1165 ? -30.190 7.804 6.765 1.00 88.25 1165 CYS A O 1
ATOM 9027 N N . TRP A 1 1166 ? -28.501 8.434 5.414 1.00 86.69 1166 TRP A N 1
ATOM 9028 C CA . TRP A 1 1166 ? -29.190 9.582 4.797 1.00 86.69 1166 TRP A CA 1
ATOM 9029 C C . TRP A 1 1166 ? -29.409 9.455 3.284 1.00 86.69 1166 TRP A C 1
ATOM 9031 O O . TRP A 1 1166 ? -30.473 9.835 2.800 1.00 86.69 1166 TRP A O 1
ATOM 9041 N N . ASP A 1 1167 ? -28.432 8.926 2.537 1.00 82.31 1167 ASP A N 1
ATOM 9042 C CA . ASP A 1 1167 ? -28.574 8.672 1.098 1.00 82.31 1167 ASP A CA 1
ATOM 9043 C C . ASP A 1 1167 ? -29.365 7.371 0.878 1.00 82.31 1167 ASP A C 1
ATOM 9045 O O . ASP A 1 1167 ? -28.888 6.310 1.292 1.00 82.31 1167 ASP A O 1
ATOM 9049 N N . PRO A 1 1168 ? -30.532 7.401 0.203 1.00 82.31 1168 PRO A N 1
ATOM 9050 C CA . PRO A 1 1168 ? -31.340 6.210 -0.031 1.00 82.31 1168 PRO A CA 1
ATOM 9051 C C . PRO A 1 1168 ? -30.706 5.169 -0.965 1.00 82.31 1168 PRO A C 1
ATOM 9053 O O . PRO A 1 1168 ? -31.229 4.057 -1.044 1.00 82.31 1168 PRO A O 1
ATOM 9056 N N . ASN A 1 1169 ? -29.610 5.500 -1.654 1.00 84.38 1169 ASN A N 1
ATOM 9057 C CA . ASN A 1 1169 ? -28.820 4.547 -2.441 1.00 84.38 1169 ASN A CA 1
ATOM 9058 C C . ASN A 1 1169 ? -27.750 3.833 -1.596 1.00 84.38 1169 ASN A C 1
ATOM 9060 O O . ASN A 1 1169 ? -27.267 2.767 -1.983 1.00 84.38 1169 ASN A O 1
ATOM 9064 N N . SER A 1 1170 ? -27.384 4.402 -0.445 1.00 79.12 1170 SER A N 1
ATOM 9065 C CA . SER A 1 1170 ? -26.434 3.810 0.493 1.00 79.12 1170 SER A CA 1
ATOM 9066 C C . SER A 1 1170 ? -27.111 2.769 1.392 1.00 79.12 1170 SER A C 1
ATOM 9068 O O . SER A 1 1170 ? -28.290 2.880 1.731 1.00 79.12 1170 SER A O 1
ATOM 9070 N N . VAL A 1 1171 ? -26.363 1.736 1.787 1.00 83.62 1171 VAL A N 1
ATOM 9071 C CA . VAL A 1 1171 ? -26.796 0.794 2.829 1.00 83.62 1171 VAL A CA 1
ATOM 9072 C C . VAL A 1 1171 ? -26.215 1.277 4.162 1.00 83.62 1171 VAL A C 1
ATOM 9074 O O . VAL A 1 1171 ? -24.987 1.300 4.291 1.00 83.62 1171 VAL A O 1
ATOM 9077 N N . PRO A 1 1172 ? -27.046 1.638 5.159 1.00 87.62 1172 PRO A N 1
ATOM 9078 C CA . PRO A 1 1172 ? -26.555 2.055 6.466 1.00 87.62 1172 PRO A CA 1
ATOM 9079 C C . PRO A 1 1172 ? -25.723 0.950 7.124 1.00 87.62 1172 PRO A C 1
ATOM 9081 O O . PRO A 1 1172 ? -26.146 -0.206 7.186 1.00 87.62 1172 PRO A O 1
ATOM 9084 N N . THR A 1 1173 ? -24.541 1.301 7.630 1.00 87.06 1173 THR A N 1
ATOM 9085 C CA . THR A 1 1173 ? -23.582 0.349 8.217 1.00 87.06 1173 THR A CA 1
ATOM 9086 C C . THR A 1 1173 ? -23.316 0.654 9.683 1.00 87.06 1173 THR A C 1
ATOM 9088 O O . THR A 1 1173 ? -23.236 1.812 10.093 1.00 87.06 1173 THR A O 1
ATOM 9091 N N . GLU A 1 1174 ? -23.172 -0.401 10.485 1.00 87.50 1174 GLU A N 1
ATOM 9092 C CA . GLU A 1 1174 ? -22.704 -0.305 11.867 1.00 87.50 1174 GLU A CA 1
ATOM 9093 C C . GLU A 1 1174 ? -21.222 0.098 11.873 1.00 87.50 1174 GLU A C 1
ATOM 9095 O O . GLU A 1 1174 ? -20.378 -0.596 11.312 1.00 87.50 1174 GLU A O 1
ATOM 9100 N N . ALA A 1 1175 ? -20.923 1.248 12.473 1.00 84.38 1175 ALA A N 1
ATOM 9101 C CA . ALA A 1 1175 ? -19.587 1.834 12.531 1.00 84.38 1175 ALA A CA 1
ATOM 9102 C C . ALA A 1 1175 ? -18.864 1.489 13.845 1.00 84.38 1175 ALA A C 1
ATOM 9104 O O . ALA A 1 1175 ? -17.656 1.261 13.851 1.00 84.38 1175 ALA A O 1
ATOM 9105 N N . ALA A 1 1176 ? -19.602 1.440 14.961 1.00 87.25 1176 ALA A N 1
ATOM 9106 C CA . ALA A 1 1176 ? -19.097 0.991 16.257 1.00 87.25 1176 ALA A CA 1
ATOM 9107 C C . ALA A 1 1176 ? -20.230 0.605 17.214 1.00 87.25 1176 ALA A C 1
ATOM 9109 O O . ALA A 1 1176 ? -21.337 1.137 17.135 1.00 87.25 1176 ALA A O 1
ATOM 9110 N N . VAL A 1 1177 ? -19.914 -0.259 18.181 1.00 90.06 1177 VAL A N 1
ATOM 9111 C CA . VAL A 1 1177 ? -20.819 -0.653 19.271 1.00 90.06 1177 VAL A CA 1
ATOM 9112 C C . VAL A 1 1177 ? -20.078 -0.617 20.607 1.00 90.06 1177 VAL A C 1
ATOM 9114 O O . VAL A 1 1177 ? -18.899 -0.975 20.673 1.00 90.06 1177 VAL A O 1
ATOM 9117 N N . PHE A 1 1178 ? -20.754 -0.230 21.691 1.00 91.50 1178 PHE A N 1
ATOM 9118 C CA . PHE A 1 1178 ? -20.271 -0.401 23.068 1.00 91.50 1178 PHE A CA 1
ATOM 9119 C C . PHE A 1 1178 ? -21.426 -0.582 24.064 1.00 91.50 1178 PHE A C 1
ATOM 9121 O O . PHE A 1 1178 ? -22.566 -0.252 23.759 1.00 91.50 1178 PHE A O 1
ATOM 9128 N N . SER A 1 1179 ? -21.141 -1.098 25.265 1.00 89.19 1179 SER A N 1
ATOM 9129 C CA . SER A 1 1179 ? -22.138 -1.238 26.341 1.00 89.19 1179 SER A CA 1
ATOM 9130 C C . SER A 1 1179 ? -21.860 -0.280 27.502 1.00 89.19 1179 SER A C 1
ATOM 9132 O O . SER A 1 1179 ? -20.708 -0.066 27.877 1.00 89.19 1179 SER A O 1
ATOM 9134 N N . ALA A 1 1180 ? -22.922 0.256 28.105 1.00 84.31 1180 ALA A N 1
ATOM 9135 C CA . ALA A 1 1180 ? -22.884 1.101 29.301 1.00 84.31 1180 ALA A CA 1
ATOM 9136 C C . ALA A 1 1180 ? -22.293 0.395 30.537 1.00 84.31 1180 ALA A C 1
ATOM 9138 O O . ALA A 1 1180 ? -21.692 1.034 31.406 1.00 84.31 1180 ALA A O 1
ATOM 9139 N N . CYS A 1 1181 ? -22.547 -0.910 30.645 1.00 81.12 1181 CYS A N 1
ATOM 9140 C CA . CYS A 1 1181 ? -22.289 -1.760 31.807 1.00 81.12 1181 CYS A CA 1
ATOM 9141 C C . CYS A 1 1181 ? -22.378 -3.255 31.399 1.00 81.12 1181 CYS A C 1
ATOM 9143 O O . CYS A 1 1181 ? -22.664 -3.548 30.232 1.00 81.12 1181 CYS A O 1
ATOM 9145 N N . PRO A 1 1182 ? -22.136 -4.224 32.307 1.00 77.12 1182 PRO A N 1
ATOM 9146 C CA . PRO A 1 1182 ? -22.401 -5.635 32.024 1.00 77.12 1182 PRO A CA 1
ATOM 9147 C C . PRO A 1 1182 ? -23.878 -5.863 31.649 1.00 77.12 1182 PRO A C 1
ATOM 9149 O O . PRO A 1 1182 ? -24.757 -5.277 32.289 1.00 77.12 1182 PRO A O 1
ATOM 9152 N N . PRO A 1 1183 ? -24.178 -6.719 30.656 1.00 74.81 1183 PRO A N 1
ATOM 9153 C CA . PRO A 1 1183 ? -25.537 -6.925 30.164 1.00 74.81 1183 PRO A CA 1
ATOM 9154 C C . PRO A 1 1183 ? -26.460 -7.441 31.282 1.00 74.81 1183 PRO A C 1
ATOM 9156 O O . PRO A 1 1183 ? -26.106 -8.394 31.986 1.00 74.81 1183 PRO A O 1
ATOM 9159 N N . PRO A 1 1184 ? -27.669 -6.876 31.449 1.00 78.94 1184 PRO A N 1
ATOM 9160 C CA . PRO A 1 1184 ? -28.596 -7.341 32.469 1.00 78.94 1184 PRO A CA 1
ATOM 9161 C C . PRO A 1 1184 ? -29.114 -8.760 32.152 1.00 78.94 1184 PRO A C 1
ATOM 9163 O O . PRO A 1 1184 ? -29.195 -9.147 30.973 1.00 78.94 1184 PRO A O 1
ATOM 9166 N N . PRO A 1 1185 ? -29.524 -9.533 33.184 1.00 77.19 1185 PRO A N 1
ATOM 9167 C CA . PRO A 1 1185 ? -30.188 -10.823 33.003 1.00 77.19 1185 PRO A CA 1
ATOM 9168 C C . PRO A 1 1185 ? -31.380 -10.708 32.049 1.00 77.19 1185 PRO A C 1
ATOM 9170 O O . PRO A 1 1185 ? -32.086 -9.704 32.080 1.00 77.19 1185 PRO A O 1
ATOM 9173 N N . ALA A 1 1186 ? -31.637 -11.743 31.243 1.00 72.56 1186 ALA A N 1
ATOM 9174 C CA . ALA A 1 1186 ? -32.535 -11.688 30.077 1.00 72.56 1186 ALA A CA 1
ATOM 9175 C C . ALA A 1 1186 ? -33.947 -11.105 30.324 1.00 72.56 1186 ALA A C 1
ATOM 9177 O O . ALA A 1 1186 ? -34.548 -10.558 29.406 1.00 72.56 1186 ALA A O 1
ATOM 9178 N N . ASN A 1 1187 ? -34.457 -11.174 31.558 1.00 75.75 1187 ASN A N 1
ATOM 9179 C CA . ASN A 1 1187 ? -35.780 -10.668 31.942 1.00 75.75 1187 ASN A CA 1
ATOM 9180 C C . ASN A 1 1187 ? -35.764 -9.245 32.551 1.00 75.75 1187 ASN A C 1
ATOM 9182 O O . ASN A 1 1187 ? -36.782 -8.806 33.088 1.00 75.75 1187 ASN A O 1
ATOM 9186 N N . ARG A 1 1188 ? -34.632 -8.526 32.526 1.00 82.94 1188 ARG A N 1
ATOM 9187 C CA . ARG A 1 1188 ? -34.479 -7.184 33.115 1.00 82.94 1188 ARG A CA 1
ATOM 9188 C C . ARG A 1 1188 ? -33.957 -6.183 32.085 1.00 82.94 1188 ARG A C 1
ATOM 9190 O O . ARG A 1 1188 ? -32.897 -6.369 31.503 1.00 82.94 1188 ARG A O 1
ATOM 9197 N N . TRP A 1 1189 ? -34.686 -5.082 31.938 1.00 86.44 1189 TRP A N 1
ATOM 9198 C CA . TRP A 1 1189 ? -34.307 -3.935 31.113 1.00 86.44 1189 TRP A CA 1
ATOM 9199 C C . TRP A 1 1189 ? -33.702 -2.818 31.971 1.00 86.44 1189 TRP A C 1
ATOM 9201 O O . TRP A 1 1189 ? -34.044 -2.682 33.150 1.00 86.44 1189 TRP A O 1
ATOM 9211 N N . LEU A 1 1190 ? -32.837 -2.004 31.371 1.00 87.12 1190 LEU A N 1
ATOM 9212 C CA . LEU A 1 1190 ? -32.365 -0.741 31.938 1.00 87.12 1190 LEU A CA 1
ATOM 9213 C C . LEU A 1 1190 ? -33.275 0.403 31.470 1.00 87.12 1190 LEU A C 1
ATOM 9215 O O . LEU A 1 1190 ? -33.701 0.432 30.317 1.00 87.12 1190 LEU A O 1
ATOM 9219 N N . ASP A 1 1191 ? -33.540 1.366 32.353 1.00 86.38 1191 ASP A N 1
ATOM 9220 C CA . ASP A 1 1191 ? -34.088 2.671 31.972 1.00 86.38 1191 ASP A CA 1
ATOM 9221 C C . ASP A 1 1191 ? -32.958 3.703 32.040 1.00 86.38 1191 ASP A C 1
ATOM 9223 O O . ASP A 1 1191 ? -32.731 4.336 33.073 1.00 86.38 1191 ASP A O 1
ATOM 9227 N N . LEU A 1 1192 ? -32.192 3.800 30.953 1.00 90.31 1192 LEU A N 1
ATOM 9228 C CA . LEU A 1 1192 ? -31.141 4.806 30.812 1.00 90.31 1192 LEU A CA 1
ATOM 9229 C C . LEU A 1 1192 ? -31.747 6.159 30.424 1.00 90.31 1192 LEU A C 1
ATOM 9231 O O . LEU A 1 1192 ? -32.756 6.220 29.721 1.00 90.31 1192 LEU A O 1
ATOM 9235 N N . LYS A 1 1193 ? -31.107 7.251 30.842 1.00 90.69 1193 LYS A N 1
ATOM 9236 C CA . LYS A 1 1193 ? -31.297 8.583 30.248 1.00 90.69 1193 LYS A CA 1
ATOM 9237 C C . LYS A 1 1193 ? -30.002 8.971 29.550 1.00 90.69 1193 LYS A C 1
ATOM 9239 O O . LYS A 1 1193 ? -28.942 8.838 30.160 1.00 90.69 1193 LYS A O 1
ATOM 9244 N N . SER A 1 1194 ? -30.093 9.446 28.314 1.00 91.69 1194 SER A N 1
ATOM 9245 C CA . SER A 1 1194 ? -28.955 9.803 27.461 1.00 91.69 1194 SER A CA 1
ATOM 9246 C C . SER A 1 1194 ? -29.138 11.206 26.884 1.00 91.69 1194 SER A C 1
ATOM 9248 O O . SER A 1 1194 ? -30.251 11.617 26.573 1.00 91.69 1194 SER A O 1
ATOM 9250 N N . THR A 1 1195 ? -28.049 11.964 26.767 1.00 87.88 1195 THR A N 1
ATOM 9251 C CA . THR A 1 1195 ? -28.053 13.305 26.168 1.00 87.88 1195 THR A CA 1
ATOM 9252 C C . THR A 1 1195 ? -26.683 13.610 25.560 1.00 87.88 1195 THR A C 1
ATOM 9254 O O . THR A 1 1195 ? -25.648 13.287 26.149 1.00 87.88 1195 THR A O 1
ATOM 9257 N N . TYR A 1 1196 ? -26.666 14.191 24.360 1.00 86.06 1196 TYR A N 1
ATOM 9258 C CA . TYR A 1 1196 ? -25.454 14.424 23.574 1.00 86.06 1196 TYR A CA 1
ATOM 9259 C C . TYR A 1 1196 ? -25.119 15.920 23.471 1.00 86.06 1196 TYR A C 1
ATOM 9261 O O . TYR A 1 1196 ? -25.976 16.751 23.173 1.00 86.06 1196 TYR A O 1
ATOM 9269 N N . ARG A 1 1197 ? -23.847 16.258 23.714 1.00 84.00 1197 ARG A N 1
ATOM 9270 C CA . ARG A 1 1197 ? -23.263 17.600 23.592 1.00 84.00 1197 ARG A CA 1
ATOM 9271 C C . ARG A 1 1197 ? -22.327 17.629 22.382 1.00 84.00 1197 ARG A C 1
ATOM 9273 O O . ARG A 1 1197 ? -21.131 17.345 22.504 1.00 84.00 1197 ARG A O 1
ATOM 9280 N N . SER A 1 1198 ? -22.892 17.985 21.231 1.00 76.81 1198 SER A N 1
ATOM 9281 C CA . SER A 1 1198 ? -22.230 18.072 19.920 1.00 76.81 1198 SER A CA 1
ATOM 9282 C C . SER A 1 1198 ? -20.936 18.891 19.936 1.00 76.81 1198 SER A C 1
ATOM 9284 O O . SER A 1 1198 ? -19.907 18.392 19.498 1.00 76.81 1198 SER A O 1
ATOM 9286 N N . SER A 1 1199 ? -20.955 20.077 20.552 1.00 73.00 1199 SER A N 1
ATOM 9287 C CA . SER A 1 1199 ? -19.836 21.041 20.644 1.00 73.00 1199 SER A CA 1
ATOM 9288 C C . SER A 1 1199 ? -18.515 20.511 21.226 1.00 73.00 1199 SER A C 1
ATOM 9290 O O . SER A 1 1199 ? -17.487 21.180 21.143 1.00 73.00 1199 SER A O 1
ATOM 9292 N N . ALA A 1 1200 ? -18.539 19.338 21.861 1.00 77.06 1200 ALA A N 1
ATOM 9293 C CA . ALA A 1 1200 ? -17.366 18.668 22.416 1.00 77.06 1200 ALA A CA 1
ATOM 9294 C C . ALA A 1 1200 ? -17.366 17.150 22.141 1.00 77.06 1200 ALA A C 1
ATOM 9296 O O . ALA A 1 1200 ? -16.615 16.419 22.784 1.00 77.06 1200 ALA A O 1
ATOM 9297 N N . ALA A 1 1201 ? -18.253 16.667 21.262 1.00 82.75 1201 ALA A N 1
ATOM 9298 C CA . ALA A 1 1201 ? -18.538 15.249 21.028 1.00 82.75 1201 ALA A CA 1
ATOM 9299 C C . ALA A 1 1201 ? -18.722 14.408 22.315 1.00 82.75 1201 ALA A C 1
ATOM 9301 O O . ALA A 1 1201 ? -18.288 13.256 22.384 1.00 82.75 1201 ALA A O 1
ATOM 9302 N N . VAL A 1 1202 ? -19.371 14.967 23.345 1.00 87.81 1202 VAL A N 1
ATOM 9303 C CA . VAL A 1 1202 ? -19.579 14.279 24.633 1.00 87.81 1202 VAL A CA 1
ATOM 9304 C C . VAL A 1 1202 ? -20.974 13.672 24.708 1.00 87.81 1202 VAL A C 1
ATOM 9306 O O . VAL A 1 1202 ? -21.973 14.381 24.615 1.00 87.81 1202 VAL A O 1
ATOM 9309 N N . LEU A 1 1203 ? -21.039 12.370 24.962 1.00 91.19 1203 LEU A N 1
ATOM 9310 C CA . LEU A 1 1203 ? -22.251 11.663 25.354 1.00 91.19 1203 LEU A CA 1
ATOM 9311 C C . LEU A 1 1203 ? -22.312 11.563 26.882 1.00 91.19 1203 LEU A C 1
ATOM 9313 O O . LEU A 1 1203 ? -21.392 11.044 27.518 1.00 91.19 1203 LEU A O 1
ATOM 9317 N N . PHE A 1 1204 ? -23.425 11.987 27.470 1.00 92.25 1204 PHE A N 1
ATOM 9318 C CA . PHE A 1 1204 ? -23.764 11.671 28.853 1.00 92.25 1204 PHE A CA 1
ATOM 9319 C C . PHE A 1 1204 ? -24.834 10.586 28.874 1.00 92.25 1204 PHE A C 1
ATOM 9321 O O . PHE A 1 1204 ? -25.833 10.690 28.161 1.00 92.25 1204 PHE A O 1
ATOM 9328 N N . TYR A 1 1205 ? -24.662 9.576 29.722 1.00 93.56 1205 TYR A N 1
ATOM 9329 C CA . TYR A 1 1205 ? -25.720 8.615 30.021 1.00 93.56 1205 TYR A CA 1
ATOM 9330 C C . TYR A 1 1205 ? -25.737 8.256 31.504 1.00 93.56 1205 TYR A C 1
ATOM 9332 O O . TYR A 1 1205 ? -24.707 8.279 32.173 1.00 93.56 1205 TYR A O 1
ATOM 9340 N N . GLY A 1 1206 ? -26.904 7.917 32.041 1.00 91.94 1206 GLY A N 1
ATOM 9341 C CA . GLY A 1 1206 ? -27.035 7.524 33.441 1.00 91.94 1206 GLY A CA 1
ATOM 9342 C C . GLY A 1 1206 ? -28.252 6.658 33.720 1.00 91.94 1206 GLY A C 1
ATOM 9343 O O . GLY A 1 1206 ? -29.171 6.567 32.906 1.00 91.94 1206 GLY A O 1
ATOM 9344 N N . GLY A 1 1207 ? -28.243 6.011 34.882 1.00 90.75 1207 GLY A N 1
ATOM 9345 C CA . GLY A 1 1207 ? -29.255 5.041 35.294 1.00 90.75 1207 GLY A CA 1
ATOM 9346 C C . GLY A 1 1207 ? -28.701 4.059 36.335 1.00 90.75 1207 GLY A C 1
ATOM 9347 O O . GLY A 1 1207 ? -27.696 4.370 36.981 1.00 90.75 1207 GLY A O 1
ATOM 9348 N N . PRO A 1 1208 ? -29.322 2.876 36.503 1.00 89.12 1208 PRO A N 1
ATOM 9349 C CA . PRO A 1 1208 ? -28.862 1.831 37.421 1.00 89.12 1208 PRO A CA 1
ATOM 9350 C C . PRO A 1 1208 ? -27.665 1.062 36.826 1.00 89.12 1208 PRO A C 1
ATOM 9352 O O . PRO A 1 1208 ? -27.796 -0.085 36.400 1.00 89.12 1208 PRO A O 1
ATOM 9355 N N . ILE A 1 1209 ? -26.518 1.742 36.723 1.00 88.12 1209 ILE A N 1
ATOM 9356 C CA . ILE A 1 1209 ? -25.299 1.287 36.024 1.00 88.12 1209 ILE A CA 1
ATOM 9357 C C . ILE A 1 1209 ? -24.032 1.320 36.893 1.00 88.12 1209 ILE A C 1
ATOM 9359 O O . ILE A 1 1209 ? -22.944 1.021 36.400 1.00 88.12 1209 ILE A O 1
ATOM 9363 N N . ALA A 1 1210 ? -24.141 1.705 38.168 1.00 81.81 1210 ALA A N 1
ATOM 9364 C CA . ALA A 1 1210 ? -23.013 1.657 39.093 1.00 81.81 1210 ALA A CA 1
ATOM 9365 C C . ALA A 1 1210 ? -22.612 0.202 39.413 1.00 81.81 1210 ALA A C 1
ATOM 9367 O O . ALA A 1 1210 ? -23.389 -0.734 39.218 1.00 81.81 1210 ALA A O 1
ATOM 9368 N N . THR A 1 1211 ? -21.398 -0.003 39.928 1.00 73.69 1211 THR A N 1
ATOM 9369 C CA . THR A 1 1211 ? -20.852 -1.343 40.225 1.00 73.69 1211 THR A CA 1
ATOM 9370 C C . THR A 1 1211 ? -21.572 -2.077 41.363 1.00 73.69 1211 THR A C 1
ATOM 9372 O O . THR A 1 1211 ? -21.458 -3.295 41.460 1.00 73.69 1211 THR A O 1
ATOM 9375 N N . ASP A 1 1212 ? -22.337 -1.364 42.193 1.00 76.69 1212 ASP A N 1
ATOM 9376 C CA . ASP A 1 1212 ? -23.259 -1.890 43.212 1.00 76.69 1212 ASP A CA 1
ATOM 9377 C C . ASP A 1 1212 ? -24.699 -2.093 42.682 1.00 76.69 1212 ASP A C 1
ATOM 9379 O O . ASP A 1 1212 ? -25.581 -2.526 43.423 1.00 76.69 1212 ASP A O 1
ATOM 9383 N N . GLY A 1 1213 ? -24.962 -1.764 41.411 1.00 75.69 1213 GLY A N 1
ATOM 9384 C CA . GLY A 1 1213 ? -26.305 -1.681 40.826 1.00 75.69 1213 GLY A CA 1
ATOM 9385 C C . GLY A 1 1213 ? -27.060 -0.382 41.148 1.00 75.69 1213 GLY A C 1
ATOM 9386 O O . GLY A 1 1213 ? -28.238 -0.266 40.798 1.00 75.69 1213 GLY A O 1
ATOM 9387 N N . GLY A 1 1214 ? -26.407 0.578 41.811 1.00 84.38 1214 GLY A N 1
ATOM 9388 C CA . GLY A 1 1214 ? -26.926 1.902 42.142 1.00 84.38 1214 GLY A CA 1
ATOM 9389 C C . GLY A 1 1214 ? -26.934 2.889 40.970 1.00 84.38 1214 GLY A C 1
ATOM 9390 O O . GLY A 1 1214 ? -26.629 2.549 39.821 1.00 84.38 1214 GLY A O 1
ATOM 9391 N N . THR A 1 1215 ? -27.286 4.143 41.263 1.00 89.56 1215 THR A N 1
ATOM 9392 C CA . THR A 1 1215 ? -27.421 5.187 40.239 1.00 89.56 1215 THR A CA 1
ATOM 9393 C C . THR A 1 1215 ? -26.091 5.892 39.993 1.00 89.56 1215 THR A C 1
ATOM 9395 O O . THR A 1 1215 ? -25.547 6.563 40.875 1.00 89.56 1215 THR A O 1
ATOM 9398 N N . ALA A 1 1216 ? -25.608 5.820 38.755 1.00 90.69 1216 ALA A N 1
ATOM 9399 C CA . ALA A 1 1216 ? -24.460 6.587 38.286 1.00 90.69 1216 ALA A CA 1
ATOM 9400 C C . ALA A 1 1216 ? -24.762 7.302 36.963 1.00 90.69 1216 ALA A C 1
ATOM 9402 O O . ALA A 1 1216 ? -25.684 6.939 36.229 1.00 90.69 1216 ALA A O 1
ATOM 9403 N N . ILE A 1 1217 ? -23.964 8.331 36.680 1.00 91.50 1217 ILE A N 1
ATOM 9404 C CA . ILE A 1 1217 ? -23.931 9.054 35.407 1.00 91.50 1217 ILE A CA 1
ATOM 9405 C C . ILE A 1 1217 ? -22.504 8.948 34.861 1.00 91.50 1217 ILE A C 1
ATOM 9407 O O . ILE A 1 1217 ? -21.539 9.254 35.561 1.00 91.50 1217 ILE A O 1
ATOM 9411 N N . HIS A 1 1218 ? -22.353 8.496 33.624 1.00 90.94 1218 HIS A N 1
ATOM 9412 C CA . HIS A 1 1218 ? -21.084 8.416 32.912 1.00 90.94 1218 HIS A CA 1
ATOM 9413 C C . HIS A 1 1218 ? -20.999 9.518 31.851 1.00 90.94 1218 HIS A C 1
ATOM 9415 O O . HIS A 1 1218 ? -21.984 9.864 31.197 1.00 90.94 1218 HIS A O 1
ATOM 9421 N N . MET A 1 1219 ? -19.791 10.048 31.681 1.00 90.50 1219 MET A N 1
ATOM 9422 C CA . MET A 1 1219 ? -19.411 10.989 30.636 1.00 90.50 1219 MET A CA 1
ATOM 9423 C C . MET A 1 1219 ? -18.457 10.268 29.683 1.00 90.50 1219 MET A C 1
ATOM 9425 O O . MET A 1 1219 ? -17.336 9.933 30.071 1.00 90.50 1219 MET A O 1
ATOM 9429 N N . VAL A 1 1220 ? -18.900 10.026 28.451 1.00 90.94 1220 VAL A N 1
ATOM 9430 C CA . VAL A 1 1220 ? -18.084 9.467 27.368 1.00 90.94 1220 VAL A CA 1
ATOM 9431 C C . VAL A 1 1220 ? -17.714 10.574 26.392 1.00 90.94 1220 VAL A C 1
ATOM 9433 O O . VAL A 1 1220 ? -18.584 11.286 25.897 1.00 90.94 1220 VAL A O 1
ATOM 9436 N N . SER A 1 1221 ? -16.427 10.694 26.078 1.00 90.06 1221 SER A N 1
ATOM 9437 C CA . SER A 1 1221 ? -15.998 11.407 24.875 1.00 90.06 1221 SER A CA 1
ATOM 9438 C C . SER A 1 1221 ? -16.087 10.434 23.705 1.00 90.06 1221 SER A C 1
ATOM 9440 O O . SER A 1 1221 ? -15.443 9.384 23.737 1.00 90.06 1221 SER A O 1
ATOM 9442 N N . LEU A 1 1222 ? -16.891 10.759 22.689 1.00 87.50 1222 LEU A N 1
ATOM 9443 C CA . LEU A 1 1222 ? -16.972 9.956 21.466 1.00 87.50 1222 LEU A CA 1
ATOM 9444 C C . LEU A 1 1222 ? -15.708 10.127 20.611 1.00 87.50 1222 LEU A C 1
ATOM 9446 O O . LEU A 1 1222 ? -15.304 9.185 19.946 1.00 87.50 1222 LEU A O 1
ATOM 9450 N N . ALA A 1 1223 ? -15.053 11.293 20.665 1.00 81.00 1223 ALA A N 1
ATOM 9451 C CA . ALA A 1 1223 ? -13.807 11.546 19.934 1.00 81.00 1223 ALA A CA 1
ATOM 9452 C C . ALA A 1 1223 ? -12.606 10.784 20.527 1.00 81.00 1223 ALA A C 1
ATOM 9454 O O . ALA A 1 1223 ? -11.734 10.330 19.791 1.00 81.00 1223 ALA A O 1
ATOM 9455 N N . GLU A 1 1224 ? -12.574 10.611 21.852 1.00 85.94 1224 GLU A N 1
ATOM 9456 C CA . GLU A 1 1224 ? -11.562 9.784 22.527 1.00 85.94 1224 GLU A CA 1
ATOM 9457 C C . GLU A 1 1224 ? -11.981 8.307 22.640 1.00 85.94 1224 GLU A C 1
ATOM 9459 O O . GLU A 1 1224 ? -11.182 7.484 23.075 1.00 85.94 1224 GLU A O 1
ATOM 9464 N N . GLU A 1 1225 ? -13.229 7.969 22.291 1.00 89.56 1225 GLU A N 1
ATOM 9465 C CA . GLU A 1 1225 ? -13.874 6.659 22.477 1.00 89.56 1225 GLU A CA 1
ATOM 9466 C C . GLU A 1 1225 ? -13.637 6.067 23.888 1.00 89.56 1225 GLU A C 1
ATOM 9468 O O . GLU A 1 1225 ? -13.222 4.915 24.037 1.00 89.56 1225 GLU A O 1
ATOM 9473 N N . GLN A 1 1226 ? -13.872 6.856 24.950 1.00 88.94 1226 GLN A N 1
ATOM 9474 C CA . GLN A 1 1226 ? -13.715 6.406 26.347 1.00 88.94 1226 GLN A CA 1
ATOM 9475 C C . GLN A 1 1226 ? -14.621 7.114 27.365 1.00 88.94 1226 GLN A C 1
ATOM 9477 O O . GLN A 1 1226 ? -15.045 8.256 27.176 1.00 88.94 1226 GLN A O 1
ATOM 9482 N N . VAL A 1 1227 ? -14.861 6.441 28.499 1.00 88.50 1227 VAL A N 1
ATOM 9483 C CA . VAL A 1 1227 ? -15.512 7.009 29.694 1.00 88.50 1227 VAL A CA 1
ATOM 9484 C C . VAL A 1 1227 ? -14.519 7.912 30.436 1.00 88.50 1227 VAL A C 1
ATOM 9486 O O . VAL A 1 1227 ? -13.770 7.450 31.296 1.00 88.50 1227 VAL A O 1
ATOM 9489 N N . VAL A 1 1228 ? -14.535 9.206 30.113 1.00 84.94 1228 VAL A N 1
ATOM 9490 C CA . VAL A 1 1228 ? -13.662 10.236 30.706 1.00 84.94 1228 VAL A CA 1
ATOM 9491 C C . VAL A 1 1228 ? -13.968 10.447 32.192 1.00 84.94 1228 VAL A C 1
ATOM 9493 O O . VAL A 1 1228 ? -13.057 10.665 32.989 1.00 84.94 1228 VAL A O 1
ATOM 9496 N N . GLN A 1 1229 ? -15.242 10.358 32.596 1.00 85.88 1229 GLN A N 1
ATOM 9497 C CA . GLN A 1 1229 ? -15.628 10.501 34.001 1.00 85.88 1229 GLN A CA 1
ATOM 9498 C C . GLN A 1 1229 ? -16.821 9.615 34.380 1.00 85.88 1229 GLN A C 1
ATOM 9500 O O . GLN A 1 1229 ? -17.747 9.406 33.596 1.00 85.88 1229 GLN A O 1
ATOM 9505 N N . ARG A 1 1230 ? -16.809 9.122 35.624 1.00 86.12 1230 ARG A N 1
ATOM 9506 C CA . ARG A 1 1230 ? -17.920 8.405 36.266 1.00 86.12 1230 ARG A CA 1
ATOM 9507 C C . ARG A 1 1230 ? -18.362 9.189 37.504 1.00 86.12 1230 ARG A C 1
ATOM 9509 O O . ARG A 1 1230 ? -17.529 9.537 38.337 1.00 86.12 1230 ARG A O 1
ATOM 9516 N N . LEU A 1 1231 ? -19.655 9.483 37.609 1.00 85.81 1231 LEU A N 1
ATOM 9517 C CA . LEU A 1 1231 ? -20.276 10.248 38.692 1.00 85.81 1231 LEU A CA 1
ATOM 9518 C C . LEU A 1 1231 ? -21.216 9.333 39.486 1.00 85.81 1231 LEU A C 1
ATOM 9520 O O . LEU A 1 1231 ? -22.267 8.933 38.987 1.00 85.81 1231 LEU A O 1
ATOM 9524 N N . SER A 1 1232 ? -20.863 9.023 40.731 1.00 80.19 1232 SER A N 1
ATOM 9525 C CA . SER A 1 1232 ? -21.752 8.338 41.679 1.00 80.19 1232 SER A CA 1
ATOM 9526 C C . SER A 1 1232 ? -22.805 9.305 42.231 1.00 80.19 1232 SER A C 1
ATOM 9528 O O . SER A 1 1232 ? -22.449 10.400 42.678 1.00 80.19 1232 SER A O 1
ATOM 9530 N N . VAL A 1 1233 ? -24.084 8.914 42.256 1.00 84.00 1233 VAL A N 1
ATOM 9531 C CA . VAL A 1 1233 ? -25.164 9.753 42.801 1.00 84.00 1233 VAL A CA 1
ATOM 9532 C C . VAL A 1 1233 ? -25.437 9.392 44.261 1.00 84.00 1233 VAL A C 1
ATOM 9534 O O . VAL A 1 1233 ? -25.839 8.276 44.584 1.00 84.00 1233 VAL A O 1
ATOM 9537 N N . SER A 1 1234 ? -25.257 10.354 45.168 1.00 80.06 1234 SER A N 1
ATOM 9538 C CA . SER A 1 1234 ? -25.506 10.149 46.597 1.00 80.06 1234 SER A CA 1
ATOM 9539 C C . SER A 1 1234 ? -26.971 9.787 46.881 1.00 80.06 1234 SER A C 1
ATOM 9541 O O . SER A 1 1234 ? -27.897 10.479 46.454 1.00 80.06 1234 SER A O 1
ATOM 9543 N N . GLY A 1 1235 ? -27.165 8.694 47.627 1.00 80.75 1235 GLY A N 1
ATOM 9544 C CA . GLY A 1 1235 ? -28.477 8.172 48.025 1.00 80.75 1235 GLY A CA 1
ATOM 9545 C C . GLY A 1 1235 ? -29.149 7.219 47.027 1.00 80.75 1235 GLY A C 1
ATOM 9546 O O . GLY A 1 1235 ? -30.249 6.764 47.317 1.00 80.75 1235 GLY A O 1
ATOM 9547 N N . ASN A 1 1236 ? -28.525 6.918 45.877 1.00 85.75 1236 ASN A N 1
ATOM 9548 C CA . ASN A 1 1236 ? -29.085 6.058 44.819 1.00 85.75 1236 ASN A CA 1
ATOM 9549 C C . ASN A 1 1236 ? -30.560 6.360 44.405 1.00 85.75 1236 ASN A C 1
ATOM 9551 O O . ASN A 1 1236 ? -31.333 5.424 44.187 1.00 85.75 1236 ASN A O 1
ATOM 9555 N N . PRO A 1 1237 ? -30.995 7.635 44.253 1.00 89.25 1237 PRO A N 1
ATOM 9556 C CA . PRO A 1 1237 ? -32.314 7.947 43.695 1.00 89.25 1237 PRO A CA 1
ATOM 9557 C C . PRO A 1 1237 ? -32.386 7.561 42.209 1.00 89.25 1237 PRO A C 1
ATOM 9559 O O . PRO A 1 1237 ? -31.372 7.559 41.509 1.00 89.25 1237 PRO A O 1
ATOM 9562 N N . VAL A 1 1238 ? -33.582 7.279 41.686 1.00 90.00 1238 VAL A N 1
ATOM 9563 C CA . VAL A 1 1238 ? -33.763 6.952 40.262 1.00 90.00 1238 VAL A CA 1
ATOM 9564 C C . VAL A 1 1238 ? -33.614 8.222 39.422 1.00 90.00 1238 VAL A C 1
ATOM 9566 O O . VAL A 1 1238 ? -34.240 9.240 39.722 1.00 90.00 1238 VAL A O 1
ATOM 9569 N N . LEU A 1 1239 ? -32.799 8.160 38.367 1.00 91.56 1239 LEU A N 1
ATOM 9570 C CA . LEU A 1 1239 ? -32.628 9.239 37.391 1.00 91.56 1239 LEU A CA 1
ATOM 9571 C C . LEU A 1 1239 ? -33.866 9.323 36.481 1.00 91.56 1239 LEU A C 1
ATOM 9573 O O . LEU A 1 1239 ? -34.177 8.372 35.765 1.00 91.56 1239 LEU A O 1
ATOM 9577 N N . THR A 1 1240 ? -34.573 10.453 36.496 1.00 88.94 1240 THR A N 1
ATOM 9578 C CA . THR A 1 1240 ? -35.819 10.641 35.734 1.00 88.94 1240 THR A CA 1
ATOM 9579 C C . THR A 1 1240 ? -35.624 11.460 34.460 1.00 88.94 1240 THR A C 1
ATOM 9581 O O . THR A 1 1240 ? -36.251 11.143 33.450 1.00 88.94 1240 THR A O 1
ATOM 9584 N N . SER A 1 1241 ? -34.722 12.447 34.461 1.00 87.06 1241 SER A N 1
ATOM 9585 C CA . SER A 1 1241 ? -34.355 13.237 33.274 1.00 87.06 1241 SER A CA 1
ATOM 9586 C C . SER A 1 1241 ? -32.871 13.605 33.267 1.00 87.06 1241 SER A C 1
ATOM 9588 O O . SER A 1 1241 ? -32.283 13.805 34.329 1.00 87.06 1241 SER A O 1
ATOM 9590 N N . LEU A 1 1242 ? -32.276 13.741 32.080 1.00 89.88 1242 LEU A N 1
ATOM 9591 C CA . LEU A 1 1242 ? -30.880 14.140 31.892 1.00 89.88 1242 LEU A CA 1
ATOM 9592 C C . LEU A 1 1242 ? -30.775 15.039 30.651 1.00 89.88 1242 LEU A C 1
ATOM 9594 O O . LEU A 1 1242 ? -31.104 14.597 29.557 1.00 89.88 1242 LEU A O 1
ATOM 9598 N N . GLU A 1 1243 ? -30.333 16.284 30.819 1.00 86.12 1243 GLU A N 1
ATOM 9599 C CA . GLU A 1 1243 ? -30.208 17.284 29.743 1.00 86.12 1243 GLU A CA 1
ATOM 9600 C C . GLU A 1 1243 ? -28.887 18.051 29.881 1.00 86.12 1243 GLU A C 1
ATOM 9602 O O . GLU A 1 1243 ? -28.503 18.458 30.981 1.00 86.12 1243 GLU A O 1
ATOM 9607 N N . THR A 1 1244 ? -28.194 18.287 28.767 1.00 85.00 1244 THR A N 1
ATOM 9608 C CA . THR A 1 1244 ? -26.938 19.055 28.719 1.00 85.00 1244 THR A CA 1
ATOM 9609 C C . THR A 1 1244 ? -27.104 20.347 27.923 1.00 85.00 1244 THR A C 1
ATOM 9611 O O . THR A 1 1244 ? -27.913 20.417 26.999 1.00 85.00 1244 THR A O 1
ATOM 9614 N N . HIS A 1 1245 ? -26.354 21.394 28.276 1.00 78.31 1245 HIS A N 1
ATOM 9615 C CA . HIS A 1 1245 ? -26.331 22.616 27.477 1.00 78.31 1245 HIS A CA 1
ATOM 9616 C C . HIS A 1 1245 ? -25.416 22.439 26.253 1.00 78.31 1245 HIS A C 1
ATOM 9618 O O . HIS A 1 1245 ? -24.314 21.910 26.361 1.00 78.31 1245 HIS A O 1
ATOM 9624 N N . THR A 1 1246 ? -25.862 22.917 25.086 1.00 68.31 1246 THR A N 1
ATOM 9625 C CA . THR A 1 1246 ? -25.140 22.802 23.805 1.00 68.31 1246 THR A CA 1
ATOM 9626 C C . THR A 1 1246 ? -23.781 23.510 23.812 1.00 68.31 1246 THR A C 1
ATOM 9628 O O . THR A 1 1246 ? -22.769 22.847 23.616 1.00 68.31 1246 THR A O 1
ATOM 9631 N N . THR A 1 1247 ? -23.720 24.824 24.076 1.00 63.69 1247 THR A N 1
ATOM 9632 C CA . THR A 1 1247 ? -22.439 25.566 24.164 1.00 63.69 1247 THR A CA 1
ATOM 9633 C C . THR A 1 1247 ? -21.856 25.644 25.579 1.00 63.69 1247 THR A C 1
ATOM 9635 O O . THR A 1 1247 ? -20.644 25.535 25.760 1.00 63.69 1247 THR A O 1
ATOM 9638 N N . GLN A 1 1248 ? -22.691 25.814 26.610 1.00 65.69 1248 GLN A N 1
ATOM 9639 C CA . GLN A 1 1248 ? -22.212 25.969 27.986 1.00 65.69 1248 GLN A CA 1
ATOM 9640 C C . GLN A 1 1248 ? -21.896 24.626 28.662 1.00 65.69 1248 GLN A C 1
ATOM 9642 O O . GLN A 1 1248 ? -22.451 23.577 28.349 1.00 65.69 1248 GLN A O 1
ATOM 9647 N N . ARG A 1 1249 ? -20.991 24.665 29.642 1.00 72.38 1249 ARG A N 1
ATOM 9648 C CA . ARG A 1 1249 ? -20.376 23.491 30.289 1.00 72.38 1249 ARG A CA 1
ATOM 9649 C C . ARG A 1 1249 ? -21.250 22.836 31.377 1.00 72.38 1249 ARG A C 1
ATOM 9651 O O . ARG A 1 1249 ? -20.755 22.375 32.399 1.00 72.38 1249 ARG A O 1
ATOM 9658 N N . ALA A 1 1250 ? -22.558 22.803 31.126 1.00 79.12 1250 ALA A N 1
ATOM 9659 C CA . ALA A 1 1250 ? -23.610 22.468 32.079 1.00 79.12 1250 ALA A CA 1
ATOM 9660 C C . ALA A 1 1250 ? -24.285 21.114 31.789 1.00 79.12 1250 ALA A C 1
ATOM 9662 O O . ALA A 1 1250 ? -24.617 20.794 30.641 1.00 79.12 1250 ALA A O 1
ATOM 9663 N N . LEU A 1 1251 ? -24.567 20.360 32.853 1.00 87.69 1251 LEU A N 1
ATOM 9664 C CA . LEU A 1 1251 ? -25.384 19.145 32.840 1.00 87.69 1251 LEU A CA 1
ATOM 9665 C C . LEU A 1 1251 ? -26.417 19.206 33.977 1.00 87.69 1251 LEU A C 1
ATOM 9667 O O . LEU A 1 1251 ? -26.096 19.573 35.110 1.00 87.69 1251 LEU A O 1
ATOM 9671 N N . LEU A 1 1252 ? -27.665 18.852 33.673 1.00 89.69 1252 LEU A N 1
ATOM 9672 C CA . LEU A 1 1252 ? -28.793 18.857 34.601 1.00 89.69 1252 LEU A CA 1
ATOM 9673 C C . LEU A 1 1252 ? -29.394 17.456 34.688 1.00 89.69 1252 LEU A C 1
ATOM 9675 O O . LEU A 1 1252 ? -29.783 16.873 33.677 1.00 89.69 1252 LEU A O 1
ATOM 9679 N N . ALA A 1 1253 ? -29.493 16.934 35.908 1.00 90.88 1253 ALA A N 1
ATOM 9680 C CA . ALA A 1 1253 ? -30.057 15.620 36.187 1.00 90.88 1253 ALA A CA 1
ATOM 9681 C C . ALA A 1 1253 ? -31.231 15.748 37.168 1.00 90.88 1253 ALA A C 1
ATOM 9683 O O . ALA A 1 1253 ? -31.059 16.242 38.284 1.00 90.88 1253 ALA A O 1
ATOM 9684 N N . GLY A 1 1254 ? -32.422 15.330 36.742 1.00 90.94 1254 GLY A N 1
ATOM 9685 C CA . GLY A 1 1254 ? -33.639 15.272 37.555 1.00 90.94 1254 GLY A CA 1
ATOM 9686 C C . GLY A 1 1254 ? -33.841 13.876 38.139 1.00 90.94 1254 GLY A C 1
ATOM 9687 O O . GLY A 1 1254 ? -33.519 12.883 37.484 1.00 90.94 1254 GLY A O 1
ATOM 9688 N N . PHE A 1 1255 ? -34.350 13.794 39.369 1.00 92.12 1255 PHE A N 1
ATOM 9689 C CA . PHE A 1 1255 ? -34.396 12.544 40.129 1.00 92.12 1255 PHE A CA 1
ATOM 9690 C C . PHE A 1 1255 ? -35.738 12.284 40.833 1.00 92.12 1255 PHE A C 1
ATOM 9692 O O . PHE A 1 1255 ? -36.572 13.173 41.040 1.00 92.12 1255 PHE A O 1
ATOM 9699 N N . SER A 1 1256 ? -35.933 11.029 41.250 1.00 90.00 1256 SER A N 1
ATOM 9700 C CA . SER A 1 1256 ? -37.112 10.573 41.998 1.00 90.00 1256 SER A CA 1
ATOM 9701 C C . SER A 1 1256 ? -37.230 11.140 43.418 1.00 90.00 1256 SER A C 1
ATOM 9703 O O . SER A 1 1256 ? -38.289 11.022 44.024 1.00 90.00 1256 SER A O 1
ATOM 9705 N N . ASP A 1 1257 ? -36.165 11.747 43.947 1.00 88.62 1257 ASP A N 1
ATOM 9706 C CA . ASP A 1 1257 ? -36.119 12.429 45.250 1.00 88.62 1257 ASP A CA 1
ATOM 9707 C C . ASP A 1 1257 ? -36.593 13.900 45.187 1.00 88.62 1257 ASP A C 1
ATOM 9709 O O . ASP A 1 1257 ? -36.471 14.635 46.167 1.00 88.62 1257 ASP A O 1
ATOM 9713 N N . GLY A 1 1258 ? -37.135 14.339 44.043 1.00 86.19 1258 GLY A N 1
ATOM 9714 C CA . GLY A 1 1258 ? -37.616 15.709 43.836 1.00 86.19 1258 GLY A CA 1
ATOM 9715 C C . GLY A 1 1258 ? -36.498 16.747 43.677 1.00 86.19 1258 GLY A C 1
ATOM 9716 O O . GLY A 1 1258 ? -36.774 17.949 43.669 1.00 86.19 1258 GLY A O 1
ATOM 9717 N N . VAL A 1 1259 ? -35.242 16.302 43.550 1.00 88.81 1259 VAL A N 1
ATOM 9718 C CA . VAL A 1 1259 ? -34.074 17.168 43.370 1.00 88.81 1259 VAL A CA 1
ATOM 9719 C C . VAL A 1 1259 ? -33.657 17.207 41.900 1.00 88.81 1259 VAL A C 1
ATOM 9721 O O . VAL A 1 1259 ? -33.546 16.173 41.239 1.00 88.81 1259 VAL A O 1
ATOM 9724 N N . VAL A 1 1260 ? -33.349 18.404 41.396 1.00 89.06 1260 VAL A N 1
ATOM 9725 C CA . VAL A 1 1260 ? -32.513 18.577 40.198 1.00 89.06 1260 VAL A CA 1
ATOM 9726 C C . VAL A 1 1260 ? -31.090 18.885 40.653 1.00 89.06 1260 VAL A C 1
ATOM 9728 O O . VAL A 1 1260 ? -30.864 19.843 41.392 1.00 89.06 1260 VAL A O 1
ATOM 9731 N N . ARG A 1 1261 ? -30.121 18.065 40.243 1.00 89.69 1261 ARG A N 1
ATOM 9732 C CA . ARG A 1 1261 ? -28.693 18.271 40.522 1.00 89.69 1261 ARG A CA 1
ATOM 9733 C C . ARG A 1 1261 ? -28.055 18.960 39.309 1.00 89.69 1261 ARG A C 1
ATOM 9735 O O . ARG A 1 1261 ? -28.196 18.479 38.184 1.00 89.69 1261 ARG A O 1
ATOM 9742 N N . TYR A 1 1262 ? -27.389 20.089 39.545 1.00 86.88 1262 TYR A N 1
ATOM 9743 C CA . TYR A 1 1262 ? -26.645 20.855 38.543 1.00 86.88 1262 TYR A CA 1
ATOM 9744 C C . TYR A 1 1262 ? -25.157 20.517 38.622 1.00 86.88 1262 TYR A C 1
ATOM 9746 O O . TYR A 1 1262 ? -24.557 20.599 39.697 1.00 86.88 1262 TYR A O 1
ATOM 9754 N N . TYR A 1 1263 ? -24.569 20.171 37.480 1.00 85.25 1263 TYR A N 1
ATOM 9755 C CA . TYR A 1 1263 ? -23.160 19.832 37.333 1.00 85.25 1263 TYR A CA 1
ATOM 9756 C C . TYR A 1 1263 ? -22.471 20.767 36.329 1.00 85.25 1263 TYR A C 1
ATOM 9758 O O . TYR A 1 1263 ? -23.035 21.088 35.281 1.00 85.25 1263 TYR A O 1
ATOM 9766 N N . ASP A 1 1264 ? -21.235 21.160 36.642 1.00 79.25 1264 ASP A N 1
ATOM 9767 C CA . ASP A 1 1264 ? -20.377 22.023 35.817 1.00 79.25 1264 ASP A CA 1
ATOM 9768 C C . ASP A 1 1264 ? -18.986 21.379 35.692 1.00 79.25 1264 ASP A C 1
ATOM 9770 O O . ASP A 1 1264 ? -18.441 20.893 36.691 1.00 79.25 1264 ASP A O 1
ATOM 9774 N N . ASP A 1 1265 ? -18.400 21.367 34.491 1.00 68.56 1265 ASP A N 1
ATOM 9775 C CA . ASP A 1 1265 ? -17.047 20.832 34.259 1.00 68.56 1265 ASP A CA 1
ATOM 9776 C C . ASP A 1 1265 ? -15.905 21.832 34.575 1.00 68.56 1265 ASP A C 1
ATOM 9778 O O . ASP A 1 1265 ? -14.728 21.460 34.596 1.00 68.56 1265 ASP A O 1
ATOM 9782 N N . ARG A 1 1266 ? -16.234 23.086 34.931 1.00 61.81 1266 ARG A N 1
ATOM 9783 C CA . ARG A 1 1266 ? -15.260 24.138 35.285 1.00 61.81 1266 ARG A CA 1
ATOM 9784 C C . ARG A 1 1266 ? -14.651 24.019 36.686 1.00 61.81 1266 ARG A C 1
ATOM 9786 O O . ARG A 1 1266 ? -13.541 24.503 36.893 1.00 61.81 1266 ARG A O 1
ATOM 9793 N N . GLN A 1 1267 ? -15.354 23.444 37.667 1.00 55.91 1267 GLN A N 1
ATOM 9794 C CA . GLN A 1 1267 ? -15.017 23.673 39.085 1.00 55.91 1267 GLN A CA 1
ATOM 9795 C C . GLN A 1 1267 ? -13.734 22.996 39.600 1.00 55.91 1267 GLN A C 1
ATOM 9797 O O . GLN A 1 1267 ? -13.193 23.456 40.606 1.00 55.91 1267 GLN A O 1
ATOM 9802 N N . ARG A 1 1268 ? -13.214 21.943 38.950 1.00 47.75 1268 ARG A N 1
ATOM 9803 C CA . ARG A 1 1268 ? -11.959 21.277 39.363 1.00 47.75 1268 ARG A CA 1
ATOM 9804 C C . ARG A 1 1268 ? -11.137 20.739 38.188 1.00 47.75 1268 ARG A C 1
ATOM 9806 O O . ARG A 1 1268 ? -11.095 19.534 37.979 1.00 47.75 1268 ARG A O 1
ATOM 9813 N N . GLN A 1 1269 ? -10.469 21.621 37.437 1.00 50.00 1269 GLN A N 1
ATOM 9814 C CA . GLN A 1 1269 ? -9.427 21.258 36.448 1.00 50.00 1269 GLN A CA 1
ATOM 9815 C C . GLN A 1 1269 ? -9.783 20.051 35.539 1.00 50.00 1269 GLN A C 1
ATOM 9817 O O . GLN A 1 1269 ? -8.962 19.167 35.315 1.00 50.00 1269 GLN A O 1
ATOM 9822 N N . GLY A 1 1270 ? -11.017 20.005 35.021 1.00 52.12 1270 GLY A N 1
ATOM 9823 C CA . GLY A 1 1270 ? -11.500 18.926 34.147 1.00 52.12 1270 GLY A CA 1
ATOM 9824 C C . GLY A 1 1270 ? -12.311 17.816 34.829 1.00 52.12 1270 GLY A C 1
ATOM 9825 O O . GLY A 1 1270 ? -12.812 16.942 34.131 1.00 52.12 1270 GLY A O 1
ATOM 9826 N N . GLN A 1 1271 ? -12.500 17.851 36.152 1.00 54.03 1271 GLN A N 1
ATOM 9827 C CA . GLN A 1 1271 ? -13.491 17.021 36.845 1.00 54.03 1271 GLN A CA 1
ATOM 9828 C C . GLN A 1 1271 ? -14.812 17.777 37.016 1.00 54.03 1271 GLN A C 1
ATOM 9830 O O . GLN A 1 1271 ? -14.879 18.799 37.704 1.00 54.03 1271 GLN A O 1
ATOM 9835 N N . MET A 1 1272 ? -15.878 17.223 36.440 1.00 62.00 1272 MET A N 1
ATOM 9836 C CA . MET A 1 1272 ? -17.253 17.652 36.663 1.00 62.00 1272 MET A CA 1
ATOM 9837 C C . MET A 1 1272 ? -17.677 17.366 38.106 1.00 62.00 1272 MET A C 1
ATOM 9839 O O . MET A 1 1272 ? -17.501 16.254 38.607 1.00 62.00 1272 MET A O 1
ATOM 9843 N N . GLY A 1 1273 ? -18.249 18.369 38.771 1.00 62.22 1273 GLY A N 1
ATOM 9844 C CA . GLY A 1 1273 ? -18.768 18.267 40.136 1.00 62.22 1273 GLY A CA 1
ATOM 9845 C C . GLY A 1 1273 ? -20.193 18.800 40.232 1.00 62.22 1273 GLY A C 1
ATO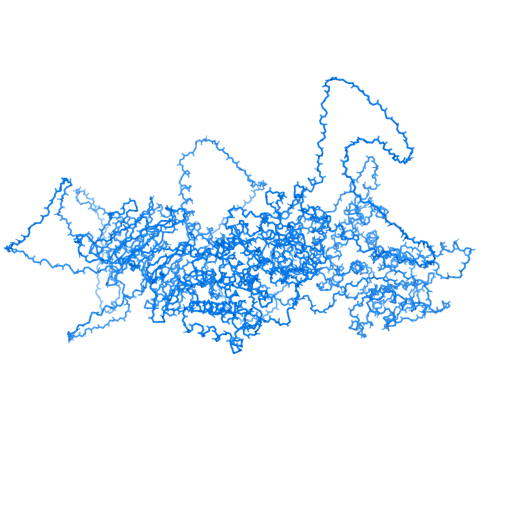M 9846 O O . GLY A 1 1273 ? -20.600 19.629 39.420 1.00 62.22 1273 GLY A O 1
ATOM 9847 N N . ALA A 1 1274 ? -20.956 18.333 41.224 1.00 70.50 1274 ALA A N 1
ATOM 9848 C CA . ALA A 1 1274 ? -22.264 18.904 41.530 1.00 70.50 1274 ALA A CA 1
ATOM 9849 C C . ALA A 1 1274 ? -22.070 20.303 42.139 1.00 70.50 1274 ALA A C 1
ATOM 9851 O O . ALA A 1 1274 ? -21.602 20.429 43.270 1.00 70.50 1274 ALA A O 1
ATOM 9852 N N . VAL A 1 1275 ? -22.406 21.345 41.379 1.00 72.19 1275 VAL A N 1
ATOM 9853 C CA . VAL A 1 1275 ? -22.269 22.755 41.785 1.00 72.19 1275 VAL A CA 1
ATOM 9854 C C . VAL A 1 1275 ? -23.494 23.238 42.559 1.00 72.19 1275 VAL A C 1
ATOM 9856 O O . VAL A 1 1275 ? -23.392 24.161 43.363 1.00 72.19 1275 VAL A O 1
ATOM 9859 N N . GLY A 1 1276 ? -24.648 22.592 42.380 1.00 75.44 1276 GLY A N 1
ATOM 9860 C CA . GLY A 1 1276 ? -25.828 22.891 43.179 1.00 75.44 1276 GLY A CA 1
ATOM 9861 C C . GLY A 1 1276 ? -26.923 21.837 43.094 1.00 75.44 1276 GLY A C 1
ATOM 9862 O O . GLY A 1 1276 ? -26.904 20.942 42.248 1.00 75.44 1276 GLY A O 1
ATOM 9863 N N . MET A 1 1277 ? -27.889 21.952 44.001 1.00 82.00 1277 MET A N 1
ATOM 9864 C CA . MET A 1 1277 ? -29.055 21.079 44.092 1.00 82.00 1277 MET A CA 1
ATOM 9865 C C . MET A 1 1277 ? -30.304 21.930 44.293 1.00 82.00 1277 MET A C 1
ATOM 9867 O O . MET A 1 1277 ? -30.306 22.843 45.115 1.00 82.00 1277 MET A O 1
ATOM 9871 N N . VAL A 1 1278 ? -31.353 21.617 43.542 1.00 80.50 1278 VAL A N 1
ATOM 9872 C CA . VAL A 1 1278 ? -32.586 22.399 43.454 1.00 80.50 1278 VAL A CA 1
ATOM 9873 C C . VAL A 1 1278 ? -33.757 21.541 43.917 1.00 80.50 1278 VAL A C 1
ATOM 9875 O O . VAL A 1 1278 ? -34.029 20.493 43.335 1.00 80.50 1278 VAL A O 1
ATOM 9878 N N . SER A 1 1279 ? -34.444 21.979 44.971 1.00 82.00 1279 SER A N 1
ATOM 9879 C CA . SER A 1 1279 ? -35.540 21.244 45.614 1.00 82.00 1279 SER A CA 1
ATOM 9880 C C . SER A 1 1279 ? -36.887 21.654 45.011 1.00 82.00 1279 SER A C 1
ATOM 9882 O O . SER A 1 1279 ? -37.407 22.728 45.316 1.00 82.00 1279 SER A O 1
ATOM 9884 N N . CYS A 1 1280 ? -37.465 20.815 44.150 1.00 78.31 1280 CYS A N 1
ATOM 9885 C CA . CYS A 1 1280 ? -38.691 21.133 43.410 1.00 78.31 1280 CYS A CA 1
ATOM 9886 C C . CYS A 1 1280 ? -39.949 20.824 44.246 1.00 78.31 1280 CYS A C 1
ATOM 9888 O O . CYS A 1 1280 ? -40.713 19.911 43.941 1.00 78.31 1280 CYS A O 1
ATOM 9890 N N . ARG A 1 1281 ? -40.154 21.556 45.349 1.00 68.38 1281 ARG A N 1
ATOM 9891 C CA . ARG A 1 1281 ? -41.316 21.378 46.242 1.00 68.38 1281 ARG A CA 1
ATOM 9892 C C . ARG A 1 1281 ? -42.505 22.237 45.812 1.00 68.38 1281 ARG A C 1
ATOM 9894 O O . ARG A 1 1281 ? -42.344 23.412 45.496 1.00 68.38 1281 ARG A O 1
ATOM 9901 N N . ALA A 1 1282 ? -43.704 21.659 45.856 1.00 60.03 1282 ALA A N 1
ATOM 9902 C CA . ALA A 1 1282 ? -44.944 22.377 45.570 1.00 60.03 1282 ALA A CA 1
ATOM 9903 C C . ALA A 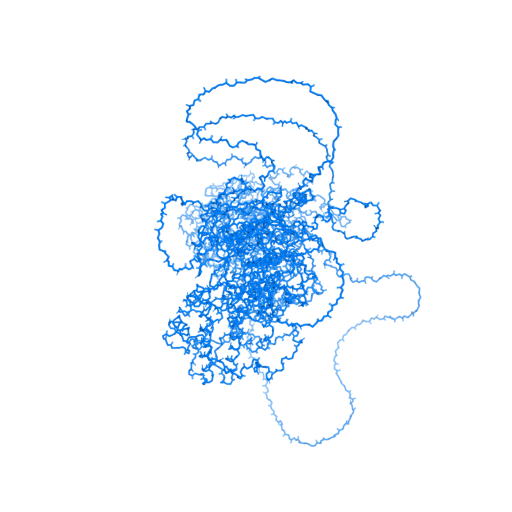1 1282 ? -45.219 23.494 46.609 1.00 60.03 1282 ALA A C 1
ATOM 9905 O O . ALA A 1 1282 ? -44.949 23.288 47.800 1.00 60.03 1282 ALA A O 1
ATOM 9906 N N . PRO A 1 1283 ? -45.786 24.650 46.204 1.00 55.09 1283 PRO A N 1
ATOM 9907 C CA . PRO A 1 1283 ? -46.161 25.721 47.128 1.00 55.09 1283 PRO A CA 1
ATOM 9908 C C . PRO A 1 1283 ? -47.098 25.234 48.244 1.00 55.09 1283 PRO A C 1
ATOM 9910 O O . PRO A 1 1283 ? -48.034 24.478 47.994 1.00 55.09 1283 PRO A O 1
ATOM 9913 N N . GLY A 1 1284 ? -46.847 25.666 49.483 1.00 55.34 1284 GLY A N 1
ATOM 9914 C CA . GLY A 1 1284 ? -47.679 25.334 50.649 1.00 55.34 1284 GLY A CA 1
ATOM 9915 C C . GLY A 1 1284 ? -47.535 23.906 51.200 1.00 55.34 1284 GLY A C 1
ATOM 9916 O O . GLY A 1 1284 ? -48.199 23.567 52.178 1.00 55.34 1284 GLY A O 1
ATOM 9917 N N . ALA A 1 1285 ? -46.672 23.061 50.626 1.00 50.78 1285 ALA A N 1
ATOM 9918 C CA . ALA A 1 1285 ? -46.456 21.703 51.119 1.00 50.78 1285 ALA A CA 1
ATOM 9919 C C . ALA A 1 1285 ? -45.729 21.688 52.481 1.00 50.78 1285 ALA A C 1
ATOM 9921 O O . ALA A 1 1285 ? -44.579 22.118 52.597 1.00 50.78 1285 ALA A O 1
ATOM 9922 N N . ALA A 1 1286 ? -46.380 21.141 53.513 1.00 44.66 1286 ALA A N 1
ATOM 9923 C CA . ALA A 1 1286 ? -45.755 20.898 54.814 1.00 44.66 1286 ALA A CA 1
ATOM 9924 C C . ALA A 1 1286 ? -44.575 19.910 54.699 1.00 44.66 1286 ALA A C 1
ATOM 9926 O O . ALA A 1 1286 ? -44.553 19.053 53.819 1.00 44.66 1286 ALA A O 1
ATOM 9927 N N . VAL A 1 1287 ? -43.615 19.981 55.629 1.00 47.97 1287 VAL A N 1
ATOM 9928 C CA . VAL A 1 1287 ? -42.331 19.240 55.570 1.00 47.97 1287 VAL A CA 1
ATOM 9929 C C . VAL A 1 1287 ? -42.489 17.708 55.479 1.00 47.97 1287 VAL A C 1
ATOM 9931 O O . VAL A 1 1287 ? -41.587 17.038 54.985 1.00 47.97 1287 VAL A O 1
ATOM 9934 N N . ALA A 1 1288 ? -43.633 17.160 55.903 1.00 43.75 1288 ALA A N 1
ATOM 9935 C CA . ALA A 1 1288 ? -43.962 15.732 55.837 1.00 43.75 1288 ALA A CA 1
ATOM 9936 C C . ALA A 1 1288 ? -44.767 15.306 54.583 1.00 43.75 1288 ALA A C 1
ATOM 9938 O O . ALA A 1 1288 ? -45.169 14.148 54.483 1.00 43.75 1288 ALA A O 1
ATOM 9939 N N . ALA A 1 1289 ? -45.048 16.215 53.642 1.00 46.53 1289 ALA A N 1
ATOM 9940 C CA . ALA A 1 1289 ? -45.750 15.882 52.403 1.00 46.53 1289 ALA A CA 1
ATOM 9941 C C . ALA A 1 1289 ? -44.878 15.015 51.474 1.00 46.53 1289 ALA A C 1
ATOM 9943 O O . ALA A 1 1289 ? -43.659 15.180 51.410 1.00 46.53 1289 ALA A O 1
ATOM 9944 N N . ALA A 1 1290 ? -45.509 14.088 50.747 1.00 53.69 1290 ALA A N 1
ATOM 9945 C CA . ALA A 1 1290 ? -44.806 13.113 49.918 1.00 53.69 1290 ALA A CA 1
ATOM 9946 C C . ALA A 1 1290 ? -43.940 13.784 48.836 1.00 53.69 1290 ALA A C 1
ATOM 9948 O O . ALA A 1 1290 ? -44.424 14.605 48.056 1.00 53.69 1290 ALA A O 1
ATOM 9949 N N . VAL A 1 1291 ? -42.666 13.391 48.786 1.00 66.69 1291 VAL A N 1
ATOM 9950 C CA . VAL A 1 1291 ? -41.686 13.854 47.796 1.00 66.69 1291 VAL A CA 1
ATOM 9951 C C . VAL A 1 1291 ? -42.166 13.498 46.388 1.00 66.69 1291 VAL A C 1
ATOM 9953 O O . VAL A 1 1291 ? -42.407 12.330 46.082 1.00 66.69 1291 VAL A O 1
ATOM 9956 N N . GLU A 1 1292 ? -42.314 14.505 45.529 1.00 80.38 1292 GLU A N 1
ATOM 9957 C CA . GLU A 1 1292 ? -42.777 14.324 44.154 1.00 80.38 1292 GLU A CA 1
ATOM 9958 C C . GLU A 1 1292 ? -41.583 14.296 43.192 1.00 80.38 1292 GLU A C 1
ATOM 9960 O O . GLU A 1 1292 ? -40.780 15.226 43.153 1.00 80.38 1292 GLU A O 1
ATOM 9965 N N . ALA A 1 1293 ? -41.464 13.216 42.418 1.00 84.81 1293 ALA A N 1
ATOM 9966 C CA . ALA A 1 1293 ? -40.372 13.029 41.467 1.00 84.81 1293 ALA A CA 1
ATOM 9967 C C . ALA A 1 1293 ? -40.323 14.140 40.402 1.00 84.81 1293 ALA A C 1
ATOM 9969 O O . ALA A 1 1293 ? -41.364 14.578 39.899 1.00 84.81 1293 ALA A O 1
ATOM 9970 N N . VAL A 1 1294 ? -39.107 14.524 39.997 1.00 87.88 1294 VAL A N 1
ATOM 9971 C CA . VAL A 1 1294 ? -38.899 15.397 38.834 1.00 87.88 1294 VAL A CA 1
ATOM 9972 C C . VAL A 1 1294 ? -39.386 14.674 37.576 1.00 87.88 1294 VAL A C 1
ATOM 9974 O O . VAL A 1 1294 ? -39.068 13.506 37.353 1.00 87.88 1294 VAL A O 1
ATOM 9977 N N . VAL A 1 1295 ? -40.169 15.374 36.760 1.00 84.44 1295 VAL A N 1
ATOM 9978 C CA . VAL A 1 1295 ? -40.812 14.885 35.528 1.00 84.44 1295 VAL A CA 1
ATOM 9979 C C . VAL A 1 1295 ? -40.048 15.320 34.270 1.00 84.44 1295 VAL A C 1
ATOM 9981 O O . VAL A 1 1295 ? -40.140 14.673 33.230 1.00 84.44 1295 VAL A O 1
ATOM 9984 N N . GLY A 1 1296 ? -39.274 16.397 34.373 1.00 83.75 1296 GLY A N 1
ATOM 9985 C CA . GLY A 1 1296 ? -38.310 16.848 33.374 1.00 83.75 1296 GLY A CA 1
ATOM 9986 C C . GLY A 1 1296 ? -37.603 18.111 33.860 1.00 83.75 1296 GLY A C 1
ATOM 9987 O O . GLY A 1 1296 ? -38.189 18.895 34.609 1.00 83.75 1296 GLY A O 1
ATOM 9988 N N . ALA A 1 1297 ? -36.349 18.300 33.460 1.00 87.06 1297 ALA A N 1
ATOM 9989 C CA . ALA A 1 1297 ? -35.567 19.499 33.741 1.00 87.06 1297 ALA A CA 1
ATOM 9990 C C . ALA A 1 1297 ? -34.537 19.732 32.630 1.00 87.06 1297 ALA A C 1
ATOM 9992 O O . ALA A 1 1297 ? -34.018 18.763 32.081 1.00 87.06 1297 ALA A O 1
ATOM 9993 N N . GLY A 1 1298 ? -34.231 20.992 32.316 1.00 82.31 1298 GLY A N 1
ATOM 9994 C CA . GLY A 1 1298 ? -33.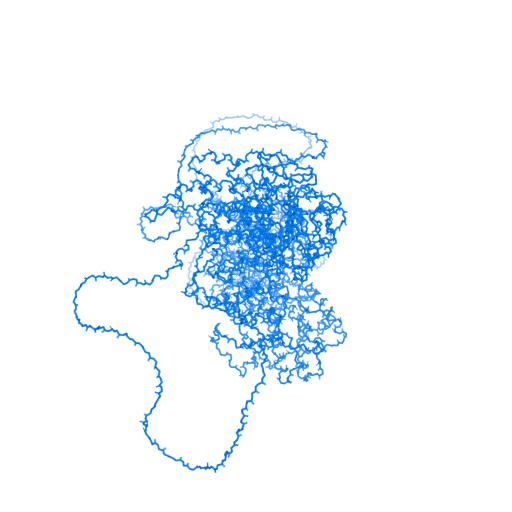281 21.343 31.260 1.00 82.31 1298 GLY A CA 1
ATOM 9995 C C . GLY A 1 1298 ? -32.884 22.827 31.244 1.00 82.31 1298 GLY A C 1
ATOM 9996 O O . GLY A 1 1298 ? -33.513 23.643 31.929 1.00 82.31 1298 GLY A O 1
ATOM 9997 N N . PRO A 1 1299 ? -31.829 23.198 30.493 1.00 82.19 1299 PRO A N 1
ATOM 9998 C CA . PRO A 1 1299 ? -31.349 24.573 30.424 1.00 82.19 1299 PRO A CA 1
ATOM 9999 C C . PRO A 1 1299 ? -32.211 25.425 29.484 1.00 82.19 1299 PRO A C 1
ATOM 10001 O O . PRO A 1 1299 ? -32.740 24.940 28.487 1.00 82.19 1299 PRO A O 1
ATOM 10004 N N . ILE A 1 1300 ? -32.276 26.723 29.753 1.00 75.94 1300 ILE A N 1
ATOM 10005 C CA . ILE A 1 1300 ? -32.813 27.744 28.850 1.00 75.94 1300 ILE A CA 1
ATOM 10006 C C . ILE A 1 1300 ? -31.732 28.798 28.647 1.00 75.94 1300 ILE A C 1
ATOM 10008 O O . ILE A 1 1300 ? -31.360 29.447 29.620 1.00 75.94 1300 ILE A O 1
ATOM 10012 N N . ALA A 1 1301 ? -31.249 29.016 27.425 1.00 69.69 1301 ALA A N 1
ATOM 10013 C CA . ALA A 1 1301 ? -30.329 30.116 27.154 1.00 69.69 1301 ALA A CA 1
ATOM 10014 C C . ALA A 1 1301 ? -31.035 31.467 27.364 1.00 69.69 1301 ALA A C 1
ATOM 10016 O O . ALA A 1 1301 ? -32.192 31.654 26.983 1.00 69.69 1301 ALA A O 1
ATOM 10017 N N . THR A 1 1302 ? -30.330 32.420 27.968 1.00 66.69 1302 THR A N 1
ATOM 10018 C CA . THR A 1 1302 ? -30.808 33.791 28.179 1.00 66.69 1302 THR A CA 1
ATOM 10019 C C . THR A 1 1302 ? -29.721 34.781 27.773 1.00 66.69 1302 THR A C 1
ATOM 10021 O O . THR A 1 1302 ? -28.541 34.438 27.730 1.00 66.69 1302 THR A O 1
ATOM 10024 N N . ASN A 1 1303 ? -30.087 36.041 27.527 1.00 61.06 1303 ASN A N 1
ATOM 10025 C CA . ASN A 1 1303 ? -29.161 37.074 27.039 1.00 61.06 1303 ASN A CA 1
ATOM 10026 C C . ASN A 1 1303 ? -27.953 37.361 27.966 1.00 61.06 1303 ASN A C 1
ATOM 10028 O O . ASN A 1 1303 ? -27.093 38.152 27.596 1.00 61.06 1303 ASN A O 1
ATOM 10032 N N . THR A 1 1304 ? -27.883 36.771 29.170 1.00 60.59 1304 THR A N 1
ATOM 10033 C CA . THR A 1 1304 ? -26.731 36.890 30.090 1.00 60.59 1304 THR A CA 1
ATOM 10034 C C . THR A 1 1304 ? -26.275 35.547 30.692 1.00 60.59 1304 THR A C 1
ATOM 10036 O O . THR A 1 1304 ? -25.618 35.526 31.736 1.00 60.59 1304 THR A O 1
ATOM 10039 N N . GLY A 1 1305 ? -26.633 34.413 30.078 1.00 71.69 1305 GLY A N 1
ATOM 10040 C CA . GLY A 1 1305 ? -26.257 33.080 30.558 1.00 71.69 1305 GLY A CA 1
ATOM 10041 C C . GLY A 1 1305 ? -27.313 32.026 30.237 1.00 71.69 1305 GLY A C 1
ATOM 10042 O O . GLY A 1 1305 ? -27.672 31.832 29.079 1.00 71.69 1305 GLY A O 1
ATOM 10043 N N . PHE A 1 1306 ? -27.794 31.330 31.264 1.00 78.31 1306 PHE A N 1
ATOM 10044 C CA . PHE A 1 1306 ? -28.922 30.409 31.163 1.00 78.31 1306 PHE A CA 1
ATOM 10045 C C . PHE A 1 1306 ? -29.773 30.449 32.440 1.00 78.31 1306 PHE A C 1
ATOM 10047 O O . PHE A 1 1306 ? -29.304 30.904 33.481 1.00 78.31 1306 PHE A O 1
ATOM 10054 N N . SER A 1 1307 ? -31.007 29.962 32.355 1.00 84.06 1307 SER A N 1
ATOM 10055 C CA . SER A 1 1307 ? -31.878 29.627 33.488 1.00 84.06 1307 SER A CA 1
ATOM 10056 C C . SER A 1 1307 ? -32.131 28.117 33.502 1.00 84.06 1307 SER A C 1
ATOM 10058 O O . SER A 1 1307 ? -31.995 27.448 32.476 1.00 84.06 1307 SER A O 1
ATOM 10060 N N . ILE A 1 1308 ? -32.505 27.562 34.653 1.00 87.06 1308 ILE A N 1
ATOM 10061 C CA . ILE A 1 1308 ? -32.824 26.135 34.805 1.00 87.06 1308 ILE A CA 1
ATOM 10062 C C . ILE A 1 1308 ? -34.342 25.990 34.882 1.00 87.06 1308 ILE A C 1
ATOM 10064 O O . ILE A 1 1308 ? -34.950 26.468 35.837 1.00 87.06 1308 ILE A O 1
ATOM 10068 N N . ALA A 1 1309 ? -34.949 25.323 33.904 1.00 87.19 1309 ALA A N 1
ATOM 10069 C CA . ALA A 1 1309 ? -36.352 24.927 33.961 1.00 87.19 1309 ALA A CA 1
ATOM 10070 C C . ALA A 1 1309 ? -36.487 23.520 34.554 1.00 87.19 1309 ALA A C 1
ATOM 10072 O O . ALA A 1 1309 ? -35.689 22.633 34.247 1.00 87.19 1309 ALA A O 1
ATOM 10073 N N . ALA A 1 1310 ? -37.511 23.305 35.379 1.00 89.12 1310 ALA A N 1
ATOM 10074 C CA . ALA A 1 1310 ? -37.845 22.007 35.959 1.00 89.12 1310 ALA A CA 1
ATOM 10075 C C . ALA A 1 1310 ? -39.361 21.858 36.147 1.00 89.12 1310 ALA A C 1
ATOM 10077 O O . ALA A 1 1310 ? -40.072 22.841 36.334 1.00 89.12 1310 ALA A O 1
ATOM 10078 N N . ALA A 1 1311 ? -39.868 20.628 36.138 1.00 88.50 1311 ALA A N 1
ATOM 10079 C CA . ALA A 1 1311 ? -41.253 20.327 36.488 1.00 88.50 1311 ALA A CA 1
ATOM 10080 C C . ALA A 1 1311 ? -41.347 19.070 37.357 1.00 88.50 1311 ALA A C 1
ATOM 10082 O O . ALA A 1 1311 ? -40.614 18.101 37.148 1.00 88.50 1311 ALA A O 1
ATOM 10083 N N . THR A 1 1312 ? -42.299 19.064 38.285 1.00 90.00 1312 THR A N 1
ATOM 10084 C CA . THR A 1 1312 ? -42.828 17.849 38.923 1.00 90.00 1312 THR A CA 1
ATOM 10085 C C . THR A 1 1312 ? -44.202 17.530 38.323 1.00 90.00 1312 THR A C 1
ATOM 10087 O O . THR A 1 1312 ? -44.581 18.099 37.301 1.00 90.00 1312 THR A O 1
ATOM 10090 N N . ARG A 1 1313 ? -44.982 16.618 38.921 1.00 87.00 1313 ARG A N 1
ATOM 10091 C CA . ARG A 1 1313 ? -46.343 16.322 38.433 1.00 87.00 1313 ARG A CA 1
ATOM 10092 C C . ARG A 1 1313 ? -47.362 17.412 38.797 1.00 87.00 1313 ARG A C 1
ATOM 10094 O O . ARG A 1 1313 ? -48.428 17.462 38.182 1.00 87.00 1313 ARG A O 1
ATOM 10101 N N . SER A 1 1314 ? -47.057 18.263 39.780 1.00 86.12 1314 SER A N 1
ATOM 10102 C CA . SER A 1 1314 ? -47.961 19.291 40.317 1.00 86.12 1314 SER A CA 1
ATOM 10103 C C . SER A 1 1314 ? -47.557 20.744 40.031 1.00 86.12 1314 SER A C 1
ATOM 10105 O O . SER A 1 1314 ? -48.423 21.619 40.138 1.00 86.12 1314 SER A O 1
ATOM 10107 N N . ALA A 1 1315 ? -46.307 21.027 39.646 1.00 86.94 1315 ALA A N 1
ATOM 10108 C CA . ALA A 1 1315 ? -45.835 22.387 39.369 1.00 86.94 1315 ALA A CA 1
ATOM 10109 C C . ALA A 1 1315 ? -44.682 22.448 38.348 1.00 86.94 1315 ALA A C 1
ATOM 10111 O O . ALA A 1 1315 ? -43.925 21.491 38.175 1.00 86.94 1315 ALA A O 1
ATOM 10112 N N . PHE A 1 1316 ? -44.553 23.609 37.706 1.00 86.38 1316 PHE A N 1
ATOM 10113 C CA . PHE A 1 1316 ? -43.436 24.024 36.858 1.00 86.38 1316 PHE A CA 1
ATOM 10114 C C . PHE A 1 1316 ? -42.629 25.127 37.557 1.00 86.38 1316 PHE A C 1
ATOM 10116 O O . PHE A 1 1316 ? -43.195 25.970 38.255 1.00 86.38 1316 PHE A O 1
ATOM 10123 N N . PHE A 1 1317 ? -41.314 25.127 37.352 1.00 88.94 1317 PHE A N 1
ATOM 10124 C CA . PHE A 1 1317 ? -40.357 25.986 38.036 1.00 88.94 1317 PHE A CA 1
ATOM 10125 C C . PHE A 1 1317 ? -39.290 26.524 37.071 1.00 88.94 1317 PHE A C 1
ATOM 10127 O O . PHE A 1 1317 ? -38.820 25.800 36.190 1.00 88.94 1317 PHE A O 1
ATOM 10134 N N . ILE A 1 1318 ? -38.833 27.757 37.305 1.00 87.81 1318 ILE A N 1
ATOM 10135 C CA . ILE A 1 1318 ? -37.624 28.331 36.692 1.00 87.81 1318 ILE A CA 1
ATOM 10136 C C . ILE A 1 1318 ? -36.710 28.862 37.799 1.00 87.81 1318 ILE A C 1
ATOM 10138 O O . ILE A 1 1318 ? -37.170 29.556 38.705 1.00 87.81 1318 ILE A O 1
ATOM 10142 N N . PHE A 1 1319 ? -35.415 28.559 37.714 1.00 87.12 1319 PHE A N 1
ATOM 10143 C CA . PHE A 1 1319 ? -34.383 28.966 38.670 1.00 87.12 1319 PHE A CA 1
ATOM 10144 C C . PHE A 1 1319 ? -33.246 29.734 37.986 1.00 87.12 1319 PHE A C 1
ATOM 10146 O O . PHE A 1 1319 ? -32.881 29.448 36.841 1.00 87.12 1319 PHE A O 1
ATOM 10153 N N . ASP A 1 1320 ? -32.638 30.659 38.728 1.00 83.75 1320 ASP A N 1
ATOM 10154 C CA . ASP A 1 1320 ? -31.375 31.294 38.352 1.00 83.75 1320 ASP A CA 1
ATOM 10155 C C . ASP A 1 1320 ? -30.208 30.388 38.788 1.00 83.75 1320 ASP A C 1
ATOM 10157 O O . ASP A 1 1320 ? -30.136 30.064 39.980 1.00 83.75 1320 ASP A O 1
ATOM 10161 N N . PRO A 1 1321 ? -29.253 30.006 37.916 1.00 77.94 1321 PRO A N 1
ATOM 10162 C CA . PRO A 1 1321 ? -28.049 29.290 38.348 1.00 77.94 1321 PRO A CA 1
ATOM 10163 C C . PRO A 1 1321 ? -27.220 30.064 39.389 1.00 77.94 1321 PRO A C 1
ATOM 10165 O O . PRO A 1 1321 ? -26.440 29.457 40.119 1.00 77.94 1321 PRO A O 1
ATOM 10168 N N . ARG A 1 1322 ? -27.406 31.387 39.504 1.00 78.88 1322 ARG A N 1
ATOM 10169 C CA . ARG A 1 1322 ? -26.770 32.256 40.510 1.00 78.88 1322 ARG A CA 1
ATOM 10170 C C . ARG A 1 1322 ? -27.494 32.236 41.868 1.00 78.88 1322 ARG A C 1
ATOM 10172 O O . ARG A 1 1322 ? -26.908 32.662 42.859 1.00 78.88 1322 ARG A O 1
ATOM 10179 N N . LYS A 1 1323 ? -28.747 31.758 41.938 1.00 81.31 1323 LYS A N 1
ATOM 10180 C CA . LYS A 1 1323 ? -29.565 31.683 43.168 1.00 81.31 1323 LYS A CA 1
ATOM 10181 C C . LYS A 1 1323 ? -30.471 30.440 43.162 1.00 81.31 1323 LYS A C 1
ATOM 10183 O O . LYS A 1 1323 ? -31.686 30.525 43.020 1.00 81.31 1323 LYS A O 1
ATOM 10188 N N . LEU A 1 1324 ? -29.865 29.274 43.372 1.00 78.44 1324 LEU A N 1
ATOM 10189 C CA . LEU A 1 1324 ? -30.539 27.965 43.328 1.00 78.44 1324 LEU A CA 1
ATOM 10190 C C . LEU A 1 1324 ? -31.453 27.651 44.534 1.00 78.44 1324 LEU A C 1
ATOM 10192 O O . LEU A 1 1324 ? -32.123 26.620 44.533 1.00 78.44 1324 LEU A O 1
ATOM 10196 N N . SER A 1 1325 ? -31.474 28.495 45.572 1.00 75.19 1325 SER A N 1
ATOM 10197 C CA . SER A 1 1325 ? -32.229 28.245 46.811 1.00 75.19 1325 SER A CA 1
ATOM 10198 C C . SER A 1 1325 ? -33.739 28.464 46.682 1.00 75.19 1325 SER A C 1
ATOM 10200 O O . SER A 1 1325 ? -34.501 27.901 47.462 1.00 75.19 1325 SER A O 1
ATOM 10202 N N . GLU A 1 1326 ? -34.168 29.301 45.736 1.00 79.00 1326 GLU A N 1
ATOM 10203 C CA . GLU A 1 1326 ? -35.559 29.724 45.548 1.00 79.00 1326 GLU A CA 1
ATOM 10204 C C . GLU A 1 1326 ? -35.849 29.858 44.042 1.00 79.00 1326 GLU A C 1
ATOM 10206 O O . GLU A 1 1326 ? -34.992 30.359 43.310 1.00 79.00 1326 GLU A O 1
ATOM 10211 N N . PRO A 1 1327 ? -37.028 29.439 43.547 1.00 83.06 1327 PRO A N 1
ATOM 10212 C CA . PRO A 1 1327 ? -37.393 29.635 42.147 1.00 83.06 1327 PRO A CA 1
ATOM 10213 C C . PRO A 1 1327 ? -37.594 31.122 41.820 1.00 83.06 1327 PRO A C 1
ATOM 10215 O O . PRO A 1 1327 ? -38.221 31.854 42.583 1.00 83.06 1327 PRO A O 1
ATOM 10218 N N . GLN A 1 1328 ? -37.125 31.553 40.644 1.00 84.31 1328 GLN A N 1
ATOM 10219 C CA . GLN A 1 1328 ? -37.511 32.839 40.041 1.00 84.31 1328 GLN A CA 1
ATOM 10220 C C . GLN A 1 1328 ? -38.991 32.842 39.637 1.00 84.31 1328 GLN A C 1
ATOM 10222 O O . GLN A 1 1328 ? -39.643 33.881 39.676 1.00 84.31 1328 GLN A O 1
ATOM 10227 N N . LEU A 1 1329 ? -39.510 31.678 39.238 1.00 84.31 1329 LEU A N 1
ATOM 10228 C CA . LEU A 1 1329 ? -40.904 31.470 38.865 1.00 84.31 1329 LEU A CA 1
ATOM 10229 C C . LEU A 1 1329 ? -41.354 30.080 39.321 1.00 84.31 1329 LEU A C 1
ATOM 10231 O O . LEU A 1 1329 ? -40.644 29.100 39.101 1.00 84.31 1329 LEU A O 1
ATOM 10235 N N . CYS A 1 1330 ? -42.542 29.990 39.912 1.00 86.25 1330 CYS A N 1
ATOM 10236 C CA . CYS A 1 1330 ? -43.223 28.735 40.219 1.00 86.25 1330 CYS A CA 1
ATOM 10237 C C . CYS A 1 1330 ? -44.692 28.871 39.810 1.00 86.25 1330 CYS A C 1
ATOM 10239 O O . CYS A 1 1330 ? -45.340 29.846 40.187 1.00 86.25 1330 CYS A O 1
ATOM 10241 N N . VAL A 1 1331 ? -45.203 27.921 39.026 1.00 83.56 1331 VAL A N 1
ATOM 10242 C CA . VAL A 1 1331 ? -46.564 27.942 38.468 1.00 83.56 1331 VAL A CA 1
ATOM 10243 C C . VAL A 1 1331 ? -47.185 26.560 38.663 1.00 83.56 1331 VAL A C 1
ATOM 10245 O O . VAL A 1 1331 ? -46.566 25.551 38.315 1.00 83.56 1331 VAL A O 1
ATOM 10248 N N . THR A 1 1332 ? -48.384 26.466 39.244 1.00 84.62 1332 THR A N 1
ATOM 10249 C CA . THR A 1 1332 ? -48.995 25.152 39.505 1.00 84.62 1332 THR A CA 1
ATOM 10250 C C . THR A 1 1332 ? -49.608 24.560 38.236 1.00 84.62 1332 THR A C 1
ATOM 10252 O O . THR A 1 1332 ? -50.003 25.279 37.323 1.00 84.62 1332 THR A O 1
ATOM 10255 N N . HIS A 1 1333 ? -49.774 23.236 38.186 1.00 81.75 1333 HIS A N 1
ATOM 10256 C CA . HIS A 1 1333 ? -50.515 22.565 37.109 1.00 81.75 1333 HIS A CA 1
ATOM 10257 C C . HIS A 1 1333 ? -51.955 23.087 36.927 1.00 81.75 1333 HIS A C 1
ATOM 10259 O O . HIS A 1 1333 ? -52.504 22.937 35.841 1.00 81.75 1333 HIS A O 1
ATOM 10265 N N . GLN A 1 1334 ? -52.563 23.722 37.939 1.00 81.19 1334 GLN A N 1
ATOM 10266 C CA . GLN A 1 1334 ? -53.883 24.350 37.807 1.00 81.19 1334 GLN A CA 1
ATOM 10267 C C . GLN A 1 1334 ? -53.789 25.683 37.055 1.00 81.19 1334 GLN A C 1
ATOM 10269 O O . GLN A 1 1334 ? -54.531 25.891 36.096 1.00 81.19 1334 GLN A O 1
ATOM 10274 N N . ASP A 1 1335 ? -52.832 26.538 37.424 1.00 77.44 1335 ASP A N 1
ATOM 10275 C CA . ASP A 1 1335 ? -52.558 27.811 36.744 1.00 77.44 1335 ASP A CA 1
ATOM 10276 C C . ASP A 1 1335 ? -52.092 27.602 35.292 1.00 77.44 1335 ASP A C 1
ATOM 10278 O O . ASP A 1 1335 ? -52.521 28.320 34.393 1.00 77.44 1335 ASP A O 1
ATOM 10282 N N . LEU A 1 1336 ? -51.253 26.587 35.045 1.00 75.50 1336 LEU A N 1
ATOM 10283 C CA . LEU A 1 1336 ? -50.763 26.228 33.707 1.00 75.50 1336 LEU A CA 1
ATOM 10284 C C . LEU A 1 1336 ? -51.881 25.712 32.792 1.00 75.50 1336 LEU A C 1
ATOM 10286 O O . LEU A 1 1336 ? -51.832 25.934 31.585 1.00 75.50 1336 LEU A O 1
ATOM 10290 N N . TYR A 1 1337 ? -52.861 24.992 33.348 1.00 74.38 1337 TYR A N 1
ATOM 10291 C CA . TYR A 1 1337 ? -53.913 24.341 32.566 1.00 74.38 1337 TYR A CA 1
ATOM 10292 C C . TYR A 1 1337 ? -55.124 25.247 32.306 1.00 74.38 1337 TYR A C 1
ATOM 10294 O O . TYR A 1 1337 ? -55.714 25.190 31.228 1.00 74.38 1337 TYR A O 1
ATOM 10302 N N . TYR A 1 1338 ? -55.490 26.091 33.277 1.00 75.94 1338 TYR A N 1
ATOM 10303 C CA . TYR A 1 1338 ? -56.636 27.004 33.179 1.00 75.94 1338 TYR A CA 1
ATOM 10304 C C . TYR A 1 1338 ? -56.257 28.465 32.886 1.00 75.94 1338 TYR A C 1
ATOM 10306 O O . TYR A 1 1338 ? -57.134 29.256 32.539 1.00 75.94 1338 TYR A O 1
ATOM 10314 N N . GLY A 1 1339 ? -54.971 28.816 32.983 1.00 61.66 1339 GLY A N 1
ATOM 10315 C CA . GLY A 1 1339 ? -54.453 30.174 32.821 1.00 61.66 1339 GLY A CA 1
ATOM 10316 C C . GLY A 1 1339 ? -54.595 31.032 34.085 1.00 61.66 1339 GLY A C 1
ATOM 10317 O O . GLY A 1 1339 ? -55.546 30.897 34.858 1.00 61.66 1339 GLY A O 1
ATOM 10318 N N . HIS A 1 1340 ? -53.666 31.972 34.288 1.00 52.47 1340 HIS A N 1
ATOM 10319 C CA . HIS A 1 1340 ? -53.788 32.993 35.335 1.00 52.47 1340 HIS A CA 1
ATOM 10320 C C . HIS A 1 1340 ? -54.965 33.936 35.036 1.00 52.47 1340 HIS A C 1
ATOM 10322 O O . HIS A 1 1340 ? -54.835 34.893 34.272 1.00 52.47 1340 HIS A O 1
ATOM 10328 N N . GLY A 1 1341 ? -56.121 33.658 35.644 1.00 40.12 1341 GLY A N 1
ATOM 10329 C CA . GLY A 1 1341 ? -57.350 34.402 35.368 1.00 40.12 1341 GLY A CA 1
ATOM 10330 C C . GLY A 1 1341 ? -58.481 34.200 36.374 1.00 40.12 1341 GLY A C 1
ATOM 10331 O O . GLY A 1 1341 ? -59.631 34.102 35.944 1.00 40.12 1341 GLY A O 1
ATOM 10332 N N . ARG A 1 1342 ? -58.200 34.093 37.690 1.00 33.34 1342 ARG A N 1
ATOM 10333 C CA . ARG A 1 1342 ? -59.282 34.005 38.701 1.00 33.34 1342 ARG A CA 1
ATOM 10334 C C . ARG A 1 1342 ? -59.010 34.396 40.169 1.00 33.34 1342 ARG A C 1
ATOM 10336 O O . ARG A 1 1342 ? -59.687 33.863 41.041 1.00 33.34 1342 ARG A O 1
ATOM 10343 N N . VAL A 1 1343 ? -58.138 35.371 40.456 1.00 32.59 1343 VAL A N 1
ATOM 10344 C CA . VAL A 1 1343 ? -58.262 36.208 41.678 1.00 32.59 1343 VAL A CA 1
ATOM 10345 C C . VAL A 1 1343 ? -57.815 37.644 41.380 1.00 32.59 1343 VAL A C 1
ATOM 10347 O O . VAL A 1 1343 ? -56.622 37.923 41.325 1.00 32.59 1343 VAL A O 1
ATOM 10350 N N . GLU A 1 1344 ? -58.766 38.568 41.255 1.00 26.48 1344 GLU A N 1
ATOM 10351 C CA . GLU A 1 1344 ? -58.538 39.987 41.556 1.00 26.48 1344 GLU A CA 1
ATOM 10352 C C . GLU A 1 1344 ? -59.205 40.267 42.909 1.00 26.48 1344 GLU A C 1
ATOM 10354 O O . GLU A 1 1344 ? -60.377 39.930 43.081 1.00 26.48 1344 GLU A O 1
ATOM 10359 N N . GLY A 1 1345 ? -58.477 40.838 43.879 1.00 28.91 1345 GLY A N 1
ATOM 10360 C CA . GLY A 1 1345 ? -59.061 41.196 45.184 1.00 28.91 1345 GLY A CA 1
ATOM 10361 C C . GLY A 1 1345 ? -58.269 40.843 46.450 1.00 28.91 1345 GLY A C 1
ATOM 10362 O O . GLY A 1 1345 ? -58.889 40.512 47.455 1.00 28.91 1345 GLY A O 1
ATOM 10363 N N . ALA A 1 1346 ? -56.932 40.921 46.442 1.00 30.27 1346 ALA A N 1
ATOM 10364 C CA . ALA A 1 1346 ? -56.133 40.916 47.676 1.00 30.27 1346 ALA A CA 1
ATOM 10365 C C . ALA A 1 1346 ? -54.797 41.664 47.494 1.00 30.27 1346 ALA A C 1
ATOM 10367 O O . ALA A 1 1346 ? -53.776 41.068 47.162 1.00 30.27 1346 ALA A O 1
ATOM 10368 N N . SER A 1 1347 ? -54.800 42.981 47.707 1.00 26.81 1347 SER A N 1
ATOM 10369 C CA . SER A 1 1347 ? -53.574 43.775 47.864 1.00 26.81 1347 SER A CA 1
ATOM 10370 C C . SER A 1 1347 ? -53.026 43.631 49.285 1.00 26.81 1347 SER A C 1
ATOM 10372 O O . SER A 1 1347 ? -53.785 43.825 50.236 1.00 26.81 1347 SER A O 1
ATOM 10374 N N . LEU A 1 1348 ? -51.725 43.383 49.443 1.00 31.72 1348 LEU A N 1
ATOM 10375 C CA . LEU A 1 1348 ? -51.034 43.547 50.724 1.00 31.72 1348 LEU A CA 1
ATOM 10376 C C . LEU A 1 1348 ? -49.562 43.913 50.493 1.00 31.72 1348 LEU A C 1
ATOM 10378 O O . LEU A 1 1348 ? -48.833 43.181 49.827 1.00 31.72 1348 LEU A O 1
ATOM 10382 N N . ASP A 1 1349 ? -49.157 45.063 51.032 1.00 31.88 1349 ASP A N 1
ATOM 10383 C CA . ASP A 1 1349 ? -47.792 45.583 50.949 1.00 31.88 1349 ASP A CA 1
ATOM 10384 C C . ASP A 1 1349 ? -46.806 44.832 51.858 1.00 31.88 1349 ASP A C 1
ATOM 10386 O O . ASP A 1 1349 ? -47.175 44.144 52.812 1.00 31.88 1349 ASP A O 1
ATOM 10390 N N . ILE A 1 1350 ? -45.516 44.985 51.556 1.00 31.44 1350 ILE A N 1
ATOM 10391 C CA . ILE A 1 1350 ? -44.411 44.284 52.218 1.00 31.44 1350 ILE A CA 1
ATOM 10392 C C . ILE A 1 1350 ? -43.898 45.089 53.422 1.00 31.44 1350 ILE A C 1
ATOM 10394 O O . ILE A 1 1350 ? -43.449 46.223 53.262 1.00 31.44 1350 ILE A O 1
ATOM 10398 N N . GLY A 1 1351 ? -43.828 44.473 54.609 1.00 29.86 1351 GLY A N 1
ATOM 10399 C CA . GLY A 1 1351 ? -43.045 45.019 55.724 1.00 29.86 1351 GLY A CA 1
ATOM 10400 C C . GLY A 1 1351 ? -43.145 44.248 57.046 1.00 29.86 1351 GLY A C 1
ATOM 10401 O O . GLY A 1 1351 ? -44.234 43.872 57.463 1.00 29.86 1351 GLY A O 1
ATOM 10402 N N . GLY A 1 1352 ? -42.010 44.087 57.743 1.00 29.98 1352 GLY A N 1
ATOM 10403 C CA . GLY A 1 1352 ? -41.965 43.712 59.169 1.00 29.98 1352 GLY A CA 1
ATOM 10404 C C . GLY A 1 1352 ? -41.312 42.360 59.492 1.00 29.98 1352 GLY A C 1
ATOM 10405 O O . GLY A 1 1352 ? -41.949 41.317 59.427 1.00 29.98 1352 GLY A O 1
ATOM 10406 N N . VAL A 1 1353 ? -40.042 42.393 59.908 1.00 27.14 1353 VAL A N 1
ATOM 10407 C CA . VAL A 1 1353 ? -39.283 41.240 60.437 1.00 27.14 1353 VAL A CA 1
ATOM 10408 C C . VAL A 1 1353 ? -39.720 40.896 61.871 1.00 27.14 1353 VAL A C 1
ATOM 10410 O O . VAL A 1 1353 ? -39.881 41.801 62.685 1.00 27.14 1353 VAL A O 1
ATOM 10413 N N . GLY A 1 1354 ? -39.807 39.605 62.219 1.00 28.94 1354 GLY A N 1
ATOM 10414 C CA . GLY A 1 1354 ? -39.932 39.131 63.607 1.00 28.94 1354 GLY A CA 1
ATOM 10415 C C . GLY A 1 1354 ? -40.125 37.611 63.709 1.00 28.94 1354 GLY A C 1
ATOM 10416 O O . GLY A 1 1354 ? -40.741 37.017 62.829 1.00 28.94 1354 GLY A O 1
ATOM 10417 N N . ALA A 1 1355 ? -39.602 36.975 64.762 1.00 27.31 1355 ALA A N 1
ATOM 10418 C CA . ALA A 1 1355 ? -39.704 35.529 65.003 1.00 27.31 1355 ALA A CA 1
ATOM 10419 C C . ALA A 1 1355 ? -40.133 35.234 66.453 1.00 27.31 1355 ALA A C 1
ATOM 10421 O O . ALA A 1 1355 ? -39.710 35.965 67.343 1.00 27.31 1355 ALA A O 1
ATOM 10422 N N . ASP A 1 1356 ? -40.959 34.197 66.680 1.00 28.31 1356 ASP A N 1
ATOM 10423 C CA . ASP A 1 1356 ? -40.591 32.980 67.446 1.00 28.31 1356 ASP A CA 1
ATOM 10424 C C . ASP A 1 1356 ? -41.782 32.052 67.821 1.00 28.31 1356 ASP A C 1
ATOM 10426 O O . ASP A 1 1356 ? -42.948 32.429 67.758 1.00 28.31 1356 ASP A O 1
ATOM 10430 N N . ALA A 1 1357 ? -41.436 30.825 68.248 1.00 29.38 1357 ALA A N 1
ATOM 10431 C CA . ALA A 1 1357 ? -42.160 29.937 69.185 1.00 29.38 1357 ALA A CA 1
ATOM 10432 C C . ALA A 1 1357 ? -43.584 29.375 68.876 1.00 29.38 1357 ALA A C 1
ATOM 10434 O O . ALA A 1 1357 ? -44.612 29.859 69.335 1.00 29.38 1357 ALA A O 1
ATOM 10435 N N . ALA A 1 1358 ? -43.589 28.203 68.232 1.00 26.58 1358 ALA A N 1
ATOM 10436 C CA . ALA A 1 1358 ? -44.353 26.974 68.545 1.00 26.58 1358 ALA A CA 1
ATOM 10437 C C . ALA A 1 1358 ? -45.679 26.971 69.380 1.00 26.58 1358 ALA A C 1
ATOM 10439 O O . ALA A 1 1358 ? -45.673 27.054 70.603 1.00 26.58 1358 ALA A O 1
ATOM 10440 N N . ALA A 1 1359 ? -46.759 26.559 68.694 1.00 27.39 1359 ALA A N 1
ATOM 10441 C CA . ALA A 1 1359 ? -47.711 25.476 69.043 1.00 27.39 1359 ALA A CA 1
ATOM 10442 C C . ALA A 1 1359 ? -48.574 25.484 70.341 1.00 27.39 1359 ALA A C 1
ATOM 10444 O O . ALA A 1 1359 ? -48.109 25.097 71.410 1.00 27.39 1359 ALA A O 1
ATOM 10445 N N . ALA A 1 1360 ? -49.906 25.633 70.174 1.00 30.91 1360 ALA A N 1
ATOM 10446 C CA . ALA A 1 1360 ? -50.922 24.936 70.990 1.00 30.91 1360 ALA A CA 1
ATOM 10447 C C . ALA A 1 1360 ? -52.300 24.752 70.287 1.00 30.91 1360 ALA A C 1
ATOM 10449 O O . ALA A 1 1360 ? -52.999 25.701 69.954 1.00 30.91 1360 ALA A O 1
ATOM 10450 N N . SER A 1 1361 ? -52.660 23.483 70.103 1.00 27.14 1361 SER A N 1
ATOM 10451 C CA . SER A 1 1361 ? -53.943 22.803 69.832 1.00 27.14 1361 SER A CA 1
ATOM 10452 C C . SER A 1 1361 ? -55.340 23.474 69.977 1.00 27.14 1361 SER A C 1
ATOM 10454 O O . SER A 1 1361 ? -55.679 24.023 71.017 1.00 27.14 1361 SER A O 1
ATOM 10456 N N . LEU A 1 1362 ? -56.217 23.091 69.023 1.00 26.89 1362 LEU A N 1
ATOM 10457 C CA . LEU A 1 1362 ? -57.638 22.657 69.157 1.00 26.89 1362 LEU A CA 1
ATOM 10458 C C . LEU A 1 1362 ? -58.847 23.645 69.188 1.00 26.89 1362 LEU A C 1
ATOM 10460 O O . LEU A 1 1362 ? -59.219 24.213 70.205 1.00 26.89 1362 LEU A O 1
ATOM 10464 N N . SER A 1 1363 ? -59.600 23.587 68.073 1.00 28.02 1363 SER A N 1
ATOM 10465 C CA . SER A 1 1363 ? -61.075 23.462 67.942 1.00 28.02 1363 SER A CA 1
ATOM 10466 C C . SER A 1 1363 ? -62.058 24.513 68.499 1.00 28.02 1363 SER A C 1
ATOM 10468 O O . SER A 1 1363 ? -62.327 24.563 69.695 1.00 28.02 1363 SER A O 1
ATOM 10470 N N . SER A 1 1364 ? -62.822 25.140 67.591 1.00 31.67 1364 SER A N 1
ATOM 10471 C CA . SER A 1 1364 ? -64.306 25.114 67.602 1.00 31.67 1364 SER A CA 1
ATOM 10472 C C . SER A 1 1364 ? -64.905 25.649 66.282 1.00 31.67 1364 SER A C 1
ATOM 10474 O O . SER A 1 1364 ? -64.246 26.362 65.531 1.00 31.67 1364 SER A O 1
ATOM 10476 N N . LEU A 1 1365 ? -66.148 25.251 65.982 1.00 32.75 1365 LEU A N 1
ATOM 10477 C CA . LEU A 1 1365 ? -66.995 25.701 64.860 1.00 32.75 1365 LEU A CA 1
ATOM 10478 C C . LEU A 1 1365 ? -68.215 26.445 65.447 1.00 32.75 1365 LEU A C 1
ATOM 10480 O O . LEU A 1 1365 ? -68.614 26.110 66.566 1.00 32.75 1365 LEU A O 1
ATOM 10484 N N . PRO A 1 1366 ? -68.831 27.414 64.735 1.00 35.88 1366 PRO A N 1
ATOM 10485 C CA . PRO A 1 1366 ? -70.034 27.045 63.972 1.00 35.88 1366 PRO A CA 1
ATOM 10486 C C . PRO A 1 1366 ? -70.296 27.829 62.662 1.00 35.88 1366 PRO A C 1
ATOM 10488 O O . PRO A 1 1366 ? -69.698 28.858 62.363 1.00 35.88 1366 PRO A O 1
ATOM 10491 N N . ASN A 1 1367 ? -71.254 27.306 61.894 1.00 28.94 1367 ASN A N 1
ATOM 10492 C CA . ASN A 1 1367 ? -71.682 27.747 60.562 1.00 28.94 1367 ASN A CA 1
ATOM 10493 C C . ASN A 1 1367 ? -72.294 29.163 60.499 1.00 28.94 1367 ASN A C 1
ATOM 10495 O O . ASN A 1 1367 ? -73.115 29.520 61.339 1.00 28.94 1367 ASN A O 1
ATOM 10499 N N . THR A 1 1368 ? -72.099 29.845 59.364 1.00 33.91 1368 THR A N 1
ATOM 10500 C CA . THR A 1 1368 ? -73.177 30.586 58.669 1.00 33.91 1368 THR A CA 1
ATOM 10501 C C . THR A 1 1368 ? -73.126 30.287 57.162 1.00 33.91 1368 THR A C 1
ATOM 10503 O O . THR A 1 1368 ? -72.148 29.729 56.669 1.00 33.91 1368 THR A O 1
ATOM 10506 N N . SER A 1 1369 ? -74.220 30.544 56.442 1.00 29.25 1369 SER A N 1
ATOM 10507 C CA . SER A 1 1369 ? -74.486 29.988 55.106 1.00 29.25 1369 SER A CA 1
ATOM 10508 C C . SER A 1 1369 ? -74.139 30.919 53.938 1.00 29.25 1369 SER A C 1
ATOM 10510 O O . SER A 1 1369 ? -74.693 32.014 53.845 1.00 29.25 1369 SER A O 1
ATOM 10512 N N . THR A 1 1370 ? -73.380 30.417 52.961 1.00 35.62 1370 THR A N 1
ATOM 10513 C CA . THR A 1 1370 ? -73.324 30.939 51.580 1.00 35.62 1370 THR A CA 1
ATOM 10514 C C . THR A 1 1370 ? -73.321 29.788 50.563 1.00 35.62 1370 THR A C 1
ATOM 10516 O O . THR A 1 1370 ? -73.061 28.634 50.905 1.00 35.62 1370 THR A O 1
ATOM 10519 N N . VAL A 1 1371 ? -73.708 30.083 49.317 1.00 36.19 1371 VAL A N 1
ATOM 10520 C CA . VAL A 1 1371 ? -73.966 29.082 48.264 1.00 36.19 1371 VAL A CA 1
ATOM 10521 C C . VAL A 1 1371 ? -72.656 28.480 47.727 1.00 36.19 1371 VAL A C 1
ATOM 10523 O O . VAL A 1 1371 ? -71.744 29.243 47.402 1.00 36.19 1371 VAL A O 1
ATOM 10526 N N . PRO A 1 1372 ? -72.548 27.146 47.555 1.00 40.34 1372 PRO A N 1
ATOM 10527 C CA . PRO A 1 1372 ? -71.377 26.534 46.939 1.00 40.34 1372 PRO A CA 1
ATOM 10528 C C . PRO A 1 1372 ? -71.328 26.831 45.433 1.00 40.34 1372 PRO A C 1
ATOM 10530 O O . PRO A 1 1372 ? -72.112 26.300 44.646 1.00 40.34 1372 PRO A O 1
ATOM 10533 N N . VAL A 1 1373 ? -70.362 27.653 45.024 1.00 40.28 1373 VAL A N 1
ATOM 10534 C CA . VAL A 1 1373 ? -69.913 27.729 43.626 1.00 40.28 1373 VAL A CA 1
ATOM 10535 C C . VAL A 1 1373 ? -69.337 26.356 43.242 1.00 40.28 1373 VAL A C 1
ATOM 10537 O O . VAL A 1 1373 ? -68.572 25.798 44.032 1.00 40.28 1373 VAL A O 1
ATOM 10540 N N . PRO A 1 1374 ? -69.662 25.783 42.066 1.00 44.94 1374 PRO A N 1
ATOM 10541 C CA . PRO A 1 1374 ? -69.096 24.501 41.661 1.00 44.94 1374 PRO A CA 1
ATOM 10542 C C . PRO A 1 1374 ? -67.573 24.609 41.529 1.00 44.94 1374 PRO A C 1
ATOM 10544 O O . PRO A 1 1374 ? -67.061 25.434 40.767 1.00 44.94 1374 PRO A O 1
ATOM 10547 N N . CYS A 1 1375 ? -66.848 23.762 42.264 1.00 44.94 1375 CYS A N 1
ATOM 10548 C CA . CYS A 1 1375 ? -65.400 23.650 42.129 1.00 44.94 1375 CYS A CA 1
ATOM 10549 C C . CYS A 1 1375 ? -65.039 23.287 40.677 1.00 44.94 1375 CYS A C 1
ATOM 10551 O O . CYS A 1 1375 ? -65.676 22.393 40.109 1.00 44.94 1375 CYS A O 1
ATOM 10553 N N . PRO A 1 1376 ? -64.020 23.923 40.067 1.00 53.41 1376 PRO A N 1
ATOM 10554 C CA . PRO A 1 1376 ? -63.525 23.478 38.771 1.00 53.41 1376 PRO A CA 1
ATOM 10555 C C . PRO A 1 1376 ? -63.000 22.035 38.883 1.00 53.41 1376 PRO A C 1
ATOM 10557 O O . PRO A 1 1376 ? -62.484 21.655 39.941 1.00 53.41 1376 PRO A O 1
ATOM 10560 N N . PRO A 1 1377 ? -63.108 21.216 37.820 1.00 61.12 1377 PRO A N 1
ATOM 10561 C CA . PRO A 1 1377 ? -62.545 19.873 37.830 1.00 61.12 1377 PRO A CA 1
ATOM 10562 C C . PRO A 1 1377 ? -61.034 19.931 38.082 1.00 61.12 1377 PRO A C 1
ATOM 10564 O O . PRO A 1 1377 ? -60.350 20.863 37.649 1.00 61.12 1377 PRO A O 1
ATOM 10567 N N . LEU A 1 1378 ? -60.506 18.936 38.799 1.00 70.31 1378 LEU A N 1
ATOM 10568 C CA . LEU A 1 1378 ? -59.087 18.894 39.151 1.00 70.31 1378 LEU A CA 1
ATOM 10569 C C . LEU A 1 1378 ? -58.241 18.914 37.867 1.00 70.31 1378 LEU A C 1
ATOM 10571 O O . LEU A 1 1378 ? -58.446 18.071 36.992 1.00 70.31 1378 LEU A O 1
ATOM 10575 N N . ALA A 1 1379 ? -57.315 19.869 37.747 1.00 74.62 1379 ALA A N 1
ATOM 10576 C CA . ALA A 1 1379 ? -56.467 19.960 36.562 1.00 74.62 1379 ALA A CA 1
ATOM 10577 C C . ALA A 1 1379 ? -55.656 18.661 36.378 1.00 74.62 1379 ALA A C 1
ATOM 10579 O O . ALA A 1 1379 ? -55.204 18.069 37.368 1.00 74.62 1379 ALA A O 1
ATOM 10580 N N . PRO A 1 1380 ? -55.453 18.193 35.135 1.00 82.31 1380 PRO A N 1
ATOM 10581 C CA . PRO A 1 1380 ? -54.647 17.010 34.881 1.00 82.31 1380 PRO A CA 1
ATOM 10582 C C . PRO A 1 1380 ? -53.196 17.271 35.308 1.00 82.31 1380 PRO A C 1
ATOM 10584 O O . PRO A 1 1380 ? -52.652 18.356 35.107 1.00 82.31 1380 PRO A O 1
ATOM 10587 N N . ARG A 1 1381 ? -52.549 16.268 35.906 1.00 85.25 1381 ARG A N 1
ATOM 10588 C CA . ARG A 1 1381 ? -51.150 16.392 36.339 1.00 85.25 1381 ARG A CA 1
ATOM 10589 C C . ARG A 1 1381 ? -50.198 16.437 35.146 1.00 85.25 1381 ARG A C 1
ATOM 10591 O O . ARG A 1 1381 ? -50.485 15.857 34.099 1.00 85.25 1381 ARG A O 1
ATOM 10598 N N . ILE A 1 1382 ? -49.046 17.075 35.330 1.00 82.50 1382 ILE A N 1
ATOM 10599 C CA . ILE A 1 1382 ? -47.949 17.056 34.356 1.00 82.50 1382 ILE A CA 1
ATOM 10600 C C . ILE A 1 1382 ? -47.364 15.634 34.332 1.00 82.50 1382 ILE A C 1
ATOM 10602 O O . ILE A 1 1382 ? -47.056 15.058 35.378 1.00 82.50 1382 ILE A O 1
ATOM 10606 N N . VAL A 1 1383 ? -47.229 15.055 33.140 1.00 79.56 1383 VAL A N 1
ATOM 10607 C CA . VAL A 1 1383 ? -46.682 13.703 32.916 1.00 79.56 1383 VAL A CA 1
ATOM 10608 C C . VAL A 1 1383 ? -45.340 13.745 32.186 1.00 79.56 1383 VAL A C 1
ATOM 10610 O O . VAL A 1 1383 ? -44.529 12.844 32.397 1.00 79.56 1383 VAL A O 1
ATOM 10613 N N . ARG A 1 1384 ? -45.067 14.791 31.389 1.00 74.06 1384 ARG A N 1
ATOM 10614 C CA . ARG A 1 1384 ? -43.738 15.095 30.820 1.00 74.06 1384 ARG A CA 1
ATOM 10615 C C . ARG A 1 1384 ? -43.491 16.597 30.710 1.00 74.06 1384 ARG A C 1
ATOM 10617 O O . ARG A 1 1384 ? -44.436 17.369 30.564 1.00 74.06 1384 ARG A O 1
ATOM 10624 N N . CYS A 1 1385 ? -42.214 16.970 30.731 1.00 80.31 1385 CYS A N 1
ATOM 10625 C CA . CYS A 1 1385 ? -41.707 18.324 30.527 1.00 80.31 1385 CYS A CA 1
ATOM 10626 C C . CYS A 1 1385 ? -40.476 18.271 29.609 1.00 80.31 1385 CYS A C 1
ATOM 10628 O O . CYS A 1 1385 ? -39.644 17.379 29.765 1.00 80.31 1385 CYS A O 1
ATOM 10630 N N . SER A 1 1386 ? -40.363 19.213 28.671 1.00 75.19 1386 SER A N 1
ATOM 10631 C CA . SER A 1 1386 ? -39.234 19.338 27.742 1.00 75.19 1386 SER A CA 1
ATOM 10632 C C . SER A 1 1386 ? -38.892 20.796 27.486 1.00 75.19 1386 SER A C 1
ATOM 10634 O O . SER A 1 1386 ? -39.783 21.641 27.462 1.00 75.19 1386 SER A O 1
ATOM 10636 N N . VAL A 1 1387 ? -37.608 21.093 27.290 1.00 73.00 1387 VAL A N 1
ATOM 10637 C CA . VAL A 1 1387 ? -37.071 22.460 27.316 1.00 73.00 1387 VAL A CA 1
ATOM 10638 C C . VAL A 1 1387 ? -36.238 22.726 26.061 1.00 73.00 1387 VAL A C 1
ATOM 10640 O O . VAL A 1 1387 ? -35.295 21.994 25.761 1.00 73.00 1387 VAL A O 1
ATOM 10643 N N . GLY A 1 1388 ? -36.554 23.777 25.309 1.00 67.81 1388 GLY A N 1
ATOM 10644 C CA . GLY A 1 1388 ? -35.785 24.205 24.142 1.00 67.81 1388 GLY A CA 1
ATOM 10645 C C . GLY A 1 1388 ? -34.710 25.225 24.512 1.00 67.81 1388 GLY A C 1
ATOM 10646 O O . GLY A 1 1388 ? -35.026 26.403 24.663 1.00 67.81 1388 GLY A O 1
ATOM 10647 N N . ILE A 1 1389 ? -33.435 24.811 24.611 1.00 66.06 1389 ILE A N 1
ATOM 10648 C CA . ILE A 1 1389 ? -32.349 25.689 25.103 1.00 66.06 1389 ILE A CA 1
ATOM 10649 C C . ILE A 1 1389 ? -32.243 26.990 24.294 1.00 66.06 1389 ILE A C 1
ATOM 10651 O O . ILE A 1 1389 ? -32.089 28.054 24.876 1.00 66.06 1389 ILE A O 1
ATOM 10655 N N . HIS A 1 1390 ? -32.364 26.912 22.963 1.00 57.69 1390 HIS A N 1
ATOM 10656 C CA . HIS A 1 1390 ? -32.174 28.045 22.051 1.00 57.69 1390 HIS A CA 1
ATOM 10657 C C . HIS A 1 1390 ? -33.463 28.819 21.748 1.00 57.69 1390 HIS A C 1
ATOM 10659 O O . HIS A 1 1390 ? -33.385 29.927 21.225 1.00 57.69 1390 HIS A O 1
ATOM 10665 N N . THR A 1 1391 ? -34.631 28.247 22.051 1.00 58.59 1391 THR A N 1
ATOM 10666 C CA . THR A 1 1391 ? -35.945 28.863 21.807 1.00 58.59 1391 THR A CA 1
ATOM 10667 C C . THR A 1 1391 ? -36.555 29.460 23.078 1.00 58.59 1391 THR A C 1
ATOM 10669 O O . THR A 1 1391 ? -37.438 30.307 22.991 1.00 58.59 1391 THR A O 1
ATOM 10672 N N . GLY A 1 1392 ? -36.082 29.053 24.262 1.00 61.62 1392 GLY A N 1
ATOM 10673 C CA . GLY A 1 1392 ? -36.615 29.497 25.552 1.00 61.62 1392 GLY A CA 1
ATOM 10674 C C . GLY A 1 1392 ? -38.011 28.957 25.862 1.00 61.62 1392 GLY A C 1
ATOM 10675 O O . GLY A 1 1392 ? -38.721 29.527 26.691 1.00 61.62 1392 GLY A O 1
ATOM 10676 N N . LEU A 1 1393 ? -38.416 27.885 25.176 1.00 67.69 1393 LEU A N 1
ATOM 10677 C CA . LEU A 1 1393 ? -39.758 27.322 25.265 1.00 67.69 1393 LEU A CA 1
ATOM 10678 C C . LEU A 1 1393 ? -39.780 26.041 26.100 1.00 67.69 1393 LEU A C 1
ATOM 10680 O O . LEU A 1 1393 ? -38.831 25.254 26.084 1.00 67.69 1393 LEU A O 1
ATOM 10684 N N . VAL A 1 1394 ? -40.879 25.833 26.820 1.00 73.88 1394 VAL A N 1
ATOM 10685 C CA . VAL A 1 1394 ? -41.125 24.654 27.650 1.00 73.88 1394 VAL A CA 1
ATOM 10686 C C . VAL A 1 1394 ? -42.420 23.985 27.210 1.00 73.88 1394 VAL A C 1
ATOM 10688 O O . VAL A 1 1394 ? -43.494 24.572 27.303 1.00 73.88 1394 VAL A O 1
ATOM 10691 N N . GLY A 1 1395 ? -42.315 22.740 26.758 1.00 76.12 1395 GLY A N 1
ATOM 10692 C CA . GLY A 1 1395 ? -43.443 21.898 26.384 1.00 76.12 1395 GLY A CA 1
ATOM 10693 C C . GLY A 1 1395 ? -43.851 21.007 27.548 1.00 76.12 1395 GLY A C 1
ATOM 10694 O O . GLY A 1 1395 ? -43.037 20.212 28.022 1.00 76.12 1395 GLY A O 1
ATOM 10695 N N . LEU A 1 1396 ? -45.103 21.113 27.991 1.00 77.94 1396 LEU A N 1
ATOM 10696 C CA . LEU A 1 1396 ? -45.675 20.269 29.039 1.00 77.94 1396 LEU A CA 1
ATOM 10697 C C . LEU A 1 1396 ? -46.769 19.376 28.455 1.00 77.94 1396 LEU A C 1
ATOM 10699 O O . LEU A 1 1396 ? -47.683 19.859 27.788 1.00 77.94 1396 LEU A O 1
ATOM 10703 N N . CYS A 1 1397 ? -46.700 18.079 28.753 1.00 78.00 1397 CYS A N 1
ATOM 10704 C CA . CYS A 1 1397 ? -47.762 17.124 28.448 1.00 78.00 1397 CYS A CA 1
ATOM 10705 C C . CYS A 1 1397 ? -48.488 16.729 29.733 1.00 78.00 1397 CYS A C 1
ATOM 10707 O O . CYS A 1 1397 ? -47.855 16.333 30.718 1.00 78.00 1397 CYS A O 1
ATOM 10709 N N . PHE A 1 1398 ? -49.815 16.783 29.702 1.00 81.56 1398 PHE A N 1
ATOM 10710 C CA . PHE A 1 1398 ? -50.689 16.492 30.832 1.00 81.56 1398 PHE A CA 1
ATOM 10711 C C . PHE A 1 1398 ? -51.290 15.080 30.759 1.00 81.56 1398 PHE A C 1
ATOM 10713 O O . PHE A 1 1398 ? -51.343 14.450 29.703 1.00 81.56 1398 PHE A O 1
ATOM 10720 N N . GLN A 1 1399 ? -51.782 14.590 31.898 1.00 81.31 1399 GLN A N 1
ATOM 10721 C CA . GLN A 1 1399 ? -52.320 13.234 32.084 1.00 81.31 1399 GLN A CA 1
ATOM 10722 C C . GLN A 1 1399 ? -53.525 12.876 31.191 1.00 81.31 1399 GLN A C 1
ATOM 10724 O O . GLN A 1 1399 ? -53.824 11.698 31.022 1.00 81.31 1399 GLN A O 1
ATOM 10729 N N . ASN A 1 1400 ? -54.207 13.861 30.606 1.00 78.25 1400 ASN A N 1
ATOM 10730 C CA . ASN A 1 1400 ? -55.331 13.673 29.684 1.00 78.25 1400 ASN A CA 1
ATOM 10731 C C . ASN A 1 1400 ? -54.920 13.722 28.196 1.00 78.25 1400 ASN A C 1
ATOM 10733 O O . ASN A 1 1400 ? -55.762 14.016 27.354 1.00 78.25 1400 ASN A O 1
ATOM 10737 N N . ASN A 1 1401 ? -53.644 13.473 27.874 1.00 68.75 1401 ASN A N 1
ATOM 10738 C CA . ASN A 1 1401 ? -53.079 13.574 26.519 1.00 68.75 1401 ASN A CA 1
ATOM 10739 C C . ASN A 1 1401 ? -53.303 14.956 25.867 1.00 68.75 1401 ASN A C 1
ATOM 10741 O O . ASN A 1 1401 ? -53.509 15.066 24.660 1.00 68.75 1401 ASN A O 1
ATOM 10745 N N . THR A 1 1402 ? -53.247 16.026 26.664 1.00 70.44 1402 THR A N 1
ATOM 10746 C CA . THR A 1 1402 ? -53.151 17.396 26.139 1.00 70.44 1402 THR A CA 1
ATOM 10747 C C . THR A 1 1402 ? -51.734 17.933 26.307 1.00 70.44 1402 THR A C 1
ATOM 10749 O O . THR A 1 1402 ? -51.015 17.536 27.229 1.00 70.44 1402 THR A O 1
ATOM 10752 N N . TYR A 1 1403 ? -51.334 18.847 25.428 1.00 71.50 1403 TYR A N 1
ATOM 10753 C CA . TYR A 1 1403 ? -50.027 19.502 25.440 1.00 71.50 1403 TYR A CA 1
ATOM 10754 C C . TYR A 1 1403 ? -50.203 21.025 25.463 1.00 71.50 1403 TYR A C 1
ATOM 10756 O O . TYR A 1 1403 ? -51.066 21.566 24.771 1.00 71.50 1403 TYR A O 1
ATOM 10764 N N . ALA A 1 1404 ? -49.341 21.730 26.193 1.00 72.81 1404 ALA A N 1
ATOM 10765 C CA . ALA A 1 1404 ? -49.196 23.181 26.086 1.00 72.81 1404 ALA A CA 1
ATOM 10766 C C . ALA A 1 1404 ? -47.717 23.592 26.031 1.00 72.81 1404 ALA A C 1
ATOM 10768 O O . ALA A 1 1404 ? -46.882 23.018 26.733 1.00 72.81 1404 ALA A O 1
ATOM 10769 N N . ALA A 1 1405 ? -47.411 24.602 25.213 1.00 72.12 1405 ALA A N 1
ATOM 10770 C CA . ALA A 1 1405 ? -46.111 25.266 25.199 1.00 72.12 1405 ALA A CA 1
ATOM 10771 C C . ALA A 1 1405 ? -46.161 26.554 26.033 1.00 72.12 1405 ALA A C 1
ATOM 10773 O O . ALA A 1 1405 ? -47.145 27.295 25.982 1.00 72.12 1405 ALA A O 1
ATOM 10774 N N . PHE A 1 1406 ? -45.082 26.841 26.752 1.00 72.44 1406 PHE A N 1
ATOM 10775 C CA . PHE A 1 1406 ? -44.907 28.024 27.593 1.00 72.44 1406 PHE A CA 1
ATOM 10776 C C . PHE A 1 1406 ? -43.574 28.704 27.271 1.00 72.44 1406 PHE A C 1
ATOM 10778 O O . PHE A 1 1406 ? -42.632 28.047 26.831 1.00 72.44 1406 PHE A O 1
ATOM 10785 N N . ASN A 1 1407 ? -43.468 30.009 27.514 1.00 70.81 1407 ASN A N 1
ATOM 10786 C CA . ASN A 1 1407 ? -42.194 30.730 27.429 1.00 70.81 1407 ASN A CA 1
ATOM 10787 C C . ASN A 1 1407 ? -41.496 30.860 28.799 1.00 70.81 1407 ASN A C 1
ATOM 10789 O O . ASN A 1 1407 ? -42.025 30.466 29.841 1.00 70.81 1407 ASN A O 1
ATOM 10793 N N . THR A 1 1408 ? -40.320 31.491 28.808 1.00 66.69 1408 THR A N 1
ATOM 10794 C CA . THR A 1 1408 ? -39.493 31.763 30.003 1.00 66.69 1408 THR A CA 1
ATOM 10795 C C . THR A 1 1408 ? -40.155 32.606 31.101 1.00 66.69 1408 THR A C 1
ATOM 10797 O O . THR A 1 1408 ? -39.581 32.754 32.177 1.00 66.69 1408 THR A O 1
ATOM 10800 N N . LYS A 1 1409 ? -41.347 33.163 30.858 1.00 68.06 1409 LYS A N 1
ATOM 10801 C CA . LYS A 1 1409 ? -42.149 33.927 31.828 1.00 68.06 1409 LYS A CA 1
ATOM 10802 C C . LYS A 1 1409 ? -43.368 33.141 32.333 1.00 68.06 1409 LYS A C 1
ATOM 10804 O O . LYS A 1 1409 ? -44.209 33.710 33.019 1.00 68.06 1409 LYS A O 1
ATOM 10809 N N . GLY A 1 1410 ? -43.498 31.861 31.968 1.00 64.56 1410 GLY A N 1
ATOM 10810 C CA . GLY A 1 1410 ? -44.662 31.025 32.287 1.00 64.56 1410 GLY A CA 1
ATOM 10811 C C . GLY A 1 1410 ? -45.926 31.379 31.501 1.00 64.56 1410 GLY A C 1
ATOM 10812 O O . GLY A 1 1410 ? -46.995 30.855 31.805 1.00 64.56 1410 GLY A O 1
ATOM 10813 N N . LEU A 1 1411 ? -45.830 32.251 30.491 1.00 67.44 1411 LEU A N 1
ATOM 10814 C CA . LEU A 1 1411 ? -46.960 32.566 29.623 1.00 67.44 1411 LEU A CA 1
ATOM 10815 C C . LEU A 1 1411 ? -47.168 31.411 28.645 1.00 67.44 1411 LEU A C 1
ATOM 10817 O O . LEU A 1 1411 ? -46.233 31.016 27.944 1.00 67.44 1411 LEU A O 1
ATOM 10821 N N . ILE A 1 1412 ? -48.394 30.891 28.600 1.00 69.56 1412 ILE A N 1
ATOM 10822 C CA . ILE A 1 1412 ? -48.809 29.891 27.617 1.00 69.56 1412 ILE A CA 1
ATOM 10823 C C . ILE A 1 1412 ? -48.789 30.523 26.214 1.00 69.56 1412 ILE A C 1
ATOM 10825 O O . ILE A 1 1412 ? -49.247 31.651 26.028 1.00 69.56 1412 ILE A O 1
ATOM 10829 N N . LEU A 1 1413 ? -48.205 29.824 25.240 1.00 63.84 1413 LEU A N 1
ATOM 10830 C CA . LEU A 1 1413 ? -48.102 30.281 23.846 1.00 63.84 1413 LEU A CA 1
ATOM 10831 C C . LEU A 1 1413 ? -49.244 29.776 22.965 1.00 63.84 1413 LEU A C 1
ATOM 10833 O O . LEU A 1 1413 ? -49.535 30.376 21.933 1.00 63.84 1413 LEU A O 1
ATOM 10837 N N . ASN A 1 1414 ? -49.897 28.702 23.396 1.00 62.25 1414 ASN A N 1
ATOM 10838 C CA . ASN A 1 1414 ? -51.123 28.194 22.804 1.00 62.25 1414 ASN A CA 1
ATOM 10839 C C . ASN A 1 1414 ? -52.264 28.676 23.698 1.00 62.25 1414 ASN A C 1
ATOM 10841 O O . ASN A 1 1414 ? -52.213 28.419 24.897 1.00 62.25 1414 ASN A O 1
ATOM 10845 N N . GLU A 1 1415 ? -53.293 29.349 23.177 1.00 61.50 1415 GLU A N 1
ATOM 10846 C CA . GLU A 1 1415 ? -54.314 29.974 24.047 1.00 61.50 1415 GLU A CA 1
ATOM 10847 C C . GLU A 1 1415 ? -55.033 28.981 24.981 1.00 61.50 1415 GLU A C 1
ATOM 10849 O O . GLU A 1 1415 ? -55.577 29.376 26.014 1.00 61.50 1415 GLU A O 1
ATOM 10854 N N . ARG A 1 1416 ? -55.022 27.685 24.633 1.00 66.44 1416 ARG A N 1
ATOM 10855 C CA . ARG A 1 1416 ? -55.438 26.560 25.481 1.00 66.44 1416 ARG A CA 1
ATOM 10856 C C . ARG A 1 1416 ? -54.526 25.346 25.248 1.00 66.44 1416 ARG A C 1
ATOM 10858 O O . ARG A 1 1416 ? -53.951 25.230 24.162 1.00 66.44 1416 ARG A O 1
ATOM 10865 N N . PRO A 1 1417 ? -54.430 24.405 26.207 1.00 67.12 1417 PRO A N 1
ATOM 10866 C CA . PRO A 1 1417 ? -53.820 23.098 25.968 1.00 67.12 1417 PRO A CA 1
ATOM 10867 C C . PRO A 1 1417 ? -54.499 22.374 24.796 1.00 67.12 1417 PRO A C 1
ATOM 10869 O O . PRO A 1 1417 ? -55.717 22.190 24.793 1.00 67.12 1417 PRO A O 1
ATOM 10872 N N . LEU A 1 1418 ? -53.711 21.961 23.804 1.00 64.06 1418 LEU A N 1
ATOM 10873 C CA . LEU A 1 1418 ? -54.186 21.269 22.605 1.00 64.06 1418 LEU A CA 1
ATOM 10874 C C . LEU A 1 1418 ? -54.362 19.775 22.894 1.00 64.06 1418 LEU A C 1
ATOM 10876 O O . LEU A 1 1418 ? -53.514 19.163 23.546 1.00 64.06 1418 LEU A O 1
ATOM 10880 N N . ALA A 1 1419 ? -55.459 19.186 22.418 1.00 60.38 1419 ALA A N 1
ATOM 10881 C CA . ALA A 1 1419 ? -55.752 17.766 22.588 1.00 60.38 1419 ALA A CA 1
ATOM 10882 C C . ALA A 1 1419 ? -55.055 16.922 21.516 1.00 60.38 1419 ALA A C 1
ATOM 10884 O O . ALA A 1 1419 ? -55.278 17.124 20.324 1.00 60.38 1419 ALA A O 1
ATOM 10885 N N . VAL A 1 1420 ? -54.250 15.944 21.941 1.00 56.84 1420 VAL A N 1
ATOM 10886 C CA . VAL A 1 1420 ? -53.643 14.956 21.041 1.00 56.84 1420 VAL A CA 1
ATOM 10887 C C . VAL A 1 1420 ? -54.684 13.869 20.765 1.00 56.84 1420 VAL A C 1
ATOM 10889 O O . VAL A 1 1420 ? -54.743 12.839 21.439 1.00 56.84 1420 VAL A O 1
ATOM 10892 N N . MET A 1 1421 ? -55.573 14.163 19.816 1.00 48.16 1421 MET A N 1
ATOM 10893 C CA . MET A 1 1421 ? -56.656 13.278 19.384 1.00 48.16 1421 MET A CA 1
ATOM 10894 C C . MET A 1 1421 ? -56.110 12.170 18.479 1.00 48.16 1421 MET A C 1
ATOM 10896 O O . MET A 1 1421 ? -55.701 12.441 17.350 1.00 48.16 1421 MET A O 1
ATOM 10900 N N . ALA A 1 1422 ? -56.156 10.929 18.965 1.00 42.78 1422 ALA A N 1
ATOM 10901 C CA . ALA A 1 1422 ? -55.957 9.745 18.138 1.00 42.78 1422 ALA A CA 1
ATOM 10902 C C . ALA A 1 1422 ? -57.234 9.469 17.327 1.00 42.78 1422 ALA A C 1
ATOM 10904 O O . ALA A 1 1422 ? -58.300 9.241 17.906 1.00 42.78 1422 ALA A O 1
ATOM 10905 N N . ASP A 1 1423 ? -57.131 9.487 15.999 1.00 35.06 1423 ASP A N 1
ATOM 10906 C CA . ASP A 1 1423 ? -58.263 9.206 15.115 1.00 35.06 1423 ASP A CA 1
ATOM 10907 C C . ASP A 1 1423 ? -58.684 7.729 15.185 1.00 35.06 1423 ASP A C 1
ATOM 10909 O O . ASP A 1 1423 ? -57.877 6.826 14.957 1.00 35.06 1423 ASP A O 1
ATOM 10913 N N . GLY A 1 1424 ? -59.983 7.489 15.396 1.00 32.81 1424 GLY A N 1
ATOM 10914 C CA . GLY A 1 1424 ? -60.622 6.235 14.985 1.00 32.81 1424 GLY A CA 1
ATOM 10915 C C . GLY A 1 1424 ? -61.047 5.231 16.062 1.00 32.81 1424 GLY A C 1
ATOM 10916 O O . GLY A 1 1424 ? -60.732 4.057 15.917 1.00 32.81 1424 GLY A O 1
ATOM 10917 N N . VAL A 1 1425 ? -61.885 5.636 17.028 1.00 29.92 1425 VAL A N 1
ATOM 10918 C CA . VAL A 1 1425 ? -63.174 4.943 17.281 1.00 29.92 1425 VAL A CA 1
ATOM 10919 C C . VAL A 1 1425 ? -64.227 5.976 17.694 1.00 29.92 1425 VAL A C 1
ATOM 10921 O O . VAL A 1 1425 ? -64.061 6.669 18.694 1.00 29.92 1425 VAL A O 1
ATOM 10924 N N . VAL A 1 1426 ? -65.345 6.027 16.965 1.00 26.67 1426 VAL A N 1
ATOM 10925 C CA . VAL A 1 1426 ? -66.600 6.631 17.436 1.00 26.67 1426 VAL A CA 1
ATOM 10926 C C . VAL A 1 1426 ? -67.635 5.514 17.520 1.00 26.67 1426 VAL A C 1
ATOM 10928 O O . VAL A 1 1426 ? -68.134 5.066 16.492 1.00 26.67 1426 VAL A O 1
ATOM 10931 N N . GLU A 1 1427 ? -67.973 5.080 18.735 1.00 28.19 1427 GLU A N 1
ATOM 10932 C CA . GLU A 1 1427 ? -69.164 4.262 18.993 1.00 28.19 1427 GLU A CA 1
ATOM 10933 C C . GLU A 1 1427 ? -70.171 5.055 19.842 1.00 28.19 1427 GLU A C 1
ATOM 10935 O O . GLU A 1 1427 ? -69.806 5.575 20.902 1.00 28.19 1427 GLU A O 1
ATOM 10940 N N . PRO A 1 1428 ? -71.440 5.165 19.411 1.00 31.53 1428 PRO A N 1
ATOM 10941 C CA . PRO A 1 1428 ? -72.483 5.798 20.199 1.00 31.53 1428 PRO A CA 1
ATOM 10942 C C . PRO A 1 1428 ? -73.157 4.808 21.163 1.00 31.53 1428 PRO A C 1
ATOM 10944 O O . PRO A 1 1428 ? -73.679 3.779 20.751 1.00 31.53 1428 PRO A O 1
ATOM 10947 N N . ALA A 1 1429 ? -73.243 5.212 22.432 1.00 28.42 1429 ALA A N 1
ATOM 10948 C CA . ALA A 1 1429 ? -74.218 4.772 23.437 1.00 28.42 1429 ALA A CA 1
ATOM 10949 C C . ALA A 1 1429 ? -74.407 3.256 23.694 1.00 28.42 1429 ALA A C 1
ATOM 10951 O O . ALA A 1 1429 ? -75.197 2.580 23.039 1.00 28.42 1429 ALA A O 1
ATOM 10952 N N . LEU A 1 1430 ? -73.896 2.788 24.840 1.00 29.44 1430 LEU A N 1
ATOM 10953 C CA . LEU A 1 1430 ? -74.538 1.713 25.606 1.00 29.44 1430 LEU A CA 1
ATOM 10954 C C . LEU A 1 1430 ? -74.473 1.999 27.113 1.00 29.44 1430 LEU A C 1
ATOM 10956 O O . LEU A 1 1430 ? -73.586 2.702 27.595 1.00 29.44 1430 LEU A O 1
ATOM 10960 N N . SER A 1 1431 ? -75.479 1.523 27.847 1.00 26.72 1431 SER A N 1
ATOM 10961 C CA . SER A 1 1431 ? -75.767 1.939 29.226 1.00 26.72 1431 SER A CA 1
ATOM 10962 C C . SER A 1 1431 ? -75.393 0.874 30.258 1.00 26.72 1431 SER A C 1
ATOM 10964 O O . SER A 1 1431 ? -75.520 -0.310 29.985 1.00 26.72 1431 SER A O 1
ATOM 10966 N N . GLN A 1 1432 ? -75.025 1.332 31.462 1.00 28.95 1432 GLN A N 1
ATOM 10967 C CA . GLN A 1 1432 ? -75.057 0.618 32.753 1.00 28.95 1432 GLN A CA 1
ATOM 10968 C C . GLN A 1 1432 ? -74.731 -0.894 32.762 1.00 28.95 1432 GLN A C 1
ATOM 10970 O O . GLN A 1 1432 ? -75.622 -1.707 32.538 1.00 28.95 1432 GLN A O 1
ATOM 10975 N N . GLN A 1 1433 ? -73.559 -1.274 33.296 1.00 26.58 1433 GLN A N 1
ATOM 10976 C CA . GLN A 1 1433 ? -73.508 -2.134 34.497 1.00 26.58 1433 GLN A CA 1
ATOM 10977 C C . GLN A 1 1433 ? -72.104 -2.272 35.120 1.00 26.58 1433 GLN A C 1
ATOM 10979 O O . GLN A 1 1433 ? -71.098 -1.905 34.525 1.00 26.58 1433 GLN A O 1
ATOM 10984 N N . LEU A 1 1434 ? -72.096 -2.841 36.334 1.00 30.98 1434 LEU A N 1
ATOM 10985 C CA . LEU A 1 1434 ? -70.969 -3.416 37.084 1.00 30.98 1434 LEU A CA 1
ATOM 10986 C C . LEU A 1 1434 ? -69.835 -2.483 37.549 1.00 30.98 1434 LEU A C 1
ATOM 10988 O O . LEU A 1 1434 ? -68.821 -2.264 36.894 1.00 30.98 1434 LEU A O 1
ATOM 10992 N N . GLN A 1 1435 ? -69.952 -2.086 38.819 1.00 28.86 1435 GLN A N 1
ATOM 10993 C CA . GLN A 1 1435 ? -68.807 -1.768 39.670 1.00 28.86 1435 GLN A CA 1
ATOM 10994 C C . GLN A 1 1435 ? -67.929 -3.017 39.872 1.00 28.86 1435 GLN A C 1
ATOM 10996 O O . GLN A 1 1435 ? -68.410 -4.013 40.413 1.00 28.86 1435 GLN A O 1
ATOM 11001 N N . GLN A 1 1436 ? -66.631 -2.938 39.570 1.00 28.89 1436 GLN A N 1
ATOM 11002 C CA . GLN A 1 1436 ? -65.589 -3.631 40.341 1.00 28.89 1436 GLN A CA 1
ATOM 11003 C C . GLN A 1 1436 ? -64.213 -2.993 40.101 1.00 28.89 1436 GLN A C 1
ATOM 11005 O O . GLN A 1 1436 ? -63.930 -2.458 39.031 1.00 28.89 1436 GLN A O 1
ATOM 11010 N N . GLY A 1 1437 ? -63.370 -2.972 41.135 1.00 27.42 1437 GLY A N 1
ATOM 11011 C CA . GLY A 1 1437 ? -62.186 -2.114 41.166 1.00 27.42 1437 GLY A CA 1
ATOM 11012 C C . GLY A 1 1437 ? -60.957 -2.686 40.456 1.00 27.42 1437 GLY A C 1
ATOM 11013 O O . GLY A 1 1437 ? -60.312 -3.595 40.973 1.00 27.42 1437 GLY A O 1
ATOM 11014 N N . ARG A 1 1438 ? -60.541 -2.053 39.354 1.00 25.97 1438 ARG A N 1
ATOM 11015 C CA . ARG A 1 1438 ? -59.141 -2.028 38.895 1.00 25.97 1438 ARG A CA 1
ATOM 11016 C C . ARG A 1 1438 ? -58.773 -0.619 38.440 1.00 25.97 1438 ARG A C 1
ATOM 11018 O O . ARG A 1 1438 ? -59.398 -0.078 37.537 1.00 25.97 1438 ARG A O 1
ATOM 11025 N N . GLN A 1 1439 ? -57.729 -0.038 39.032 1.00 26.03 1439 GLN A N 1
ATOM 11026 C CA . GLN A 1 1439 ? -57.124 1.198 38.529 1.00 26.03 1439 GLN A CA 1
ATOM 11027 C C . GLN A 1 1439 ? -56.240 0.869 37.319 1.00 26.03 1439 GLN A C 1
ATOM 11029 O O . GLN A 1 1439 ? -55.029 0.704 37.444 1.00 26.03 1439 GLN A O 1
ATOM 11034 N N . SER A 1 1440 ? -56.846 0.731 36.140 1.00 26.16 1440 SER A N 1
ATOM 11035 C CA . SER A 1 1440 ? -56.114 0.540 34.887 1.00 26.16 1440 SER A CA 1
ATOM 11036 C C . SER A 1 1440 ? -55.517 1.865 34.399 1.00 26.16 1440 SER A C 1
ATOM 11038 O O . SER A 1 1440 ? -56.044 2.500 33.486 1.00 26.16 1440 SER A O 1
ATOM 11040 N N . SER A 1 1441 ? -54.400 2.287 34.997 1.00 30.11 1441 SER A N 1
ATOM 11041 C CA . SER A 1 1441 ? -53.539 3.308 34.395 1.00 30.11 1441 SER A CA 1
ATOM 11042 C C . SER A 1 1441 ? -52.863 2.713 33.158 1.00 30.11 1441 SER A C 1
ATOM 11044 O O . SER A 1 1441 ? -51.799 2.097 33.254 1.00 30.11 1441 SER A O 1
ATOM 11046 N N . GLY A 1 1442 ? -53.508 2.859 32.001 1.00 30.52 1442 GLY A N 1
ATOM 11047 C CA . GLY A 1 1442 ? -52.883 2.554 30.718 1.00 30.52 1442 GLY A CA 1
ATOM 11048 C C . GLY A 1 1442 ? -51.600 3.380 30.544 1.00 30.52 1442 GLY A C 1
ATOM 11049 O O . GLY A 1 1442 ? -51.534 4.506 31.052 1.00 30.52 1442 GLY A O 1
ATOM 11050 N N . PRO A 1 1443 ? -50.559 2.847 29.878 1.00 36.22 1443 PRO A N 1
ATOM 11051 C CA . PRO A 1 1443 ? -49.360 3.630 29.602 1.00 36.22 1443 PRO A CA 1
ATOM 11052 C C . PRO A 1 1443 ? -49.729 4.858 28.750 1.00 36.22 1443 PRO A C 1
ATOM 11054 O O . PRO A 1 1443 ? -50.610 4.750 27.893 1.00 36.22 1443 PRO A O 1
ATOM 11057 N N . PRO A 1 1444 ? -49.080 6.021 28.953 1.00 37.81 1444 PRO A N 1
ATOM 11058 C CA . PRO A 1 1444 ? -49.318 7.189 28.112 1.00 37.81 1444 PRO A CA 1
ATOM 11059 C C . PRO A 1 1444 ? -49.017 6.842 26.649 1.00 37.81 1444 PRO A C 1
ATOM 11061 O O . PRO A 1 1444 ? -47.981 6.245 26.355 1.00 37.81 1444 PRO A O 1
ATOM 11064 N N . ILE A 1 1445 ? -49.937 7.209 25.752 1.00 43.34 1445 ILE A N 1
ATOM 11065 C CA . ILE A 1 1445 ? -49.911 6.812 24.333 1.00 43.34 1445 ILE A CA 1
ATOM 11066 C C . ILE A 1 1445 ? -48.670 7.372 23.627 1.00 43.34 1445 ILE A C 1
ATOM 11068 O O . ILE A 1 1445 ? -48.047 6.677 22.828 1.00 43.34 1445 ILE A O 1
ATOM 11072 N N . LEU A 1 1446 ? -48.267 8.595 23.986 1.00 38.69 1446 LEU A N 1
ATOM 11073 C CA . LEU A 1 1446 ? -47.022 9.204 23.528 1.00 38.69 1446 LEU A CA 1
ATOM 11074 C C . LEU A 1 1446 ? -45.817 8.377 24.017 1.00 38.69 1446 LEU A C 1
ATOM 11076 O O . LEU A 1 1446 ? -45.596 8.284 25.230 1.00 38.69 1446 LEU A O 1
ATOM 11080 N N . PRO A 1 1447 ? -44.977 7.825 23.128 1.00 39.81 1447 PRO A N 1
ATOM 11081 C CA . PRO A 1 1447 ? -43.781 7.084 23.518 1.00 39.81 1447 PRO A CA 1
ATOM 11082 C C . PRO A 1 1447 ? -42.670 8.031 24.004 1.00 39.81 1447 PRO A C 1
ATOM 11084 O O . PRO A 1 1447 ? -42.849 9.250 24.002 1.00 39.81 1447 PRO A O 1
ATOM 11087 N N . GLY A 1 1448 ? -41.559 7.471 24.495 1.00 40.16 1448 GLY A N 1
ATOM 11088 C CA . GLY A 1 1448 ? -40.576 8.127 25.371 1.00 40.16 1448 GLY A CA 1
ATOM 11089 C C . GLY A 1 1448 ? -40.221 9.570 25.004 1.00 40.16 1448 GLY A C 1
ATOM 11090 O O . GLY A 1 1448 ? -40.435 10.461 25.829 1.00 40.16 1448 GLY A O 1
ATOM 11091 N N . SER A 1 1449 ? -39.753 9.806 23.771 1.00 39.25 1449 SER A N 1
ATOM 11092 C CA . SER A 1 1449 ? -39.311 11.135 23.314 1.00 39.25 1449 SER A CA 1
ATOM 11093 C C . SER A 1 1449 ? -40.292 11.887 22.400 1.00 39.25 1449 SER A C 1
ATOM 11095 O O . SER A 1 1449 ? -39.937 12.934 21.874 1.00 39.25 1449 SER A O 1
ATOM 11097 N N . CYS A 1 1450 ? -41.568 11.488 22.302 1.00 37.97 1450 CYS A N 1
ATOM 11098 C CA . CYS A 1 1450 ? -42.600 12.349 21.681 1.00 37.97 1450 CYS A CA 1
ATOM 11099 C C . CYS A 1 1450 ? -43.004 13.555 22.559 1.00 37.97 1450 CYS A C 1
ATOM 11101 O O . CYS A 1 1450 ? -43.955 14.269 22.259 1.00 37.97 1450 CYS A O 1
ATOM 11103 N N . VAL A 1 1451 ? -42.275 13.783 23.657 1.00 37.66 1451 VAL A N 1
ATOM 11104 C CA . VAL A 1 1451 ? -42.146 15.096 24.304 1.00 37.66 1451 VAL A CA 1
ATOM 11105 C C . VAL A 1 1451 ? -40.653 15.440 24.399 1.00 37.66 1451 VAL A C 1
ATOM 11107 O O . VAL A 1 1451 ? -40.144 15.808 25.447 1.00 37.66 1451 VAL A O 1
ATOM 11110 N N . ALA A 1 1452 ? -39.925 15.289 23.295 1.00 35.81 1452 ALA A N 1
ATOM 11111 C CA . ALA A 1 1452 ? -38.994 16.316 22.866 1.00 35.81 1452 ALA A CA 1
ATOM 11112 C C . ALA A 1 1452 ? -39.850 17.490 22.371 1.00 35.81 1452 ALA A C 1
ATOM 11114 O O . ALA A 1 1452 ? -40.838 17.286 21.664 1.00 35.81 1452 ALA A O 1
ATOM 11115 N N . HIS A 1 1453 ? -39.534 18.715 22.783 1.00 38.22 1453 HIS A N 1
ATOM 11116 C CA . HIS A 1 1453 ? -40.244 19.889 22.281 1.00 38.22 1453 HIS A CA 1
ATOM 11117 C C . HIS A 1 1453 ? -40.096 19.932 20.746 1.00 38.22 1453 HIS A C 1
ATOM 11119 O O . HIS A 1 1453 ? -38.952 19.913 20.292 1.00 38.22 1453 HIS A O 1
ATOM 11125 N N . PRO A 1 1454 ? -41.170 20.074 19.937 1.00 37.88 1454 PRO A N 1
ATOM 11126 C CA . PRO A 1 1454 ? -41.070 20.160 18.466 1.00 37.88 1454 PRO A CA 1
ATOM 11127 C C . PRO A 1 1454 ? -40.350 21.430 17.955 1.00 37.88 1454 PRO A C 1
ATOM 11129 O O . PRO A 1 1454 ? -40.469 21.798 16.794 1.00 37.88 1454 PRO A O 1
ATOM 11132 N N . LEU A 1 1455 ? -39.641 22.141 18.842 1.00 37.47 1455 LEU A N 1
ATOM 11133 C CA . LEU A 1 1455 ? -39.051 23.465 18.664 1.00 37.47 1455 LEU A CA 1
ATOM 11134 C C . LEU A 1 1455 ? -37.685 23.556 19.377 1.00 37.47 1455 LEU A C 1
ATOM 11136 O O . LEU A 1 1455 ? -37.433 24.467 20.172 1.00 37.47 1455 LEU A O 1
ATOM 11140 N N . ARG A 1 1456 ? -36.782 22.609 19.089 1.00 41.38 1456 ARG A N 1
ATOM 11141 C CA . ARG A 1 1456 ? -35.332 22.765 19.304 1.00 41.38 1456 ARG A CA 1
ATOM 11142 C C . ARG A 1 1456 ? -34.545 21.997 18.220 1.00 41.38 1456 ARG A C 1
ATOM 11144 O O . ARG A 1 1456 ? -34.613 20.775 18.241 1.00 41.38 1456 ARG A O 1
ATOM 11151 N N . PRO A 1 1457 ? -33.731 22.658 17.376 1.00 35.97 1457 PRO A N 1
ATOM 11152 C CA . PRO A 1 1457 ? -33.698 24.085 17.059 1.00 35.97 1457 PRO A CA 1
ATOM 11153 C C . PRO A 1 1457 ? -34.073 24.353 15.588 1.00 35.97 1457 PRO A C 1
ATOM 11155 O O . PRO A 1 1457 ? -33.335 23.947 14.701 1.00 35.97 1457 PRO A O 1
ATOM 11158 N N . LEU A 1 1458 ? -35.170 25.096 15.350 1.00 33.50 1458 LEU A N 1
ATOM 11159 C CA . LEU A 1 1458 ? -35.210 26.324 14.514 1.00 33.50 1458 LEU A CA 1
ATOM 11160 C C . LEU A 1 1458 ? -36.619 26.764 14.067 1.00 33.50 1458 LEU A C 1
ATOM 11162 O O . LEU A 1 1458 ? -36.804 27.939 13.781 1.00 33.50 1458 LEU A O 1
ATOM 11166 N N . MET A 1 1459 ? -37.632 25.896 14.056 1.00 29.38 1459 MET A N 1
ATOM 11167 C CA . MET A 1 1459 ? -38.962 26.191 13.475 1.00 29.38 1459 MET A CA 1
ATOM 11168 C C . MET A 1 1459 ? -39.889 27.118 14.312 1.00 29.38 1459 MET A C 1
ATOM 11170 O O . MET A 1 1459 ? -41.065 26.824 14.495 1.00 29.38 1459 MET A O 1
ATOM 11174 N N . THR A 1 1460 ? -39.387 28.258 14.810 1.00 32.78 1460 THR A N 1
ATOM 11175 C CA . THR A 1 1460 ? -40.190 29.324 15.466 1.00 32.78 1460 THR A CA 1
ATOM 11176 C C . THR A 1 1460 ? -39.929 30.745 14.942 1.00 32.78 1460 THR A C 1
ATOM 11178 O O . THR A 1 1460 ? -40.372 31.726 15.548 1.00 32.78 1460 THR A O 1
ATOM 11181 N N . PHE A 1 1461 ? -39.272 30.896 13.788 1.00 31.77 1461 PHE A N 1
ATOM 11182 C CA . PHE A 1 1461 ? -39.022 32.195 13.140 1.00 31.77 1461 PHE A CA 1
ATOM 11183 C C . PHE A 1 1461 ? -40.262 32.777 12.441 1.00 31.77 1461 PHE A C 1
ATOM 11185 O O . PHE A 1 1461 ? -40.278 33.047 11.248 1.00 31.77 1461 PHE A O 1
ATOM 11192 N N . GLY A 1 1462 ? -41.310 33.031 13.221 1.00 30.91 1462 GLY A N 1
ATOM 11193 C CA . GLY A 1 1462 ? -42.583 33.612 12.772 1.00 30.91 1462 GLY A CA 1
ATOM 11194 C C . GLY A 1 1462 ? -43.591 33.851 13.899 1.00 30.91 1462 GLY A C 1
ATOM 11195 O O . GLY A 1 1462 ? -44.536 34.617 13.736 1.00 30.91 1462 GLY A O 1
ATOM 11196 N N . GLY A 1 1463 ? -43.368 33.250 15.074 1.00 29.56 1463 GLY A N 1
ATOM 11197 C CA . GLY A 1 1463 ? -44.342 33.244 16.168 1.00 29.56 1463 GLY A CA 1
ATOM 11198 C C . GLY A 1 1463 ? -45.394 32.139 16.047 1.00 29.56 1463 GLY A C 1
ATOM 11199 O O . GLY A 1 1463 ? -46.304 32.103 16.872 1.00 29.56 1463 GLY A O 1
ATOM 11200 N N . GLU A 1 1464 ? -45.252 31.256 15.058 1.00 34.19 1464 GLU A N 1
ATOM 11201 C CA . GLU A 1 1464 ? -46.028 30.029 14.899 1.00 34.19 1464 GLU A CA 1
ATOM 11202 C C . GLU A 1 1464 ? -45.315 28.852 15.585 1.00 34.19 1464 GLU A C 1
ATOM 11204 O O . GLU A 1 1464 ? -44.084 28.789 15.595 1.00 34.19 1464 GLU A O 1
ATOM 11209 N N . LEU A 1 1465 ? -46.078 27.928 16.175 1.00 39.62 1465 LEU A N 1
ATOM 11210 C CA . LEU A 1 1465 ? -45.564 26.703 16.789 1.00 39.62 1465 LEU A CA 1
ATOM 11211 C C . LEU A 1 1465 ? -45.978 25.489 15.954 1.00 39.62 1465 LEU A C 1
ATOM 11213 O O . LEU A 1 1465 ? -47.164 25.178 15.853 1.00 39.62 1465 LEU A O 1
ATOM 11217 N N . MET A 1 1466 ? -44.996 24.776 15.404 1.00 41.34 1466 MET A N 1
ATOM 11218 C CA . MET A 1 1466 ? -45.220 23.500 14.721 1.00 41.34 1466 MET A CA 1
ATOM 11219 C C . MET A 1 1466 ? -45.755 22.444 15.699 1.00 41.34 1466 MET A C 1
ATOM 11221 O O . MET A 1 1466 ? -45.179 22.213 16.766 1.00 41.34 1466 MET A O 1
ATOM 11225 N N . PHE A 1 1467 ? -46.831 21.771 15.302 1.00 41.44 1467 PHE A N 1
ATOM 11226 C CA . PHE A 1 1467 ? -47.396 20.593 15.950 1.00 41.44 1467 PHE A CA 1
ATOM 11227 C C . PHE A 1 1467 ? -47.412 19.423 14.971 1.00 41.44 1467 PHE A C 1
ATOM 11229 O O . PHE A 1 1467 ? -47.793 19.551 13.809 1.00 41.44 1467 PHE A O 1
ATOM 11236 N N . LEU A 1 1468 ? -47.044 18.246 15.464 1.00 42.41 1468 LEU A N 1
ATOM 11237 C CA . LEU A 1 1468 ? -47.220 16.995 14.738 1.00 42.41 1468 LEU A CA 1
ATOM 11238 C C . LEU A 1 1468 ? -48.436 16.301 15.356 1.00 42.41 1468 LEU A C 1
ATOM 11240 O O . LEU A 1 1468 ? -48.395 15.935 16.533 1.00 42.41 1468 LEU A O 1
ATOM 11244 N N . GLN A 1 1469 ? -49.527 16.163 14.597 1.00 35.25 1469 GLN A N 1
ATOM 11245 C CA . GLN A 1 1469 ? -50.634 15.308 15.011 1.00 35.25 1469 GLN A CA 1
ATOM 11246 C C . GLN A 1 1469 ? -50.237 13.861 14.722 1.00 35.25 1469 GLN A C 1
ATOM 11248 O O . GLN A 1 1469 ? -50.116 13.440 13.566 1.00 35.25 1469 GLN A O 1
ATOM 11253 N N . LEU A 1 1470 ? -49.974 13.169 15.828 1.00 33.69 1470 LEU A N 1
ATOM 11254 C CA . LEU A 1 1470 ? -49.563 11.776 15.929 1.00 33.69 1470 LEU A CA 1
ATOM 11255 C C . LEU A 1 1470 ? -50.766 10.845 15.743 1.00 33.69 1470 LEU A C 1
ATOM 11257 O O . LEU A 1 1470 ? -51.597 10.788 16.675 1.00 33.69 1470 LEU A O 1
#

Nearest PDB structures (foldseek):
  5wbj-assembly1_A  TM=8.018E-01  e=2.576E-51  Arabidopsis thaliana
  6bcu-assembly1_W  TM=8.177E-01  e=1.933E-49  Homo sapiens
  5wbl-assembly1_A  TM=8.028E-01  e=2.836E-50  Arabidopsis thaliana
  7uxh-assembly1_E  TM=7.793E-01  e=4.065E-50  Homo sapiens
  7owg-assembly1_Y-2  TM=7.730E-01  e=1.367E-36  Homo sapiens

Mean predicted aligned error: 18.93 Å

Solvent-accessible surface area (backbone atoms only — not comparable to full-atom values): 87164 Å² total; per-residue (Å²): 142,83,94,84,84,86,88,87,90,86,91,79,83,88,82,90,85,92,85,86,87,88,88,80,89,80,89,88,87,82,90,83,87,82,88,81,88,86,81,87,83,86,91,76,92,76,90,85,79,92,83,92,78,95,84,86,85,68,68,74,65,50,59,65,42,53,52,55,38,50,54,57,50,51,26,42,40,68,67,87,32,69,59,73,71,68,67,78,56,69,79,54,61,73,69,71,76,72,88,71,74,77,83,62,78,70,83,82,78,66,90,74,72,57,48,72,37,25,34,38,42,40,41,33,51,53,82,96,48,71,18,72,96,55,78,81,64,86,80,41,29,58,27,39,76,87,37,52,51,66,59,37,34,51,60,50,59,77,72,59,94,67,86,78,92,71,85,55,55,17,55,48,54,40,51,55,44,45,54,56,33,43,36,76,48,54,47,85,84,43,49,73,46,84,43,56,72,44,25,55,70,57,56,53,51,47,36,40,47,43,31,72,72,31,60,85,26,22,35,38,40,38,37,39,29,75,24,35,50,60,38,34,80,86,15,30,45,64,35,27,38,89,87,66,82,48,83,35,80,47,44,55,66,60,50,46,70,38,40,38,81,33,32,35,41,36,34,45,34,33,10,25,20,17,40,55,52,33,38,55,74,71,46,44,51,78,79,39,75,68,48,33,42,40,19,47,13,31,64,84,38,61,76,60,53,53,57,80,41,48,50,39,50,51,56,37,18,48,43,38,44,64,60,43,54,50,48,45,39,67,66,69,39,74,63,55,74,73,39,86,80,56,51,67,65,53,63,74,62,48,57,69,44,66,84,41,60,88,27,67,40,4,32,51,40,52,47,54,61,35,44,37,50,23,46,43,59,70,54,37,62,62,69,59,33,25,56,44,63,57,60,28,75,47,52,22,43,43,57,40,22,43,51,54,26,46,29,58,32,44,78,58,74,24,51,51,42,45,39,80,68,74,48,87,60,54,59,74,43,70,60,54,59,55,48,50,56,49,48,52,63,54,55,73,44,42,58,59,52,74,69,40,43,96,93,51,73,50,78,81,81,80,79,61,61,66,61,53,43,48,50,52,45,48,55,50,61,69,65,68,73,73,84,65,82,71,56,44,51,49,45,44,63,54,38,55,76,40,77,76,41,28,61,25,40,49,35,44,48,43,61,46,36,41,77,35,52,67,46,20,47,49,40,52,48,70,46,46,59,68,54,53,53,49,36,66,72,74,36,67,42,47,37,58,44,52,44,56,47,50,36,39,38,30,71,36,37,51,65,66,40,42,50,54,33,62,75,65,59,43,64,53,56,45,35,49,53,47,63,65,46,85,91,56,45,47,72,48,73,39,58,75,64,42,80,64,78,64,80,73,74,86,56,86,74,72,82,76,80,82,85,75,83,86,78,90,86,84,89,87,82,89,85,93,84,92,88,85,86,85,89,88,85,87,82,91,87,91,89,80,90,83,88,85,86,90,86,89,87,88,86,83,90,82,87,84,84,84,89,85,92,83,93,75,86,77,78,80,80,81,94,78,60,80,65,61,61,57,65,53,59,53,60,53,56,78,72,49,40,88,79,50,60,28,38,32,45,66,76,50,54,72,61,56,52,35,27,37,37,29,52,52,49,38,57,35,36,68,75,36,55,71,44,28,46,52,42,52,60,57,41,33,66,67,22,36,57,48,34,56,75,45,91,54,58,68,30,24,20,28,26,26,45,34,51,18,46,44,22,66,38,25,64,47,46,18,60,46,44,57,62,59,56,63,73,46,52,70,58,56,52,50,36,62,66,40,64,44,41,60,30,21,15,26,38,37,46,30,59,37,32,46,52,70,68,70,45,47,82,41,60,64,80,50,26,42,58,50,52,52,52,55,44,54,50,55,57,60,53,58,77,45,71,70,43,43,27,52,63,36,42,53,29,49,50,38,35,33,43,42,50,44,64,45,48,39,50,64,49,55,73,69,39,48,63,36,44,61,55,48,26,53,53,48,45,70,76,40,99,68,71,90,75,82,49,86,78,65,57,86,72,51,70,71,54,76,81,39,77,90,68,64,106,70,78,55,77,78,76,72,72,92,76,81,80,62,94,67,68,62,80,82,67,95,58,90,58,38,51,58,90,57,41,46,72,72,34,44,56,49,49,56,51,45,46,52,51,32,27,43,52,49,40,52,37,34,63,58,78,42,37,67,59,48,52,54,51,43,56,48,46,42,72,70,47,82,74,75,79,58,63,68,60,55,46,44,55,67,49,59,61,41,83,54,48,77,85,41,96,80,71,63,54,75,64,36,51,53,43,45,51,52,53,48,54,53,44,46,55,54,54,51,56,52,71,75,50,69,94,65,85,84,78,79,81,83,81,82,85,87,85,83,90,80,90,84,88,89,88,81,84,90,83,84,89,86,90,84,92,80,95,76,99,70,90,81,87,78,86,89,70,90,93,70,88,45,60,49,76,31,58,58,79,60,67,45,84,45,42,31,28,53,42,63,48,70,94,50,59,36,32,41,41,33,27,70,83,38,33,42,35,34,32,36,44,78,74,79,72,50,49,42,80,73,34,74,49,78,60,91,65,102,38,56,69,60,46,66,46,78,38,34,63,60,28,82,78,28,28,41,40,37,30,28,26,51,40,40,38,41,31,32,36,50,79,74,54,74,88,51,74,63,40,84,48,45,53,33,48,76,51,83,58,55,60,96,93,51,74,55,69,70,40,65,38,75,25,52,48,71,41,30,40,36,38,32,21,72,58,33,101,87,57,38,26,24,38,39,35,29,31,54,60,34,30,32,75,78,44,78,43,80,47,87,86,51,51,54,63,57,26,48,31,63,37,54,80,54,70,41,39,32,37,16,17,48,73,14,35,38,41,34,29,33,40,75,84,48,92,74,44,68,43,79,77,44,67,32,78,63,72,64,89,91,63,57,96,86,55,82,72,47,35,28,42,14,37,26,50,23,55,46,103,89,56,55,34,41,39,37,24,29,40,59,30,40,37,32,26,39,81,91,44,52,92,53,64,80,40,76,46,41,31,52,43,72,64,71,49,91,80,88,83,88,90,83,90,81,86,92,84,84,90,85,88,86,84,84,89,84,88,86,89,88,85,86,89,83,92,78,84,84,73,83,77,76,78,82,58,55,39,40,66,38,39,23,56,14,37,92,66,32,34,36,32,37,32,30,69,80,50,27,39,40,41,25,42,87,82,71,47,64,75,43,100,56,62,46,74,68,69,70,88,85,83,90,80,85,85,85,80,90,84,79,92,76,96,71,90,79,79,69,77,72,72,70,32,79,32,70,57,50,44,80,44,58,68,69,66,51,91,79,74,38,44,59,41,73,49,82

Sequence (1470 aa):
MLNRRRNADQRHGPGAAVAPPPGAAAAAAGNAVTSSSGAISSASVSVSAAGPSSHAHEIHSSTALDEVINERVAAFAPCNLPSLVNDDTMDEASGGVGTLGDVTLVGGTTRYRVRITQAVLLMYLHIGSDPPGFPRVEPCAKMECWVDPMVAHVAKSAHRSGRGSGAGGGSDSIAETLERQYRSVLRDDVGVMRVVEASLEVSKSALAKSRRMSRDGRILIHYNGHGMPRATDLGEVWVFDKERTHYVPLNITEMAELADTPAIYVFDCNSAGSLLQRWCRDRLHEKRPHDLFVCACSPGETLPLSPALPADLLTSCLTTPLRMALEWYIGFSFHAMLLPHVTADMIRNMPGDCNDRKSPRGELNWILNAVTDTIAWCTLPPAQFHYLFRQGTSIKGIFRNCILADRLLRESGCTPMTYPALSEEAHLHPMWELWEYTVDKCVSQLPRLLAATDEAPAAYEPSSFFDDQLTAFEVWVESGDMAEVPEQLPCVLLALTQVLYRVRAFTLLAKYLDSGRTAGKRAILCGILPYMSKLVTQAPEVFLIVTVLWMQVIRADPAEGCNEMQKCQCEKYFTSLLKLEESSTLIEYVEYGQMVNYARVESPQMPSPSFSPTTATAAPRQKRAEFQPRSQTWASTTSLDGAAEAGEQPLQPMQPMRSPLAEAPPPPPAQSDLAAAKLNSVANHLVNPGHTVYFLMKDVNLSRCKSMACYVLCQFLQRGERQCILSWNNRLLNAAFPCLSSTNAELRSWACLVLSRLFLGLRHAKKFASKECTSRLDLFTRLLQDRSPVVRSSCVTLLASIVGVRVDLLPHDQQVRRLHMEKSLLIKLREYIFDASMNVREELIFFCCEVLHAYRGVLSLAHRENISEYVLEVGQQGNRWVLEEAQVGVKSQLNAARPTVSSLFDDTVVFDTSFLTADDPLPPTREVEASQLSPAALQMVEGLLHDAALVLCMLYANCDGVLVNKALRYLSNGAPPQSQRFASEALRTMSRVASAESAEYWSEADRTRATWNTDIMRQLVLDMRDRKLEPHRRYTYTGSSPLLLQDPNGHLDTNSNGAASAEALSVSRRNTEAERHLVLRSAVRPDTVVCTTFRALEASMVVATKNQRISYISYDNYNSQQELHSFPVQLSGPLHDVHIINDLSEQSGLLLVDKRGVFTLMKGCWDPNSVPTEAAVFSACPPPPANRWLDLKSTYRSSAAVLFYGGPIATDGGTAIHMVSLAEEQVVQRLSVSGNPVLTSLETHTTQRALLAGFSDGVVRYYDDRQRQGQMGAVGMVSCRAPGAAVAAAVEAVVGAGPIATNTGFSIAAATRSAFFIFDPRKLSEPQLCVTHQDLYYGHGRVEGASLDIGGVGADAAAASLSSLPNTSTVPVPCPPLAPRIVRCSVGIHTGLVGLCFQNNTYAAFNTKGLILNERPLAVMADGVVEPALSQQLQQGRQSSGPPILPGSCVAHPLRPLMTFGGELMFLQL